Protein 3UQC (pdb70)

InterPro domains:
  IPR004268 Peptidoglycan biosynthesis protein MurJ [PF03023] (48-521)
  IPR004268 Peptidoglycan biosynthesis protein MurJ [PR01806] (52-71)
  IPR004268 Peptidoglycan biosynthesis protein MurJ [PR01806] (71-87)
  IPR004268 Peptidoglycan biosynthesis protein MurJ [PR01806] (149-173)
  IPR004268 Peptidoglycan biosynthesis protein MurJ [PR01806] (173-194)
  IPR004268 Peptidoglycan biosynthesis protein MurJ [PR01806] (285-311)
  IPR004268 Peptidoglycan biosynthesis protein MurJ [PR01806] (383-402)
  IPR004268 Peptidoglycan biosynthesis protein MurJ [TIGR01695] (23-545)
  IPR004268 Peptidoglycan biosynthesis protein MurJ [cd13123] (31-462)
  IPR011009 Protein kinase-like domain superfamily [SSF56112] (723-879)
  IPR051050 Lipid II flippase MurJ/MviN [PTHR47019] (16-1145)

Solvent-accessible surface area: 41131 Å² total; per-residue (Å²): 94,141,30,71,91,20,20,146,6,22,168,34,57,8,95,1,56,90,40,41,0,0,42,85,28,4,38,0,7,22,0,50,2,70,58,5,86,52,60,0,2,0,0,0,0,11,30,151,56,109,31,77,103,107,35,22,90,69,0,14,55,63,0,33,90,0,9,106,26,116,73,93,0,10,2,40,1,18,18,23,40,126,24,186,3,25,3,0,0,0,0,40,35,21,155,40,14,14,0,30,108,35,0,103,99,94,35,69,38,41,35,4,0,83,10,0,37,17,0,0,24,0,0,22,29,0,40,182,46,48,7,4,0,7,4,48,1,0,9,1,0,13,18,18,121,124,33,43,0,4,0,0,2,0,0,0,23,54,105,14,48,70,53,66,0,1,61,0,2,2,0,0,3,2,0,3,22,26,48,86,3,0,19,116,65,68,23,58,154,10,68,23,49,98,8,99,101,65,150,81,42,64,18,57,74,0,18,100,69,61,202,126,6,46,148,96,1,1,26,9,0,20,118,1,3,55,40,74,14,43,5,190,41,2,41,62,1,32,71,41,1,79,118,13,23,121,72,102,88,35,30,120,6,21,147,24,60,11,102,1,62,90,56,37,0,0,37,85,29,4,39,0,7,24,0,49,1,55,51,0,88,27,64,0,1,0,1,0,0,9,35,151,58,104,35,85,94,102,40,17,75,64,0,20,59,74,0,40,110,0,20,112,24,126,84,97,0,13,2,60,2,22,26,16,50,113,18,160,15,12,0,0,1,0,0,27,30,19,159,42,11,13,0,29,106,35,1,103,100,91,38,64,32,56,35,3,0,130,10,0,37,16,0,0,34,0,0,25,26,0,36,174,48,48,7,6,0,5,4,36,0,0,8,0,0,14,16,18,116,124,34,46,0,5,0,0,3,0,0,1,21,55,95,12,50,70,72,66,0,1,66,0,0,0,0,0,0,2,0,3,18,18,37,98,8,1,29,102,136,28,30,71,166,12,61,24,51,97,4,116,102,65,155,88,36,58,22,40,69,0,20,111,74,55,219,101,6,51,140,102,2,0,19,7,0,13,123,1,5,41,56,104,52,32,12,196,31,3,38,52,0,28,69,60,0,81,123,15,35,120,141,108,45,74,142,31,67,91,37,20,118,4,30,166,19,51,8,90,0,58,88,86,56,2,3,18,111,25,4,50,0,9,24,0,44,2,58,35,0,82,45,76,0,2,0,1,3,0,3,10,140,37,116,40,85,95,111,46,12,66,59,0,4,67,86,0,36,115,2,0,105,17,98,76,87,0,3,1,30,4,14,14,15,35,123,31,87,33,2,2,0,1,0,0,38,38,20,158,38,11,25,0,46,94,34,0,87,100,92,37,33,35,44,29,2,0,139,10,0,31,16,0,0,24,0,0,21,24,0,39,171,28,58,7,5,0,6,6,68,0,1,18,1,0,14,12,18,107,119,33,43,0,2,0,1,3,1,0,0,29,40,114,19,56,57,88,69,1,6,76,0,0,0,0,0,0,2,0,4,22,21,50,68,5,16,33,128,41,59,35,72,149,16,58,10,49,104,11,89,161,67,155,82,16,78,30,54,78,0,27,111,78,59,209,115,5,49,161,31,3,2,39,12,0,25,102,0,6,67,59,116,15,46,8,197,44,2,32,21,0,31,33,24,0,82,40,5,14,88,132,130,89,122,30,78,92,40,20,129,3,29,164,12,61,8,94,0,60,91,79,44,3,1,44,99,25,8,44,2,7,23,0,44,3,58,43,0,79,29,68,0,2,0,0,7,0,3,20,125,34,118,43,82,92,107,41,9,60,39,0,8,56,30,0,42,120,0,22,132,29,132,71,87,0,10,2,42,4,14,26,21,40,114,40,228,36,1,1,0,0,1,0,30,34,21,160,40,12,20,0,44,89,36,0,88,101,89,38,68,32,38,32,2,0,132,12,0,32,15,0,0,23,0,0,18,22,0,38,197,57,47,6,1,0,10,5,82,3,2,18,2,0,11,15,19,109,124,36,43,0,3,0,0,3,1,0,0,37,56,111,15,52,70,41,65,0,2,66,0,0,0,0,0,0,1,0,3,21,21,46,79,5,1,25,117,27,60,36,70,135,18,56,7,48,89,8,88,112,64,153,89,29,62,22,43,92,0,25,81,74,57,178,123,6,40,146,51,0,2,35,5,0,13,97,2,4,60,37,125,17,36,7,139,42,4,50,53,0,27,73,48,0,59,92,4,2,1,74,49

CATH classification: 3.30.200.20 (+1 more: 1.10.510.10)

Structure (mmCIF, N/CA/C/O backbone):
data_3UQC
#
_entry.id   3UQC
#
_cell.length_a   57.974
_cell.length_b   59.382
_cell.length_c   144.031
_cell.angle_alpha   90.00
_cell.angle_beta   97.34
_cell.angle_gamma   90.00
#
_symmetry.space_group_name_H-M   'P 1 21 1'
#
loop_
_entity.id
_entity.type
_entity.pdbx_description
1 polymer 'PROBABLE CONSERVED TRANSMEMBRANE PROTEIN'
2 non-polymer 'SUCCINIC ACID'
3 water water
#
loop_
_atom_site.group_PDB
_atom_site.id
_atom_site.type_symbol
_atom_site.label_atom_id
_atom_site.label_alt_id
_atom_site.label_comp_id
_atom_site.label_asym_id
_atom_site.label_entity_id
_atom_site.label_seq_id
_atom_site.pdbx_PDB_ins_code
_atom_site.Cartn_x
_atom_site.Cartn_y
_atom_site.Cartn_z
_atom_site.occupancy
_atom_site.B_iso_or_equiv
_atom_site.auth_seq_id
_atom_site.auth_comp_id
_atom_site.auth_asym_id
_atom_site.auth_atom_id
_atom_site.pdbx_PDB_model_num
ATOM 1 N N . VAL A 1 20 ? 5.487 1.283 -14.211 1.00 84.83 16 VAL A N 1
ATOM 2 C CA . VAL A 1 20 ? 6.337 1.217 -13.029 1.00 84.63 16 VAL A CA 1
ATOM 3 C C . VAL A 1 20 ? 5.968 0.038 -12.151 1.00 79.35 16 VAL A C 1
ATOM 4 O O . VAL A 1 20 ? 4.791 -0.214 -11.892 1.00 80.64 16 VAL A O 1
ATOM 8 N N . GLN A 1 21 ? 6.982 -0.681 -11.690 1.00 69.24 17 GLN A N 1
ATOM 9 C CA . GLN A 1 21 ? 6.772 -1.739 -10.719 1.00 68.06 17 GLN A CA 1
ATOM 10 C C . GLN A 1 21 ? 7.480 -1.357 -9.434 1.00 60.02 17 GLN A C 1
ATOM 11 O O . GLN A 1 21 ? 8.640 -0.940 -9.460 1.00 53.77 17 GLN A O 1
ATOM 17 N N . LEU A 1 22 ? 6.789 -1.496 -8.308 1.00 51.75 18 LEU A N 1
ATOM 18 C CA . LEU A 1 22 ? 7.420 -1.181 -7.041 1.00 46.41 18 LEU A CA 1
ATOM 19 C C . LEU A 1 22 ? 7.877 -2.490 -6.424 1.00 41.25 18 LEU A C 1
ATOM 20 O O . LEU A 1 22 ? 7.079 -3.265 -5.899 1.00 38.15 18 LEU A O 1
ATOM 25 N N . VAL A 1 23 ? 9.187 -2.705 -6.489 1.00 41.18 19 VAL A N 1
ATOM 26 C CA . VAL A 1 23 ? 9.833 -3.905 -5.988 1.00 40.79 19 VAL A CA 1
ATOM 27 C C . VAL A 1 23 ? 11.192 -3.487 -5.450 1.00 41.58 19 VAL A C 1
ATOM 28 O O . VAL A 1 23 ? 11.684 -2.411 -5.789 1.00 41.81 19 VAL A O 1
ATOM 32 N N . PRO A 1 24 ? 11.801 -4.322 -4.598 1.00 40.39 20 PRO A N 1
ATOM 33 C CA . PRO A 1 24 ? 13.141 -3.979 -4.118 1.00 40.90 20 PRO A CA 1
ATOM 34 C C . PRO A 1 24 ? 14.066 -3.673 -5.294 1.00 45.07 20 PRO A C 1
ATOM 35 O O . PRO A 1 24 ? 14.040 -4.383 -6.299 1.00 46.89 20 PRO A O 1
ATOM 39 N N . GLY A 1 25 ? 14.855 -2.611 -5.173 1.00 43.96 21 GLY A N 1
ATOM 40 C CA . GLY A 1 25 ? 15.807 -2.250 -6.207 1.00 47.68 21 GLY A CA 1
ATOM 41 C C . GLY A 1 25 ? 15.327 -1.178 -7.167 1.00 48.20 21 GLY A C 1
ATOM 42 O O . GLY A 1 25 ? 16.134 -0.552 -7.849 1.00 49.99 21 GLY A O 1
ATOM 43 N N . ALA A 1 26 ? 14.016 -0.967 -7.231 1.00 45.51 22 ALA A N 1
ATOM 44 C CA . ALA A 1 26 ? 13.461 0.041 -8.127 1.00 45.95 22 ALA A CA 1
ATOM 45 C C . ALA A 1 26 ? 14.029 1.411 -7.792 1.00 43.65 22 ALA A C 1
ATOM 46 O O . ALA A 1 26 ? 14.223 1.738 -6.621 1.00 40.60 22 ALA A O 1
ATOM 48 N N . ARG A 1 27 ? 14.306 2.203 -8.824 1.00 45.82 23 ARG A N 1
ATOM 49 C CA . ARG A 1 27 ? 14.782 3.572 -8.642 1.00 43.88 23 ARG A CA 1
ATOM 50 C C . ARG A 1 27 ? 13.643 4.567 -8.845 1.00 43.63 23 ARG A C 1
ATOM 51 O O . ARG A 1 27 ? 12.993 4.578 -9.889 1.00 48.44 23 ARG A O 1
ATOM 59 N N . ILE A 1 28 ? 13.415 5.405 -7.840 1.00 40.46 24 ILE A N 1
ATOM 60 C CA . ILE A 1 28 ? 12.272 6.310 -7.831 1.00 40.02 24 ILE A CA 1
ATOM 61 C C . ILE A 1 28 ? 12.691 7.783 -7.823 1.00 42.07 24 ILE A C 1
ATOM 62 O O . ILE A 1 28 ? 13.741 8.134 -7.284 1.00 40.26 24 ILE A O 1
ATOM 67 N N . ALA A 1 29 ? 11.858 8.638 -8.414 1.00 41.16 25 ALA A N 1
ATOM 68 C CA . ALA A 1 29 ? 12.061 10.089 -8.384 1.00 45.52 25 ALA A CA 1
ATOM 69 C C . ALA A 1 29 ? 13.386 10.533 -8.999 1.00 50.29 25 ALA A C 1
ATOM 70 O O . ALA A 1 29 ? 14.293 10.977 -8.291 1.00 45.78 25 ALA A O 1
ATOM 72 N N . ASN A 1 30 ? 13.487 10.417 -10.319 1.00 51.39 26 ASN A N 1
ATOM 73 C CA . ASN A 1 30 ? 14.711 10.765 -11.031 1.00 52.30 26 ASN A CA 1
ATOM 74 C C . ASN A 1 30 ? 15.898 9.961 -10.519 1.00 52.21 26 ASN A C 1
ATOM 75 O O . ASN A 1 30 ? 17.035 10.433 -10.525 1.00 62.97 26 ASN A O 1
ATOM 80 N N . GLY A 1 31 ? 15.617 8.744 -10.065 1.00 46.39 27 GLY A N 1
ATOM 81 C CA . GLY A 1 31 ? 16.652 7.830 -9.623 1.00 45.05 27 GLY A CA 1
ATOM 82 C C . GLY A 1 31 ? 17.214 8.131 -8.248 1.00 41.89 27 GLY A C 1
ATOM 83 O O . GLY A 1 31 ? 18.180 7.502 -7.822 1.00 41.19 27 GLY A O 1
ATOM 84 N N . ARG A 1 32 ? 16.612 9.082 -7.542 1.00 40.74 28 ARG A N 1
ATOM 85 C CA . ARG A 1 32 ? 17.137 9.476 -6.239 1.00 37.72 28 ARG A CA 1
ATOM 86 C C . ARG A 1 32 ? 16.962 8.417 -5.156 1.00 34.04 28 ARG A C 1
ATOM 87 O O . ARG A 1 32 ? 17.835 8.246 -4.305 1.00 32.37 28 ARG A O 1
ATOM 95 N N . TYR A 1 33 ? 15.833 7.717 -5.178 1.00 33.83 29 TYR A N 1
ATOM 96 C CA . TYR A 1 33 ? 15.534 6.739 -4.136 1.00 32.95 29 TYR A CA 1
ATOM 97 C C . TYR A 1 33 ? 15.607 5.308 -4.652 1.00 34.09 29 TYR A C 1
ATOM 98 O O . TYR A 1 33 ? 15.106 4.999 -5.730 1.00 36.16 29 TYR A O 1
ATOM 107 N N . ARG A 1 34 ? 16.243 4.443 -3.872 1.00 31.57 30 ARG A N 1
ATOM 108 C CA . ARG A 1 34 ? 16.336 3.032 -4.209 1.00 32.12 30 ARG A CA 1
ATOM 109 C C . ARG A 1 34 ? 15.552 2.226 -3.186 1.00 30.57 30 ARG A C 1
ATOM 110 O O . ARG A 1 34 ? 15.906 2.196 -2.005 1.00 29.00 30 ARG A O 1
ATOM 118 N N . LEU A 1 35 ? 14.487 1.573 -3.638 1.00 31.77 31 LEU A N 1
ATOM 119 C CA . LEU A 1 35 ? 13.658 0.783 -2.737 1.00 33.09 31 LEU A CA 1
ATOM 120 C C . LEU A 1 35 ? 14.435 -0.395 -2.169 1.00 32.43 31 LEU A C 1
ATOM 121 O O . LEU A 1 35 ? 15.170 -1.073 -2.886 1.00 32.73 31 LEU A O 1
ATOM 126 N N . LEU A 1 36 ? 14.270 -0.634 -0.875 1.00 31.38 32 LEU A N 1
ATOM 127 C CA . LEU A 1 36 ? 14.941 -1.746 -0.222 1.00 31.15 32 LEU A CA 1
ATOM 128 C C . LEU A 1 36 ? 13.936 -2.797 0.224 1.00 31.89 32 LEU A C 1
ATOM 129 O O . LEU A 1 36 ? 13.946 -3.924 -0.264 1.00 34.46 32 LEU A O 1
ATOM 134 N N . ILE A 1 37 ? 13.069 -2.414 1.154 1.00 29.67 33 ILE A N 1
ATOM 135 C CA . ILE A 1 37 ? 12.166 -3.356 1.797 1.00 30.93 33 ILE A CA 1
ATOM 136 C C . ILE A 1 37 ? 10.732 -2.838 1.870 1.00 31.59 33 ILE A C 1
ATOM 137 O O . ILE A 1 37 ? 10.486 -1.726 2.343 1.00 29.15 33 ILE A O 1
ATOM 142 N N . PHE A 1 38 ? 9.788 -3.657 1.413 1.00 32.40 34 PHE A N 1
ATOM 143 C CA . PHE A 1 38 ? 8.368 -3.315 1.481 1.00 32.97 34 PHE A CA 1
ATOM 144 C C . PHE A 1 38 ? 7.798 -3.631 2.858 1.00 32.87 34 PHE A C 1
ATOM 145 O O . PHE A 1 38 ? 7.856 -4.767 3.323 1.00 34.78 34 PHE A O 1
ATOM 153 N N . HIS A 1 39 ? 7.280 -2.608 3.522 1.00 31.06 35 HIS A N 1
ATOM 154 C CA . HIS A 1 39 ? 6.700 -2.757 4.854 1.00 32.41 35 HIS A CA 1
ATOM 155 C C . HIS A 1 39 ? 5.174 -2.870 4.903 1.00 35.04 35 HIS A C 1
ATOM 156 O O . HIS A 1 39 ? 4.581 -2.830 5.978 1.00 35.64 35 HIS A O 1
ATOM 163 N N . GLY A 1 40 ? 4.545 -2.977 3.737 1.00 35.41 36 GLY A N 1
ATOM 164 C CA . GLY A 1 40 ? 3.103 -3.136 3.666 1.00 38.03 36 GLY A CA 1
ATOM 165 C C . GLY A 1 40 ? 2.352 -1.835 3.454 1.00 37.10 36 GLY A C 1
ATOM 166 O O . GLY A 1 40 ? 2.885 -0.886 2.880 1.00 31.70 36 GLY A O 1
ATOM 167 N N . GLY A 1 41 ? 1.097 -1.803 3.890 1.00 40.30 37 GLY A N 1
ATOM 168 C CA . GLY A 1 41 ? 0.297 -0.598 3.796 1.00 39.71 37 GLY A CA 1
ATOM 169 C C . GLY A 1 41 ? -1.194 -0.857 3.715 1.00 39.41 37 GLY A C 1
ATOM 170 O O . GLY A 1 41 ? -1.637 -2.004 3.690 1.00 42.70 37 GLY A O 1
ATOM 171 N N . VAL A 1 42 ? -1.968 0.223 3.680 1.00 36.20 38 VAL A N 1
ATOM 172 C CA . VAL A 1 42 ? -3.412 0.141 3.498 1.00 35.76 38 VAL A CA 1
ATOM 173 C C . VAL A 1 42 ? -3.745 0.745 2.145 1.00 31.86 38 VAL A C 1
ATOM 174 O O . VAL A 1 42 ? -3.715 1.965 1.985 1.00 29.98 38 VAL A O 1
ATOM 178 N N . PRO A 1 43 ? -4.083 -0.109 1.168 1.00 31.05 39 PRO A N 1
ATOM 179 C CA . PRO A 1 43 ? -4.276 0.339 -0.215 1.00 29.08 39 PRO A CA 1
ATOM 180 C C . PRO A 1 43 ? -5.189 1.558 -0.299 1.00 28.17 39 PRO A C 1
ATOM 181 O O . PRO A 1 43 ? -6.188 1.620 0.414 1.00 28.16 39 PRO A O 1
ATOM 185 N N . PRO A 1 44 ? -4.857 2.523 -1.171 1.00 27.21 40 PRO A N 1
ATOM 186 C CA . PRO A 1 44 ? -3.744 2.534 -2.130 1.00 28.72 40 PRO A CA 1
ATOM 187 C C . PRO A 1 44 ? -2.350 2.689 -1.511 1.00 27.09 40 PRO A C 1
ATOM 188 O O . PRO A 1 44 ? -1.368 2.467 -2.212 1.00 28.52 40 PRO A O 1
ATOM 192 N N . LEU A 1 45 ? -2.266 3.092 -0.246 1.00 27.57 41 LEU A N 1
ATOM 193 C CA . LEU A 1 45 ? -0.978 3.411 0.385 1.00 29.02 41 LEU A CA 1
ATOM 194 C C . LEU A 1 45 ? 0.018 2.250 0.455 1.00 28.93 41 LEU A C 1
ATOM 195 O O . LEU A 1 45 ? -0.343 1.127 0.810 1.00 30.49 41 LEU A O 1
ATOM 200 N N . GLN A 1 46 ? 1.277 2.537 0.131 1.00 28.10 42 GLN A N 1
ATOM 201 C CA . GLN A 1 46 ? 2.362 1.572 0.309 1.00 29.57 42 GLN A CA 1
ATOM 202 C C . GLN A 1 46 ? 3.515 2.162 1.123 1.00 28.54 42 GLN A C 1
ATOM 203 O O . GLN A 1 46 ? 4.006 3.258 0.832 1.00 26.61 42 GLN A O 1
ATOM 209 N N . PHE A 1 47 ? 3.934 1.428 2.149 1.00 27.44 43 PHE A N 1
ATOM 210 C CA . PHE A 1 47 ? 5.039 1.841 3.007 1.00 27.91 43 PHE A CA 1
ATOM 211 C C . PHE A 1 47 ? 6.326 1.143 2.577 1.00 28.22 43 PHE A C 1
ATOM 212 O O . PHE A 1 47 ? 6.392 -0.085 2.565 1.00 29.28 43 PHE A O 1
ATOM 220 N N . TRP A 1 48 ? 7.349 1.921 2.236 1.00 27.81 44 TRP A N 1
ATOM 221 C CA . TRP A 1 48 ? 8.630 1.351 1.826 1.00 28.21 44 TRP A CA 1
ATOM 222 C C . TRP A 1 48 ? 9.819 1.877 2.625 1.00 28.82 44 TRP A C 1
ATOM 223 O O . TRP A 1 48 ? 9.836 3.026 3.059 1.00 27.14 44 TRP A O 1
ATOM 234 N N . GLN A 1 49 ? 10.811 1.015 2.811 1.00 29.10 45 GLN A N 1
ATOM 235 C CA . GLN A 1 49 ? 12.105 1.414 3.345 1.00 29.71 45 GLN A CA 1
ATOM 236 C C . GLN A 1 49 ? 13.047 1.607 2.160 1.00 29.38 45 GLN A C 1
ATOM 237 O O . GLN A 1 49 ? 13.237 0.692 1.359 1.00 29.15 45 GLN A O 1
ATOM 243 N N . ALA A 1 50 ? 13.619 2.800 2.032 1.00 27.59 46 ALA A N 1
ATOM 244 C CA . ALA A 1 50 ? 14.457 3.101 0.875 1.00 28.35 46 ALA A CA 1
ATOM 245 C C . ALA A 1 50 ? 15.758 3.794 1.243 1.00 27.29 46 ALA A C 1
ATOM 246 O O . ALA A 1 50 ? 15.934 4.269 2.366 1.00 27.83 46 ALA A O 1
ATOM 248 N N . LEU A 1 51 ? 16.667 3.841 0.279 1.00 27.00 47 LEU A N 1
ATOM 249 C CA . LEU A 1 51 ? 17.940 4.518 0.454 1.00 29.15 47 LEU A CA 1
ATOM 250 C C . LEU A 1 51 ? 17.968 5.746 -0.436 1.00 28.98 47 LEU A C 1
ATOM 251 O O . LEU A 1 51 ? 17.704 5.659 -1.635 1.00 29.58 47 LEU A O 1
ATOM 256 N N . ASP A 1 52 ? 18.288 6.892 0.150 1.00 27.94 48 ASP A N 1
ATOM 257 C CA . ASP A 1 52 ? 18.422 8.109 -0.627 1.00 28.83 48 ASP A CA 1
ATOM 258 C C . ASP A 1 52 ? 19.837 8.098 -1.179 1.00 28.47 48 ASP A C 1
ATOM 259 O O . ASP A 1 52 ? 20.807 8.178 -0.425 1.00 28.30 48 ASP A O 1
ATOM 264 N N . THR A 1 53 ? 19.950 8.011 -2.500 1.00 28.49 49 THR A N 1
ATOM 265 C CA . THR A 1 53 ? 21.244 7.803 -3.132 1.00 30.30 49 THR A CA 1
ATOM 266 C C . THR A 1 53 ? 22.052 9.085 -3.292 1.00 31.79 49 THR A C 1
ATOM 267 O O . THR A 1 53 ? 23.255 9.028 -3.546 1.00 33.27 49 THR A O 1
ATOM 271 N N . ALA A 1 54 ? 21.394 10.235 -3.159 1.00 31.54 50 ALA A N 1
ATOM 272 C CA . ALA A 1 54 ? 22.104 11.510 -3.169 1.00 31.89 50 ALA A CA 1
ATOM 273 C C . ALA A 1 54 ? 22.745 11.797 -1.815 1.00 31.69 50 ALA A C 1
ATOM 274 O O . ALA A 1 54 ? 23.893 12.230 -1.742 1.00 35.84 50 ALA A O 1
ATOM 276 N N . LEU A 1 55 ? 21.993 11.560 -0.744 1.00 30.29 51 LEU A N 1
ATOM 277 C CA . LEU A 1 55 ? 22.467 11.853 0.608 1.00 31.71 51 LEU A CA 1
ATOM 278 C C . LEU A 1 55 ? 23.026 10.625 1.331 1.00 31.62 51 LEU A C 1
ATOM 279 O O . LEU A 1 55 ? 23.504 10.723 2.463 1.00 29.00 51 LEU A O 1
ATOM 284 N N . ASP A 1 56 ? 22.961 9.476 0.665 1.00 31.41 52 ASP A N 1
ATOM 285 C CA . ASP A 1 56 ? 23.396 8.206 1.239 1.00 31.55 52 ASP A CA 1
ATOM 286 C C . ASP A 1 56 ? 22.915 8.016 2.673 1.00 31.98 52 ASP A C 1
ATOM 287 O O . ASP A 1 56 ? 23.713 7.930 3.607 1.00 33.19 52 ASP A O 1
ATOM 292 N N . ARG A 1 57 ? 21.600 7.945 2.832 1.00 31.31 53 ARG A N 1
ATOM 293 C CA . ARG A 1 57 ? 20.990 7.597 4.106 1.00 32.29 53 ARG A CA 1
ATOM 294 C C . ARG A 1 57 ? 19.625 6.994 3.815 1.00 30.64 53 ARG A C 1
ATOM 295 O O . ARG A 1 57 ? 19.090 7.154 2.719 1.00 29.20 53 ARG A O 1
ATOM 303 N N . GLN A 1 58 ? 19.070 6.287 4.790 1.00 30.19 54 GLN A N 1
ATOM 304 C CA . GLN A 1 58 ? 17.771 5.665 4.608 1.00 31.54 54 GLN A CA 1
ATOM 305 C C . GLN A 1 58 ? 16.636 6.670 4.744 1.00 30.93 54 GLN A C 1
ATOM 306 O O . GLN A 1 58 ? 16.771 7.694 5.419 1.00 29.65 54 GLN A O 1
ATOM 312 N N . VAL A 1 59 ? 15.526 6.371 4.078 1.00 29.51 55 VAL A N 1
ATOM 313 C CA . VAL A 1 59 ? 14.306 7.156 4.202 1.00 29.88 55 VAL A CA 1
ATOM 314 C C . VAL A 1 59 ? 13.099 6.234 4.260 1.00 29.87 55 VAL A C 1
ATOM 315 O O . VAL A 1 59 ? 13.139 5.110 3.757 1.00 30.41 55 VAL A O 1
ATOM 319 N N . ALA A 1 60 ? 12.032 6.709 4.890 1.00 29.97 56 ALA A N 1
ATOM 320 C CA . ALA A 1 60 ? 10.754 6.016 4.850 1.00 28.82 56 ALA A CA 1
ATOM 321 C C . ALA A 1 60 ? 9.916 6.629 3.737 1.00 27.59 56 ALA A C 1
ATOM 322 O O . ALA A 1 60 ? 9.718 7.839 3.701 1.00 27.11 56 ALA A O 1
ATOM 324 N N . LEU A 1 61 ? 9.440 5.793 2.819 1.00 26.53 57 LEU A N 1
ATOM 325 C CA . LEU A 1 61 ? 8.644 6.267 1.697 1.00 25.19 57 LEU A CA 1
ATOM 326 C C . LEU A 1 61 ? 7.202 5.808 1.812 1.00 26.53 57 LEU A C 1
ATOM 327 O O . LEU A 1 61 ? 6.933 4.625 2.033 1.00 26.52 57 LEU A O 1
ATOM 332 N N . THR A 1 62 ? 6.272 6.746 1.665 1.00 24.27 58 THR A N 1
ATOM 333 C CA . THR A 1 62 ? 4.874 6.383 1.524 1.00 26.39 58 THR A CA 1
ATOM 334 C C . THR A 1 62 ? 4.362 6.775 0.141 1.00 25.40 58 THR A C 1
ATOM 335 O O . THR A 1 62 ? 4.186 7.959 -0.167 1.00 25.22 58 THR A O 1
ATOM 339 N N . PHE A 1 63 ? 4.134 5.772 -0.696 1.00 25.59 59 PHE A N 1
ATOM 340 C CA . PHE A 1 63 ? 3.535 6.003 -1.997 1.00 27.20 59 PHE A CA 1
ATOM 341 C C . PHE A 1 63 ? 2.031 6.110 -1.804 1.00 27.59 59 PHE A C 1
ATOM 342 O O . PHE A 1 63 ? 1.393 5.175 -1.325 1.00 28.14 59 PHE A O 1
ATOM 350 N N . VAL A 1 64 ? 1.470 7.254 -2.176 1.00 27.73 60 VAL A N 1
ATOM 351 C CA . VAL A 1 64 ? 0.057 7.521 -1.933 1.00 30.25 60 VAL A CA 1
ATOM 352 C C . VAL A 1 64 ? -0.869 6.728 -2.858 1.00 30.27 60 VAL A C 1
ATOM 353 O O . VAL A 1 64 ? -1.863 6.161 -2.409 1.00 30.55 60 VAL A O 1
ATOM 357 N N . ASP A 1 65 ? -0.559 6.714 -4.151 1.00 31.39 61 ASP A N 1
ATOM 358 C CA . ASP A 1 65 ? -1.443 6.095 -5.136 1.00 32.39 61 ASP A CA 1
ATOM 359 C C . ASP A 1 65 ? -0.694 5.448 -6.308 1.00 33.06 61 ASP A C 1
ATOM 360 O O . ASP A 1 65 ? -0.791 5.924 -7.437 1.00 35.14 61 ASP A O 1
ATOM 365 N N . PRO A 1 66 ? 0.051 4.362 -6.051 1.00 34.07 62 PRO A N 1
ATOM 366 C CA . PRO A 1 66 ? 0.890 3.748 -7.093 1.00 38.57 62 PRO A CA 1
ATOM 367 C C . PRO A 1 66 ? 0.139 3.375 -8.381 1.00 42.27 62 PRO A C 1
ATOM 368 O O . PRO A 1 66 ? 0.694 3.534 -9.470 1.00 45.96 62 PRO A O 1
ATOM 372 N N . GLN A 1 67 ? -1.090 2.880 -8.262 1.00 38.65 63 GLN A N 1
ATOM 373 C CA . GLN A 1 67 ? -1.864 2.472 -9.436 1.00 44.23 63 GLN A CA 1
ATOM 374 C C . GLN A 1 67 ? -2.759 3.581 -10.001 1.00 42.91 63 GLN A C 1
ATOM 375 O O . GLN A 1 67 ? -3.400 3.400 -11.037 1.00 42.94 63 GLN A O 1
ATOM 381 N N . GLY A 1 68 ? -2.797 4.722 -9.319 1.00 39.44 64 GLY A N 1
ATOM 382 C CA . GLY A 1 68 ? -3.546 5.875 -9.790 1.00 43.11 64 GLY A CA 1
ATOM 383 C C . GLY A 1 68 ? -5.055 5.729 -9.701 1.00 42.97 64 GLY A C 1
ATOM 384 O O . GLY A 1 68 ? -5.785 6.278 -10.526 1.00 48.64 64 GLY A O 1
ATOM 385 N N . VAL A 1 69 ? -5.522 5.005 -8.689 1.00 39.09 65 VAL A N 1
ATOM 386 C CA . VAL A 1 69 ? -6.946 4.724 -8.525 1.00 37.08 65 VAL A CA 1
ATOM 387 C C . VAL A 1 69 ? -7.711 5.837 -7.808 1.00 36.75 65 VAL A C 1
ATOM 388 O O . VAL A 1 69 ? -8.940 5.850 -7.810 1.00 36.37 65 VAL A O 1
ATOM 392 N N . LEU A 1 70 ? -6.990 6.768 -7.196 1.00 35.60 66 LEU A N 1
ATOM 393 C CA . LEU A 1 70 ? -7.640 7.844 -6.453 1.00 36.27 66 LEU A CA 1
ATOM 394 C C . LEU A 1 70 ? -8.199 8.923 -7.376 1.00 39.12 66 LEU A C 1
ATOM 395 O O . LEU A 1 70 ? -7.602 9.237 -8.407 1.00 40.16 66 LEU A O 1
ATOM 400 N N . PRO A 1 71 ? -9.359 9.491 -7.009 1.00 37.68 67 PRO A N 1
ATOM 401 C CA . PRO A 1 71 ? -9.810 10.703 -7.694 1.00 44.50 67 PRO A CA 1
ATOM 402 C C . PRO A 1 71 ? -8.814 11.797 -7.340 1.00 44.88 67 PRO A C 1
ATOM 403 O O . PRO A 1 71 ? -8.351 11.819 -6.198 1.00 42.69 67 PRO A O 1
ATOM 407 N N . ASP A 1 72 ? -8.468 12.668 -8.281 1.00 47.00 68 ASP A N 1
ATOM 408 C CA . ASP A 1 72 ? -7.480 13.705 -7.997 1.00 49.15 68 ASP A CA 1
ATOM 409 C C . ASP A 1 72 ? -7.859 14.519 -6.762 1.00 46.01 68 ASP A C 1
ATOM 410 O O . ASP A 1 72 ? -6.998 14.916 -5.977 1.00 45.95 68 ASP A O 1
ATOM 415 N N . ASP A 1 73 ? -9.155 14.749 -6.588 1.00 44.59 69 ASP A N 1
ATOM 416 C CA . ASP A 1 73 ? -9.668 15.438 -5.409 1.00 46.77 69 ASP A CA 1
ATOM 417 C C . ASP A 1 73 ? -9.235 14.764 -4.106 1.00 45.39 69 ASP A C 1
ATOM 418 O O . ASP A 1 73 ? -8.840 15.436 -3.152 1.00 43.25 69 ASP A O 1
ATOM 423 N N . VAL A 1 74 ? -9.326 13.438 -4.064 1.00 45.26 70 VAL A N 1
ATOM 424 C CA . VAL A 1 74 ? -8.935 12.688 -2.873 1.00 41.82 70 VAL A CA 1
ATOM 425 C C . VAL A 1 74 ? -7.420 12.723 -2.673 1.00 38.41 70 VAL A C 1
ATOM 426 O O . VAL A 1 74 ? -6.938 12.856 -1.548 1.00 36.41 70 VAL A O 1
ATOM 430 N N . LEU A 1 75 ? -6.673 12.613 -3.767 1.00 38.03 71 LEU A N 1
ATOM 431 C CA . LEU A 1 75 ? -5.222 12.758 -3.705 1.00 37.87 71 LEU A CA 1
ATOM 432 C C . LEU A 1 75 ? -4.834 14.107 -3.104 1.00 38.17 71 LEU A C 1
ATOM 433 O O . LEU A 1 75 ? -4.047 14.170 -2.160 1.00 35.74 71 LEU A O 1
ATOM 438 N N . GLN A 1 76 ? -5.397 15.184 -3.650 1.00 40.35 72 GLN A N 1
ATOM 439 C CA . GLN A 1 76 ? -5.039 16.536 -3.224 1.00 41.12 72 GLN A CA 1
ATOM 440 C C . GLN A 1 76 ? -5.293 16.771 -1.738 1.00 38.68 72 GLN A C 1
ATOM 441 O O . GLN A 1 76 ? -4.466 17.361 -1.047 1.00 37.76 72 GLN A O 1
ATOM 447 N N . GLU A 1 77 ? -6.440 16.315 -1.250 1.00 37.08 73 GLU A N 1
ATOM 448 C CA . GLU A 1 77 ? -6.772 16.492 0.157 1.00 38.62 73 GLU A CA 1
ATOM 449 C C . GLU A 1 77 ? -5.828 15.674 1.038 1.00 37.29 73 GLU A C 1
ATOM 450 O O . GLU A 1 77 ? -5.523 16.066 2.164 1.00 37.35 73 GLU A O 1
ATOM 456 N N . THR A 1 78 ? -5.363 14.542 0.516 1.00 34.70 74 THR A N 1
ATOM 457 C CA . THR A 1 78 ? -4.391 13.718 1.228 1.00 33.72 74 THR A CA 1
ATOM 458 C C . THR A 1 78 ? -3.056 14.445 1.375 1.00 33.11 74 THR A C 1
ATOM 459 O O . THR A 1 78 ? -2.497 14.515 2.469 1.00 31.99 74 THR A O 1
ATOM 463 N N . LEU A 1 79 ? -2.545 14.981 0.271 1.00 33.66 75 LEU A N 1
ATOM 464 C CA . LEU A 1 79 ? -1.295 15.738 0.305 1.00 35.41 75 LEU A CA 1
ATOM 465 C C . LEU A 1 79 ? -1.417 16.967 1.204 1.00 35.57 75 LEU A C 1
ATOM 466 O O . LEU A 1 79 ? -0.496 17.288 1.956 1.00 35.59 75 LEU A O 1
ATOM 471 N N . SER A 1 80 ? -2.557 17.650 1.126 1.00 35.43 76 SER A N 1
ATOM 472 C CA . SER A 1 80 ? -2.798 18.829 1.955 1.00 36.71 76 SER A CA 1
ATOM 473 C C . SER A 1 80 ? -2.775 18.477 3.436 1.00 36.83 76 SER A C 1
ATOM 474 O O . SER A 1 80 ? -2.084 19.118 4.228 1.00 37.84 76 SER A O 1
ATOM 477 N N . ARG A 1 81 ? -3.541 17.459 3.808 1.00 36.06 77 ARG A N 1
ATOM 478 C CA . ARG A 1 81 ? -3.613 17.047 5.202 1.00 36.35 77 ARG A CA 1
ATOM 479 C C . ARG A 1 81 ? -2.253 16.581 5.708 1.00 35.28 77 ARG A C 1
ATOM 480 O O . ARG A 1 81 ? -1.876 16.862 6.845 1.00 35.54 77 ARG A O 1
ATOM 488 N N . THR A 1 82 ? -1.518 15.877 4.852 1.00 34.53 78 THR A N 1
ATOM 489 C CA . THR A 1 82 ? -0.196 15.377 5.204 1.00 36.56 78 THR A CA 1
ATOM 490 C C . THR A 1 82 ? 0.782 16.530 5.400 1.00 38.09 78 THR A C 1
ATOM 491 O O . THR A 1 82 ? 1.632 16.487 6.289 1.00 37.48 78 THR A O 1
ATOM 495 N N . LEU A 1 83 ? 0.655 17.561 4.568 1.00 38.46 79 LEU A N 1
ATOM 496 C CA . LEU A 1 83 ? 1.478 18.757 4.717 1.00 40.69 79 LEU A CA 1
ATOM 497 C C . LEU A 1 83 ? 1.174 19.461 6.032 1.00 42.06 79 LEU A C 1
ATOM 498 O O . LEU A 1 83 ? 2.083 19.904 6.731 1.00 43.71 79 LEU A O 1
ATOM 503 N N . ARG A 1 84 ? -0.106 19.557 6.373 1.00 40.54 80 ARG A N 1
ATOM 504 C CA . ARG A 1 84 ? -0.498 20.163 7.638 1.00 44.32 80 ARG A CA 1
ATOM 505 C C . ARG A 1 84 ? 0.111 19.381 8.798 1.00 44.14 80 ARG A C 1
ATOM 506 O O . ARG A 1 84 ? 0.598 19.964 9.767 1.00 47.16 80 ARG A O 1
ATOM 514 N N . LEU A 1 85 ? 0.089 18.057 8.683 1.00 42.17 81 LEU A N 1
ATOM 515 C CA . LEU A 1 85 ? 0.681 17.182 9.689 1.00 42.22 81 LEU A CA 1
ATOM 516 C C . LEU A 1 85 ? 2.195 17.352 9.769 1.00 43.56 81 LEU A C 1
ATOM 517 O O . LEU A 1 85 ? 2.784 17.246 10.845 1.00 46.28 81 LEU A O 1
ATOM 522 N N . SER A 1 86 ? 2.820 17.610 8.624 1.00 43.12 82 SER A N 1
ATOM 523 C CA . SER A 1 86 ? 4.276 17.706 8.549 1.00 46.09 82 SER A CA 1
ATOM 524 C C . SER A 1 86 ? 4.810 18.884 9.355 1.00 49.11 82 SER A C 1
ATOM 525 O O . SER A 1 86 ? 5.897 18.815 9.923 1.00 51.69 82 SER A O 1
ATOM 528 N N . ARG A 1 87 ? 4.038 19.964 9.404 1.00 52.17 83 ARG A N 1
ATOM 529 C CA . ARG A 1 87 ? 4.460 21.170 10.109 1.00 54.45 83 ARG A CA 1
ATOM 530 C C . ARG A 1 87 ? 4.528 20.974 11.620 1.00 54.44 83 ARG A C 1
ATOM 531 O O . ARG A 1 87 ? 5.133 21.774 12.332 1.00 53.88 83 ARG A O 1
ATOM 539 N N . ILE A 1 88 ? 3.901 19.910 12.105 1.00 57.41 84 ILE A N 1
ATOM 540 C CA . ILE A 1 88 ? 3.986 19.562 13.515 1.00 55.68 84 ILE A CA 1
ATOM 541 C C . ILE A 1 88 ? 5.317 18.878 13.796 1.00 63.62 84 ILE A C 1
ATOM 542 O O . ILE A 1 88 ? 5.650 17.864 13.178 1.00 64.66 84 ILE A O 1
ATOM 547 N N . ASP A 1 89 ? 6.085 19.447 14.719 1.00 61.09 85 ASP A N 1
ATOM 548 C CA . ASP A 1 89 ? 7.381 18.885 15.057 1.00 62.77 85 ASP A CA 1
ATOM 549 C C . ASP A 1 89 ? 7.326 18.269 16.446 1.00 64.09 85 ASP A C 1
ATOM 550 O O . ASP A 1 89 ? 7.325 18.973 17.460 1.00 62.63 85 ASP A O 1
ATOM 555 N N . LYS A 1 90 ? 7.292 16.942 16.476 1.00 61.08 86 LYS A N 1
ATOM 556 C CA . LYS A 1 90 ? 7.251 16.187 17.715 1.00 50.52 86 LYS A CA 1
ATOM 557 C C . LYS A 1 90 ? 7.984 14.873 17.494 1.00 49.61 86 LYS A C 1
ATOM 558 O O . LYS A 1 90 ? 8.030 14.367 16.373 1.00 49.42 86 LYS A O 1
ATOM 564 N N . PRO A 1 91 ? 8.572 14.317 18.560 1.00 48.84 87 PRO A N 1
ATOM 565 C CA . PRO A 1 91 ? 9.241 13.017 18.451 1.00 45.86 87 PRO A CA 1
ATOM 566 C C . PRO A 1 91 ? 8.277 11.910 18.027 1.00 45.58 87 PRO A C 1
ATOM 567 O O . PRO A 1 91 ? 8.718 10.857 17.567 1.00 43.32 87 PRO A O 1
ATOM 571 N N . GLY A 1 92 ? 6.977 12.152 18.182 1.00 44.21 88 GLY A N 1
ATOM 572 C CA . GLY A 1 92 ? 5.970 11.145 17.900 1.00 42.00 88 GLY A CA 1
ATOM 573 C C . GLY A 1 92 ? 5.726 10.924 16.419 1.00 40.35 88 GLY A C 1
ATOM 574 O O . GLY A 1 92 ? 5.158 9.907 16.018 1.00 37.80 88 GLY A O 1
ATOM 575 N N . VAL A 1 93 ? 6.153 11.881 15.604 1.00 40.57 89 VAL A N 1
ATOM 576 C CA . VAL A 1 93 ? 5.985 11.778 14.162 1.00 39.47 89 VAL A CA 1
ATOM 577 C C . VAL A 1 93 ? 7.318 11.965 13.450 1.00 38.42 89 VAL A C 1
ATOM 578 O O . VAL A 1 93 ? 8.062 12.904 13.736 1.00 39.35 89 VAL A O 1
ATOM 582 N N . ALA A 1 94 ? 7.625 11.054 12.535 1.00 36.72 90 ALA A N 1
ATOM 583 C CA . ALA A 1 94 ? 8.834 11.178 11.743 1.00 34.60 90 ALA A CA 1
ATOM 584 C C . ALA A 1 94 ? 8.695 12.431 10.916 1.00 35.89 90 ALA A C 1
ATOM 585 O O . ALA A 1 94 ? 7.604 12.776 10.463 1.00 32.46 90 ALA A O 1
ATOM 587 N N . ARG A 1 95 ? 9.804 13.121 10.721 1.00 37.54 91 ARG A N 1
ATOM 588 C CA . ARG A 1 95 ? 9.760 14.364 9.982 1.00 38.06 91 ARG A CA 1
ATOM 589 C C . ARG A 1 95 ? 9.636 14.141 8.481 1.00 34.07 91 ARG A C 1
ATOM 590 O O . ARG A 1 95 ? 10.239 13.227 7.921 1.00 33.70 91 ARG A O 1
ATOM 598 N N . VAL A 1 96 ? 8.862 14.998 7.830 1.00 32.11 92 VAL A N 1
ATOM 599 C CA . VAL A 1 96 ? 8.650 14.883 6.396 1.00 31.50 92 VAL A CA 1
ATOM 600 C C . VAL A 1 96 ? 9.683 15.687 5.611 1.00 32.11 92 VAL A C 1
ATOM 601 O O . VAL A 1 96 ? 9.746 16.909 5.706 1.00 32.66 92 VAL A O 1
ATOM 605 N N . LEU A 1 97 ? 10.503 14.975 4.850 1.00 32.38 93 LEU A N 1
ATOM 606 C CA . LEU A 1 97 ? 11.590 15.577 4.095 1.00 32.10 93 LEU A CA 1
ATOM 607 C C . LEU A 1 97 ? 11.126 16.187 2.783 1.00 32.97 93 LEU A C 1
ATOM 608 O O . LEU A 1 97 ? 11.574 17.263 2.399 1.00 34.92 93 LEU A O 1
ATOM 613 N N . ASP A 1 98 ? 10.253 15.484 2.076 1.00 32.67 94 ASP A N 1
ATOM 614 C CA . ASP A 1 98 ? 9.770 15.983 0.800 1.00 35.40 94 ASP A CA 1
ATOM 615 C C . ASP A 1 98 ? 8.420 15.369 0.454 1.00 35.34 94 ASP A C 1
ATOM 616 O O . ASP A 1 98 ? 8.077 14.287 0.931 1.00 32.83 94 ASP A O 1
ATOM 621 N N . VAL A 1 99 ? 7.658 16.075 -0.372 1.00 36.53 95 VAL A N 1
ATOM 622 C CA . VAL A 1 99 ? 6.439 15.538 -0.955 1.00 35.48 95 VAL A CA 1
ATOM 623 C C . VAL A 1 99 ? 6.528 15.766 -2.450 1.00 37.98 95 VAL A C 1
ATOM 624 O O . VAL A 1 99 ? 6.503 16.904 -2.913 1.00 42.85 95 VAL A O 1
ATOM 628 N N . VAL A 1 100 ? 6.634 14.686 -3.211 1.00 36.59 96 VAL A N 1
ATOM 629 C CA . VAL A 1 100 ? 6.892 14.816 -4.635 1.00 39.39 96 VAL A CA 1
ATOM 630 C C . VAL A 1 100 ? 5.926 14.016 -5.490 1.00 43.34 96 VAL A C 1
ATOM 631 O O . VAL A 1 100 ? 5.320 13.043 -5.040 1.00 41.45 96 VAL A O 1
ATOM 635 N N . HIS A 1 101 ? 5.783 14.453 -6.733 1.00 46.89 97 HIS A N 1
ATOM 636 C CA . HIS A 1 101 ? 5.032 13.706 -7.718 1.00 51.12 97 HIS A CA 1
ATOM 637 C C . HIS A 1 101 ? 6.029 12.947 -8.581 1.00 50.73 97 HIS A C 1
ATOM 638 O O . HIS A 1 101 ? 6.917 13.540 -9.194 1.00 53.79 97 HIS A O 1
ATOM 645 N N . THR A 1 102 ? 5.895 11.626 -8.597 1.00 47.20 98 THR A N 1
ATOM 646 C CA . THR A 1 102 ? 6.832 10.775 -9.314 1.00 46.68 98 THR A CA 1
ATOM 647 C C . THR A 1 102 ? 6.104 9.899 -10.324 1.00 49.40 98 THR A C 1
ATOM 648 O O . THR A 1 102 ? 4.884 9.978 -10.469 1.00 48.13 98 THR A O 1
ATOM 652 N N . ARG A 1 103 ? 6.867 9.061 -11.016 1.00 51.38 99 ARG A N 1
ATOM 653 C CA . ARG A 1 103 ? 6.325 8.164 -12.028 1.00 56.19 99 ARG A CA 1
ATOM 654 C C . ARG A 1 103 ? 5.365 7.147 -11.402 1.00 57.09 99 ARG A C 1
ATOM 655 O O . ARG A 1 103 ? 4.492 6.597 -12.077 1.00 54.80 99 ARG A O 1
ATOM 663 N N . ALA A 1 104 ? 5.536 6.912 -10.104 1.00 52.67 100 ALA A N 1
ATOM 664 C CA . ALA A 1 104 ? 4.661 6.030 -9.336 1.00 47.66 100 ALA A CA 1
ATOM 665 C C . ALA A 1 104 ? 3.546 6.798 -8.627 1.00 43.28 100 ALA A C 1
ATOM 666 O O . ALA A 1 104 ? 2.814 6.230 -7.817 1.00 40.73 100 ALA A O 1
ATOM 668 N N . GLY A 1 105 ? 3.444 8.096 -8.903 1.00 43.83 101 GLY A N 1
ATOM 669 C CA . GLY A 1 105 ? 2.426 8.930 -8.286 1.00 41.65 101 GLY A CA 1
ATOM 670 C C . GLY A 1 105 ? 2.960 9.731 -7.113 1.00 39.06 101 GLY A C 1
ATOM 671 O O . GLY A 1 105 ? 4.173 9.862 -6.946 1.00 42.19 101 GLY A O 1
ATOM 672 N N . GLY A 1 106 ? 2.053 10.276 -6.307 1.00 35.63 102 GLY A N 1
ATOM 673 C CA . GLY A 1 106 ? 2.427 11.037 -5.126 1.00 33.67 102 GLY A CA 1
ATOM 674 C C . GLY A 1 106 ? 3.297 10.247 -4.165 1.00 31.94 102 GLY A C 1
ATOM 675 O O . GLY A 1 106 ? 3.061 9.060 -3.929 1.00 30.04 102 GLY A O 1
ATOM 676 N N . LEU A 1 107 ? 4.306 10.910 -3.608 1.00 31.26 103 LEU A N 1
ATOM 677 C CA . LEU A 1 107 ? 5.264 10.262 -2.720 1.00 29.09 103 LEU A CA 1
ATOM 678 C C . LEU A 1 107 ? 5.565 11.123 -1.500 1.00 28.62 103 LEU A C 1
ATOM 679 O O . LEU A 1 107 ? 5.953 12.285 -1.628 1.00 30.42 103 LEU A O 1
ATOM 684 N N . VAL A 1 108 ? 5.380 10.551 -0.318 1.00 27.21 104 VAL A N 1
ATOM 685 C CA . VAL A 1 108 ? 5.758 11.223 0.917 1.00 27.95 104 VAL A CA 1
ATOM 686 C C . VAL A 1 108 ? 7.063 10.640 1.442 1.00 27.40 104 VAL A C 1
ATOM 687 O O . VAL A 1 108 ? 7.129 9.469 1.818 1.00 26.30 104 VAL A O 1
ATOM 691 N N . VAL A 1 109 ? 8.104 11.463 1.445 1.00 28.11 105 VAL A N 1
ATOM 692 C CA . VAL A 1 109 ? 9.412 11.050 1.925 1.00 27.32 105 VAL A CA 1
ATOM 693 C C . VAL A 1 109 ? 9.600 11.528 3.353 1.00 28.03 105 VAL A C 1
ATOM 694 O O . VAL A 1 109 ? 9.566 12.727 3.617 1.00 29.28 105 VAL A O 1
ATOM 698 N N . ALA A 1 110 ? 9.791 10.600 4.282 1.00 27.22 106 ALA A N 1
ATOM 699 C CA . ALA A 1 110 ? 10.087 10.995 5.650 1.00 28.83 106 ALA A CA 1
ATOM 700 C C . ALA A 1 110 ? 11.493 10.558 6.038 1.00 30.57 106 ALA A C 1
ATOM 701 O O . ALA A 1 110 ? 12.164 9.856 5.285 1.00 28.65 106 ALA A O 1
ATOM 703 N N . GLU A 1 111 ? 11.924 10.960 7.227 1.00 32.64 107 GLU A N 1
ATOM 704 C CA . GLU A 1 111 ? 13.223 10.562 7.740 1.00 35.24 107 GLU A CA 1
ATOM 705 C C . GLU A 1 111 ? 13.112 9.118 8.193 1.00 32.68 107 GLU A C 1
ATOM 706 O O . GLU A 1 111 ? 12.045 8.685 8.626 1.00 31.22 107 GLU A O 1
ATOM 712 N N . TRP A 1 112 ? 14.201 8.366 8.098 1.00 30.30 108 TRP A N 1
ATOM 713 C CA . TRP A 1 112 ? 14.169 6.993 8.580 1.00 32.81 108 TRP A CA 1
ATOM 714 C C . TRP A 1 112 ? 14.385 6.947 10.088 1.00 34.68 108 TRP A C 1
ATOM 715 O O . TRP A 1 112 ? 15.269 7.615 10.620 1.00 35.00 108 TRP A O 1
ATOM 726 N N . ILE A 1 113 ? 13.559 6.162 10.772 1.00 34.98 109 ILE A N 1
ATOM 727 C CA . ILE A 1 113 ? 13.647 6.033 12.219 1.00 34.73 109 ILE A CA 1
ATOM 728 C C . ILE A 1 113 ? 14.352 4.732 12.582 1.00 37.06 109 ILE A C 1
ATOM 729 O O . ILE A 1 113 ? 13.802 3.650 12.384 1.00 35.93 109 ILE A O 1
ATOM 734 N N . ARG A 1 114 ? 15.566 4.841 13.116 1.00 40.11 110 ARG A N 1
ATOM 735 C CA . ARG A 1 114 ? 16.338 3.665 13.511 1.00 42.89 110 ARG A CA 1
ATOM 736 C C . ARG A 1 114 ? 15.713 3.006 14.735 1.00 40.67 110 ARG A C 1
ATOM 737 O O . ARG A 1 114 ? 15.308 3.682 15.681 1.00 40.48 110 ARG A O 1
ATOM 745 N N . GLY A 1 115 ? 15.628 1.682 14.706 1.00 39.51 111 GLY A N 1
ATOM 746 C CA . GLY A 1 115 ? 14.762 0.980 15.629 1.00 40.98 111 GLY A CA 1
ATOM 747 C C . GLY A 1 115 ? 14.317 -0.320 14.999 1.00 43.07 111 GLY A C 1
ATOM 748 O O . GLY A 1 115 ? 15.057 -0.952 14.243 1.00 43.57 111 GLY A O 1
ATOM 749 N N . GLY A 1 116 ? 13.105 -0.731 15.341 1.00 42.15 112 GLY A N 1
ATOM 750 C CA . GLY A 1 116 ? 12.478 -1.854 14.678 1.00 41.79 112 GLY A CA 1
ATOM 751 C C . GLY A 1 116 ? 10.994 -1.578 14.527 1.00 41.88 112 GLY A C 1
ATOM 752 O O . GLY A 1 116 ? 10.461 -0.644 15.126 1.00 39.57 112 GLY A O 1
ATOM 753 N N . SER A 1 117 ? 10.332 -2.375 13.699 1.00 43.18 113 SER A N 1
ATOM 754 C CA . SER A 1 117 ? 8.910 -2.201 13.455 1.00 44.35 113 SER A CA 1
ATOM 755 C C . SER A 1 117 ? 8.125 -2.528 14.714 1.00 44.51 113 SER A C 1
ATOM 756 O O . SER A 1 117 ? 8.638 -3.182 15.622 1.00 42.93 113 SER A O 1
ATOM 759 N N . LEU A 1 118 ? 6.889 -2.048 14.776 1.00 44.21 114 LEU A N 1
ATOM 760 C CA . LEU A 1 118 ? 6.005 -2.363 15.888 1.00 45.43 114 LEU A CA 1
ATOM 761 C C . LEU A 1 118 ? 5.921 -3.874 16.084 1.00 48.67 114 LEU A C 1
ATOM 762 O O . LEU A 1 118 ? 5.970 -4.366 17.210 1.00 47.95 114 LEU A O 1
ATOM 767 N N . GLN A 1 119 ? 5.803 -4.606 14.979 1.00 49.05 115 GLN A N 1
ATOM 768 C CA . GLN A 1 119 ? 5.647 -6.056 15.033 1.00 55.45 115 GLN A CA 1
ATOM 769 C C . GLN A 1 119 ? 6.910 -6.774 15.516 1.00 51.12 115 GLN A C 1
ATOM 770 O O . GLN A 1 119 ? 6.826 -7.776 16.223 1.00 50.31 115 GLN A O 1
ATOM 776 N N . GLU A 1 120 ? 8.075 -6.264 15.134 1.00 51.70 116 GLU A N 1
ATOM 777 C CA . GLU A 1 120 ? 9.335 -6.840 15.595 1.00 51.78 116 GLU A CA 1
ATOM 778 C C . GLU A 1 120 ? 9.484 -6.713 17.111 1.00 49.05 116 GLU A C 1
ATOM 779 O O . GLU A 1 120 ? 9.762 -7.693 17.801 1.00 47.53 116 GLU A O 1
ATOM 785 N N . VAL A 1 121 ? 9.289 -5.503 17.625 1.00 48.98 117 VAL A N 1
ATOM 786 C CA . VAL A 1 121 ? 9.367 -5.266 19.061 1.00 48.54 117 VAL A CA 1
ATOM 787 C C . VAL A 1 121 ? 8.321 -6.077 19.822 1.00 49.64 117 VAL A C 1
ATOM 788 O O . VAL A 1 121 ? 8.631 -6.718 20.824 1.00 50.32 117 VAL A O 1
ATOM 792 N N . ALA A 1 122 ? 7.082 -6.048 19.340 1.00 50.47 118 ALA A N 1
ATOM 793 C CA . ALA A 1 122 ? 5.990 -6.757 19.999 1.00 50.59 118 ALA A CA 1
ATOM 794 C C . ALA A 1 122 ? 6.296 -8.245 20.150 1.00 52.07 118 ALA A C 1
ATOM 795 O O . ALA A 1 122 ? 5.815 -8.896 21.076 1.00 50.25 118 ALA A O 1
ATOM 797 N N . ASP A 1 123 ? 7.101 -8.776 19.236 1.00 50.90 119 ASP A N 1
ATOM 798 C CA . ASP A 1 123 ? 7.432 -10.195 19.244 1.00 53.41 119 ASP A CA 1
ATOM 799 C C . ASP A 1 123 ? 8.453 -10.543 20.331 1.00 58.69 119 ASP A C 1
ATOM 800 O O . ASP A 1 123 ? 8.727 -11.717 20.583 1.00 57.06 119 ASP A O 1
ATOM 805 N N . THR A 1 124 ? 9.020 -9.521 20.964 1.00 58.01 120 THR A N 1
ATOM 806 C CA . THR A 1 124 ? 9.993 -9.729 22.034 1.00 56.97 120 THR A CA 1
ATOM 807 C C . THR A 1 124 ? 9.355 -9.679 23.424 1.00 58.89 120 THR A C 1
ATOM 808 O O . THR A 1 124 ? 10.054 -9.714 24.435 1.00 65.09 120 THR A O 1
ATOM 812 N N . SER A 1 125 ? 8.029 -9.577 23.465 1.00 60.05 121 SER A N 1
ATOM 813 C CA . SER A 1 125 ? 7.300 -9.525 24.730 1.00 60.58 121 SER A CA 1
ATOM 814 C C . SER A 1 125 ? 7.929 -8.518 25.685 1.00 62.75 121 SER A C 1
ATOM 815 O O . SER A 1 125 ? 8.305 -8.866 26.803 1.00 63.31 121 SER A O 1
ATOM 818 N N . PRO A 1 126 ? 8.035 -7.257 25.244 1.00 61.37 122 PRO A N 1
ATOM 819 C CA . PRO A 1 126 ? 8.712 -6.208 26.011 1.00 62.00 122 PRO A CA 1
ATOM 820 C C . PRO A 1 126 ? 8.037 -5.923 27.347 1.00 60.87 122 PRO A C 1
ATOM 821 O O . PRO A 1 126 ? 6.853 -6.213 27.530 1.00 58.23 122 PRO A O 1
ATOM 825 N N . SER A 1 127 ? 8.802 -5.358 28.274 1.00 62.69 123 SER A N 1
ATOM 826 C CA . SER A 1 127 ? 8.258 -4.904 29.543 1.00 58.85 123 SER A CA 1
ATOM 827 C C . SER A 1 127 ? 7.038 -4.035 29.283 1.00 58.22 123 SER A C 1
ATOM 828 O O . SER A 1 127 ? 7.081 -3.138 28.441 1.00 55.76 123 SER A O 1
ATOM 831 N N . PRO A 1 128 ? 5.936 -4.309 29.995 1.00 59.61 124 PRO A N 1
ATOM 832 C CA . PRO A 1 128 ? 4.714 -3.511 29.851 1.00 56.92 124 PRO A CA 1
ATOM 833 C C . PRO A 1 128 ? 4.945 -2.032 30.158 1.00 60.69 124 PRO A C 1
ATOM 834 O O . PRO A 1 128 ? 4.516 -1.175 29.385 1.00 59.25 124 PRO A O 1
ATOM 838 N N . VAL A 1 129 ? 5.622 -1.739 31.263 1.00 62.87 125 VAL A N 1
ATOM 839 C CA . VAL A 1 129 ? 5.880 -0.355 31.647 1.00 61.37 125 VAL A CA 1
ATOM 840 C C . VAL A 1 129 ? 6.702 0.351 30.576 1.00 56.53 125 VAL A C 1
ATOM 841 O O . VAL A 1 129 ? 6.452 1.511 30.248 1.00 55.97 125 VAL A O 1
ATOM 845 N N . GLY A 1 130 ? 7.682 -0.359 30.028 1.00 53.13 126 GLY A N 1
ATOM 846 C CA . GLY A 1 130 ? 8.489 0.176 28.950 1.00 54.08 126 GLY A CA 1
ATOM 847 C C . GLY A 1 130 ? 7.651 0.448 27.718 1.00 54.64 126 GLY A C 1
ATOM 848 O O . GLY A 1 130 ? 7.892 1.412 26.991 1.00 48.64 126 GLY A O 1
ATOM 849 N N . ALA A 1 131 ? 6.656 -0.405 27.490 1.00 55.45 127 ALA A N 1
ATOM 850 C CA . ALA A 1 131 ? 5.783 -0.280 26.329 1.00 50.89 127 ALA A CA 1
ATOM 851 C C . ALA A 1 131 ? 4.884 0.949 26.427 1.00 51.03 127 ALA A C 1
ATOM 852 O O . ALA A 1 131 ? 4.834 1.760 25.506 1.00 51.35 127 ALA A O 1
ATOM 854 N N . ILE A 1 132 ? 4.176 1.085 27.545 1.00 52.03 128 ILE A N 1
ATOM 855 C CA . ILE A 1 132 ? 3.289 2.228 27.745 1.00 52.36 128 ILE A CA 1
ATOM 856 C C . ILE A 1 132 ? 4.085 3.531 27.787 1.00 57.71 128 ILE A C 1
ATOM 857 O O . ILE A 1 132 ? 3.649 4.562 27.272 1.00 58.67 128 ILE A O 1
ATOM 862 N N . ARG A 1 133 ? 5.259 3.470 28.403 1.00 58.90 129 ARG A N 1
ATOM 863 C CA . ARG A 1 133 ? 6.152 4.615 28.493 1.00 62.23 129 ARG A CA 1
ATOM 864 C C . ARG A 1 133 ? 6.528 5.101 27.094 1.00 57.75 129 ARG A C 1
ATOM 865 O O . ARG A 1 133 ? 6.488 6.298 26.808 1.00 57.02 129 ARG A O 1
ATOM 873 N N . ALA A 1 134 ? 6.872 4.156 26.223 1.00 50.16 130 ALA A N 1
ATOM 874 C CA . ALA A 1 134 ? 7.313 4.468 24.869 1.00 47.72 130 ALA A CA 1
ATOM 875 C C . ALA A 1 134 ? 6.185 5.024 24.006 1.00 49.92 130 ALA A C 1
ATOM 876 O O . ALA A 1 134 ? 6.435 5.732 23.030 1.00 46.88 130 ALA A O 1
ATOM 878 N N . MET A 1 135 ? 4.947 4.698 24.369 1.00 49.60 131 MET A N 1
ATOM 879 C CA . MET A 1 135 ? 3.784 5.092 23.579 1.00 47.85 131 MET A CA 1
ATOM 880 C C . MET A 1 135 ? 3.384 6.543 23.817 1.00 49.11 131 MET A C 1
ATOM 881 O O . MET A 1 135 ? 2.593 7.110 23.063 1.00 46.65 131 MET A O 1
ATOM 886 N N . GLN A 1 136 ? 3.927 7.141 24.871 1.00 53.34 132 GLN A N 1
ATOM 887 C CA . GLN A 1 136 ? 3.561 8.504 25.239 1.00 55.08 132 GLN A CA 1
ATOM 888 C C . GLN A 1 136 ? 3.903 9.513 24.141 1.00 50.73 132 GLN A C 1
ATOM 889 O O . GLN A 1 136 ? 3.189 10.500 23.948 1.00 47.99 132 GLN A O 1
ATOM 895 N N . SER A 1 137 ? 4.990 9.257 23.419 1.00 48.49 133 SER A N 1
ATOM 896 C CA . SER A 1 137 ? 5.396 10.123 22.317 1.00 45.60 133 SER A CA 1
ATOM 897 C C . SER A 1 137 ? 4.333 10.162 21.224 1.00 43.79 133 SER A C 1
ATOM 898 O O . SER A 1 137 ? 4.059 11.214 20.647 1.00 43.06 133 SER A O 1
ATOM 901 N N . LEU A 1 138 ? 3.734 9.011 20.948 1.00 42.20 134 LEU A N 1
ATOM 902 C CA . LEU A 1 138 ? 2.709 8.918 19.920 1.00 40.81 134 LEU A CA 1
ATOM 903 C C . LEU A 1 138 ? 1.438 9.634 20.370 1.00 41.78 134 LEU A C 1
ATOM 904 O O . LEU A 1 138 ? 0.835 10.389 19.606 1.00 41.35 134 LEU A O 1
ATOM 909 N N . ALA A 1 139 ? 1.044 9.406 21.619 1.00 42.36 135 ALA A N 1
ATOM 910 C CA . ALA A 1 139 ? -0.135 10.055 22.181 1.00 42.45 135 ALA A CA 1
ATOM 911 C C . ALA A 1 139 ? 0.016 11.570 22.177 1.00 45.62 135 ALA A C 1
ATOM 912 O O . ALA A 1 139 ? -0.947 12.297 21.929 1.00 49.02 135 ALA A O 1
ATOM 914 N N . ALA A 1 140 ? 1.227 12.041 22.455 1.00 44.72 136 ALA A N 1
ATOM 915 C CA . ALA A 1 140 ? 1.498 13.473 22.482 1.00 45.51 136 ALA A CA 1
ATOM 916 C C . ALA A 1 140 ? 1.454 14.065 21.077 1.00 48.51 136 ALA A C 1
ATOM 917 O O . ALA A 1 140 ? 0.825 15.102 20.850 1.00 50.23 136 ALA A O 1
ATOM 919 N N . ALA A 1 141 ? 2.124 13.406 20.137 1.00 45.90 137 ALA A N 1
ATOM 920 C CA . ALA A 1 141 ? 2.111 13.853 18.751 1.00 46.90 137 ALA A CA 1
ATOM 921 C C . ALA A 1 141 ? 0.673 13.935 18.258 1.00 47.19 137 ALA A C 1
ATOM 922 O O . ALA A 1 141 ? 0.283 14.901 17.603 1.00 47.70 137 ALA A O 1
ATOM 924 N N . ALA A 1 142 ? -0.114 12.916 18.590 1.00 49.57 138 ALA A N 1
ATOM 925 C CA . ALA A 1 142 ? -1.519 12.866 18.204 1.00 48.85 138 ALA A CA 1
ATOM 926 C C . ALA A 1 142 ? -2.292 14.059 18.759 1.00 50.03 138 ALA A C 1
ATOM 927 O O . ALA A 1 142 ? -3.168 14.604 18.091 1.00 49.37 138 ALA A O 1
ATOM 929 N N . ASP A 1 143 ? -1.968 14.461 19.982 1.00 50.97 139 ASP A N 1
ATOM 930 C CA . ASP A 1 143 ? -2.613 15.621 20.585 1.00 54.68 139 ASP A CA 1
ATOM 931 C C . ASP A 1 143 ? -2.303 16.887 19.792 1.00 52.93 139 ASP A C 1
ATOM 932 O O . ASP A 1 143 ? -3.210 17.621 19.400 1.00 51.37 139 ASP A O 1
ATOM 937 N N . ALA A 1 144 ? -1.017 17.137 19.563 1.00 49.84 140 ALA A N 1
ATOM 938 C CA . ALA A 1 144 ? -0.592 18.283 18.773 1.00 48.91 140 ALA A CA 1
ATOM 939 C C . ALA A 1 144 ? -1.294 18.281 17.422 1.00 51.87 140 ALA A C 1
ATOM 940 O O . ALA A 1 144 ? -1.765 19.316 16.954 1.00 56.73 140 ALA A O 1
ATOM 942 N N . ALA A 1 145 ? -1.367 17.107 16.804 1.00 50.53 141 ALA A N 1
ATOM 943 C CA . ALA A 1 145 ? -2.016 16.960 15.507 1.00 48.81 141 ALA A CA 1
ATOM 944 C C . ALA A 1 145 ? -3.485 17.355 15.559 1.00 50.29 141 ALA A C 1
ATOM 945 O O . ALA A 1 145 ? -3.959 18.130 14.728 1.00 49.68 141 ALA A O 1
ATOM 947 N N . HIS A 1 146 ? -4.200 16.819 16.542 1.00 50.28 142 HIS A N 1
ATOM 948 C CA . HIS A 1 146 ? -5.636 17.044 16.661 1.00 51.19 142 HIS A CA 1
ATOM 949 C C . HIS A 1 146 ? -5.970 18.508 16.939 1.00 53.89 142 HIS A C 1
ATOM 950 O O . HIS A 1 146 ? -6.962 19.034 16.432 1.00 53.09 142 HIS A O 1
ATOM 957 N N . ARG A 1 147 ? -5.139 19.164 17.743 1.00 56.08 143 ARG A N 1
ATOM 958 C CA . ARG A 1 147 ? -5.329 20.581 18.030 1.00 59.37 143 ARG A CA 1
ATOM 959 C C . ARG A 1 147 ? -5.086 21.418 16.782 1.00 58.13 143 ARG A C 1
ATOM 960 O O . ARG A 1 147 ? -5.654 22.501 16.629 1.00 57.91 143 ARG A O 1
ATOM 968 N N . ALA A 1 148 ? -4.244 20.905 15.889 1.00 54.59 144 ALA A N 1
ATOM 969 C CA . ALA A 1 148 ? -3.926 21.596 14.645 1.00 53.46 144 ALA A CA 1
ATOM 970 C C . ALA A 1 148 ? -4.880 21.201 13.519 1.00 55.07 144 ALA A C 1
ATOM 971 O O . ALA A 1 148 ? -4.723 21.635 12.377 1.00 56.88 144 ALA A O 1
ATOM 973 N N . GLY A 1 149 ? -5.862 20.366 13.847 1.00 52.54 145 GLY A N 1
ATOM 974 C CA . GLY A 1 149 ? -6.883 19.973 12.892 1.00 51.76 145 GLY A CA 1
ATOM 975 C C . GLY A 1 149 ? -6.428 18.945 11.872 1.00 54.02 145 GLY A C 1
ATOM 976 O O . GLY A 1 149 ? -6.883 18.956 10.726 1.00 54.76 145 GLY A O 1
ATOM 977 N N . VAL A 1 150 ? -5.536 18.051 12.286 1.00 46.14 146 VAL A N 1
ATOM 978 C CA . VAL A 1 150 ? -5.036 17.001 11.404 1.00 45.14 146 VAL A CA 1
ATOM 979 C C . VAL A 1 150 ? -4.919 15.670 12.157 1.00 45.54 146 VAL A C 1
ATOM 980 O O . VAL A 1 150 ? -4.653 15.646 13.359 1.00 46.02 146 VAL A O 1
ATOM 984 N N . ALA A 1 151 ? -5.127 14.566 11.448 1.00 40.44 147 ALA A N 1
ATOM 985 C CA . ALA A 1 151 ? -5.065 13.242 12.056 1.00 39.52 147 ALA A CA 1
ATOM 986 C C . ALA A 1 151 ? -3.788 12.499 11.667 1.00 37.86 147 ALA A C 1
ATOM 987 O O . ALA A 1 151 ? -3.251 12.699 10.577 1.00 36.27 147 ALA A O 1
ATOM 989 N N . LEU A 1 152 ? -3.302 11.653 12.572 1.00 37.15 148 LEU A N 1
ATOM 990 C CA . LEU A 1 152 ? -2.111 10.846 12.321 1.00 35.19 148 LEU A CA 1
ATOM 991 C C . LEU A 1 152 ? -2.422 9.664 11.417 1.00 34.32 148 LEU A C 1
ATOM 992 O O . LEU A 1 152 ? -1.549 9.169 10.700 1.00 32.32 148 LEU A O 1
ATOM 997 N N . SER A 1 153 ? -3.675 9.223 11.454 1.00 34.91 149 SER A N 1
ATOM 998 C CA . SER A 1 153 ? -4.089 8.037 10.723 1.00 33.38 149 SER A CA 1
ATOM 999 C C . SER A 1 153 ? -3.328 6.776 11.138 1.00 32.89 149 SER A C 1
ATOM 1000 O O . SER A 1 153 ? -2.719 6.115 10.292 1.00 31.49 149 SER A O 1
ATOM 1003 N N . ILE A 1 154 ? -3.372 6.411 12.419 1.00 34.12 150 ILE A N 1
ATOM 1004 C CA . ILE A 1 154 ? -2.725 5.167 12.780 1.00 33.78 150 ILE A CA 1
ATOM 1005 C C . ILE A 1 154 ? -3.795 4.132 12.517 1.00 34.61 150 ILE A C 1
ATOM 1006 O O . ILE A 1 154 ? -4.611 3.813 13.380 1.00 34.43 150 ILE A O 1
ATOM 1011 N N . ASP A 1 155 ? -3.740 3.585 11.308 1.00 34.61 151 ASP A N 1
ATOM 1012 C CA . ASP A 1 155 ? -4.729 2.646 10.803 1.00 34.89 151 ASP A CA 1
ATOM 1013 C C . ASP A 1 155 ? -4.233 1.210 10.683 1.00 38.60 151 ASP A C 1
ATOM 1014 O O . ASP A 1 155 ? -4.967 0.330 10.235 1.00 40.70 151 ASP A O 1
ATOM 1019 N N . HIS A 1 156 ? -2.987 0.977 11.070 1.00 39.32 152 HIS A N 1
ATOM 1020 C CA . HIS A 1 156 ? -2.283 -0.220 10.637 1.00 42.40 152 HIS A CA 1
ATOM 1021 C C . HIS A 1 156 ? -0.927 -0.279 11.328 1.00 44.13 152 HIS A C 1
ATOM 1022 O O . HIS A 1 156 ? -0.259 0.743 11.478 1.00 40.11 152 HIS A O 1
ATOM 1029 N N . PRO A 1 157 ? -0.523 -1.484 11.757 1.00 47.19 153 PRO A N 1
ATOM 1030 C CA . PRO A 1 157 ? 0.695 -1.732 12.539 1.00 45.53 153 PRO A CA 1
ATOM 1031 C C . PRO A 1 157 ? 1.968 -1.220 11.871 1.00 42.05 153 PRO A C 1
ATOM 1032 O O . PRO A 1 157 ? 2.911 -0.855 12.570 1.00 41.63 153 PRO A O 1
ATOM 1036 N N . SER A 1 158 ? 2.003 -1.208 10.544 1.00 42.46 154 SER A N 1
ATOM 1037 C CA . SER A 1 158 ? 3.209 -0.803 9.830 1.00 40.78 154 SER A CA 1
ATOM 1038 C C . SER A 1 158 ? 3.412 0.705 9.822 1.00 37.48 154 SER A C 1
ATOM 1039 O O . SER A 1 158 ? 4.500 1.186 9.501 1.00 34.81 154 SER A O 1
ATOM 1042 N N . ARG A 1 159 ? 2.365 1.445 10.171 1.00 36.43 155 ARG A N 1
ATOM 1043 C CA . ARG A 1 159 ? 2.457 2.898 10.266 1.00 34.96 155 ARG A CA 1
ATOM 1044 C C . ARG A 1 159 ? 3.552 3.326 11.240 1.00 34.51 155 ARG A C 1
ATOM 1045 O O . ARG A 1 159 ? 4.232 4.324 11.015 1.00 32.41 155 ARG A O 1
ATOM 1053 N N . VAL A 1 160 ? 3.721 2.568 12.319 1.00 34.58 156 VAL A N 1
ATOM 1054 C CA . VAL A 1 160 ? 4.541 3.034 13.434 1.00 37.56 156 VAL A CA 1
ATOM 1055 C C . VAL A 1 160 ? 5.747 2.149 13.740 1.00 39.05 156 VAL A C 1
ATOM 1056 O O . VAL A 1 160 ? 5.713 0.932 13.556 1.00 38.85 156 VAL A O 1
ATOM 1060 N N . ARG A 1 161 ? 6.813 2.785 14.211 1.00 38.41 157 ARG A N 1
ATOM 1061 C C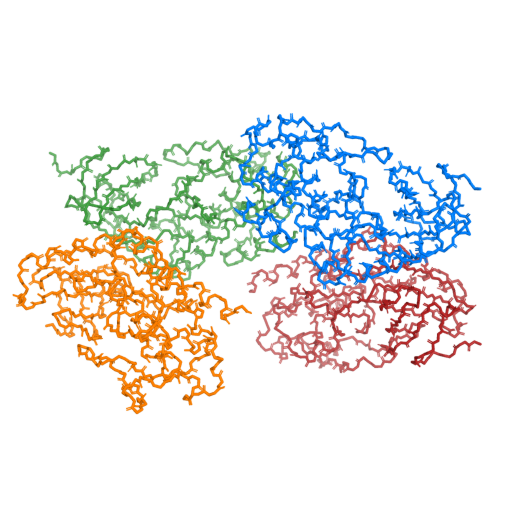A . ARG A 1 161 ? 8.037 2.084 14.561 1.00 39.41 157 ARG A CA 1
ATOM 1062 C C . ARG A 1 161 ? 8.448 2.399 15.990 1.00 41.14 157 ARG A C 1
ATOM 1063 O O . ARG A 1 161 ? 7.965 3.362 16.587 1.00 41.98 157 ARG A O 1
ATOM 1071 N N . VAL A 1 162 ? 9.330 1.570 16.538 1.00 41.06 158 VAL A N 1
ATOM 1072 C CA . VAL A 1 162 ? 9.893 1.807 17.860 1.00 41.03 158 VAL A CA 1
ATOM 1073 C C . VAL A 1 162 ? 11.374 2.129 17.708 1.00 39.58 158 VAL A C 1
ATOM 1074 O O . VAL A 1 162 ? 12.177 1.259 17.368 1.00 38.97 158 VAL A O 1
ATOM 1078 N N . SER A 1 163 ? 11.722 3.387 17.950 1.00 41.10 159 SER A N 1
ATOM 1079 C CA . SER A 1 163 ? 13.087 3.865 17.765 1.00 43.05 159 SER A CA 1
ATOM 1080 C C . SER A 1 163 ? 14.001 3.382 18.878 1.00 43.36 159 SER A C 1
ATOM 1081 O O . SER A 1 163 ? 13.538 3.019 19.958 1.00 43.98 159 SER A O 1
ATOM 1084 N N . ILE A 1 164 ? 15.302 3.389 18.607 1.00 45.81 160 ILE A N 1
ATOM 1085 C CA . ILE A 1 164 ? 16.302 2.972 19.587 1.00 51.30 160 ILE A CA 1
ATOM 1086 C C . ILE A 1 164 ? 16.210 3.762 20.891 1.00 51.74 160 ILE A C 1
ATOM 1087 O O . ILE A 1 164 ? 16.559 3.257 21.956 1.00 56.51 160 ILE A O 1
ATOM 1092 N N . ASP A 1 165 ? 15.727 4.996 20.804 1.00 51.29 161 ASP A N 1
ATOM 1093 C CA . ASP A 1 165 ? 15.639 5.865 21.973 1.00 53.57 161 ASP A CA 1
ATOM 1094 C C . ASP A 1 165 ? 14.374 5.608 22.788 1.00 53.28 161 ASP A C 1
ATOM 1095 O O . ASP A 1 165 ? 14.103 6.304 23.766 1.00 52.61 161 ASP A O 1
ATOM 1100 N N . GLY A 1 166 ? 13.600 4.613 22.366 1.00 52.55 162 GLY A N 1
ATOM 1101 C CA . GLY A 1 166 ? 12.438 4.171 23.117 1.00 49.51 162 GLY A CA 1
ATOM 1102 C C . GLY A 1 166 ? 11.159 4.926 22.810 1.00 50.87 162 GLY A C 1
ATOM 1103 O O . GLY A 1 166 ? 10.262 5.001 23.648 1.00 53.98 162 GLY A O 1
ATOM 1104 N N . ASP A 1 167 ? 11.069 5.485 21.609 1.00 49.46 163 ASP A N 1
ATOM 1105 C CA . ASP A 1 167 ? 9.865 6.206 21.203 1.00 50.55 163 ASP A CA 1
ATOM 1106 C C . ASP A 1 167 ? 9.089 5.482 20.110 1.00 45.17 163 ASP A C 1
ATOM 1107 O O . ASP A 1 167 ? 9.667 4.998 19.133 1.00 42.08 163 ASP A O 1
ATOM 1112 N N . VAL A 1 168 ? 7.774 5.407 20.291 1.00 45.77 164 VAL A N 1
ATOM 1113 C CA . VAL A 1 168 ? 6.881 4.929 19.247 1.00 43.82 164 VAL A CA 1
ATOM 1114 C C . VAL A 1 168 ? 6.542 6.112 18.350 1.00 39.39 164 VAL A C 1
ATOM 1115 O O . VAL A 1 168 ? 5.997 7.114 18.810 1.00 38.80 164 VAL A O 1
ATOM 1119 N N . VAL A 1 169 ? 6.876 5.990 17.071 1.00 38.38 165 VAL A N 1
ATOM 1120 C CA . VAL A 1 169 ? 6.776 7.106 16.139 1.00 37.36 165 VAL A CA 1
ATOM 1121 C C . VAL A 1 169 ? 5.989 6.699 14.899 1.00 35.88 165 VAL A C 1
ATOM 1122 O O . VAL A 1 169 ? 6.092 5.558 14.449 1.00 36.14 165 VAL A O 1
ATOM 1126 N N . LEU A 1 170 ? 5.221 7.626 14.332 1.00 33.93 166 LEU A N 1
ATOM 1127 C CA . LEU A 1 170 ? 4.540 7.335 13.080 1.00 32.53 166 LEU A CA 1
ATOM 1128 C C . LEU A 1 170 ? 5.600 7.460 11.997 1.00 31.71 166 LEU A C 1
ATOM 1129 O O . LEU A 1 170 ? 6.097 8.550 11.720 1.00 31.09 166 LEU A O 1
ATOM 1134 N N . ALA A 1 171 ? 5.934 6.332 11.378 1.00 31.88 167 ALA A N 1
ATOM 1135 C CA . ALA A 1 171 ? 7.053 6.277 10.440 1.00 29.54 167 ALA A CA 1
ATOM 1136 C C . ALA A 1 171 ? 6.685 6.639 9.007 1.00 27.85 167 ALA A C 1
ATOM 1137 O O . ALA A 1 171 ? 7.540 7.039 8.218 1.00 26.59 167 ALA A O 1
ATOM 1139 N N . TYR A 1 172 ? 5.406 6.500 8.678 1.00 28.60 168 TYR A N 1
ATOM 1140 C CA . TYR A 1 172 ? 4.958 6.661 7.304 1.00 28.50 168 TYR A CA 1
ATOM 1141 C C . TYR A 1 172 ? 3.780 7.612 7.253 1.00 28.78 168 TYR A C 1
ATOM 1142 O O . TYR A 1 172 ? 2.641 7.179 7.104 1.00 26.18 168 TYR A O 1
ATOM 1151 N N . PRO A 1 173 ? 4.047 8.916 7.410 1.00 29.07 169 PRO A N 1
ATOM 1152 C CA . PRO A 1 173 ? 2.918 9.844 7.369 1.00 28.02 169 PRO A CA 1
ATOM 1153 C C . PRO A 1 173 ? 2.273 9.854 5.991 1.00 27.55 169 PRO A C 1
ATOM 1154 O O . PRO A 1 173 ? 2.964 10.105 5.008 1.00 28.80 169 PRO A O 1
ATOM 1158 N N . ALA A 1 174 ? 0.985 9.541 5.916 1.00 26.73 170 ALA A N 1
ATOM 1159 C CA . ALA A 1 174 ? 0.113 10.027 4.858 1.00 27.35 170 ALA A CA 1
ATOM 1160 C C . ALA A 1 174 ? -1.279 10.104 5.463 1.00 28.29 170 ALA A C 1
ATOM 1161 O O . ALA A 1 174 ? -1.798 9.088 5.919 1.00 26.45 170 ALA A O 1
ATOM 1163 N N . THR A 1 175 ? -1.915 11.266 5.439 1.00 29.12 171 THR A N 1
ATOM 1164 C CA . THR A 1 175 ? -3.232 11.356 6.053 1.00 31.13 171 THR A CA 1
ATOM 1165 C C . THR A 1 175 ? -4.322 11.509 5.004 1.00 33.02 171 THR A C 1
ATOM 1166 O O . THR A 1 175 ? -4.499 12.576 4.418 1.00 33.99 171 THR A O 1
ATOM 1170 N N . MET A 1 176 ? -5.069 10.431 4.796 1.00 34.55 172 MET A N 1
ATOM 1171 C CA . MET A 1 176 ? -6.152 10.433 3.827 1.00 36.08 172 MET A CA 1
ATOM 1172 C C . MET A 1 176 ? -7.422 10.976 4.470 1.00 38.15 172 MET A C 1
ATOM 1173 O O . MET A 1 176 ? -7.519 11.044 5.697 1.00 37.20 172 MET A O 1
ATOM 1178 N N . PRO A 1 177 ? -8.394 11.379 3.639 1.00 39.97 173 PRO A N 1
ATOM 1179 C CA . PRO A 1 177 ? -9.648 11.983 4.103 1.00 43.35 173 PRO A CA 1
ATOM 1180 C C . PRO A 1 177 ? -10.324 11.204 5.232 1.00 42.08 173 PRO A C 1
ATOM 1181 O O . PRO A 1 177 ? -10.922 11.821 6.115 1.00 42.44 173 PRO A O 1
ATOM 1185 N N . ASP A 1 178 ? -10.226 9.877 5.206 1.00 41.22 174 ASP A N 1
ATOM 1186 C CA . ASP A 1 178 ? -10.884 9.034 6.204 1.00 40.23 174 ASP A CA 1
ATOM 1187 C C . ASP A 1 178 ? -10.408 9.281 7.638 1.00 42.84 174 ASP A C 1
ATOM 1188 O O . ASP A 1 178 ? -11.207 9.253 8.572 1.00 46.09 174 ASP A O 1
ATOM 1193 N N . ALA A 1 179 ? -9.112 9.522 7.808 1.00 40.68 175 ALA A N 1
ATOM 1194 C CA . ALA A 1 179 ? -8.517 9.618 9.141 1.00 39.88 175 ALA A CA 1
ATOM 1195 C C . ALA A 1 179 ? -9.201 10.655 10.027 1.00 40.11 175 ALA A C 1
ATOM 1196 O O . ALA A 1 179 ? -9.549 11.742 9.571 1.00 43.92 175 ALA A O 1
ATOM 1198 N N . ASN A 1 180 ? -9.382 10.307 11.297 1.00 39.55 176 ASN A N 1
ATOM 1199 C CA . ASN A 1 180 ? -9.997 11.199 12.274 1.00 40.42 176 ASN A CA 1
ATOM 1200 C C . ASN A 1 180 ? -9.374 11.016 13.656 1.00 42.64 176 ASN A C 1
ATOM 1201 O O . ASN A 1 180 ? -8.829 9.955 13.957 1.00 44.76 176 ASN A O 1
ATOM 1206 N N . PRO A 1 181 ? -9.459 12.050 14.506 1.00 43.75 177 PRO A N 1
ATOM 1207 C CA . PRO A 1 181 ? -8.832 12.014 15.834 1.00 46.39 177 PRO A CA 1
ATOM 1208 C C . PRO A 1 181 ? -9.270 10.826 16.691 1.00 48.13 177 PRO A C 1
ATOM 1209 O O . PRO A 1 181 ? -8.437 10.240 17.383 1.00 49.00 177 PRO A O 1
ATOM 1213 N N . GLN A 1 182 ? -10.548 10.468 16.644 1.00 48.97 178 GLN A N 1
ATOM 1214 C CA . GLN A 1 182 ? -11.031 9.342 17.436 1.00 51.43 178 GLN A CA 1
ATOM 1215 C C . GLN A 1 182 ? -10.408 8.023 16.978 1.00 49.47 178 GLN A C 1
ATOM 1216 O O . GLN A 1 182 ? -10.077 7.168 17.799 1.00 50.45 178 GLN A O 1
ATOM 1222 N N . ASP A 1 183 ? -10.249 7.861 15.668 1.00 47.42 179 ASP A N 1
ATOM 1223 C CA . ASP A 1 183 ? -9.620 6.660 15.128 1.00 47.69 179 ASP A CA 1
ATOM 1224 C C . ASP A 1 183 ? -8.117 6.641 15.389 1.00 45.95 179 ASP A C 1
ATOM 1225 O O . ASP A 1 183 ? -7.491 5.583 15.365 1.00 45.10 179 ASP A O 1
ATOM 1230 N N . ASP A 1 184 ? -7.541 7.815 15.637 1.00 45.55 180 ASP A N 1
ATOM 1231 C CA . ASP A 1 184 ? -6.150 7.897 16.069 1.00 44.54 180 ASP A CA 1
ATOM 1232 C C . ASP A 1 184 ? -6.015 7.269 17.451 1.00 44.06 180 ASP A C 1
ATOM 1233 O O . ASP A 1 184 ? -5.123 6.461 17.690 1.00 40.34 180 ASP A O 1
ATOM 1238 N N . ILE A 1 185 ? -6.913 7.656 18.353 1.00 48.58 181 ILE A N 1
ATOM 1239 C CA . ILE A 1 185 ? -6.961 7.111 19.705 1.00 48.31 181 ILE A CA 1
ATOM 1240 C C . ILE A 1 185 ? -7.047 5.592 19.676 1.00 48.89 181 ILE A C 1
ATOM 1241 O O . ILE A 1 185 ? -6.325 4.901 20.398 1.00 49.78 181 ILE A O 1
ATOM 1246 N N . ARG A 1 186 ? -7.934 5.075 18.834 1.00 47.66 182 ARG A N 1
ATOM 1247 C CA . ARG A 1 186 ? -8.126 3.637 18.727 1.00 49.36 182 ARG A CA 1
ATOM 1248 C C . ARG A 1 186 ? -6.872 2.955 18.185 1.00 45.37 182 ARG A C 1
ATOM 1249 O O . ARG A 1 186 ? -6.411 1.955 18.737 1.00 45.90 182 ARG A O 1
ATOM 1257 N N . GLY A 1 187 ? -6.319 3.508 17.110 1.00 44.11 183 GLY A N 1
ATOM 1258 C CA . GLY A 1 187 ? -5.110 2.969 16.513 1.00 42.47 183 GLY A CA 1
ATOM 1259 C C . GLY A 1 187 ? -3.933 3.001 17.470 1.00 42.16 183 GLY A C 1
ATOM 1260 O O . GLY A 1 187 ? -3.071 2.120 17.444 1.00 42.11 183 GLY A O 1
ATOM 1261 N N . ILE A 1 188 ? -3.898 4.023 18.319 1.00 40.64 184 ILE A N 1
ATOM 1262 C CA . ILE A 1 188 ? -2.845 4.157 19.316 1.00 40.58 184 ILE A CA 1
ATOM 1263 C C . ILE A 1 188 ? -2.965 3.069 20.378 1.00 43.25 184 ILE A C 1
ATOM 1264 O O . ILE A 1 188 ? -1.974 2.440 20.753 1.00 43.85 184 ILE A O 1
ATOM 1269 N N . GLY A 1 189 ? -4.184 2.850 20.860 1.00 44.70 185 GLY A N 1
ATOM 1270 C CA . GLY A 1 189 ? -4.442 1.781 21.805 1.00 47.76 185 GLY A CA 1
ATOM 1271 C C . GLY A 1 189 ? -4.120 0.429 21.196 1.00 47.13 185 GLY A C 1
ATOM 1272 O O . GLY A 1 189 ? -3.607 -0.462 21.872 1.00 46.83 185 GLY A O 1
ATOM 1273 N N . ALA A 1 190 ? -4.420 0.279 19.910 1.00 47.80 186 ALA A N 1
ATOM 1274 C CA . ALA A 1 190 ? -4.153 -0.968 19.203 1.00 48.25 186 ALA A CA 1
ATOM 1275 C C . ALA A 1 190 ? -2.665 -1.286 19.208 1.00 46.64 186 ALA A C 1
ATOM 1276 O O . ALA A 1 190 ? -2.270 -2.451 19.271 1.00 47.23 186 ALA A O 1
ATOM 1278 N N . SER A 1 191 ? -1.844 -0.244 19.135 1.00 44.97 187 SER A N 1
ATOM 1279 C CA . SER A 1 191 ? -0.396 -0.414 19.149 1.00 45.32 187 SER A CA 1
ATOM 1280 C C . SER A 1 191 ? 0.083 -0.826 20.537 1.00 43.80 187 SER A C 1
ATOM 1281 O O . SER A 1 191 ? 0.888 -1.745 20.675 1.00 44.78 187 SER A O 1
ATOM 1284 N N . LEU A 1 192 ? -0.419 -0.143 21.562 1.00 43.10 188 LEU A N 1
ATOM 1285 C CA . LEU A 1 192 ? -0.122 -0.511 22.941 1.00 43.97 188 LEU A CA 1
ATOM 1286 C C . LEU A 1 192 ? -0.490 -1.971 23.167 1.00 48.21 188 LEU A C 1
ATOM 1287 O O . LEU A 1 192 ? 0.270 -2.735 23.767 1.00 46.18 188 LEU A O 1
ATOM 1292 N N . TYR A 1 193 ? -1.666 -2.345 22.669 1.00 49.11 189 TYR A N 1
ATOM 1293 C CA . TYR A 1 193 ? -2.151 -3.717 22.743 1.00 47.22 189 TYR A CA 1
ATOM 1294 C C . TYR A 1 193 ? -1.163 -4.666 22.074 1.00 48.30 189 TYR A C 1
ATOM 1295 O O . TYR A 1 193 ? -0.804 -5.703 22.633 1.00 49.35 189 TYR A O 1
ATOM 1304 N N . ALA A 1 194 ? -0.721 -4.303 20.874 1.00 47.14 190 ALA A N 1
ATOM 1305 C CA . ALA A 1 194 ? 0.224 -5.125 20.129 1.00 47.97 190 ALA A CA 1
ATOM 1306 C C . ALA A 1 194 ? 1.518 -5.326 20.910 1.00 50.18 190 ALA A C 1
ATOM 1307 O O . ALA A 1 194 ? 2.116 -6.399 20.872 1.00 52.37 190 ALA A O 1
ATOM 1309 N N . LEU A 1 195 ? 1.952 -4.289 21.617 1.00 47.70 191 LEU A N 1
ATOM 1310 C CA . LEU A 1 195 ? 3.166 -4.389 22.417 1.00 51.66 191 LEU A CA 1
ATOM 1311 C C . LEU A 1 195 ? 2.955 -5.309 23.612 1.00 52.72 191 LEU A C 1
ATOM 1312 O O . LEU A 1 195 ? 3.855 -6.056 23.994 1.00 50.79 191 LEU A O 1
ATOM 1317 N N . LEU A 1 196 ? 1.768 -5.244 24.208 1.00 51.45 192 LEU A N 1
ATOM 1318 C CA . LEU A 1 196 ? 1.472 -6.063 25.378 1.00 53.75 192 LEU A CA 1
ATOM 1319 C C . LEU A 1 196 ? 1.276 -7.553 25.070 1.00 54.71 192 LEU A C 1
ATOM 1320 O O . LEU A 1 196 ? 1.988 -8.398 25.609 1.00 52.70 192 LEU A O 1
ATOM 1325 N N . VAL A 1 197 ? 0.308 -7.871 24.213 1.00 56.27 193 VAL A N 1
ATOM 1326 C CA . VAL A 1 197 ? -0.017 -9.269 23.906 1.00 54.36 193 VAL A CA 1
ATOM 1327 C C . VAL A 1 197 ? 0.501 -9.830 22.570 1.00 55.12 193 VAL A C 1
ATOM 1328 O O . VAL A 1 197 ? 0.254 -10.993 22.252 1.00 57.96 193 VAL A O 1
ATOM 1332 N N . ASN A 1 198 ? 1.186 -9.010 21.779 1.00 51.77 194 ASN A N 1
ATOM 1333 C CA . ASN A 1 198 ? 1.617 -9.429 20.442 1.00 52.34 194 ASN A CA 1
ATOM 1334 C C . ASN A 1 198 ? 0.430 -9.780 19.530 1.00 60.12 194 ASN A C 1
ATOM 1335 O O . ASN A 1 198 ? 0.467 -10.772 18.797 1.00 57.93 194 ASN A O 1
ATOM 1340 N N . ARG A 1 199 ? -0.619 -8.960 19.588 1.00 58.93 195 ARG A N 1
ATOM 1341 C CA . ARG A 1 199 ? -1.807 -9.137 18.751 1.00 59.01 195 ARG A CA 1
ATOM 1342 C C . ARG A 1 199 ? -2.329 -7.781 18.268 1.00 61.28 195 ARG A C 1
ATOM 1343 O O . ARG A 1 199 ? -2.118 -6.760 18.925 1.00 58.55 195 ARG A O 1
ATOM 1351 N N . TRP A 1 200 ? -3.018 -7.773 17.130 1.00 59.90 196 TRP A N 1
ATOM 1352 C CA . TRP A 1 200 ? -3.613 -6.543 16.607 1.00 56.65 196 TRP A CA 1
ATOM 1353 C C . TRP A 1 200 ? -5.133 -6.563 16.772 1.00 59.46 196 TRP A C 1
ATOM 1354 O O . TRP A 1 200 ? -5.825 -7.305 16.074 1.00 60.73 196 TRP A O 1
ATOM 1365 N N . PRO A 1 201 ? -5.655 -5.751 17.707 1.00 59.34 197 PRO A N 1
ATOM 1366 C CA . PRO A 1 201 ? -7.081 -5.761 18.047 1.00 57.30 197 PRO A CA 1
ATOM 1367 C C . PRO A 1 201 ? -7.923 -4.819 17.192 1.00 59.89 197 PRO A C 1
ATOM 1368 O O . PRO A 1 201 ? -8.742 -4.078 17.734 1.00 64.06 197 PRO A O 1
ATOM 1372 N N . LEU A 1 202 ? -7.747 -4.868 15.879 1.00 59.94 198 LEU A N 1
ATOM 1373 C CA . LEU A 1 202 ? -8.547 -4.062 14.965 1.00 58.36 198 LEU A CA 1
ATOM 1374 C C . LEU A 1 202 ? -8.721 -4.850 13.680 1.00 64.75 198 LEU A C 1
ATOM 1375 O O . LEU A 1 202 ? -7.872 -5.677 13.347 1.00 65.40 198 LEU A O 1
ATOM 1380 N N . PRO A 1 203 ? -9.824 -4.619 12.952 1.00 67.89 199 PRO A N 1
ATOM 1381 C CA . PRO A 1 203 ? -9.936 -5.526 11.810 1.00 72.63 199 PRO A CA 1
ATOM 1382 C C . PRO A 1 203 ? -8.986 -5.184 10.666 1.00 76.17 199 PRO A C 1
ATOM 1383 O O . PRO A 1 203 ? -9.404 -5.195 9.508 1.00 75.80 199 PRO A O 1
ATOM 1387 N N . GLU A 1 204 ? -7.729 -4.891 10.988 1.00 82.22 200 GLU A N 1
ATOM 1388 C CA . GLU A 1 204 ? -6.626 -5.239 10.103 1.00 81.54 200 GLU A CA 1
ATOM 1389 C C . GLU A 1 204 ? -6.903 -4.894 8.633 1.00 75.93 200 GLU A C 1
ATOM 1390 O O . GLU A 1 204 ? -6.998 -3.722 8.265 1.00 76.71 200 GLU A O 1
ATOM 1396 N N . ALA A 1 205 ? -7.029 -5.929 7.810 1.00 79.20 201 ALA A N 1
ATOM 1397 C CA . ALA A 1 205 ? -7.048 -5.799 6.360 1.00 84.56 201 ALA A CA 1
ATOM 1398 C C . ALA A 1 205 ? -5.708 -5.268 5.865 1.00 80.83 201 ALA A C 1
ATOM 1399 O O . ALA A 1 205 ? -4.655 -5.792 6.226 1.00 81.04 201 ALA A O 1
ATOM 1401 N N . GLY A 1 206 ? -5.742 -4.238 5.030 1.00 67.64 202 GLY A N 1
ATOM 1402 C CA . GLY A 1 206 ? -4.516 -3.717 4.461 1.00 59.68 202 GLY A CA 1
ATOM 1403 C C . GLY A 1 206 ? -3.719 -4.863 3.867 1.00 64.88 202 GLY A C 1
ATOM 1404 O O . GLY A 1 206 ? -4.287 -5.843 3.385 1.00 63.75 202 GLY A O 1
ATOM 1405 N N . VAL A 1 207 ? -2.397 -4.752 3.924 1.00 64.01 203 VAL A N 1
ATOM 1406 C CA . VAL A 1 207 ? -1.516 -5.806 3.438 1.00 64.41 203 VAL A CA 1
ATOM 1407 C C . VAL A 1 207 ? -0.254 -5.836 4.303 1.00 59.79 203 VAL A C 1
ATOM 1408 O O . VAL A 1 207 ? 0.225 -4.790 4.741 1.00 55.02 203 VAL A O 1
ATOM 1412 N N . ARG A 1 208 ? 0.275 -7.032 4.551 1.00 63.63 204 ARG A N 1
ATOM 1413 C CA . ARG A 1 208 ? 1.458 -7.194 5.399 1.00 57.83 204 ARG A CA 1
ATOM 1414 C C . ARG A 1 208 ? 1.251 -6.742 6.843 1.00 56.04 204 ARG A C 1
ATOM 1415 O O . ARG A 1 208 ? 2.058 -5.975 7.368 1.00 59.17 204 ARG A O 1
ATOM 1423 N N . SER A 1 209 ? 0.179 -7.199 7.483 1.00 60.04 205 SER A N 1
ATOM 1424 C CA . SER A 1 209 ? -0.037 -6.873 8.889 1.00 55.16 205 SER A CA 1
ATOM 1425 C C . SER A 1 209 ? 1.100 -7.431 9.736 1.00 55.90 205 SER A C 1
ATOM 1426 O O . SER A 1 209 ? 1.780 -6.691 10.444 1.00 57.70 205 SER A O 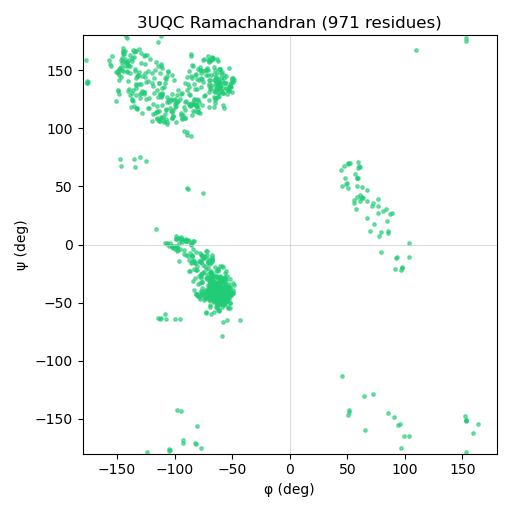1
ATOM 1429 N N . GLY A 1 210 ? 1.305 -8.742 9.653 1.00 59.00 206 GLY A N 1
ATOM 1430 C CA . GLY A 1 210 ? 2.375 -9.398 10.382 1.00 55.12 206 GLY A CA 1
ATOM 1431 C C . GLY A 1 210 ? 2.054 -9.651 11.843 1.00 58.97 206 GLY A C 1
ATOM 1432 O O . GLY A 1 210 ? 2.937 -10.002 12.628 1.00 72.63 206 GLY A O 1
ATOM 1433 N N . LEU A 1 211 ? 0.791 -9.462 12.212 1.00 53.22 207 LEU A N 1
ATOM 1434 C CA . LEU A 1 211 ? 0.334 -9.756 13.567 1.00 57.57 207 LEU A CA 1
ATOM 1435 C C . LEU A 1 211 ? -0.953 -10.572 13.531 1.00 66.23 207 LEU A C 1
ATOM 1436 O O . LEU A 1 211 ? -1.789 -10.389 12.648 1.00 64.67 207 LEU A O 1
ATOM 1441 N N . ALA A 1 212 ? -1.101 -11.483 14.488 1.00 68.79 208 ALA A N 1
ATOM 1442 C CA . ALA A 1 212 ? -2.324 -12.264 14.610 1.00 65.79 208 ALA A CA 1
ATOM 1443 C C . ALA A 1 212 ? -3.417 -11.410 15.236 1.00 62.44 208 ALA A C 1
ATOM 1444 O O . ALA A 1 212 ? -3.133 -10.533 16.051 1.00 60.36 208 ALA A O 1
ATOM 1446 N N . PRO A 1 213 ? -4.675 -11.659 14.846 1.00 59.83 209 PRO A N 1
ATOM 1447 C CA . PRO A 1 213 ? -5.815 -10.913 15.387 1.00 58.24 209 PRO A CA 1
ATOM 1448 C C . PRO A 1 213 ? -5.959 -11.143 16.883 1.00 57.85 209 PRO A C 1
ATOM 1449 O O . PRO A 1 213 ? -5.450 -12.134 17.405 1.00 60.23 209 PRO A O 1
ATOM 1453 N N . ALA A 1 214 ? -6.649 -10.236 17.563 1.00 59.76 210 ALA A N 1
ATOM 1454 C CA . ALA A 1 214 ? -6.874 -10.373 18.993 1.00 62.58 210 ALA A CA 1
ATOM 1455 C C . ALA A 1 214 ? -8.062 -11.284 19.271 1.00 71.51 210 ALA A C 1
ATOM 1456 O O . ALA A 1 214 ? -9.090 -11.206 18.594 1.00 66.31 210 ALA A O 1
ATOM 1458 N N . GLU A 1 215 ? -7.910 -12.156 20.262 1.00 70.81 211 GLU A N 1
ATOM 1459 C CA . GLU A 1 215 ? -9.024 -12.959 20.736 1.00 71.08 211 GLU A CA 1
ATOM 1460 C C . GLU A 1 215 ? -10.156 -12.017 21.114 1.00 74.47 211 GLU A C 1
ATOM 1461 O O . GLU A 1 215 ? -9.933 -10.996 21.767 1.00 69.80 211 GLU A O 1
ATOM 1467 N N . ARG A 1 216 ? -11.371 -12.354 20.698 1.00 71.35 212 ARG A N 1
ATOM 1468 C CA . ARG A 1 216 ? -12.522 -11.509 20.983 1.00 70.16 212 ARG A CA 1
ATOM 1469 C C . ARG A 1 216 ? -13.407 -12.130 22.058 1.00 75.78 212 ARG A C 1
ATOM 1470 O O . ARG A 1 216 ? -13.554 -13.352 22.127 1.00 71.61 212 ARG A O 1
ATOM 1478 N N . ASP A 1 217 ? -13.994 -11.281 22.897 1.00 74.42 213 ASP A N 1
ATOM 1479 C CA . ASP A 1 217 ? -14.989 -11.734 23.855 1.00 72.50 213 ASP A CA 1
ATOM 1480 C C . ASP A 1 217 ? -16.304 -11.950 23.118 1.00 78.63 213 ASP A C 1
ATOM 1481 O O . ASP A 1 217 ? -16.364 -11.821 21.895 1.00 79.40 213 ASP A O 1
ATOM 1486 N N . THR A 1 218 ? -17.354 -12.271 23.862 1.00 80.31 214 THR A N 1
ATOM 1487 C CA . THR A 1 218 ? -18.650 -12.556 23.261 1.00 79.95 214 THR A CA 1
ATOM 1488 C C . THR A 1 218 ? -19.310 -11.302 22.691 1.00 83.41 214 THR A C 1
ATOM 1489 O O . THR A 1 218 ? -20.128 -11.383 21.773 1.00 89.12 214 THR A O 1
ATOM 1493 N N . ALA A 1 219 ? -18.943 -10.144 23.232 1.00 82.66 215 ALA A N 1
ATOM 1494 C CA . ALA A 1 219 ? -19.572 -8.883 22.851 1.00 76.52 215 ALA A CA 1
ATOM 1495 C C . ALA A 1 219 ? -18.862 -8.187 21.689 1.00 75.09 215 ALA A C 1
ATOM 1496 O O . ALA A 1 219 ? -19.226 -7.074 21.312 1.00 75.68 215 ALA A O 1
ATOM 1498 N N . GLY A 1 220 ? -17.846 -8.838 21.134 1.00 72.72 216 GLY A N 1
ATOM 1499 C CA . GLY A 1 220 ? -17.129 -8.295 19.994 1.00 78.06 216 GLY A CA 1
ATOM 1500 C C . GLY A 1 220 ? -15.922 -7.463 20.385 1.00 82.14 216 GLY A C 1
ATOM 1501 O O . GLY A 1 220 ? -15.100 -7.107 19.541 1.00 79.95 216 GLY A O 1
ATOM 1502 N N . GLN A 1 221 ? -15.818 -7.149 21.672 1.00 81.52 217 GLN A N 1
ATOM 1503 C CA . GLN A 1 221 ? -14.676 -6.405 22.187 1.00 82.15 217 GLN A CA 1
ATOM 1504 C C . GLN A 1 221 ? -13.467 -7.315 22.362 1.00 81.12 217 GLN A C 1
ATOM 1505 O O . GLN A 1 221 ? -13.605 -8.469 22.766 1.00 80.46 217 GLN A O 1
ATOM 1511 N N . PRO A 1 222 ? -12.270 -6.797 22.051 1.00 80.42 218 PRO A N 1
ATOM 1512 C CA . PRO A 1 222 ? -11.040 -7.570 22.246 1.00 73.75 218 PRO A CA 1
ATOM 1513 C C . PRO A 1 222 ? -10.858 -7.925 23.718 1.00 73.47 218 PRO A C 1
ATOM 1514 O O . PRO A 1 222 ? -11.135 -7.090 24.580 1.00 66.18 218 PRO A O 1
ATOM 1518 N N . ILE A 1 223 ? -10.411 -9.144 24.003 1.00 72.67 219 ILE A N 1
ATOM 1519 C CA . ILE A 1 223 ? -10.122 -9.525 25.378 1.00 76.59 219 ILE A CA 1
ATOM 1520 C C . ILE A 1 223 ? -9.094 -8.554 25.942 1.00 77.97 219 ILE A C 1
ATOM 1521 O O . ILE A 1 223 ? -8.199 -8.104 25.227 1.00 73.44 219 ILE A O 1
ATOM 1526 N N . GLU A 1 224 ? -9.227 -8.223 27.221 1.00 76.10 220 GLU A N 1
ATOM 1527 C CA . GLU A 1 224 ? -8.334 -7.255 27.844 1.00 74.54 220 GLU A CA 1
ATOM 1528 C C . GLU A 1 224 ? -6.952 -7.846 28.128 1.00 77.03 220 GLU A C 1
ATOM 1529 O O . GLU A 1 224 ? -6.833 -8.999 28.543 1.00 74.75 220 GLU A O 1
ATOM 1535 N N . PRO A 1 225 ? -5.904 -7.044 27.893 1.00 76.89 221 PRO A N 1
ATOM 1536 C CA . PRO A 1 225 ? -4.495 -7.427 28.036 1.00 77.97 221 PRO A CA 1
ATOM 1537 C C . PRO A 1 225 ? -4.187 -8.115 29.367 1.00 77.48 221 PRO A C 1
ATOM 1538 O O . PRO A 1 225 ? -3.440 -9.092 29.383 1.00 71.48 221 PRO A O 1
ATOM 1542 N N . ALA A 1 226 ? -4.754 -7.615 30.461 1.00 79.98 222 ALA A N 1
ATOM 1543 C CA . ALA A 1 226 ? -4.503 -8.185 31.783 1.00 79.72 222 ALA A CA 1
ATOM 1544 C C . ALA A 1 226 ? -5.122 -9.573 31.940 1.00 79.71 222 ALA A C 1
ATOM 1545 O O . ALA A 1 226 ? -4.510 -10.470 32.521 1.00 78.51 222 ALA A O 1
ATOM 1547 N N . ASP A 1 227 ? -6.338 -9.741 31.429 1.00 80.94 223 ASP A N 1
ATOM 1548 C CA . ASP A 1 227 ? -7.022 -11.029 31.493 1.00 76.67 223 ASP A CA 1
ATOM 1549 C C . ASP A 1 227 ? -6.223 -12.098 30.755 1.00 79.99 223 ASP A C 1
ATOM 1550 O O . ASP A 1 227 ? -6.219 -13.267 31.145 1.00 78.17 223 ASP A O 1
ATOM 1555 N N . ILE A 1 228 ? -5.548 -11.688 29.686 1.00 79.56 224 ILE A N 1
ATOM 1556 C CA . ILE A 1 228 ? -4.734 -12.602 28.895 1.00 79.75 224 ILE A CA 1
ATOM 1557 C C . ILE A 1 228 ? -3.436 -12.946 29.625 1.00 85.23 224 ILE A C 1
ATOM 1558 O O . ILE A 1 228 ? -3.052 -14.112 29.716 1.00 92.94 224 ILE A O 1
ATOM 1563 N N . ASP A 1 229 ? -2.759 -11.919 30.131 1.00 83.77 225 ASP A N 1
ATOM 1564 C CA . ASP A 1 229 ? -1.545 -12.095 30.924 1.00 81.84 225 ASP A CA 1
ATOM 1565 C C . ASP A 1 229 ? -1.631 -11.227 32.170 1.00 83.86 225 ASP A C 1
ATOM 1566 O O . ASP A 1 229 ? -1.673 -10.004 32.076 1.00 82.21 225 ASP A O 1
ATOM 1571 N N . ARG A 1 230 ? -1.633 -11.859 33.335 1.00 85.17 226 ARG A N 1
ATOM 1572 C CA . ARG A 1 230 ? -1.984 -11.170 34.566 1.00 86.26 226 ARG A CA 1
ATOM 1573 C C . ARG A 1 230 ? -0.791 -10.501 35.227 1.00 80.72 226 ARG A C 1
ATOM 1574 O O . ARG A 1 230 ? -0.903 -9.925 36.308 1.00 81.56 226 ARG A O 1
ATOM 1582 N N . ASP A 1 231 ? 0.356 -10.592 34.572 1.00 75.73 227 ASP A N 1
ATOM 1583 C CA . ASP A 1 231 ? 1.536 -9.881 35.024 1.00 81.23 227 ASP A CA 1
ATOM 1584 C C . ASP A 1 231 ? 1.404 -8.412 34.644 1.00 83.09 227 ASP A C 1
ATOM 1585 O O . ASP A 1 231 ? 1.939 -7.533 35.318 1.00 85.52 227 ASP A O 1
ATOM 1590 N N . ILE A 1 232 ? 0.673 -8.153 33.565 1.00 79.65 228 ILE A N 1
ATOM 1591 C CA . ILE A 1 232 ? 0.465 -6.789 33.092 1.00 73.83 228 ILE A CA 1
ATOM 1592 C C . ILE A 1 232 ? -0.354 -5.979 34.094 1.00 72.21 228 ILE A C 1
ATOM 1593 O O . ILE A 1 232 ? -1.501 -6.316 34.379 1.00 71.25 228 ILE A O 1
ATOM 1598 N N . PRO A 1 233 ? 0.240 -4.903 34.635 1.00 75.23 229 PRO A N 1
ATOM 1599 C CA . PRO A 1 233 ? -0.447 -4.040 35.603 1.00 71.16 229 PRO A CA 1
ATOM 1600 C C . PRO A 1 233 ? -1.823 -3.615 35.101 1.00 72.05 229 PRO A C 1
ATOM 1601 O O . PRO A 1 233 ? -1.989 -3.372 33.907 1.00 72.80 229 PRO A O 1
ATOM 1605 N N . PHE A 1 234 ? -2.792 -3.529 36.007 1.00 75.12 230 PHE A N 1
ATOM 1606 C CA . PHE A 1 234 ? -4.175 -3.242 35.632 1.00 78.83 230 PHE A CA 1
ATOM 1607 C C . PHE A 1 234 ? -4.330 -1.896 34.935 1.00 77.45 230 PHE A C 1
ATOM 1608 O O . PHE A 1 234 ? -5.049 -1.779 33.944 1.00 78.33 230 PHE A O 1
ATOM 1616 N N . GLN A 1 235 ? -3.657 -0.881 35.467 1.00 79.10 231 GLN A N 1
ATOM 1617 C CA . GLN A 1 235 ? -3.731 0.469 34.921 1.00 77.62 231 GLN A CA 1
ATOM 1618 C C . GLN A 1 235 ? -3.264 0.503 33.469 1.00 73.21 231 GLN A C 1
ATOM 1619 O O . GLN A 1 235 ? -3.820 1.226 32.641 1.00 75.17 231 GLN A O 1
ATOM 1625 N N . ILE A 1 236 ? -2.237 -0.287 33.171 1.00 73.05 232 ILE A N 1
ATOM 1626 C CA . ILE A 1 236 ? -1.641 -0.330 31.840 1.00 69.42 232 ILE A CA 1
ATOM 1627 C C . ILE A 1 236 ? -2.510 -1.118 30.860 1.00 74.70 232 ILE A C 1
ATOM 1628 O O . ILE A 1 236 ? -2.618 -0.764 29.684 1.00 74.09 232 ILE A O 1
ATOM 1633 N N . SER A 1 237 ? -3.129 -2.188 31.347 1.00 73.43 233 SER A N 1
ATOM 1634 C CA . SER A 1 237 ? -4.079 -2.937 30.538 1.00 70.91 233 SER A CA 1
ATOM 1635 C C . SER A 1 237 ? -5.288 -2.053 30.247 1.00 65.86 233 SER A C 1
ATOM 1636 O O . SER A 1 237 ? -5.751 -1.970 29.112 1.00 69.23 233 SER A O 1
ATOM 1639 N N . ALA A 1 238 ? -5.783 -1.383 31.283 1.00 64.02 234 ALA A N 1
ATOM 1640 C CA . ALA A 1 238 ? -6.951 -0.519 31.161 1.00 70.30 234 ALA A CA 1
ATOM 1641 C C . ALA A 1 238 ? -6.801 0.490 30.026 1.00 71.70 234 ALA A C 1
ATOM 1642 O O . ALA A 1 238 ? -7.654 0.572 29.142 1.00 70.31 234 ALA A O 1
ATOM 1644 N N . VAL A 1 239 ? -5.714 1.255 30.059 1.00 69.01 235 VAL A N 1
ATOM 1645 C CA . VAL A 1 239 ? -5.449 2.251 29.028 1.00 66.19 235 VAL A CA 1
ATOM 1646 C C . VAL A 1 239 ? -5.511 1.645 27.628 1.00 66.14 235 VAL A C 1
ATOM 1647 O O . VAL A 1 239 ? -5.939 2.300 26.680 1.00 65.71 235 VAL A O 1
ATOM 1651 N N . ALA A 1 240 ? -5.096 0.390 27.503 1.00 67.35 236 ALA A N 1
ATOM 1652 C CA . ALA A 1 240 ? -5.154 -0.298 26.219 1.00 66.75 236 ALA A CA 1
ATOM 1653 C C . ALA A 1 240 ? -6.593 -0.610 25.815 1.00 69.92 236 ALA A C 1
ATOM 1654 O O . ALA A 1 240 ? -6.977 -0.408 24.664 1.00 68.68 236 ALA A O 1
ATOM 1656 N N . ALA A 1 241 ? -7.386 -1.097 26.765 1.00 70.03 237 ALA A N 1
ATOM 1657 C CA . ALA A 1 241 ? -8.747 -1.549 26.479 1.00 68.66 237 ALA A CA 1
ATOM 1658 C C . ALA A 1 241 ? -9.760 -0.412 26.328 1.00 70.03 237 ALA A C 1
ATOM 1659 O O . ALA A 1 241 ? -10.584 -0.427 25.413 1.00 76.04 237 ALA A O 1
ATOM 1661 N N . ARG A 1 242 ? -9.710 0.563 27.230 1.00 67.87 238 ARG A N 1
ATOM 1662 C CA . ARG A 1 242 ? -10.615 1.707 27.153 1.00 72.54 238 ARG A CA 1
ATOM 1663 C C . ARG A 1 242 ? -10.319 2.549 25.919 1.00 73.36 238 ARG A C 1
ATOM 1664 O O . ARG A 1 242 ? -11.189 3.256 25.409 1.00 76.66 238 ARG A O 1
ATOM 1672 N N . SER A 1 243 ? -9.076 2.476 25.458 1.00 69.77 239 SER A N 1
ATOM 1673 C CA . SER A 1 243 ? -8.634 3.214 24.284 1.00 66.32 239 SER A CA 1
ATOM 1674 C C . SER A 1 243 ? -9.029 2.512 22.987 1.00 65.05 239 SER A C 1
ATOM 1675 O O . SER A 1 243 ? -9.474 3.153 22.035 1.00 60.75 239 SER A O 1
ATOM 1678 N N . VAL A 1 244 ? -8.865 1.192 22.962 1.00 66.18 240 VAL A N 1
ATOM 1679 C CA . VAL A 1 244 ? -9.088 0.404 21.752 1.00 64.32 240 VAL A CA 1
ATOM 1680 C C . VAL A 1 244 ? -10.547 0.384 21.308 1.00 73.68 240 VAL A C 1
ATOM 1681 O O . VAL A 1 244 ? -10.838 0.300 20.114 1.00 79.78 240 VAL A O 1
ATOM 1685 N N . GLN A 1 245 ? -11.466 0.465 22.263 1.00 76.63 241 GLN A N 1
ATOM 1686 C CA . GLN A 1 245 ? -12.882 0.429 21.924 1.00 86.95 241 GLN A CA 1
ATOM 1687 C C . GLN A 1 245 ? -13.388 1.814 21.527 1.00 89.62 241 GLN A C 1
ATOM 1688 O O . GLN A 1 245 ? -13.302 2.769 22.299 1.00 90.84 241 GLN A O 1
ATOM 1694 N N . GLY A 1 246 ? -13.906 1.918 20.308 1.00 92.84 242 GLY A N 1
ATOM 1695 C CA . GLY A 1 246 ? -14.539 3.143 19.866 1.00 94.58 242 GLY A CA 1
ATOM 1696 C C . GLY A 1 246 ? -15.863 3.304 20.582 1.00 102.16 242 GLY A C 1
ATOM 1697 O O . GLY A 1 246 ? -16.535 4.326 20.452 1.00 103.51 242 GLY A O 1
ATOM 1698 N N . ASP A 1 247 ? -16.227 2.280 21.351 1.00 100.84 243 ASP A N 1
ATOM 1699 C CA . ASP A 1 247 ? -17.490 2.260 22.077 1.00 100.66 243 ASP A CA 1
ATOM 1700 C C . ASP A 1 247 ? -17.681 3.525 22.903 1.00 110.36 243 ASP A C 1
ATOM 1701 O O . ASP A 1 247 ? -18.793 4.042 23.012 1.00 116.30 243 ASP A O 1
ATOM 1703 N N . GLY A 1 248 ? -16.595 4.028 23.476 1.00 106.05 244 GLY A N 1
ATOM 1704 C CA . GLY A 1 248 ? -16.677 5.195 24.332 1.00 99.98 244 GLY A CA 1
ATOM 1705 C C . GLY A 1 248 ? -15.442 5.375 25.188 1.00 97.39 244 GLY A C 1
ATOM 1706 O O . GLY A 1 248 ? -14.357 4.911 24.838 1.00 94.54 244 GLY A O 1
ATOM 1707 N N . GLY A 1 249 ? -15.610 6.043 26.322 1.00 101.07 245 GLY A N 1
ATOM 1708 C CA . GLY A 1 249 ? -14.492 6.360 27.188 1.00 96.09 245 GLY A CA 1
ATOM 1709 C C . GLY A 1 24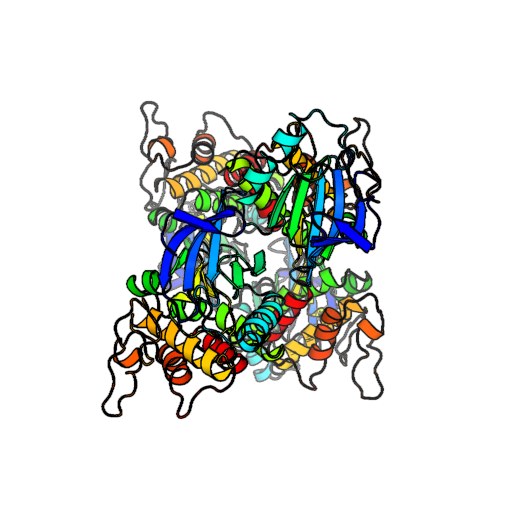9 ? -13.604 7.437 26.596 1.00 94.36 245 GLY A C 1
ATOM 1710 O O . GLY A 1 249 ? -14.095 8.490 26.188 1.00 89.41 245 GLY A O 1
ATOM 1711 N N . ILE A 1 250 ? -12.301 7.174 26.537 1.00 95.37 246 ILE A N 1
ATOM 1712 C CA . ILE A 1 250 ? -11.340 8.210 26.172 1.00 86.13 246 ILE A CA 1
ATOM 1713 C C . ILE A 1 250 ? -11.661 8.809 24.809 1.00 82.43 246 ILE A C 1
ATOM 1714 O O . ILE A 1 250 ? -11.639 8.113 23.793 1.00 81.86 246 ILE A O 1
ATOM 1719 N N . ARG A 1 251 ? -11.962 10.105 24.800 1.00 82.30 247 ARG A N 1
ATOM 1720 C CA . ARG A 1 251 ? -12.218 10.843 23.562 1.00 82.81 247 ARG A CA 1
ATOM 1721 C C . ARG A 1 251 ? -11.136 11.816 23.077 1.00 80.93 247 ARG A C 1
ATOM 1722 O O . ARG A 1 251 ? -11.317 12.481 22.056 1.00 81.13 247 ARG A O 1
ATOM 1730 N N . SER A 1 252 ? -10.029 11.917 23.807 1.00 77.13 248 SER A N 1
ATOM 1731 C CA . SER A 1 252 ? -8.986 12.875 23.442 1.00 76.13 248 SER A CA 1
ATOM 1732 C C . SER A 1 252 ? -7.571 12.339 23.638 1.00 74.62 248 SER A C 1
ATOM 1733 O O . SER A 1 252 ? -7.288 11.643 24.614 1.00 72.56 248 SER A O 1
ATOM 1736 N N . ALA A 1 253 ? -6.686 12.675 22.704 1.00 71.75 249 ALA A N 1
ATOM 1737 C CA . ALA A 1 253 ? -5.277 12.329 22.827 1.00 62.21 249 ALA A CA 1
ATOM 1738 C C . ALA A 1 253 ? -4.716 12.986 24.080 1.00 68.24 249 ALA A C 1
ATOM 1739 O O . ALA A 1 253 ? -3.810 12.457 24.725 1.00 65.05 249 ALA A O 1
ATOM 1741 N N . SER A 1 254 ? -5.272 14.145 24.417 1.00 73.53 250 SER A N 1
ATOM 1742 C CA . SER A 1 254 ? -4.925 14.857 25.640 1.00 74.86 250 SER A CA 1
ATOM 1743 C C . SER A 1 254 ? -5.091 13.965 26.867 1.00 76.40 250 SER A C 1
ATOM 1744 O O . SER A 1 254 ? -4.119 13.649 27.556 1.00 72.74 250 SER A O 1
ATOM 1747 N N . THR A 1 255 ? -6.333 13.570 27.135 1.00 73.86 251 THR A N 1
ATOM 1748 C CA . THR A 1 255 ? -6.648 12.712 28.271 1.00 74.03 251 THR A CA 1
ATOM 1749 C C . THR A 1 255 ? -5.934 11.370 28.167 1.00 73.52 251 THR A C 1
ATOM 1750 O O . THR A 1 255 ? -5.508 10.800 29.172 1.00 73.52 251 THR A O 1
ATOM 1754 N N . LEU A 1 256 ? -5.812 10.869 26.943 1.00 70.72 252 LEU A N 1
ATOM 1755 C CA . LEU A 1 256 ? -5.132 9.604 26.694 1.00 67.39 252 LEU A CA 1
ATOM 1756 C C . LEU A 1 256 ? -3.703 9.623 27.228 1.00 67.14 252 LEU A C 1
ATOM 1757 O O . LEU A 1 256 ? -3.262 8.676 27.877 1.00 67.50 252 LEU A O 1
ATOM 1762 N N . LEU A 1 257 ? -2.985 10.709 26.956 1.00 66.99 253 LEU A N 1
ATOM 1763 C CA . LEU A 1 257 ? -1.603 10.849 27.403 1.00 66.48 253 LEU A CA 1
ATOM 1764 C C . LEU A 1 257 ? -1.502 10.911 28.924 1.00 71.08 253 LEU A C 1
ATOM 1765 O O . LEU A 1 257 ? -0.584 10.341 29.517 1.00 67.32 253 LEU A O 1
ATOM 1770 N N . ASN A 1 258 ? -2.440 11.613 29.552 1.00 74.25 254 ASN A N 1
ATOM 1771 C CA . ASN A 1 258 ? -2.461 11.710 31.007 1.00 75.16 254 ASN A CA 1
ATOM 1772 C C . ASN A 1 258 ? -2.627 10.341 31.655 1.00 73.16 254 ASN A C 1
ATOM 1773 O O . ASN A 1 258 ? -1.888 9.986 32.572 1.00 73.03 254 ASN A O 1
ATOM 1778 N N . LEU A 1 259 ? -3.598 9.575 31.172 1.00 70.92 255 LEU A N 1
ATOM 1779 C CA . LEU A 1 259 ? -3.809 8.223 31.669 1.00 71.36 255 LEU A CA 1
ATOM 1780 C C . LEU A 1 259 ? -2.528 7.412 31.545 1.00 68.22 255 LEU A C 1
ATOM 1781 O O . LEU A 1 259 ? -2.147 6.686 32.462 1.00 69.70 255 LEU A O 1
ATOM 1786 N N . MET A 1 260 ? -1.864 7.548 30.404 1.00 66.58 256 MET A N 1
ATOM 1787 C CA . MET A 1 260 ? -0.633 6.816 30.145 1.00 67.89 256 MET A CA 1
ATOM 1788 C C . MET A 1 260 ? 0.443 7.171 31.159 1.00 70.25 256 MET A C 1
ATOM 1789 O O . MET A 1 260 ? 1.211 6.313 31.590 1.00 72.83 256 MET A O 1
ATOM 1794 N N . GLN A 1 261 ? 0.495 8.443 31.532 1.00 69.89 257 GLN A N 1
ATOM 1795 C CA . GLN A 1 261 ? 1.529 8.930 32.434 1.00 73.73 257 GLN A CA 1
ATOM 1796 C C . GLN A 1 261 ? 1.279 8.491 33.875 1.00 74.59 257 GLN A C 1
ATOM 1797 O O . GLN A 1 261 ? 2.207 8.101 34.584 1.00 76.30 257 GLN A O 1
ATOM 1803 N N . GLN A 1 262 ? 0.021 8.551 34.298 1.00 70.31 258 GLN A N 1
ATOM 1804 C CA . GLN A 1 262 ? -0.355 8.129 35.642 1.00 75.02 258 GLN A CA 1
ATOM 1805 C C . GLN A 1 262 ? -0.072 6.644 35.838 1.00 78.87 258 GLN A C 1
ATOM 1806 O O . GLN A 1 262 ? 0.444 6.230 36.877 1.00 80.80 258 GLN A O 1
ATOM 1812 N N . ALA A 1 263 ? -0.413 5.848 34.829 1.00 76.55 259 ALA A N 1
ATOM 1813 C CA . ALA A 1 263 ? -0.201 4.406 34.875 1.00 75.04 259 ALA A CA 1
ATOM 1814 C C . ALA A 1 263 ? 1.277 4.053 35.028 1.00 76.94 259 ALA A C 1
ATOM 1815 O O . ALA A 1 263 ? 1.628 3.099 35.724 1.00 70.47 259 ALA A O 1
ATOM 1817 N N . THR A 1 264 ? 2.138 4.822 34.369 1.00 78.74 260 THR A N 1
ATOM 1818 C CA . THR A 1 264 ? 3.575 4.590 34.443 1.00 83.55 260 THR A CA 1
ATOM 1819 C C . THR A 1 264 ? 4.099 5.029 35.804 1.00 85.94 260 THR A C 1
ATOM 1820 O O . THR A 1 264 ? 4.889 4.325 36.435 1.00 80.24 260 THR A O 1
ATOM 1824 N N . ALA A 1 265 ? 3.648 6.199 36.246 1.00 88.43 261 ALA A N 1
ATOM 1825 C CA . ALA A 1 265 ? 4.056 6.759 37.529 1.00 87.55 261 ALA A CA 1
ATOM 1826 C C . ALA A 1 265 ? 3.819 5.776 38.672 1.00 92.45 261 ALA A C 1
ATOM 1827 O O . ALA A 1 265 ? 4.759 5.357 39.349 1.00 93.19 261 ALA A O 1
ATOM 1829 N N . LEU B 1 22 ? -2.664 31.773 80.388 1.00 36.78 18 LEU B N 1
ATOM 1830 C CA . LEU B 1 22 ? -1.719 31.459 79.321 1.00 33.92 18 LEU B CA 1
ATOM 1831 C C . LEU B 1 22 ? -1.054 32.720 78.786 1.00 31.60 18 LEU B C 1
ATOM 1832 O O . LEU B 1 22 ? -1.711 33.571 78.188 1.00 32.01 18 LEU B O 1
ATOM 1837 N N . VAL B 1 23 ? 0.251 32.835 79.012 1.00 31.28 19 VAL B N 1
ATOM 1838 C CA . VAL B 1 23 ? 1.029 33.978 78.534 1.00 32.16 19 VAL B CA 1
ATOM 1839 C C . VAL B 1 23 ? 2.381 33.519 77.990 1.00 28.88 19 VAL B C 1
ATOM 1840 O O . VAL B 1 23 ? 2.813 32.400 78.263 1.00 28.75 19 VAL B O 1
ATOM 1844 N N . PRO B 1 24 ? 3.051 34.376 77.205 1.00 27.99 20 PRO B N 1
ATOM 1845 C CA . PRO B 1 24 ? 4.386 34.006 76.722 1.00 28.96 20 PRO B CA 1
ATOM 1846 C C . PRO B 1 24 ? 5.288 33.563 77.875 1.00 32.42 20 PRO B C 1
ATOM 1847 O O . PRO B 1 24 ? 5.284 34.192 78.933 1.00 34.27 20 PRO B O 1
ATOM 1851 N N . GLY B 1 25 ? 6.038 32.485 77.671 1.00 31.23 21 GLY B N 1
ATOM 1852 C CA . GLY B 1 25 ? 6.945 31.980 78.683 1.00 33.93 21 GLY B CA 1
ATOM 1853 C C . GLY B 1 25 ? 6.384 30.836 79.506 1.00 35.01 21 GLY B C 1
ATOM 1854 O O . GLY B 1 25 ? 7.140 30.078 80.119 1.00 36.90 21 GLY B O 1
ATOM 1855 N N . ALA B 1 26 ? 5.061 30.703 79.520 1.00 31.60 22 ALA B N 1
ATOM 1856 C CA . ALA B 1 26 ? 4.418 29.640 80.283 1.00 32.69 22 ALA B CA 1
ATOM 1857 C C . ALA B 1 26 ? 4.888 28.273 79.799 1.00 33.23 22 ALA B C 1
ATOM 1858 O O . ALA B 1 26 ? 5.172 28.093 78.614 1.00 32.18 22 ALA B O 1
ATOM 1860 N N . ARG B 1 27 ? 4.964 27.315 80.720 1.00 34.15 23 ARG B N 1
ATOM 1861 C CA . ARG B 1 27 ? 5.443 25.973 80.409 1.00 34.95 23 ARG B CA 1
ATOM 1862 C C . ARG B 1 27 ? 4.303 24.971 80.482 1.00 35.45 23 ARG B C 1
ATOM 1863 O O . ARG B 1 27 ? 3.585 24.912 81.481 1.00 38.77 23 ARG B O 1
ATOM 1871 N N . ILE B 1 28 ? 4.152 24.170 79.432 1.00 33.96 24 ILE B N 1
ATOM 1872 C CA . ILE B 1 28 ? 2.974 23.323 79.283 1.00 32.75 24 ILE B CA 1
ATOM 1873 C C . ILE B 1 28 ? 3.333 21.853 79.083 1.00 33.19 24 ILE B C 1
ATOM 1874 O O . ILE B 1 28 ? 4.315 21.529 78.418 1.00 31.13 24 ILE B O 1
ATOM 1879 N N . ALA B 1 29 ? 2.510 20.970 79.638 1.00 33.16 25 ALA B N 1
ATOM 1880 C CA . ALA B 1 29 ? 2.731 19.528 79.545 1.00 36.39 25 ALA B CA 1
ATOM 1881 C C . ALA B 1 29 ? 4.068 19.115 80.157 1.00 39.74 25 ALA B C 1
ATOM 1882 O O . ALA B 1 29 ? 4.984 18.693 79.450 1.00 37.69 25 ALA B O 1
ATOM 1884 N N . ASN B 1 30 ? 4.168 19.249 81.476 1.00 41.31 26 ASN B N 1
ATOM 1885 C CA . ASN B 1 30 ? 5.371 18.868 82.204 1.00 44.30 26 ASN B CA 1
ATOM 1886 C C . ASN B 1 30 ? 6.602 19.617 81.708 1.00 41.27 26 ASN B C 1
ATOM 1887 O O . ASN B 1 30 ? 7.677 19.036 81.560 1.00 42.40 26 ASN B O 1
ATOM 1892 N N . GLY B 1 31 ? 6.427 20.906 81.438 1.00 39.40 27 GLY B N 1
ATOM 1893 C CA . GLY B 1 31 ? 7.526 21.772 81.053 1.00 38.60 27 GLY B CA 1
ATOM 1894 C C . GLY B 1 31 ? 7.983 21.674 79.607 1.00 35.39 27 GLY B C 1
ATOM 1895 O O . GLY B 1 31 ? 8.823 22.458 79.170 1.00 38.06 27 GLY B O 1
ATOM 1896 N N . ARG B 1 32 ? 7.438 20.725 78.855 1.00 31.80 28 ARG B N 1
ATOM 1897 C CA . ARG B 1 32 ? 7.940 20.476 77.506 1.00 30.17 28 ARG B CA 1
ATOM 1898 C C . ARG B 1 32 ? 7.785 21.661 76.559 1.00 28.21 28 ARG B C 1
ATOM 1899 O O . ARG B 1 32 ? 8.728 22.034 75.859 1.00 27.07 28 ARG B O 1
ATOM 1907 N N . TYR B 1 33 ? 6.596 22.252 76.527 1.00 27.18 29 TYR B N 1
ATOM 1908 C CA . TYR B 1 33 ? 6.336 23.352 75.606 1.00 26.78 29 TYR B CA 1
ATOM 1909 C C . TYR B 1 33 ? 6.403 24.712 76.283 1.00 27.26 29 TYR B C 1
ATOM 1910 O O . TYR B 1 33 ? 5.974 24.871 77.425 1.00 28.78 29 TYR B O 1
ATOM 1919 N N . ARG B 1 34 ? 6.952 25.686 75.566 1.00 25.16 30 ARG B N 1
ATOM 1920 C CA . ARG B 1 34 ? 7.071 27.049 76.071 1.00 27.78 30 ARG B CA 1
ATOM 1921 C C . ARG B 1 34 ? 6.398 28.048 75.138 1.00 24.00 30 ARG B C 1
ATOM 1922 O O . ARG B 1 34 ? 6.806 28.195 73.985 1.00 22.23 30 ARG B O 1
ATOM 1930 N N . LEU B 1 35 ? 5.376 28.737 75.643 1.00 25.95 31 LEU B N 1
ATOM 1931 C CA . LEU B 1 35 ? 4.567 29.633 74.816 1.00 25.06 31 LEU B CA 1
ATOM 1932 C C . LEU B 1 35 ? 5.366 30.821 74.285 1.00 25.54 31 LEU B C 1
ATOM 1933 O O . LEU B 1 35 ? 6.063 31.495 75.039 1.00 26.57 31 LEU B O 1
ATOM 1938 N N . LEU B 1 36 ? 5.248 31.079 72.985 1.00 24.26 32 LEU B N 1
ATOM 1939 C CA . LEU B 1 36 ? 5.931 32.210 72.356 1.00 23.21 32 LEU B CA 1
ATOM 1940 C C . LEU B 1 36 ? 4.966 33.337 71.992 1.00 24.38 32 LEU B C 1
ATOM 1941 O O . LEU B 1 36 ? 5.062 34.442 72.523 1.00 24.36 32 LEU B O 1
ATOM 1946 N N . ILE B 1 37 ? 4.041 33.058 71.078 1.00 22.24 33 ILE B N 1
ATOM 1947 C CA . ILE B 1 37 ? 3.155 34.092 70.559 1.00 23.23 33 ILE B CA 1
ATOM 1948 C C . ILE B 1 37 ? 1.686 33.667 70.518 1.00 23.20 33 ILE B C 1
ATOM 1949 O O . ILE B 1 37 ? 1.366 32.542 70.132 1.00 21.20 33 ILE B O 1
ATOM 1954 N N . PHE B 1 38 ? 0.800 34.580 70.913 1.00 23.75 34 PHE B N 1
ATOM 1955 C CA . PHE B 1 38 ? -0.637 34.326 70.910 1.00 23.34 34 PHE B CA 1
ATOM 1956 C C . PHE B 1 38 ? -1.237 34.673 69.554 1.00 23.12 34 PHE B C 1
ATOM 1957 O O . PHE B 1 38 ? -1.089 35.789 69.074 1.00 25.31 34 PHE B O 1
ATOM 1965 N N . HIS B 1 39 ? -1.852 33.689 68.908 1.00 21.80 35 HIS B N 1
ATOM 1966 C CA . HIS B 1 39 ? -2.499 33.903 67.612 1.00 21.28 35 HIS B CA 1
ATOM 1967 C C . HIS B 1 39 ? -4.021 34.112 67.587 1.00 21.56 35 HIS B C 1
ATOM 1968 O O . HIS B 1 39 ? -4.629 34.157 66.517 1.00 20.28 35 HIS B O 1
ATOM 1975 N N . GLY B 1 40 ? -4.639 34.187 68.760 1.00 22.14 36 GLY B N 1
ATOM 1976 C CA . GLY B 1 40 ? -6.074 34.391 68.834 1.00 22.53 36 GLY B CA 1
ATOM 1977 C C . GLY B 1 40 ? -6.824 33.080 68.936 1.00 22.30 36 GLY B C 1
ATOM 1978 O O . GLY B 1 40 ? -6.280 32.083 69.414 1.00 21.33 36 GLY B O 1
ATOM 1979 N N . GLY B 1 41 ? -8.082 33.080 68.510 1.00 20.99 37 GLY B N 1
ATOM 1980 C CA . GLY B 1 41 ? -8.890 31.877 68.549 1.00 22.79 37 GLY B CA 1
ATOM 1981 C C . GLY B 1 41 ? -10.373 32.161 68.663 1.00 22.47 37 GLY B C 1
ATOM 1982 O O . GLY B 1 41 ? -10.792 33.320 68.667 1.00 21.69 37 GLY B O 1
ATOM 1983 N N . VAL B 1 42 ? -11.165 31.094 68.727 1.00 21.61 38 VAL B N 1
ATOM 1984 C CA . VAL B 1 42 ? -12.597 31.198 68.986 1.00 21.47 38 VAL B CA 1
ATOM 1985 C C . VAL B 1 42 ? -12.864 30.557 70.337 1.00 20.86 38 VAL B C 1
ATOM 1986 O O . VAL B 1 42 ? -12.852 29.335 70.458 1.00 18.48 38 VAL B O 1
ATOM 1990 N N . PRO B 1 43 ? -13.131 31.383 71.356 1.00 20.48 39 PRO B N 1
ATOM 1991 C CA . PRO B 1 43 ? -13.229 30.891 72.730 1.00 21.57 39 PRO B CA 1
ATOM 1992 C C . PRO B 1 43 ? -14.156 29.697 72.858 1.00 20.95 39 PRO B C 1
ATOM 1993 O O . PRO B 1 43 ? -15.193 29.668 72.196 1.00 18.87 39 PRO B O 1
ATOM 1997 N N . PRO B 1 44 ? -13.804 28.731 73.725 1.00 19.55 40 PRO B N 1
ATOM 1998 C CA . PRO B 1 44 ? -12.618 28.667 74.593 1.00 21.34 40 PRO B CA 1
ATOM 1999 C C . PRO B 1 44 ? -11.267 28.420 73.891 1.00 22.26 40 PRO B C 1
ATOM 2000 O O . PRO B 1 44 ? -10.233 28.592 74.534 1.00 23.76 40 PRO B O 1
ATOM 2004 N N . LEU B 1 45 ? -11.276 27.980 72.634 1.00 20.80 41 LEU B N 1
ATOM 2005 C CA . LEU B 1 45 ? -10.039 27.627 71.922 1.00 20.92 41 LEU B CA 1
ATOM 2006 C C . LEU B 1 45 ? -9.022 28.767 71.872 1.00 21.82 41 LEU B C 1
ATOM 2007 O O . LEU B 1 45 ? -9.389 29.921 71.651 1.00 22.63 41 LEU B O 1
ATOM 2012 N N . GLN B 1 46 ? -7.745 28.433 72.065 1.00 18.88 42 GLN B N 1
ATOM 2013 C CA . GLN B 1 46 ? -6.651 29.398 71.910 1.00 22.22 42 GLN B CA 1
ATOM 2014 C C . GLN B 1 46 ? -5.541 28.837 71.026 1.00 20.36 42 GLN B C 1
ATOM 2015 O O . GLN B 1 46 ? -5.059 27.728 71.254 1.00 18.90 42 GLN B O 1
ATOM 2021 N N . PHE B 1 47 ? -5.139 29.612 70.022 1.00 18.11 43 PHE B N 1
ATOM 2022 C CA . PHE B 1 47 ? -4.057 29.221 69.128 1.00 19.05 43 PHE B CA 1
ATOM 2023 C C . PHE B 1 47 ? -2.757 29.877 69.600 1.00 20.00 43 PHE B C 1
ATOM 2024 O O . PHE B 1 47 ? -2.687 31.101 69.713 1.00 19.91 43 PHE B O 1
ATOM 2032 N N . TRP B 1 48 ? -1.736 29.066 69.869 1.00 19.24 44 TRP B N 1
ATOM 2033 C CA . TRP B 1 48 ? -0.440 29.573 70.327 1.00 20.97 44 TRP B CA 1
ATOM 2034 C C . TRP B 1 48 ? 0.722 29.027 69.508 1.00 20.87 44 TRP B C 1
ATOM 2035 O O . TRP B 1 48 ? 0.762 27.839 69.183 1.00 19.52 44 TRP B O 1
ATOM 2046 N N . GLN B 1 49 ? 1.671 29.902 69.194 1.00 20.35 45 GLN B N 1
ATOM 2047 C CA . GLN B 1 49 ? 2.942 29.504 68.602 1.00 21.91 45 GLN B CA 1
ATOM 2048 C C . GLN B 1 49 ? 3.933 29.242 69.742 1.00 21.81 45 GLN B C 1
ATOM 2049 O O . GLN B 1 49 ? 4.158 30.112 70.583 1.00 21.34 45 GLN B O 1
ATOM 2055 N N . ALA B 1 50 ? 4.502 28.041 69.797 1.00 21.70 46 ALA B N 1
ATOM 2056 C CA . ALA B 1 50 ? 5.336 27.670 70.941 1.00 22.17 46 ALA B CA 1
ATOM 2057 C C . ALA B 1 50 ? 6.675 27.016 70.587 1.00 21.65 46 ALA B C 1
ATOM 2058 O O . ALA B 1 50 ? 6.914 26.615 69.446 1.00 21.25 46 ALA B O 1
ATOM 2060 N N . LEU B 1 51 ? 7.549 26.927 71.586 1.00 21.95 47 LEU B N 1
ATOM 2061 C CA . LEU B 1 51 ? 8.816 26.218 71.442 1.00 21.99 47 LEU B CA 1
ATOM 2062 C C . LEU B 1 51 ? 8.733 24.855 72.114 1.00 21.40 47 LEU B C 1
ATOM 2063 O O . LEU B 1 51 ? 8.358 24.752 73.282 1.00 22.62 47 LEU B O 1
ATOM 2068 N N . ASP B 1 52 ? 9.110 23.808 71.393 1.00 20.36 48 ASP B N 1
ATOM 2069 C CA . ASP B 1 52 ? 9.168 22.496 72.010 1.00 23.81 48 ASP B CA 1
ATOM 2070 C C . ASP B 1 52 ? 10.595 22.394 72.520 1.00 26.06 48 ASP B C 1
ATOM 2071 O O . ASP B 1 52 ? 11.532 22.233 71.741 1.00 25.78 48 ASP B O 1
ATOM 2076 N N . THR B 1 53 ? 10.749 22.445 73.840 1.00 25.96 49 THR B N 1
ATOM 2077 C CA . THR B 1 53 ? 12.066 22.619 74.440 1.00 29.65 49 THR B CA 1
ATOM 2078 C C . THR B 1 53 ? 12.852 21.321 74.440 1.00 31.02 49 THR B C 1
ATOM 2079 O O . THR B 1 53 ? 14.059 21.325 74.658 1.00 35.53 49 THR B O 1
ATOM 2083 N N . ALA B 1 54 ? 12.155 20.214 74.204 1.00 30.49 50 ALA B N 1
ATOM 2084 C CA . ALA B 1 54 ? 12.789 18.906 74.133 1.00 31.01 50 ALA B CA 1
ATOM 2085 C C . ALA B 1 54 ? 13.457 18.666 72.784 1.00 33.01 50 ALA B C 1
ATOM 2086 O O . ALA B 1 54 ? 14.574 18.153 72.714 1.00 38.12 50 ALA B O 1
ATOM 2088 N N . LEU B 1 55 ? 12.758 19.015 71.711 1.00 31.71 51 LEU B N 1
ATOM 2089 C CA . LEU B 1 55 ? 13.285 18.824 70.363 1.00 33.62 51 LEU B CA 1
ATOM 2090 C C . LEU B 1 55 ? 13.908 20.084 69.773 1.00 34.31 51 LEU B C 1
ATOM 2091 O O . LEU B 1 55 ? 14.406 20.068 68.648 1.00 37.50 51 LEU B O 1
ATOM 2096 N N . ASP B 1 56 ? 13.866 21.171 70.535 1.00 32.70 52 ASP B N 1
ATOM 2097 C CA . ASP B 1 56 ? 14.318 22.472 70.052 1.00 35.35 52 ASP B CA 1
ATOM 2098 C C . ASP B 1 56 ? 13.703 22.795 68.690 1.00 33.60 52 ASP B C 1
ATOM 2099 O O . ASP B 1 56 ? 14.407 23.086 67.724 1.00 35.54 52 ASP B O 1
ATOM 2104 N N . ARG B 1 57 ? 12.381 22.709 68.613 1.00 30.42 53 ARG B N 1
ATOM 2105 C CA . ARG B 1 57 ? 11.667 23.144 67.424 1.00 28.71 53 ARG B CA 1
ATOM 2106 C C . ARG B 1 57 ? 10.343 23.793 67.796 1.00 24.90 53 ARG B C 1
ATOM 2107 O O . ARG B 1 57 ? 9.826 23.601 68.896 1.00 23.12 53 ARG B O 1
ATOM 2115 N N . GLN B 1 58 ? 9.806 24.583 66.879 1.00 23.09 54 GLN B N 1
ATOM 2116 C CA . GLN B 1 58 ? 8.505 25.189 67.094 1.00 22.90 54 GLN B CA 1
ATOM 2117 C C . GLN B 1 58 ? 7.412 24.164 66.862 1.00 22.56 54 GLN B C 1
ATOM 2118 O O . GLN B 1 58 ? 7.575 23.235 66.068 1.00 20.07 54 GLN B O 1
ATOM 2124 N N . VAL B 1 59 ? 6.304 24.343 67.572 1.00 22.11 55 VAL B N 1
ATOM 2125 C CA . VAL B 1 59 ? 5.088 23.586 67.336 1.00 21.18 55 VAL B CA 1
ATOM 2126 C C . VAL B 1 59 ? 3.912 24.549 67.400 1.00 21.29 55 VAL B C 1
ATOM 2127 O O . VAL B 1 59 ? 4.037 25.646 67.951 1.00 21.53 55 VAL B O 1
ATOM 2131 N N . ALA B 1 60 ? 2.783 24.143 66.826 1.00 18.69 56 ALA B N 1
ATOM 2132 C CA . ALA B 1 60 ? 1.532 24.879 66.966 1.00 21.06 56 ALA B CA 1
ATOM 2133 C C . ALA B 1 60 ? 0.726 24.237 68.081 1.00 19.50 56 ALA B C 1
ATOM 2134 O O . ALA B 1 60 ? 0.596 23.015 68.130 1.00 18.57 56 ALA B O 1
ATOM 2136 N N . LEU B 1 61 ? 0.195 25.055 68.982 1.00 18.25 57 LEU B N 1
ATOM 2137 C CA . LEU B 1 61 ? -0.605 24.545 70.087 1.00 19.22 57 LEU B CA 1
ATOM 2138 C C . LEU B 1 61 ? -2.024 25.093 70.010 1.00 20.11 57 LEU B C 1
ATOM 2139 O O . LEU B 1 61 ? -2.219 26.296 69.849 1.00 20.06 57 LEU B O 1
ATOM 2144 N N . THR B 1 62 ? -3.014 24.212 70.112 1.00 18.70 58 THR B N 1
ATOM 2145 C CA . THR B 1 62 ? -4.380 24.664 70.333 1.00 19.84 58 THR B CA 1
ATOM 2146 C C . THR B 1 62 ? -4.847 24.180 71.698 1.00 19.79 58 THR B C 1
ATOM 2147 O O . THR B 1 62 ? -4.951 22.978 71.939 1.00 19.99 58 THR B O 1
ATOM 2151 N N . PHE B 1 63 ? -5.099 25.121 72.600 1.00 19.25 59 PHE B N 1
ATOM 2152 C CA . PHE B 1 63 ? -5.677 24.796 73.893 1.00 21.53 59 PHE B CA 1
ATOM 2153 C C . PHE B 1 63 ? -7.186 24.762 73.734 1.00 21.52 59 PHE B C 1
ATOM 2154 O O . PHE B 1 63 ? -7.799 25.753 73.355 1.00 20.28 59 PHE B O 1
ATOM 2162 N N . VAL B 1 64 ? -7.782 23.615 74.022 1.00 20.35 60 VAL B N 1
ATOM 2163 C CA . VAL B 1 64 ? -9.206 23.438 73.806 1.00 22.10 60 VAL B CA 1
ATOM 2164 C C . VAL B 1 64 ? -10.044 24.269 74.774 1.00 22.71 60 VAL B C 1
ATOM 2165 O O . VAL B 1 64 ? -10.961 24.969 74.357 1.00 23.48 60 VAL B O 1
ATOM 2169 N N . ASP B 1 65 ? -9.782 24.111 76.067 1.00 22.91 61 ASP B N 1
ATOM 2170 C CA . ASP B 1 65 ? -10.528 24.806 77.109 1.00 24.59 61 ASP B CA 1
ATOM 2171 C C . ASP B 1 65 ? -9.656 25.130 78.329 1.00 26.31 61 ASP B C 1
ATOM 2172 O O . ASP B 1 65 ? -9.790 24.481 79.365 1.00 26.39 61 ASP B O 1
ATOM 2177 N N . PRO B 1 66 ? -8.752 26.114 78.218 1.00 26.56 62 PRO B N 1
ATOM 2178 C CA . PRO B 1 66 ? -7.792 26.352 79.306 1.00 29.48 62 PRO B CA 1
ATOM 2179 C C . PRO B 1 66 ? -8.449 26.680 80.651 1.00 30.94 62 PRO B C 1
ATOM 2180 O O . PRO B 1 66 ? -7.885 26.385 81.705 1.00 29.59 62 PRO B O 1
ATOM 2184 N N . GLN B 1 67 ? -9.618 27.308 80.614 1.00 33.28 63 GLN B N 1
ATOM 2185 C CA . GLN B 1 67 ? -10.284 27.725 81.844 1.00 36.46 63 GLN B CA 1
ATOM 2186 C C . GLN B 1 67 ? -11.334 26.740 82.347 1.00 33.26 63 GLN B C 1
ATOM 2187 O O . GLN B 1 67 ? -11.985 26.983 83.360 1.00 37.90 63 GLN B O 1
ATOM 2193 N N . GLY B 1 68 ? -11.491 25.629 81.635 1.00 30.35 64 GLY B N 1
ATOM 2194 C CA . GLY B 1 68 ? -12.400 24.577 82.051 1.00 30.36 64 GLY B CA 1
ATOM 2195 C C . GLY B 1 68 ? -13.860 24.984 82.089 1.00 30.14 64 GLY B C 1
ATOM 2196 O O . GLY B 1 68 ? -14.589 24.605 83.005 1.00 33.40 64 GLY B O 1
ATOM 2197 N N . VAL B 1 69 ? -14.291 25.761 81.101 1.00 28.61 65 VAL B N 1
ATOM 2198 C CA . VAL B 1 69 ? -15.693 26.158 81.014 1.00 28.39 65 VAL B CA 1
ATOM 2199 C C . VAL B 1 69 ? -16.544 25.120 80.296 1.00 27.16 65 VAL B C 1
ATOM 2200 O O . VAL B 1 69 ? -17.769 25.143 80.388 1.00 28.14 65 VAL B O 1
ATOM 2204 N N . LEU B 1 70 ? -15.899 24.199 79.590 1.00 25.75 66 LEU B N 1
ATOM 2205 C CA . LEU B 1 70 ? -16.634 23.217 78.804 1.00 26.36 66 LEU B CA 1
ATOM 2206 C C . LEU B 1 70 ? -17.148 22.061 79.653 1.00 25.80 66 LEU B C 1
ATOM 2207 O O . LEU B 1 70 ? -16.470 21.614 80.579 1.00 27.58 66 LEU B O 1
ATOM 2212 N N . PRO B 1 71 ? -18.358 21.574 79.339 1.00 25.59 67 PRO B N 1
ATOM 2213 C CA . PRO B 1 71 ? -18.816 20.300 79.900 1.00 26.25 67 PRO B CA 1
ATOM 2214 C C . PRO B 1 71 ? -17.913 19.180 79.389 1.00 25.19 67 PRO B C 1
ATOM 2215 O O . PRO B 1 71 ? -17.484 19.218 78.234 1.00 22.53 67 PRO B O 1
ATOM 2219 N N . ASP B 1 72 ? -17.625 18.196 80.231 1.00 27.32 68 ASP B N 1
ATOM 2220 C CA . ASP B 1 72 ? -16.709 17.129 79.844 1.00 28.14 68 ASP B CA 1
ATOM 2221 C C . ASP B 1 72 ? -17.049 16.513 78.483 1.00 26.35 68 ASP B C 1
ATOM 2222 O O . ASP B 1 72 ? -16.154 16.197 77.702 1.00 24.54 68 ASP B O 1
ATOM 2227 N N . ASP B 1 73 ? -18.334 16.345 78.193 1.00 25.69 69 ASP B N 1
ATOM 2228 C CA . ASP B 1 73 ? -18.731 15.724 76.933 1.00 27.56 69 ASP B CA 1
ATOM 2229 C C . ASP B 1 73 ? -18.312 16.540 75.713 1.00 23.34 69 ASP B C 1
ATOM 2230 O O . ASP B 1 73 ? -18.007 15.985 74.657 1.00 21.92 69 ASP B O 1
ATOM 2235 N N . VAL B 1 74 ? -18.306 17.861 75.851 1.00 22.34 70 VAL B N 1
ATOM 2236 C CA . VAL B 1 74 ? -17.904 18.714 74.742 1.00 20.61 70 VAL B CA 1
ATOM 2237 C C . VAL B 1 74 ? -16.391 18.629 74.547 1.00 20.29 70 VAL B C 1
ATOM 2238 O O . VAL B 1 74 ? -15.904 18.582 73.415 1.00 17.93 70 VAL B O 1
ATOM 2242 N N . LEU B 1 75 ? -15.655 18.578 75.654 1.00 21.27 71 LEU B N 1
ATOM 2243 C CA . LEU B 1 75 ? -14.208 18.359 75.603 1.00 20.87 71 LEU B CA 1
ATOM 2244 C C . LEU B 1 75 ? -13.881 17.028 74.925 1.00 21.30 71 LEU B C 1
ATOM 2245 O O . LEU B 1 75 ? -13.067 16.979 74.001 1.00 18.96 71 LEU B O 1
ATOM 2250 N N . GLN B 1 76 ? -14.524 15.953 75.378 1.00 21.54 72 GLN B N 1
ATOM 2251 C CA . GLN B 1 76 ? -14.255 14.626 74.826 1.00 23.66 72 GLN B CA 1
ATOM 2252 C C . GLN B 1 76 ? -14.564 14.564 73.332 1.00 22.74 72 GLN B C 1
ATOM 2253 O O . GLN B 1 76 ? -13.790 14.006 72.556 1.00 20.64 72 GLN B O 1
ATOM 2259 N N . GLU B 1 77 ? -15.691 15.144 72.928 1.00 23.43 73 GLU B N 1
ATOM 2260 C CA . GLU B 1 77 ? -16.067 15.145 71.517 1.00 25.23 73 GLU B CA 1
ATOM 2261 C C . GLU B 1 77 ? -15.043 15.897 70.678 1.00 22.06 73 GLU B C 1
ATOM 2262 O O . GLU B 1 77 ? -14.703 15.473 69.575 1.00 21.29 73 GLU B O 1
ATOM 2268 N N . THR B 1 78 ? -14.557 17.015 71.209 1.00 19.37 74 THR B N 1
ATOM 2269 C CA . THR B 1 78 ? -13.551 17.817 70.521 1.00 20.21 74 THR B CA 1
ATOM 2270 C C . THR B 1 78 ? -12.286 17.004 70.290 1.00 19.21 74 THR B C 1
ATOM 2271 O O . THR B 1 78 ? -11.761 16.953 69.174 1.00 19.14 74 THR B O 1
ATOM 2275 N N . LEU B 1 79 ? -11.798 16.366 71.350 1.00 20.16 75 LEU B N 1
ATOM 2276 C CA . LEU B 1 79 ? -10.617 15.517 71.233 1.00 20.47 75 LEU B CA 1
ATOM 2277 C C . LEU B 1 79 ? -10.859 14.371 70.254 1.00 21.49 75 LEU B C 1
ATOM 2278 O O . LEU B 1 79 ? -10.019 14.103 69.393 1.00 19.39 75 LEU B O 1
ATOM 2283 N N . SER B 1 80 ? -12.011 13.711 70.370 1.00 20.70 76 SER B N 1
ATOM 2284 C CA . SER B 1 80 ? -12.337 12.585 69.492 1.00 23.22 76 SER B CA 1
ATOM 2285 C C . SER B 1 80 ? -12.410 12.990 68.025 1.00 21.63 76 SER B C 1
ATOM 2286 O O . SER B 1 80 ? -11.846 12.322 67.157 1.00 19.98 76 SER B O 1
ATOM 2289 N N . ARG B 1 81 ? -13.115 14.078 67.741 1.00 22.70 77 ARG B N 1
ATOM 2290 C CA . ARG B 1 81 ? -13.260 14.504 66.355 1.00 23.06 77 ARG B CA 1
ATOM 2291 C C . ARG B 1 81 ? -11.914 14.951 65.807 1.00 21.45 77 ARG B C 1
ATOM 2292 O O . ARG B 1 81 ? -11.595 14.708 64.643 1.00 20.19 77 ARG B O 1
ATOM 2300 N N . THR B 1 82 ? -11.113 15.578 66.660 1.00 20.47 78 THR B N 1
ATOM 2301 C CA . THR B 1 82 ? -9.778 15.999 66.257 1.00 22.31 78 THR B CA 1
ATOM 2302 C C . THR B 1 82 ? -8.908 14.780 65.932 1.00 22.08 78 THR B C 1
ATOM 2303 O O . THR B 1 82 ? -8.183 14.777 64.937 1.00 20.29 78 THR B O 1
ATOM 2307 N N . LEU B 1 83 ? -8.995 13.741 66.759 1.00 21.09 79 LEU B N 1
ATOM 2308 C CA . LEU B 1 83 ? -8.278 12.493 66.486 1.00 24.46 79 LEU B CA 1
ATOM 2309 C C . LEU B 1 83 ? -8.722 11.901 65.154 1.00 25.41 79 LEU B C 1
ATOM 2310 O O . LEU B 1 83 ? -7.909 11.424 64.363 1.00 24.99 79 LEU B O 1
ATOM 2315 N N . ARG B 1 84 ? -10.026 11.943 64.915 1.00 25.70 80 ARG B N 1
ATOM 2316 C CA . ARG B 1 84 ? -10.594 11.516 63.646 1.00 28.14 80 ARG B CA 1
ATOM 2317 C C . ARG B 1 84 ? -9.953 12.304 62.504 1.00 25.34 80 ARG B C 1
ATOM 2318 O O . ARG B 1 84 ? -9.536 11.731 61.494 1.00 23.10 80 ARG B O 1
ATOM 2326 N N . LEU B 1 85 ? -9.869 13.621 62.679 1.00 23.10 81 LEU B N 1
ATOM 2327 C CA . LEU B 1 85 ? -9.310 14.508 61.658 1.00 23.73 81 LEU B CA 1
ATOM 2328 C C . LEU B 1 85 ? -7.840 14.212 61.374 1.00 24.01 81 LEU B C 1
ATOM 2329 O O . LEU B 1 85 ? -7.412 14.243 60.221 1.00 24.37 81 LEU B O 1
ATOM 2334 N N . SER B 1 86 ? -7.080 13.911 62.426 1.00 22.70 82 SER B N 1
ATOM 2335 C CA . SER B 1 86 ? -5.633 13.725 62.315 1.00 26.72 82 SER B CA 1
ATOM 2336 C C . SER B 1 86 ? -5.228 12.529 61.454 1.00 29.30 82 SER B C 1
ATOM 2337 O O . SER B 1 86 ? -4.087 12.445 61.000 1.00 28.43 82 SER B O 1
ATOM 2340 N N . ARG B 1 87 ? -6.155 11.603 61.243 1.00 30.31 83 ARG B N 1
ATOM 2341 C CA . ARG B 1 87 ? -5.856 10.399 60.475 1.00 34.11 83 ARG B CA 1
ATOM 2342 C C . ARG B 1 87 ? -6.009 10.622 58.974 1.00 35.81 83 ARG B C 1
ATOM 2343 O O . ARG B 1 87 ? -5.624 9.778 58.163 1.00 38.75 83 ARG B O 1
ATOM 2351 N N . ILE B 1 88 ? -6.570 11.770 58.614 1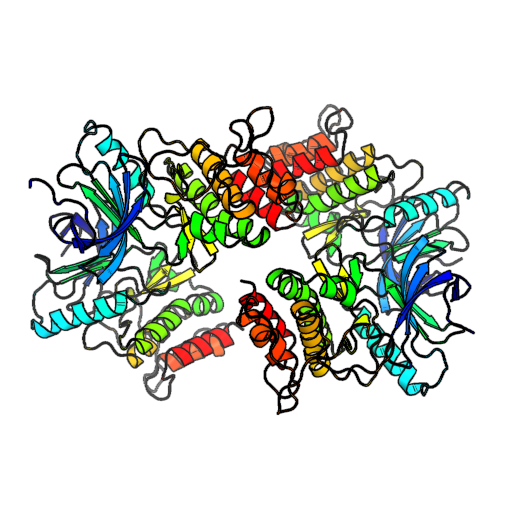.00 33.94 84 ILE B N 1
ATOM 2352 C CA . ILE B 1 88 ? -6.558 12.221 57.236 1.00 37.29 84 ILE B CA 1
ATOM 2353 C C . ILE B 1 88 ? -5.114 12.579 56.953 1.00 38.96 84 ILE B C 1
ATOM 2354 O O . ILE B 1 88 ? -4.525 13.382 57.677 1.00 41.25 84 ILE B O 1
ATOM 2359 N N . ASP B 1 89 ? -4.521 11.990 55.921 1.00 39.24 85 ASP B N 1
ATOM 2360 C CA . ASP B 1 89 ? -3.158 12.368 55.603 1.00 39.07 85 ASP B CA 1
ATOM 2361 C C . ASP B 1 89 ? -3.204 13.216 54.345 1.00 38.43 85 ASP B C 1
ATOM 2362 O O . ASP B 1 89 ? -3.305 12.697 53.232 1.00 37.71 85 ASP B O 1
ATOM 2367 N N . LYS B 1 90 ? -3.054 14.524 54.532 1.00 37.52 86 LYS B N 1
ATOM 2368 C CA . LYS B 1 90 ? -3.143 15.482 53.436 1.00 33.45 86 LYS B CA 1
ATOM 2369 C C . LYS B 1 90 ? -2.237 16.668 53.722 1.00 30.76 86 LYS B C 1
ATOM 2370 O O . LYS B 1 90 ? -2.074 17.061 54.877 1.00 29.28 86 LYS B O 1
ATOM 2376 N N . PRO B 1 91 ? -1.676 17.273 52.670 1.00 31.58 87 PRO B N 1
ATOM 2377 C CA . PRO B 1 91 ? -0.823 18.446 52.879 1.00 30.48 87 PRO B CA 1
ATOM 2378 C C . PRO B 1 91 ? -1.621 19.590 53.498 1.00 28.52 87 PRO B C 1
ATOM 2379 O O . PRO B 1 91 ? -1.046 20.469 54.133 1.00 27.00 87 PRO B O 1
ATOM 2383 N N . GLY B 1 92 ? -2.938 19.565 53.317 1.00 27.96 88 GLY B N 1
ATOM 2384 C CA . GLY B 1 92 ? -3.798 20.649 53.757 1.00 26.73 88 GLY B CA 1
ATOM 2385 C C . GLY B 1 92 ? -4.020 20.736 55.257 1.00 24.01 88 GLY B C 1
ATOM 2386 O O . GLY B 1 92 ? -4.583 21.715 55.743 1.00 22.02 88 GLY B O 1
ATOM 2387 N N . VAL B 1 93 ? -3.590 19.719 55.997 1.00 24.27 89 VAL B N 1
ATOM 2388 C CA . VAL B 1 93 ? -3.679 19.766 57.454 1.00 23.47 89 VAL B CA 1
ATOM 2389 C C . VAL B 1 93 ? -2.334 19.443 58.089 1.00 23.42 89 VAL B C 1
ATOM 2390 O O . VAL B 1 93 ? -1.680 18.467 57.715 1.00 24.98 89 VAL B O 1
ATOM 2394 N N . ALA B 1 94 ? -1.921 20.267 59.047 1.00 22.40 90 ALA B N 1
ATOM 2395 C CA . ALA B 1 94 ? -0.659 20.046 59.742 1.00 23.58 90 ALA B CA 1
ATOM 2396 C C . ALA B 1 94 ? -0.715 18.737 60.511 1.00 23.05 90 ALA B C 1
ATOM 2397 O O . ALA B 1 94 ? -1.745 18.397 61.094 1.00 20.24 90 ALA B O 1
ATOM 2399 N N . ARG B 1 95 ? 0.394 18.005 60.506 1.00 24.37 91 ARG B N 1
ATOM 2400 C CA . ARG B 1 95 ? 0.488 16.756 61.248 1.00 24.87 91 ARG B CA 1
ATOM 2401 C C . ARG B 1 95 ? 0.253 17.016 62.731 1.00 21.81 91 ARG B C 1
ATOM 2402 O O . ARG B 1 95 ? 0.812 17.952 63.303 1.00 21.02 91 ARG B O 1
ATOM 2410 N N . VAL B 1 96 ? -0.584 16.191 63.347 1.00 16.27 92 VAL B N 1
ATOM 2411 C CA . VAL B 1 96 ? -0.797 16.257 64.787 1.00 18.48 92 VAL B CA 1
ATOM 2412 C C . VAL B 1 96 ? 0.284 15.448 65.511 1.00 20.79 92 VAL B C 1
ATOM 2413 O O . VAL B 1 96 ? 0.490 14.266 65.223 1.00 19.72 92 VAL B O 1
ATOM 2417 N N . LEU B 1 97 ? 1.028 16.117 66.383 1.00 19.95 93 LEU B N 1
ATOM 2418 C CA . LEU B 1 97 ? 2.074 15.474 67.177 1.00 22.11 93 LEU B CA 1
ATOM 2419 C C . LEU B 1 97 ? 1.571 14.783 68.444 1.00 23.09 93 LEU B C 1
ATOM 2420 O O . LEU B 1 97 ? 2.088 13.743 68.843 1.00 22.95 93 LEU B O 1
ATOM 2425 N N . ASP B 1 98 ? 0.613 15.412 69.112 1.00 22.26 94 ASP B N 1
ATOM 2426 C CA . ASP B 1 98 ? 0.024 14.834 70.308 1.00 23.18 94 ASP B CA 1
ATOM 2427 C C . ASP B 1 98 ? -1.382 15.371 70.526 1.00 23.06 94 ASP B C 1
ATOM 2428 O O . ASP B 1 98 ? -1.715 16.472 70.085 1.00 22.70 94 ASP B O 1
ATOM 2433 N N . VAL B 1 99 ? -2.208 14.580 71.197 1.00 23.91 95 VAL B N 1
ATOM 2434 C CA . VAL B 1 99 ? -3.462 15.074 71.737 1.00 24.96 95 VAL B CA 1
ATOM 2435 C C . VAL B 1 99 ? -3.500 14.575 73.159 1.00 27.33 95 VAL B C 1
ATOM 2436 O O . VAL B 1 99 ? -3.524 13.375 73.389 1.00 27.56 95 VAL B O 1
ATOM 2440 N N . VAL B 1 100 ? -3.500 15.490 74.117 1.00 27.06 96 VAL B N 1
ATOM 2441 C CA . VAL B 1 100 ? -3.307 15.101 75.504 1.00 28.74 96 VAL B CA 1
ATOM 2442 C C . VAL B 1 100 ? -4.062 16.026 76.439 1.00 27.51 96 VAL B C 1
ATOM 2443 O O . VAL B 1 100 ? -4.196 17.220 76.172 1.00 26.30 96 VAL B O 1
ATOM 2447 N N . HIS B 1 101 ? -4.559 15.470 77.538 1.00 28.44 97 HIS B N 1
ATOM 2448 C CA . HIS B 1 101 ? -5.231 16.277 78.538 1.00 30.23 97 HIS B CA 1
ATOM 2449 C C . HIS B 1 101 ? -4.182 16.681 79.562 1.00 30.49 97 HIS B C 1
ATOM 2450 O O . HIS B 1 101 ? -3.687 15.844 80.307 1.00 29.39 97 HIS B O 1
ATOM 2457 N N . THR B 1 102 ? -3.849 17.969 79.595 1.00 30.71 98 THR B N 1
ATOM 2458 C CA . THR B 1 102 ? -2.786 18.469 80.463 1.00 32.37 98 THR B CA 1
ATOM 2459 C C . THR B 1 102 ? -3.349 19.191 81.678 1.00 32.07 98 THR B C 1
ATOM 2460 O O . THR B 1 102 ? -4.566 19.253 81.864 1.00 30.41 98 THR B O 1
ATOM 2464 N N . ARG B 1 103 ? -2.460 19.737 82.504 1.00 32.55 99 ARG B N 1
ATOM 2465 C CA . ARG B 1 103 ? -2.893 20.536 83.644 1.00 34.73 99 ARG B CA 1
ATOM 2466 C C . ARG B 1 103 ? -3.486 21.856 83.140 1.00 33.83 99 ARG B C 1
ATOM 2467 O O . ARG B 1 103 ? -4.210 22.546 83.858 1.00 32.22 99 ARG B O 1
ATOM 2475 N N . ALA B 1 104 ? -3.184 22.183 81.887 1.00 33.92 100 ALA B N 1
ATOM 2476 C CA . ALA B 1 104 ? -3.756 23.351 81.216 1.00 34.74 100 ALA B CA 1
ATOM 2477 C C . ALA B 1 104 ? -5.014 22.986 80.418 1.00 32.30 100 ALA B C 1
ATOM 2478 O O . ALA B 1 104 ? -5.559 23.811 79.687 1.00 29.71 100 ALA B O 1
ATOM 2480 N N . GLY B 1 105 ? -5.447 21.734 80.530 1.00 31.35 101 GLY B N 1
ATOM 2481 C CA . GLY B 1 105 ? -6.645 21.283 79.846 1.00 29.31 101 GLY B CA 1
ATOM 2482 C C . GLY B 1 105 ? -6.330 20.584 78.538 1.00 27.63 101 GLY B C 1
ATOM 2483 O O . GLY B 1 105 ? -5.162 20.378 78.202 1.00 27.42 101 GLY B O 1
ATOM 2484 N N . GLY B 1 106 ? -7.371 20.220 77.795 1.00 25.13 102 GLY B N 1
ATOM 2485 C CA . GLY B 1 106 ? -7.186 19.541 76.525 1.00 23.82 102 GLY B CA 1
ATOM 2486 C C . GLY B 1 106 ? -6.204 20.299 75.655 1.00 22.81 102 GLY B C 1
ATO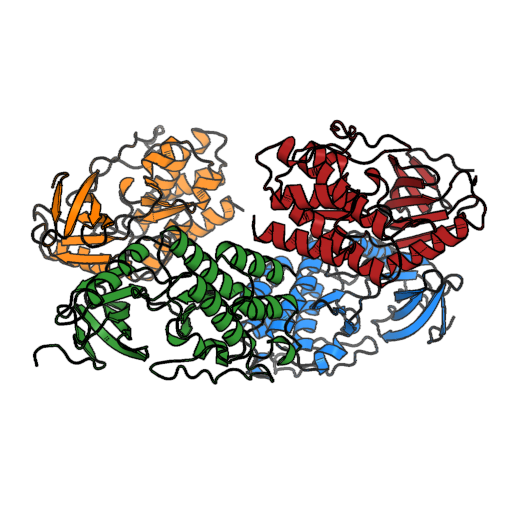M 2487 O O . GLY B 1 106 ? -6.267 21.529 75.561 1.00 22.69 102 GLY B O 1
ATOM 2488 N N . LEU B 1 107 ? -5.281 19.573 75.033 1.00 21.84 103 LEU B N 1
ATOM 2489 C CA . LEU B 1 107 ? -4.250 20.210 74.218 1.00 21.36 103 LEU B CA 1
ATOM 2490 C C . LEU B 1 107 ? -3.984 19.456 72.926 1.00 21.47 103 LEU B C 1
ATOM 2491 O O . LEU B 1 107 ? -3.765 18.247 72.933 1.00 21.47 103 LEU B O 1
ATOM 2496 N N . VAL B 1 108 ? -4.018 20.178 71.813 1.00 18.99 104 VAL B N 1
ATOM 2497 C CA . VAL B 1 108 ? -3.682 19.599 70.525 1.00 19.58 104 VAL B CA 1
ATOM 2498 C C . VAL B 1 108 ? -2.368 20.195 70.043 1.00 20.22 104 VAL B C 1
ATOM 2499 O O . VAL B 1 108 ? -2.253 21.410 69.864 1.00 19.75 104 VAL B O 1
ATOM 2503 N N . VAL B 1 109 ? -1.380 19.328 69.847 1.00 20.18 105 VAL B N 1
ATOM 2504 C CA . VAL B 1 109 ? -0.049 19.736 69.430 1.00 19.45 105 VAL B CA 1
ATOM 2505 C C . VAL B 1 109 ? 0.163 19.359 67.976 1.00 18.89 105 VAL B C 1
ATOM 2506 O O . VAL B 1 109 ? 0.058 18.186 67.618 1.00 20.28 105 VAL B O 1
ATOM 2510 N N . ALA B 1 110 ? 0.473 20.342 67.139 1.00 16.75 106 ALA B N 1
ATOM 2511 C CA . ALA B 1 110 ? 0.761 20.062 65.734 1.00 19.20 106 ALA B CA 1
ATOM 2512 C C . ALA B 1 110 ? 2.160 20.538 65.327 1.00 19.81 106 ALA B C 1
ATOM 2513 O O . ALA B 1 110 ? 2.756 21.388 65.989 1.00 18.92 106 ALA B O 1
ATOM 2515 N N . GLU B 1 111 ? 2.678 19.980 64.236 1.00 20.73 107 GLU B N 1
ATOM 2516 C CA . GLU B 1 111 ? 3.944 20.431 63.675 1.00 24.94 107 GLU B CA 1
ATOM 2517 C C . GLU B 1 111 ? 3.801 21.894 63.284 1.00 24.30 107 GLU B C 1
ATOM 2518 O O . GLU B 1 111 ? 2.702 22.353 62.960 1.00 24.03 107 GLU B O 1
ATOM 2524 N N . TRP B 1 112 ? 4.901 22.634 63.327 1.00 22.96 108 TRP B N 1
ATOM 2525 C CA . TRP B 1 112 ? 4.868 24.018 62.887 1.00 23.68 108 TRP B CA 1
ATOM 2526 C C . TRP B 1 112 ? 4.956 24.088 61.371 1.00 23.13 108 TRP B C 1
ATOM 2527 O O . TRP B 1 112 ? 5.781 23.415 60.762 1.00 24.07 108 TRP B O 1
ATOM 2538 N N . ILE B 1 113 ? 4.100 24.897 60.760 1.00 22.67 109 ILE B N 1
ATOM 2539 C CA . ILE B 1 113 ? 4.193 25.132 59.327 1.00 24.40 109 ILE B CA 1
ATOM 2540 C C . ILE B 1 113 ? 5.028 26.392 59.080 1.00 23.74 109 ILE B C 1
ATOM 2541 O O . ILE B 1 113 ? 4.588 27.498 59.399 1.00 24.60 109 ILE B O 1
ATOM 2546 N N . ARG B 1 114 ? 6.224 26.227 58.514 1.00 26.50 110 ARG B N 1
ATOM 2547 C CA . ARG B 1 114 ? 7.056 27.367 58.124 1.00 29.75 110 ARG B CA 1
ATOM 2548 C C . ARG B 1 114 ? 6.321 28.104 57.032 1.00 28.21 110 ARG B C 1
ATOM 2549 O O . ARG B 1 114 ? 5.708 27.477 56.172 1.00 31.56 110 ARG B O 1
ATOM 2557 N N . GLY B 1 115 ? 6.382 29.428 57.046 1.00 27.73 111 GLY B N 1
ATOM 2558 C CA . GLY B 1 115 ? 5.407 30.174 56.286 1.00 29.94 111 GLY B CA 1
ATOM 2559 C C . GLY B 1 115 ? 5.168 31.548 56.853 1.00 29.09 111 GLY B C 1
ATOM 2560 O O . GLY B 1 115 ? 6.054 32.181 57.425 1.00 28.78 111 GLY B O 1
ATOM 2561 N N . GLY B 1 116 ? 3.948 32.019 56.638 1.00 25.98 112 GLY B N 1
ATOM 2562 C CA . GLY B 1 116 ? 3.449 33.172 57.349 1.00 26.15 112 GLY B CA 1
ATOM 2563 C C . GLY B 1 116 ? 1.977 32.917 57.595 1.00 23.29 112 GLY B C 1
ATOM 2564 O O . GLY B 1 116 ? 1.375 32.020 56.997 1.00 21.19 112 GLY B O 1
ATOM 2565 N N . SER B 1 117 ? 1.403 33.687 58.505 1.00 23.49 113 SER B N 1
ATOM 2566 C CA . SER B 1 117 ? -0.003 33.559 58.823 1.00 22.75 113 SER B CA 1
ATOM 2567 C C . SER B 1 117 ? -0.800 34.001 57.607 1.00 22.36 113 SER B C 1
ATOM 2568 O O . SER B 1 117 ? -0.261 34.645 56.707 1.00 20.75 113 SER B O 1
ATOM 2571 N N . LEU B 1 118 ? -2.066 33.606 57.554 1.00 20.95 114 LEU B N 1
ATOM 2572 C CA . LEU B 1 118 ? -2.962 34.066 56.501 1.00 21.30 114 LEU B CA 1
ATOM 2573 C C . LEU B 1 118 ? -2.978 35.594 56.452 1.00 22.24 114 LEU B C 1
ATOM 2574 O O . LEU B 1 118 ? -2.845 36.194 55.384 1.00 22.61 114 LEU B O 1
ATOM 2579 N N . GLN B 1 119 ? -3.147 36.217 57.616 1.00 20.95 115 GLN B N 1
ATOM 2580 C CA . GLN B 1 119 ? -3.178 37.678 57.711 1.00 23.76 115 GLN B CA 1
ATOM 2581 C C . GLN B 1 119 ? -1.906 38.310 57.138 1.00 25.08 115 GLN B C 1
ATOM 2582 O O . GLN B 1 119 ? -1.978 39.254 56.356 1.00 25.59 115 GLN B O 1
ATOM 2588 N N . GLU B 1 120 ? -0.747 37.783 57.526 1.00 24.75 116 GLU B N 1
ATOM 2589 C CA . GLU B 1 120 ? 0.531 38.283 57.020 1.00 26.78 116 GLU B CA 1
ATOM 2590 C C . GLU B 1 120 ? 0.604 38.253 55.494 1.00 26.74 116 GLU B C 1
ATOM 2591 O O . GLU B 1 120 ? 0.963 39.243 54.865 1.00 26.99 116 GLU B O 1
ATOM 2597 N N . VAL B 1 121 ? 0.275 37.111 54.901 1.00 25.45 117 VAL B N 1
ATOM 2598 C CA . VAL B 1 121 ? 0.361 36.962 53.452 1.00 27.48 117 VAL B CA 1
ATOM 2599 C C . VAL B 1 121 ? -0.689 37.806 52.738 1.00 28.49 117 VAL B C 1
ATOM 2600 O O . VAL B 1 121 ? -0.432 38.345 51.664 1.00 30.50 117 V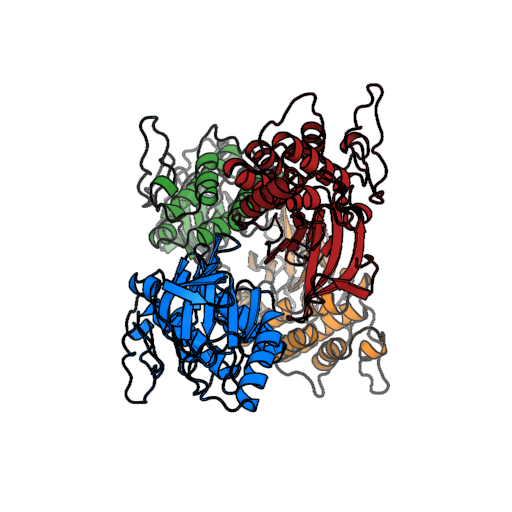AL B O 1
ATOM 2604 N N . ALA B 1 122 ? -1.871 37.925 53.337 1.00 26.70 118 ALA B N 1
ATOM 2605 C CA . ALA B 1 122 ? -2.948 38.716 52.743 1.00 28.82 118 ALA B CA 1
ATOM 2606 C C . ALA B 1 122 ? -2.523 40.170 52.609 1.00 29.93 118 ALA B C 1
ATOM 2607 O O . ALA B 1 122 ? -2.983 40.888 51.722 1.00 30.53 118 ALA B O 1
ATOM 2609 N N . ASP B 1 123 ? -1.637 40.594 53.502 1.00 30.87 119 ASP B N 1
ATOM 2610 C CA . ASP B 1 123 ? -1.204 41.981 53.555 1.00 34.17 119 ASP B CA 1
ATOM 2611 C C . ASP B 1 123 ? -0.199 42.316 52.454 1.00 35.72 119 ASP B C 1
ATOM 2612 O O . ASP B 1 123 ? 0.049 43.485 52.169 1.00 36.39 119 ASP B O 1
ATOM 2617 N N . THR B 1 124 ? 0.370 41.289 51.831 1.00 34.38 120 THR B N 1
ATOM 2618 C CA . THR B 1 124 ? 1.354 41.498 50.774 1.00 33.92 120 THR B CA 1
ATOM 2619 C C . THR B 1 124 ? 0.698 41.580 49.393 1.00 35.85 120 THR B C 1
ATOM 2620 O O . THR B 1 124 ? 1.385 41.699 48.377 1.00 35.54 120 THR B O 1
ATOM 2624 N N . SER B 1 125 ? -0.631 41.514 49.366 1.00 34.34 121 SER B N 1
ATOM 2625 C CA . SER B 1 125 ? -1.389 41.530 48.112 1.00 36.45 121 SER B CA 1
ATOM 2626 C C . SER B 1 125 ? -0.826 40.575 47.065 1.00 36.61 121 SER B C 1
ATOM 2627 O O . SER B 1 125 ? -0.312 41.010 46.035 1.00 39.17 121 SER B O 1
ATOM 2630 N N . PRO B 1 126 ? -0.932 39.264 47.324 1.00 37.01 122 PRO B N 1
ATOM 2631 C CA . PRO B 1 126 ? -0.426 38.232 46.412 1.00 37.83 122 PRO B CA 1
ATOM 2632 C C . PRO B 1 126 ? -1.249 38.104 45.132 1.00 34.62 122 PRO B C 1
ATOM 2633 O O . PRO B 1 126 ? -2.388 38.563 45.067 1.00 31.99 122 PRO B O 1
ATOM 2637 N N . SER B 1 127 ? -0.654 37.479 44.122 1.00 35.99 123 SER B N 1
ATOM 2638 C CA . SER B 1 127 ? -1.339 37.177 42.873 1.00 36.21 123 SER B CA 1
ATOM 2639 C C . SER B 1 127 ? -2.641 36.428 43.140 1.00 33.51 123 SER B C 1
ATOM 2640 O O . SER B 1 127 ? -2.660 35.474 43.915 1.00 32.29 123 SER B O 1
ATOM 2643 N N . PRO B 1 128 ? -3.738 36.867 42.507 1.00 32.81 124 PRO B N 1
ATOM 2644 C CA . PRO B 1 128 ? -5.019 36.166 42.655 1.00 33.02 124 PRO B CA 1
ATOM 2645 C C . PRO B 1 128 ? -4.897 34.709 42.212 1.00 32.45 124 PRO B C 1
ATOM 2646 O O . PRO B 1 128 ? -5.518 33.826 42.809 1.00 30.59 124 PRO B O 1
ATOM 2650 N N . VAL B 1 129 ? -4.096 34.464 41.179 1.00 34.27 125 VAL B N 1
ATOM 2651 C CA . VAL B 1 129 ? -3.877 33.107 40.690 1.00 36.03 125 VAL B CA 1
ATOM 2652 C C . VAL B 1 129 ? -3.072 32.282 41.691 1.00 34.18 125 VAL B C 1
ATOM 2653 O O . VAL B 1 129 ? -3.358 31.109 41.914 1.00 34.61 125 VAL B O 1
ATOM 2657 N N . GLY B 1 130 ? -2.064 32.902 42.292 1.00 34.71 126 GLY B N 1
ATOM 2658 C CA . GLY B 1 130 ? -1.271 32.236 43.309 1.00 34.25 126 GLY B CA 1
ATOM 2659 C C . GLY B 1 130 ? -2.113 31.932 44.535 1.00 32.51 126 GLY B C 1
ATOM 2660 O O . GLY B 1 130 ? -1.950 30.893 45.175 1.00 32.06 126 GLY B O 1
ATOM 2661 N N . ALA B 1 131 ? -3.025 32.844 44.856 1.00 30.07 127 ALA B N 1
ATOM 2662 C CA . ALA B 1 131 ? -3.873 32.697 46.031 1.00 29.19 127 ALA B CA 1
ATOM 2663 C C . ALA B 1 131 ? -4.827 31.517 45.887 1.00 29.26 127 ALA B C 1
ATOM 2664 O O . ALA B 1 131 ? -4.948 30.696 46.794 1.00 27.80 127 ALA B O 1
ATOM 2666 N N . ILE B 1 132 ? -5.509 31.430 44.750 1.00 28.27 128 ILE B N 1
ATOM 2667 C CA . ILE B 1 132 ? -6.467 30.351 44.551 1.00 30.07 128 ILE B CA 1
ATOM 2668 C C . ILE B 1 132 ? -5.759 29.003 44.428 1.00 29.38 128 ILE B C 1
ATOM 2669 O O . ILE B 1 132 ? -6.275 27.986 44.883 1.00 29.79 128 ILE B O 1
ATOM 2674 N N . ARG B 1 133 ? -4.574 29.004 43.826 1.00 30.44 129 ARG B N 1
ATOM 2675 C CA . ARG B 1 133 ? -3.779 27.785 43.709 1.00 33.16 129 ARG B CA 1
ATOM 2676 C C . ARG B 1 133 ? -3.383 27.259 45.082 1.00 31.72 129 ARG B C 1
ATOM 2677 O O . ARG B 1 133 ? -3.474 26.066 45.356 1.00 31.74 129 ARG B O 1
ATOM 2685 N N . ALA B 1 134 ? -2.944 28.167 45.942 1.00 30.91 130 ALA B N 1
ATOM 2686 C CA . ALA B 1 134 ? -2.537 27.814 47.291 1.00 30.49 130 ALA B CA 1
ATOM 2687 C C . ALA B 1 134 ? -3.703 27.252 48.099 1.00 29.15 130 ALA B C 1
ATOM 2688 O O . ALA B 1 134 ? -3.513 26.404 48.967 1.00 27.38 130 ALA B O 1
ATOM 2690 N N A MET B 1 135 ? -4.907 27.719 47.789 0.51 0.00 131 MET B N 1
ATOM 2691 N N B MET B 1 135 ? -4.909 27.733 47.816 0.49 57.43 131 MET B N 1
ATOM 2692 C CA A MET B 1 135 ? -6.098 27.337 48.541 0.51 26.95 131 MET B CA 1
ATOM 2693 C CA B MET B 1 135 ? -6.092 27.313 48.566 0.49 27.25 131 MET B CA 1
ATOM 2694 C C A MET B 1 135 ? -6.589 25.930 48.195 0.51 27.83 131 MET B C 1
ATOM 2695 C C B MET B 1 135 ? -6.506 25.876 48.257 0.49 27.78 131 MET B C 1
ATOM 2696 O O A MET B 1 135 ? -7.433 25.372 48.896 0.51 27.47 131 MET B O 1
ATOM 2697 O O B MET B 1 135 ? -7.222 25.249 49.038 0.49 27.49 131 MET B O 1
ATOM 2706 N N . GLN B 1 136 ? -6.059 25.359 47.118 1.00 28.16 132 GLN B N 1
ATOM 2707 C CA . GLN B 1 136 ? -6.482 24.030 46.669 1.00 29.76 132 GLN B CA 1
ATOM 2708 C C . GLN B 1 136 ? -6.241 22.924 47.699 1.00 29.10 132 GLN B C 1
ATOM 2709 O O . GLN B 1 136 ? -7.124 22.104 47.948 1.00 28.56 132 GLN B O 1
ATOM 2715 N N . SER B 1 137 ? -5.054 22.911 48.301 1.00 29.70 133 SER B N 1
ATOM 2716 C CA . SER B 1 137 ? -4.710 21.901 49.300 1.00 29.61 133 SER B CA 1
ATOM 2717 C C . SER B 1 137 ? -5.693 21.889 50.474 1.00 28.33 133 SER B C 1
ATOM 2718 O O . SER B 1 137 ? -6.072 20.829 50.968 1.00 27.77 133 SER B O 1
ATOM 2721 N N . LEU B 1 138 ? -6.101 23.070 50.923 1.00 27.30 134 LEU B N 1
ATOM 2722 C CA . LEU B 1 138 ? -7.052 23.159 52.020 1.00 26.16 134 LEU B CA 1
ATOM 2723 C C . LEU B 1 138 ? -8.410 22.586 51.609 1.00 26.28 134 LEU B C 1
ATOM 2724 O O . LEU B 1 138 ? -9.063 21.893 52.391 1.00 26.02 134 LEU B O 1
ATOM 2729 N N . ALA B 1 139 ? -8.828 22.868 50.379 1.00 25.29 135 ALA B N 1
ATOM 2730 C CA . ALA B 1 139 ? -10.101 22.358 49.883 1.00 27.52 135 ALA B CA 1
ATOM 2731 C C . ALA B 1 139 ? -10.058 20.841 49.704 1.00 26.66 135 ALA B C 1
ATOM 2732 O O . ALA B 1 139 ? -11.038 20.150 49.979 1.00 26.98 135 ALA B O 1
ATOM 2734 N N . ALA B 1 140 ? -8.921 20.326 49.247 1.00 27.43 136 ALA B N 1
ATOM 2735 C CA . ALA B 1 140 ? -8.761 18.889 49.057 1.00 28.02 136 ALA B CA 1
ATOM 2736 C C . ALA B 1 140 ? -8.809 18.169 50.400 1.00 28.84 136 ALA B C 1
ATOM 2737 O O . ALA B 1 140 ? -9.349 17.068 50.506 1.00 29.09 136 ALA B O 1
ATOM 2739 N N . ALA B 1 141 ? -8.249 18.805 51.424 1.00 27.67 137 ALA B N 1
ATOM 2740 C CA . ALA B 1 141 ? -8.242 18.243 52.769 1.00 28.58 137 ALA B CA 1
ATOM 2741 C C . ALA B 1 141 ? -9.653 18.228 53.346 1.00 27.80 137 ALA B C 1
ATOM 2742 O O . ALA B 1 141 ? -10.075 17.242 53.951 1.00 27.78 137 ALA B O 1
ATOM 2744 N N . ALA B 1 142 ? -10.380 19.326 53.158 1.00 27.03 138 ALA B N 1
ATOM 2745 C CA . ALA B 1 142 ? -11.766 19.402 53.606 1.00 27.35 138 ALA B CA 1
ATOM 2746 C C . ALA B 1 142 ? -12.587 18.279 52.976 1.00 27.51 138 ALA B C 1
ATOM 2747 O O . ALA B 1 142 ? -13.381 17.625 53.649 1.00 26.50 138 ALA B O 1
ATOM 2749 N N . ASP B 1 143 ? -12.390 18.064 51.679 1.00 27.54 139 ASP B N 1
ATOM 2750 C CA . ASP B 1 143 ? -13.107 17.018 50.957 1.00 30.38 139 ASP B CA 1
ATOM 2751 C C . ASP B 1 143 ? -12.818 15.669 51.598 1.00 29.91 139 ASP B C 1
ATOM 2752 O O . ASP B 1 143 ? -13.736 14.918 51.932 1.00 29.75 139 ASP B O 1
ATOM 2757 N N . ALA B 1 144 ? -11.532 15.382 51.784 1.00 29.93 140 ALA B N 1
ATOM 2758 C CA . ALA B 1 144 ? -11.102 14.137 52.404 1.00 31.07 140 ALA B CA 1
ATOM 2759 C C . ALA B 1 144 ? -11.697 13.965 53.798 1.00 30.70 140 ALA B C 1
ATOM 2760 O O . ALA B 1 144 ? -12.124 12.871 54.167 1.00 31.50 140 ALA B O 1
ATOM 2762 N N . ALA B 1 145 ? -11.731 15.050 54.567 1.00 28.04 141 ALA B N 1
ATOM 2763 C CA . ALA B 1 145 ? -12.213 14.994 55.944 1.00 28.54 141 ALA B CA 1
ATOM 2764 C C . ALA B 1 145 ? -13.720 14.783 56.007 1.00 28.51 141 ALA B C 1
ATOM 2765 O O . ALA B 1 145 ? -14.221 14.045 56.858 1.00 27.83 141 ALA B O 1
ATOM 2767 N N . HIS B 1 146 ? -14.439 15.443 55.108 1.00 27.34 142 HIS B N 1
ATOM 2768 C CA . HIS B 1 146 ? -15.891 15.330 55.052 1.00 29.40 142 HIS B CA 1
ATOM 2769 C C . HIS B 1 146 ? -16.314 13.920 54.649 1.00 29.35 142 HIS B C 1
ATOM 2770 O O . HIS B 1 146 ? -17.331 13.408 55.120 1.00 28.05 142 HIS B O 1
ATOM 2777 N N . ARG B 1 147 ? -15.529 13.297 53.776 1.00 31.11 143 ARG B N 1
ATOM 2778 C CA . ARG B 1 147 ? -15.770 11.908 53.393 1.00 36.88 143 ARG B CA 1
ATOM 2779 C C . ARG B 1 147 ? -15.575 10.986 54.590 1.00 36.87 143 ARG B C 1
ATOM 2780 O O . ARG B 1 147 ? -16.198 9.926 54.683 1.00 36.99 143 ARG B O 1
ATOM 2788 N N . ALA B 1 148 ? -14.709 11.404 55.506 1.00 33.72 144 ALA B N 1
ATOM 2789 C CA . ALA B 1 148 ? -14.422 10.634 56.706 1.00 32.74 144 ALA B CA 1
ATOM 2790 C C . ALA B 1 148 ? -15.361 11.023 57.845 1.00 33.55 144 ALA B C 1
ATOM 2791 O O . ALA B 1 148 ? -15.234 10.526 58.964 1.00 37.76 144 ALA B O 1
ATOM 2793 N N . GLY B 1 149 ? -16.296 11.923 57.554 1.00 31.46 145 GLY B N 1
ATOM 2794 C CA . GLY B 1 149 ? -17.278 12.356 58.533 1.00 34.00 145 GLY B CA 1
ATOM 2795 C C . GLY B 1 149 ? -16.765 13.336 59.578 1.00 32.83 145 GLY B C 1
ATOM 2796 O O . GLY B 1 149 ? -17.293 13.397 60.687 1.00 32.68 145 GLY B O 1
ATOM 2797 N N . VAL B 1 150 ? -15.741 14.111 59.233 1.00 29.48 146 VAL B N 1
ATOM 2798 C CA . VAL B 1 150 ? -15.200 15.098 60.164 1.00 27.76 146 VAL B CA 1
ATOM 2799 C C . VAL B 1 150 ? -14.969 16.451 59.482 1.00 25.11 146 VAL B C 1
ATOM 2800 O O . VAL B 1 150 ? -14.707 16.515 58.283 1.00 24.03 146 VAL B O 1
ATOM 2804 N N . ALA B 1 151 ? -15.060 17.529 60.256 1.00 23.40 147 ALA B N 1
ATOM 2805 C CA . ALA B 1 151 ? -14.877 18.885 59.734 1.00 22.47 147 ALA B CA 1
ATOM 2806 C C . ALA B 1 151 ? -13.528 19.492 60.139 1.00 20.81 147 ALA B C 1
ATOM 2807 O O . ALA B 1 151 ? -12.972 19.146 61.183 1.00 19.67 147 ALA B O 1
ATOM 2809 N N . LEU B 1 152 ? -12.992 20.364 59.286 1.00 21.63 148 LEU B N 1
ATOM 2810 C CA . LEU B 1 152 ? -11.764 21.107 59.588 1.00 19.63 148 LEU B CA 1
ATOM 2811 C C . LEU B 1 152 ? -12.001 22.245 60.580 1.00 19.98 148 LEU B C 1
ATOM 2812 O O . LEU B 1 152 ? -11.082 22.678 61.269 1.00 19.22 148 LEU B O 1
ATOM 2817 N N . SER B 1 153 ? -13.240 22.713 60.655 1.00 19.99 149 SER B N 1
ATOM 2818 C CA . SER B 1 153 ? -13.562 23.886 61.453 1.00 19.10 149 SER B CA 1
ATOM 2819 C C . SER B 1 153 ? -12.791 25.138 61.039 1.00 19.32 149 SER B C 1
ATOM 2820 O O . SER B 1 153 ? -12.085 25.722 61.875 1.00 18.09 149 SER B O 1
ATOM 2823 N N . ILE B 1 154 ? -12.892 25.576 59.779 1.00 19.10 150 ILE B N 1
ATOM 2824 C CA . ILE B 1 154 ? -12.104 26.749 59.478 1.00 20.31 150 ILE B CA 1
ATOM 2825 C C . ILE B 1 154 ? -13.080 27.841 59.832 1.00 19.69 150 ILE B C 1
ATOM 2826 O O . ILE B 1 154 ? -13.867 28.320 59.017 1.00 20.66 150 ILE B O 1
ATOM 2831 N N . ASP B 1 155 ? -12.916 28.284 61.068 1.00 18.73 151 ASP B N 1
ATOM 2832 C CA . ASP B 1 155 ? -13.789 29.248 61.716 1.00 21.21 151 ASP B CA 1
ATOM 2833 C C . ASP B 1 155 ? -13.224 30.655 61.893 1.00 20.42 151 ASP B C 1
ATOM 2834 O O . ASP B 1 155 ? -13.871 31.502 62.497 1.00 18.67 151 ASP B O 1
ATOM 2839 N N . HIS B 1 156 ? -12.005 30.881 61.412 1.00 19.92 152 HIS B N 1
ATOM 2840 C CA . HIS B 1 156 ? -11.189 31.983 61.907 1.00 21.03 152 HIS B CA 1
ATOM 2841 C C . HIS B 1 156 ? -9.892 32.057 61.110 1.00 20.32 152 HIS B C 1
ATOM 2842 O O . HIS B 1 156 ? -9.286 31.031 60.809 1.00 17.85 152 HIS B O 1
ATOM 2849 N N . PRO B 1 157 ? -9.459 33.285 60.774 1.00 20.40 153 PRO B N 1
ATOM 2850 C CA . PRO B 1 157 ? -8.302 33.537 59.904 1.00 21.84 153 PRO B CA 1
ATOM 2851 C C . PRO B 1 157 ? -7.034 32.888 60.443 1.00 19.10 153 PRO B C 1
ATOM 2852 O O . PRO B 1 157 ? -6.175 32.461 59.675 1.00 20.16 153 PRO B O 1
ATOM 2856 N N . SER B 1 158 ? -6.911 32.822 61.762 1.00 17.91 154 SER B N 1
ATOM 2857 C CA . SER B 1 158 ? -5.703 32.263 62.365 1.00 20.25 154 SER B CA 1
ATOM 2858 C C . SER B 1 158 ? -5.608 30.734 62.311 1.00 18.94 154 SER B C 1
ATOM 2859 O O . SER B 1 158 ? -4.563 30.181 62.631 1.00 17.58 154 SER B O 1
ATOM 2862 N N . ARG B 1 159 ? -6.687 30.056 61.918 1.00 16.40 155 ARG B N 1
ATOM 2863 C CA . ARG B 1 159 ? -6.662 28.597 61.779 1.00 19.19 155 ARG B CA 1
ATOM 2864 C C . ARG B 1 159 ? -5.642 28.151 60.737 1.00 18.64 155 ARG B C 1
ATOM 2865 O O . ARG B 1 159 ? -5.034 27.095 60.870 1.00 17.35 155 ARG B O 1
ATOM 2873 N N . VAL B 1 160 ? -5.465 28.954 59.694 1.00 17.40 156 VAL B N 1
ATOM 2874 C CA . VAL B 1 160 ? -4.669 28.527 58.550 1.00 18.64 156 VAL B CA 1
ATOM 2875 C C . VAL B 1 160 ? -3.437 29.383 58.308 1.00 19.22 156 VAL B C 1
ATOM 2876 O O . VAL B 1 160 ? -3.459 30.598 58.492 1.00 19.89 156 VAL B O 1
ATOM 2880 N N . ARG B 1 161 ? -2.363 28.733 57.881 1.00 19.82 157 ARG B N 1
ATOM 2881 C CA . ARG B 1 161 ? -1.137 29.433 57.545 1.00 20.40 157 ARG B CA 1
ATOM 2882 C C . ARG B 1 161 ? -0.765 29.088 56.111 1.00 21.43 157 ARG B C 1
ATOM 2883 O O . ARG B 1 161 ? -1.283 28.125 55.547 1.00 21.56 157 ARG B O 1
ATOM 2891 N N . VAL B 1 162 ? 0.111 29.886 55.514 1.00 21.82 158 VAL B N 1
ATOM 2892 C CA . VAL B 1 162 ? 0.568 29.628 54.155 1.00 24.39 158 VAL B CA 1
ATOM 2893 C C . VAL B 1 162 ? 2.013 29.130 54.181 1.00 26.06 158 VAL B C 1
ATOM 2894 O O . VAL B 1 162 ? 2.922 29.846 54.600 1.00 27.07 158 VAL B O 1
ATOM 2898 N N . SER B 1 163 ? 2.218 27.893 53.743 1.00 25.72 159 SER B N 1
ATOM 2899 C CA . SER B 1 163 ? 3.539 27.280 53.802 1.00 28.12 159 SER B CA 1
ATOM 2900 C C . SER B 1 163 ? 4.478 27.933 52.799 1.00 30.35 159 SER B C 1
ATOM 2901 O O . SER B 1 163 ? 4.031 28.553 51.835 1.00 30.59 159 SER B O 1
ATOM 2904 N N . ILE B 1 164 ? 5.779 27.794 53.027 1.00 30.98 160 ILE B N 1
ATOM 2905 C CA . ILE B 1 164 ? 6.771 28.304 52.087 1.00 34.58 160 ILE B CA 1
ATOM 2906 C C . ILE B 1 164 ? 6.596 27.662 50.710 1.00 37.28 160 ILE B C 1
ATOM 2907 O O . ILE B 1 164 ? 6.843 28.292 49.683 1.00 40.42 160 ILE B O 1
ATOM 2912 N N . ASP B 1 165 ? 6.158 26.408 50.698 1.00 36.23 161 ASP B N 1
ATOM 2913 C CA . ASP B 1 165 ? 5.919 25.690 49.450 1.00 39.14 161 ASP B CA 1
ATOM 2914 C C . ASP B 1 165 ? 4.668 26.185 48.724 1.00 39.95 161 ASP B C 1
ATOM 2915 O O . ASP B 1 165 ? 4.384 25.759 47.605 1.00 48.47 161 ASP B O 1
ATOM 2920 N N . GLY B 1 166 ? 3.930 27.089 49.363 1.00 35.79 162 GLY B N 1
ATOM 2921 C CA . GLY B 1 166 ? 2.758 27.690 48.749 1.00 39.35 162 GLY B CA 1
ATOM 2922 C C . GLY B 1 166 ? 1.431 26.974 48.942 1.00 36.09 162 GLY B C 1
ATOM 2923 O O . GLY B 1 166 ? 0.537 27.085 48.104 1.00 37.93 162 GLY B O 1
ATOM 2924 N N . ASP B 1 167 ? 1.295 26.236 50.038 1.00 32.57 163 ASP B N 1
ATOM 2925 C CA . ASP B 1 167 ? 0.016 25.623 50.376 1.00 30.96 163 ASP B CA 1
ATOM 2926 C C . ASP B 1 167 ? -0.644 26.299 51.575 1.00 27.52 163 ASP B C 1
ATOM 2927 O O . ASP B 1 167 ? 0.021 26.637 52.552 1.00 23.77 163 ASP B O 1
ATOM 2932 N N . VAL B 1 168 ? -1.956 26.496 51.500 1.00 26.33 164 VAL B N 1
ATOM 2933 C CA . VAL B 1 168 ? -2.710 26.907 52.678 1.00 23.76 164 VAL B CA 1
ATOM 2934 C C . VAL B 1 168 ? -3.034 25.660 53.504 1.00 23.22 164 VAL B C 1
ATOM 2935 O O . VAL B 1 168 ? -3.600 24.697 52.991 1.00 23.37 164 VAL B O 1
ATOM 2939 N N . VAL B 1 169 ? -2.651 25.676 54.778 1.00 22.03 165 VAL B N 1
ATOM 2940 C CA . VAL B 1 169 ? -2.729 24.486 55.621 1.00 22.27 165 VAL B CA 1
ATOM 2941 C C . VAL B 1 169 ? -3.411 24.826 56.936 1.00 20.82 165 VAL B C 1
ATOM 2942 O O . VAL B 1 169 ? -3.118 25.864 57.523 1.00 19.01 165 VAL B O 1
ATOM 2946 N N . LEU B 1 170 ? -4.299 23.958 57.422 1.00 19.13 166 LEU B N 1
ATOM 2947 C CA . LEU B 1 170 ? -4.874 24.206 58.736 1.00 19.01 166 LEU B CA 1
ATOM 2948 C C . LEU B 1 170 ? -3.740 23.978 59.723 1.00 19.10 166 LEU B C 1
ATOM 2949 O O . LEU B 1 170 ? -3.189 22.877 59.811 1.00 18.98 166 LEU B O 1
ATOM 2954 N N . ALA B 1 171 ? -3.381 25.026 60.459 1.00 18.27 167 ALA B N 1
ATOM 2955 C CA . ALA B 1 171 ? -2.252 24.937 61.376 1.00 18.35 167 ALA B CA 1
ATOM 2956 C C . ALA B 1 171 ? -2.614 24.632 62.822 1.00 17.98 167 ALA B C 1
ATOM 2957 O O . ALA B 1 171 ? -1.766 24.199 63.607 1.00 16.06 167 ALA B O 1
ATOM 2959 N N . TYR B 1 172 ? -3.889 24.760 63.153 1.00 16.58 168 TYR B N 1
ATOM 2960 C CA . TYR B 1 172 ? -4.300 24.610 64.542 1.00 17.85 168 TYR B CA 1
ATOM 2961 C C . TYR B 1 172 ? -5.525 23.722 64.610 1.00 18.59 168 TYR B C 1
ATOM 2962 O O . TYR B 1 172 ? -6.612 24.181 64.958 1.00 17.31 168 TYR B O 1
ATOM 2971 N N . PRO B 1 173 ? -5.359 22.440 64.260 1.00 17.61 169 PRO B N 1
ATOM 2972 C CA . PRO B 1 173 ? -6.570 21.625 64.322 1.00 18.51 169 PRO B CA 1
ATOM 2973 C C . PRO B 1 173 ? -7.078 21.520 65.751 1.00 18.69 169 PRO B C 1
ATOM 2974 O O . PRO B 1 173 ? -6.309 21.195 66.648 1.00 20.15 169 PRO B O 1
ATOM 2978 N N . ALA B 1 174 ? -8.339 21.866 65.969 1.00 18.65 170 ALA B N 1
ATOM 2979 C CA . ALA B 1 174 ? -9.158 21.276 67.010 1.00 18.02 170 ALA B CA 1
ATOM 2980 C C . ALA B 1 174 ? -10.564 21.338 66.442 1.00 19.81 170 ALA B C 1
ATOM 2981 O O . ALA B 1 174 ? -10.978 22.404 65.982 1.00 18.25 170 ALA B O 1
ATOM 2983 N N . THR B 1 175 ? -11.330 20.257 66.516 1.00 19.66 171 THR B N 1
ATOM 2984 C CA . THR B 1 175 ? -12.676 20.304 65.962 1.00 19.40 171 THR B CA 1
ATOM 2985 C C . THR B 1 175 ? -13.720 20.181 67.062 1.00 19.66 171 THR B C 1
ATOM 2986 O O . THR B 1 175 ? -13.950 19.100 67.599 1.00 20.14 171 THR B O 1
ATOM 2990 N N . MET B 1 176 ? -14.381 21.292 67.365 1.00 18.88 172 MET B N 1
ATOM 2991 C CA . MET B 1 176 ? -15.476 21.290 68.327 1.00 22.02 172 MET B CA 1
ATOM 2992 C C . MET B 1 176 ? -16.776 20.919 67.618 1.00 24.90 172 MET B C 1
ATOM 2993 O O . MET B 1 176 ? -16.834 20.928 66.387 1.00 23.37 172 MET B O 1
ATOM 2998 N N . PRO B 1 177 ? -17.811 20.551 68.390 1.00 26.19 173 PRO B N 1
ATOM 2999 C CA . PRO B 1 177 ? -19.094 20.111 67.825 1.00 30.18 173 PRO B CA 1
ATOM 3000 C C . PRO B 1 177 ? -19.722 21.096 66.840 1.00 27.31 173 PRO B C 1
ATOM 3001 O O . PRO B 1 177 ? -20.458 20.659 65.960 1.00 29.48 173 PRO B O 1
ATOM 3005 N N . ASP B 1 178 ? -19.437 22.390 66.978 1.00 26.90 174 ASP B N 1
ATOM 3006 C CA . ASP B 1 178 ? -20.006 23.398 66.082 1.00 27.83 174 ASP B CA 1
ATOM 3007 C C . ASP B 1 178 ? -19.553 23.206 64.635 1.00 27.00 174 ASP B C 1
ATOM 3008 O O . ASP B 1 178 ? -20.266 23.575 63.702 1.00 27.18 174 ASP B O 1
ATOM 3013 N N . ALA B 1 179 ? -18.366 22.632 64.454 1.00 24.98 175 ALA B N 1
ATOM 3014 C CA . ALA B 1 179 ? -17.780 22.475 63.123 1.00 24.19 175 ALA B CA 1
ATOM 3015 C C . ALA B 1 179 ? -18.607 21.552 62.224 1.00 23.96 175 ALA B C 1
ATOM 3016 O O . ALA B 1 179 ? -19.039 20.482 62.645 1.00 24.63 175 ALA B O 1
ATOM 3018 N N . ASN B 1 180 ? -18.845 21.995 60.995 1.00 22.69 176 ASN B N 1
ATOM 3019 C CA . ASN B 1 180 ? -19.600 21.224 60.007 1.00 23.93 176 ASN B CA 1
ATOM 3020 C C . ASN B 1 180 ? -19.082 21.472 58.588 1.00 22.67 176 ASN B C 1
ATOM 3021 O O . ASN B 1 180 ? -18.417 22.479 58.335 1.00 22.09 176 ASN B O 1
ATOM 3026 N N . PRO B 1 181 ? -19.362 20.543 57.660 1.00 23.73 177 PRO B N 1
ATOM 3027 C CA . PRO B 1 181 ? -18.825 20.670 56.299 1.00 24.86 177 PRO B CA 1
ATOM 3028 C C . PRO B 1 181 ? -19.184 21.987 55.606 1.00 24.68 177 PRO B C 1
ATOM 3029 O O . PRO B 1 181 ? -18.342 22.538 54.905 1.00 23.67 177 PRO B O 1
ATOM 3033 N N . GLN B 1 182 ? -20.404 22.483 55.791 1.00 26.90 178 GLN B N 1
ATOM 3034 C CA . GLN B 1 182 ? -20.838 23.682 55.078 1.00 28.75 178 GLN B CA 1
ATOM 3035 C C . GLN B 1 182 ? -20.119 24.934 55.587 1.00 27.28 178 GLN B C 1
ATOM 3036 O O . GLN B 1 182 ? -19.815 25.847 54.820 1.00 26.09 178 GLN B O 1
ATOM 3042 N N . ASP B 1 183 ? -19.842 24.976 56.884 1.00 25.96 179 ASP B N 1
ATOM 3043 C CA . ASP B 1 183 ? -19.112 26.105 57.439 1.00 26.34 179 ASP B CA 1
ATOM 3044 C C . ASP B 1 183 ? -17.640 26.069 57.046 1.00 24.27 179 ASP B C 1
ATOM 3045 O O . ASP B 1 183 ? -17.003 27.111 56.924 1.00 21.62 179 ASP B O 1
ATOM 3050 N N . ASP B 1 184 ? -17.105 24.872 56.827 1.00 22.69 180 ASP B N 1
ATOM 3051 C CA . ASP B 1 184 ? -15.752 24.761 56.301 1.00 24.65 180 ASP B CA 1
ATOM 3052 C C . ASP B 1 184 ? -15.668 25.477 54.961 1.00 24.27 180 ASP B C 1
ATOM 3053 O O . ASP B 1 184 ? -14.742 26.251 54.709 1.00 21.70 180 ASP B O 1
ATOM 3058 N N . ILE B 1 185 ? -16.651 25.214 54.108 1.00 24.06 181 ILE B N 1
ATOM 3059 C CA . ILE B 1 185 ? -16.703 25.809 52.783 1.00 25.29 181 ILE B CA 1
ATOM 3060 C C . ILE B 1 185 ? -16.715 27.337 52.865 1.00 24.60 181 ILE B C 1
ATOM 3061 O O . ILE B 1 185 ? -16.041 28.016 52.092 1.00 24.29 181 ILE B O 1
ATOM 3066 N N . ARG B 1 186 ? -17.476 27.872 53.814 1.00 25.33 182 ARG B N 1
ATOM 3067 C CA . ARG B 1 186 ? -17.544 29.312 54.012 1.00 26.65 182 ARG B CA 1
ATOM 3068 C C . ARG B 1 186 ? -16.231 29.859 54.571 1.00 24.38 182 ARG B C 1
ATOM 3069 O O . ARG B 1 186 ? -15.789 30.940 54.182 1.00 24.06 182 ARG B O 1
ATOM 3077 N N . GLY B 1 187 ? -15.615 29.106 55.479 1.00 22.95 183 GLY B N 1
ATOM 3078 C CA . GLY B 1 187 ? -14.349 29.494 56.075 1.00 23.34 183 GLY B CA 1
ATOM 3079 C C . GLY B 1 187 ? -13.221 29.482 55.063 1.00 22.81 183 GLY B C 1
ATOM 3080 O O . GLY B 1 187 ? -12.332 30.329 55.096 1.00 21.85 183 GLY B O 1
ATOM 3081 N N . ILE B 1 188 ? -13.261 28.515 54.155 1.00 22.37 184 ILE B N 1
ATOM 3082 C CA . ILE B 1 188 ? -12.268 28.423 53.094 1.00 22.10 184 ILE B CA 1
ATOM 3083 C C . ILE B 1 188 ? -12.441 29.560 52.090 1.00 22.29 184 ILE B C 1
ATOM 3084 O O . ILE B 1 188 ? -11.465 30.167 51.647 1.00 21.74 184 ILE B O 1
ATOM 3089 N N . GLY B 1 189 ? -13.689 29.847 51.738 1.00 21.85 185 GLY B N 1
ATOM 3090 C CA . GLY B 1 189 ? -13.986 30.950 50.845 1.00 23.91 185 GLY B CA 1
ATOM 3091 C C . GLY B 1 189 ? -13.587 32.270 51.471 1.00 23.82 185 GLY B C 1
ATOM 3092 O O . GLY B 1 189 ? -13.079 33.158 50.791 1.00 23.95 185 GLY B O 1
ATOM 3093 N N . ALA B 1 190 ? -13.817 32.392 52.776 1.00 22.52 186 ALA B N 1
ATOM 3094 C CA . ALA B 1 190 ? -13.441 33.589 53.522 1.00 24.48 186 ALA B CA 1
ATOM 3095 C C . ALA B 1 190 ? -11.930 33.781 53.514 1.00 24.16 186 ALA B C 1
ATOM 3096 O O . ALA B 1 190 ? -11.439 34.899 53.381 1.00 23.84 186 ALA B O 1
ATOM 3098 N N . SER B 1 191 ? -11.198 32.682 53.665 1.00 23.36 187 SER B N 1
ATOM 3099 C CA . SER B 1 191 ? -9.743 32.735 53.654 1.00 24.14 187 SER B CA 1
ATOM 3100 C C . SER B 1 191 ? -9.214 33.203 52.295 1.00 24.72 187 SER B C 1
ATOM 3101 O O . SER B 1 191 ? -8.315 34.041 52.225 1.00 24.13 187 SER B O 1
ATOM 3104 N N . LEU B 1 192 ? -9.773 32.656 51.220 1.00 24.31 188 LEU B N 1
ATOM 3105 C CA . LEU B 1 192 ? -9.414 33.082 49.871 1.00 25.09 188 LEU B CA 1
ATOM 3106 C C . LEU B 1 192 ? -9.752 34.559 49.664 1.00 25.32 188 LEU B C 1
ATOM 3107 O O . LEU B 1 192 ? -8.987 35.306 49.050 1.00 24.72 188 LEU B O 1
ATOM 3112 N N . TYR B 1 193 ? -10.908 34.965 50.180 1.00 24.59 189 TYR B N 1
ATOM 3113 C CA . TYR B 1 193 ? -11.331 36.357 50.145 1.00 25.87 189 TYR B CA 1
ATOM 3114 C C . TYR B 1 193 ? -10.253 37.231 50.773 1.00 24.91 189 TYR B C 1
ATOM 3115 O O . TYR B 1 193 ? -9.852 38.244 50.199 1.00 24.86 189 TYR B O 1
ATOM 3124 N N . ALA B 1 194 ? -9.789 36.826 51.953 1.00 24.34 190 ALA B N 1
ATOM 3125 C CA . ALA B 1 194 ? -8.751 37.557 52.672 1.00 25.84 190 ALA B CA 1
ATOM 3126 C C . ALA B 1 194 ? -7.503 37.698 51.819 1.00 25.22 190 ALA B C 1
ATOM 3127 O O . ALA B 1 194 ? -6.899 38.763 51.763 1.00 24.07 190 ALA B O 1
ATOM 3129 N N . LEU B 1 195 ? -7.111 36.620 51.153 1.00 24.92 191 LEU B N 1
ATOM 3130 C CA . LEU B 1 195 ? -5.930 36.681 50.308 1.00 25.56 191 LEU B CA 1
ATOM 3131 C C . LEU B 1 195 ? -6.121 37.662 49.155 1.00 25.78 191 LEU B C 1
ATOM 3132 O O . LEU B 1 195 ? -5.204 38.397 48.808 1.00 26.38 191 LEU B O 1
ATOM 3137 N N . LEU B 1 196 ? -7.296 37.640 48.532 1.00 25.68 192 LEU B N 1
ATOM 3138 C CA . LEU B 1 196 ? -7.545 38.531 47.408 1.00 27.32 192 LEU B CA 1
ATOM 3139 C C . LEU B 1 196 ? -7.630 40.015 47.780 1.00 27.80 192 LEU B C 1
ATOM 3140 O O . LEU B 1 196 ? -6.880 40.831 47.258 1.00 29.44 192 LEU B O 1
ATOM 3145 N N . VAL B 1 197 ? -8.582 40.354 48.649 1.00 26.85 193 VAL B N 1
ATOM 3146 C CA . VAL B 1 197 ? -8.771 41.737 49.112 1.00 27.85 193 VAL B CA 1
ATOM 3147 C C . VAL B 1 197 ? -8.269 42.180 50.506 1.00 27.87 193 VAL B C 1
ATOM 3148 O O . VAL B 1 197 ? -8.466 43.337 50.882 1.00 29.00 193 VAL B O 1
ATOM 3152 N N . ASN B 1 198 ? -7.684 41.273 51.288 1.00 26.84 194 ASN B N 1
ATOM 3153 C CA . ASN B 1 198 ? -7.195 41.626 52.626 1.00 27.35 194 ASN B CA 1
ATOM 3154 C C . ASN B 1 198 ? -8.307 42.080 53.597 1.00 28.35 194 ASN B C 1
ATOM 3155 O O . ASN B 1 198 ? -8.134 43.032 54.359 1.00 28.33 194 ASN B O 1
ATOM 3160 N N . ARG B 1 199 ? -9.448 41.393 53.557 1.00 26.47 195 ARG B N 1
ATOM 3161 C CA . ARG B 1 199 ? -10.560 41.657 54.466 1.00 27.16 195 ARG B CA 1
ATOM 3162 C C . ARG B 1 199 ? -11.240 40.336 54.801 1.00 24.59 195 ARG B C 1
ATOM 3163 O O . ARG B 1 199 ? -11.136 39.376 54.038 1.00 24.97 195 ARG B O 1
ATOM 3171 N N . TRP B 1 200 ? -11.947 40.293 55.927 1.00 24.93 196 TRP B N 1
ATOM 3172 C CA . TRP B 1 200 ? -12.696 39.102 56.328 1.00 23.86 196 TRP B CA 1
ATOM 3173 C C . TRP B 1 200 ? -14.181 39.290 56.020 1.00 26.44 196 TRP B C 1
ATOM 3174 O O . TRP B 1 200 ? -14.829 40.179 56.575 1.00 26.00 196 TRP B O 1
ATOM 3185 N N . PRO B 1 201 ? -14.707 38.465 55.099 1.00 26.11 197 PRO B N 1
ATOM 3186 C CA . PRO B 1 201 ? -16.072 38.438 54.549 1.00 27.79 197 PRO B CA 1
ATOM 3187 C C . PRO B 1 201 ? -17.178 37.996 55.515 1.00 29.24 197 PRO B C 1
ATOM 3188 O O . PRO B 1 201 ? -18.350 38.170 55.197 1.00 32.82 197 PRO B O 1
ATOM 3192 N N . LEU B 1 202 ? -16.825 37.418 56.656 1.00 28.22 198 LEU B N 1
ATOM 3193 C CA . LEU B 1 202 ? -17.828 36.869 57.564 1.00 28.68 198 LEU B CA 1
ATOM 3194 C C . LEU B 1 202 ? -17.876 37.711 58.832 1.00 29.40 198 LEU B C 1
ATOM 3195 O O . LEU B 1 202 ? -16.904 38.386 59.164 1.00 28.75 198 LEU B O 1
ATOM 3200 N N . PRO B 1 203 ? -19.019 37.694 59.536 1.00 29.97 199 PRO B N 1
ATOM 3201 C CA . PRO B 1 203 ? -19.081 38.441 60.796 1.00 31.52 199 PRO B CA 1
ATOM 3202 C C . PRO B 1 203 ? -17.884 38.084 61.670 1.00 32.86 199 PRO B C 1
ATOM 3203 O O . PRO B 1 203 ? -17.473 36.925 61.715 1.00 33.21 199 PRO B O 1
ATOM 3207 N N . GLU B 1 204 ? -17.324 39.078 62.348 1.00 33.48 200 GLU B N 1
ATOM 3208 C CA . GLU B 1 204 ? -16.121 38.863 63.139 1.00 33.36 200 GLU B CA 1
ATOM 3209 C C . GLU B 1 204 ? -16.307 37.704 64.111 1.00 33.00 200 GLU B C 1
ATOM 3210 O O . GLU B 1 204 ? -17.318 37.617 64.804 1.00 34.91 200 GLU B O 1
ATOM 3216 N N . ALA B 1 205 ? -15.320 36.817 64.150 1.00 32.00 201 ALA B N 1
ATOM 3217 C CA . ALA B 1 205 ? -15.371 35.635 65.000 1.00 39.37 201 ALA B CA 1
ATOM 3218 C C . ALA B 1 205 ? -14.228 35.633 66.006 1.00 28.14 201 ALA B C 1
ATOM 3219 O O . ALA B 1 205 ? -13.097 35.993 65.680 1.00 29.92 201 ALA B O 1
ATOM 3221 N N . GLY B 1 206 ? -14.543 35.242 67.235 1.00 24.36 202 GLY B N 1
ATOM 3222 C CA . GLY B 1 206 ? -13.560 35.117 68.292 1.00 24.95 202 GLY B CA 1
ATOM 3223 C C . GLY B 1 206 ? -12.684 36.334 68.513 1.00 25.19 202 GLY B C 1
ATOM 3224 O O . GLY B 1 206 ? -13.126 37.475 68.376 1.00 24.82 202 GLY B O 1
ATOM 3225 N N . VAL B 1 207 ? -11.423 36.085 68.847 1.00 24.54 203 VAL B N 1
ATOM 3226 C CA . VAL B 1 207 ? -10.510 37.161 69.203 1.00 24.13 203 VAL B CA 1
ATOM 3227 C C . VAL B 1 207 ? -9.234 37.143 68.367 1.00 22.73 203 VAL B C 1
ATOM 3228 O O . VAL B 1 207 ? -8.831 36.104 67.842 1.00 19.26 203 VAL B O 1
ATOM 3232 N N . ARG B 1 208 ? -8.621 38.317 68.249 1.00 25.17 204 ARG B N 1
ATOM 3233 C CA . ARG B 1 208 ? -7.401 38.527 67.475 1.00 24.54 204 ARG B CA 1
ATOM 3234 C C . ARG B 1 208 ? -7.456 37.981 66.048 1.00 24.21 204 ARG B C 1
ATOM 3235 O O . ARG B 1 208 ? -6.533 37.298 65.599 1.00 22.39 204 ARG B O 1
ATOM 3243 N N . SER B 1 209 ? -8.530 38.298 65.330 1.00 23.99 205 SER B N 1
ATOM 3244 C CA . SER B 1 209 ? -8.633 37.904 63.927 1.00 24.91 205 SER B CA 1
ATOM 3245 C C . SER B 1 209 ? -7.639 38.670 63.048 1.00 24.91 205 SER B C 1
ATOM 3246 O O . SER B 1 209 ? -7.141 38.138 62.056 1.00 23.03 205 SER B O 1
ATOM 3249 N N . GLY B 1 210 ? -7.356 39.918 63.416 1.00 26.21 206 GLY B N 1
ATOM 3250 C CA . GLY B 1 210 ? -6.350 40.715 62.734 1.00 27.50 206 GLY B CA 1
ATOM 3251 C C . GLY B 1 210 ? -6.678 41.112 61.304 1.00 28.14 206 GLY B C 1
ATOM 3252 O O . GLY B 1 210 ? -5.783 41.407 60.509 1.00 30.74 206 GLY B O 1
ATOM 3253 N N . LEU B 1 211 ? -7.963 41.124 60.972 1.00 26.66 207 LEU B N 1
ATOM 3254 C CA . LEU B 1 211 ? -8.403 41.506 59.635 1.00 27.53 207 LEU B CA 1
ATOM 3255 C C . LEU B 1 211 ? -9.561 42.484 59.717 1.00 27.80 207 LEU B C 1
ATOM 3256 O O . LEU B 1 211 ? -10.470 42.311 60.527 1.00 26.34 207 LEU B O 1
ATOM 3261 N N . ALA B 1 212 ? -9.527 43.515 58.880 1.00 28.93 208 ALA B N 1
ATOM 3262 C CA . ALA B 1 212 ? -10.637 44.450 58.808 1.00 29.51 208 ALA B CA 1
ATOM 3263 C C . ALA B 1 212 ? -11.799 43.763 58.106 1.00 27.96 208 ALA B C 1
ATOM 3264 O O . ALA B 1 212 ? -11.590 42.884 57.267 1.00 26.07 208 ALA B O 1
ATOM 3266 N N . PRO B 1 213 ? -13.033 44.151 58.458 1.00 29.97 209 PRO B N 1
ATOM 3267 C CA . PRO B 1 213 ? -14.232 43.559 57.856 1.00 28.03 209 PRO B CA 1
ATOM 3268 C C . PRO B 1 213 ? -14.320 43.889 56.373 1.00 27.13 209 PRO B C 1
ATOM 3269 O O . PRO B 1 213 ? -13.896 44.969 55.959 1.00 27.47 209 PRO B O 1
ATOM 3273 N N . ALA B 1 214 ? -14.861 42.970 55.585 1.00 27.29 210 ALA B N 1
ATOM 3274 C CA . ALA B 1 214 ? -15.105 43.230 54.174 1.00 28.35 210 ALA B CA 1
ATOM 3275 C C . ALA B 1 214 ? -16.110 44.365 54.047 1.00 31.36 210 ALA B C 1
ATOM 3276 O O . ALA B 1 214 ? -16.989 44.518 54.896 1.00 32.71 210 ALA B O 1
ATOM 3278 N N . GLU B 1 215 ? -15.979 45.170 53.000 1.00 32.32 211 GLU B N 1
ATOM 3279 C CA . GLU B 1 215 ? -17.001 46.163 52.720 1.00 37.13 211 GLU B CA 1
ATOM 3280 C C . GLU B 1 215 ? -18.249 45.425 52.248 1.00 35.51 211 GLU B C 1
ATOM 3281 O O . GLU B 1 215 ? -18.153 44.437 51.520 1.00 34.28 211 GLU B O 1
ATOM 3287 N N . ARG B 1 216 ? -19.415 45.897 52.671 1.00 35.08 212 ARG B N 1
ATOM 3288 C CA . ARG B 1 216 ? -20.665 45.212 52.358 1.00 39.13 212 ARG B CA 1
ATOM 3289 C C . ARG B 1 216 ? -21.507 46.021 51.384 1.00 39.46 212 ARG B C 1
ATOM 3290 O O . ARG B 1 216 ? -21.408 47.248 51.334 1.00 36.38 212 ARG B O 1
ATOM 3298 N N . ASP B 1 217 ? -22.318 45.319 50.598 1.00 39.90 213 ASP B N 1
ATOM 3299 C CA . ASP B 1 217 ? -23.255 45.960 49.689 1.00 41.94 213 ASP B CA 1
ATOM 3300 C C . ASP B 1 217 ? -24.514 46.374 50.445 1.00 47.53 213 ASP B C 1
ATOM 3301 O O . ASP B 1 217 ? -24.571 46.282 51.675 1.00 45.62 213 ASP B O 1
ATOM 3306 N N . THR B 1 218 ? -25.522 46.821 49.705 1.00 50.90 214 THR B N 1
ATOM 3307 C CA . THR B 1 218 ? -26.743 47.350 50.306 1.00 54.20 214 THR B CA 1
ATOM 3308 C C . THR B 1 218 ? -27.584 46.282 51.015 1.00 51.92 214 THR B C 1
ATOM 3309 O O . THR B 1 218 ? -28.360 46.594 51.921 1.00 51.69 214 THR B O 1
ATOM 3313 N N . ALA B 1 219 ? -27.426 45.027 50.607 1.00 49.47 215 ALA B N 1
ATOM 3314 C CA . ALA B 1 219 ? -28.126 43.924 51.261 1.00 48.27 215 ALA B CA 1
ATOM 3315 C C . ALA B 1 219 ? -27.344 43.414 52.474 1.00 47.19 215 ALA B C 1
ATOM 3316 O O . ALA B 1 219 ? -27.783 42.497 53.167 1.00 48.61 215 ALA B O 1
ATOM 3318 N N . GLY B 1 220 ? -26.188 44.021 52.728 1.00 47.32 216 GLY B N 1
ATOM 3319 C CA . GLY B 1 220 ? -25.352 43.640 53.853 1.00 48.94 216 GLY B CA 1
ATOM 3320 C C . GLY B 1 220 ? -24.418 42.486 53.536 1.00 48.84 216 GLY B C 1
ATOM 3321 O O . GLY B 1 220 ? -23.779 41.928 54.427 1.00 48.39 216 GLY B O 1
ATOM 3322 N N . GLN B 1 221 ? -24.341 42.129 52.258 1.00 45.43 217 GLN B N 1
ATOM 3323 C CA . GLN B 1 221 ? -23.464 41.059 51.800 1.00 44.52 217 GLN B CA 1
ATOM 3324 C C . GLN B 1 221 ? -22.074 41.598 51.484 1.00 41.94 217 GLN B C 1
ATOM 3325 O O . GLN B 1 221 ? -21.934 42.744 51.061 1.00 40.00 217 GLN B O 1
ATOM 3331 N N . PRO B 1 222 ? -21.039 40.766 51.672 1.00 40.57 218 PRO B N 1
ATOM 3332 C CA . PRO B 1 222 ? -19.679 41.200 51.341 1.00 37.37 218 PRO B CA 1
ATOM 3333 C C . PRO B 1 222 ? -19.580 41.499 49.851 1.00 35.27 218 PRO B C 1
ATOM 3334 O O . PRO B 1 222 ? -20.128 40.753 49.038 1.00 35.63 218 PRO B O 1
ATOM 3338 N N . ILE B 1 223 ? -18.895 42.578 49.497 1.00 32.85 219 ILE B N 1
ATOM 3339 C CA . ILE B 1 223 ? -18.709 42.916 48.095 1.00 33.47 219 ILE B CA 1
ATOM 3340 C C . ILE B 1 223 ? -17.801 41.889 47.433 1.00 32.26 219 ILE B C 1
ATOM 3341 O O . ILE B 1 223 ? -16.776 41.506 47.990 1.00 32.49 219 ILE B O 1
ATOM 3346 N N . GLU B 1 224 ? -18.184 41.433 46.249 1.00 34.22 220 GLU B N 1
ATOM 3347 C CA . GLU B 1 224 ? -17.380 40.454 45.533 1.00 34.53 220 GLU B CA 1
ATOM 3348 C C . GLU B 1 224 ? -16.008 41.044 45.222 1.00 34.04 220 GLU B C 1
ATOM 3349 O O . GLU B 1 224 ? -15.904 42.218 44.876 1.00 34.45 220 GLU B O 1
ATOM 3355 N N . PRO B 1 225 ? -14.949 40.232 45.367 1.00 31.62 221 PRO B N 1
ATOM 3356 C CA . PRO B 1 225 ? -13.563 40.676 45.182 1.00 32.66 221 PRO B CA 1
ATOM 3357 C C . PRO B 1 225 ? -13.324 41.406 43.861 1.00 35.41 221 PRO B C 1
ATOM 3358 O O . PRO B 1 225 ? -12.639 42.431 43.854 1.00 37.60 221 PRO B O 1
ATOM 3362 N N . ALA B 1 226 ? -13.877 40.887 42.769 1.00 35.44 222 ALA B N 1
ATOM 3363 C CA . ALA B 1 226 ? -13.663 41.475 41.447 1.00 38.01 222 ALA B CA 1
ATOM 3364 C C . ALA B 1 226 ? -14.186 42.905 41.359 1.00 40.53 222 ALA B C 1
ATOM 3365 O O . ALA B 1 226 ? -13.670 43.712 40.587 1.00 42.88 222 ALA B O 1
ATOM 3367 N N . ASP B 1 227 ? -15.215 43.211 42.144 1.00 40.07 223 ASP B N 1
ATOM 3368 C CA . ASP B 1 227 ? -15.774 44.559 42.176 1.00 42.65 223 ASP B CA 1
ATOM 3369 C C . ASP B 1 227 ? -14.879 45.496 42.980 1.00 42.30 223 ASP B C 1
ATOM 3370 O O . ASP B 1 227 ? -14.789 46.688 42.690 1.00 45.50 223 ASP B O 1
ATOM 3375 N N . ILE B 1 228 ? -14.221 44.948 43.995 1.00 38.96 224 ILE B N 1
ATOM 3376 C CA . ILE B 1 228 ? -13.271 45.710 44.791 1.00 38.66 224 ILE B CA 1
ATOM 3377 C C . ILE B 1 228 ? -11.985 45.940 44.009 1.00 42.99 224 ILE B C 1
ATOM 3378 O O . ILE B 1 228 ? -11.448 47.048 43.980 1.00 43.79 224 ILE B O 1
ATOM 3383 N N . ASP B 1 229 ? -11.493 44.879 43.379 1.00 43.41 225 ASP B N 1
ATOM 3384 C CA . ASP B 1 229 ? -10.288 44.960 42.564 1.00 43.81 225 ASP B CA 1
ATOM 3385 C C . ASP B 1 229 ? -10.532 44.269 41.229 1.00 43.73 225 ASP B C 1
ATOM 3386 O O . ASP B 1 229 ? -10.725 43.059 41.179 1.00 41.66 225 ASP B O 1
ATOM 3391 N N . ARG B 1 230 ? -10.450 45.025 40.141 1.00 46.49 226 ARG B N 1
ATOM 3392 C CA . ARG B 1 230 ? -10.951 44.549 38.854 1.00 47.10 226 ARG B CA 1
ATOM 3393 C C . ARG B 1 230 ? -9.979 43.653 38.070 1.00 47.79 226 ARG B C 1
ATOM 3394 O O . ARG B 1 230 ? -10.267 43.298 36.923 1.00 53.92 226 ARG B O 1
ATOM 3402 N N . ASP B 1 231 ? -8.818 43.358 38.663 1.00 46.26 227 ASP B N 1
ATOM 3403 C CA . ASP B 1 231 ? -7.808 42.457 38.092 1.00 49.53 227 ASP B CA 1
ATOM 3404 C C . ASP B 1 231 ? -8.010 41.080 38.658 1.00 42.98 227 ASP B C 1
ATOM 3405 O O . ASP B 1 231 ? -7.300 40.128 38.327 1.00 44.67 227 ASP B O 1
ATOM 3410 N N . ILE B 1 232 ? -8.957 40.980 39.567 1.00 42.12 228 ILE B N 1
ATOM 3411 C CA . ILE B 1 232 ? -9.226 39.685 40.104 1.00 41.25 228 ILE B CA 1
ATOM 3412 C C . ILE B 1 232 ? -10.176 39.150 39.079 1.00 38.97 228 ILE B C 1
ATOM 3413 O O . ILE B 1 232 ? -11.263 39.694 38.899 1.00 38.54 228 ILE B O 1
ATOM 3418 N N . PRO B 1 233 ? -9.719 38.142 38.331 1.00 37.50 229 PRO B N 1
ATOM 3419 C CA . PRO B 1 233 ? -10.529 37.455 37.331 1.00 37.28 229 PRO B CA 1
ATOM 3420 C C . PRO B 1 233 ? -11.828 36.995 37.973 1.00 36.57 229 PRO B C 1
ATOM 3421 O O . PRO B 1 233 ? -11.815 36.472 39.089 1.00 35.59 229 PRO B O 1
ATOM 3425 N N . PHE B 1 234 ? -12.938 37.200 37.275 1.00 37.65 230 PHE B N 1
ATOM 3426 C CA . PHE B 1 234 ? -14.256 36.899 37.819 1.00 38.01 230 PHE B CA 1
ATOM 3427 C C . PHE B 1 234 ? -14.381 35.496 38.408 1.00 37.69 230 PHE B C 1
ATOM 3428 O O . PHE B 1 234 ? -14.975 35.319 39.469 1.00 36.04 230 PHE B O 1
ATOM 3436 N N . GLN B 1 235 ? -13.844 34.503 37.707 1.00 40.24 231 GLN B N 1
ATOM 3437 C CA . GLN B 1 235 ? -13.949 33.116 38.146 1.00 43.11 231 GLN B CA 1
ATOM 3438 C C . GLN B 1 235 ? -13.318 32.948 39.523 1.00 39.34 231 GLN B C 1
ATOM 3439 O O . GLN B 1 235 ? -13.903 32.344 40.425 1.00 36.25 231 GLN B O 1
ATOM 3445 N N . ILE B 1 236 ? -12.116 33.493 39.675 1.00 37.35 232 ILE B N 1
ATOM 3446 C CA . ILE B 1 236 ? -11.407 33.451 40.943 1.00 34.70 232 ILE B CA 1
ATOM 3447 C C . ILE B 1 236 ? -12.207 34.194 42.002 1.00 33.65 232 ILE B C 1
ATOM 3448 O O . ILE B 1 236 ? -12.400 33.698 43.113 1.00 32.26 232 ILE B O 1
ATOM 3453 N N . SER B 1 237 ? -12.682 35.381 41.642 1.00 32.46 233 SER B N 1
ATOM 3454 C CA . SER B 1 237 ? -13.520 36.176 42.527 1.00 32.07 233 SER B CA 1
ATOM 3455 C C . SER B 1 237 ? -14.775 35.405 42.944 1.00 32.00 233 SER B C 1
ATOM 3456 O O . SER B 1 237 ? -15.183 35.440 44.106 1.00 31.24 233 SER B O 1
ATOM 3459 N N . ALA B 1 238 ? -15.376 34.699 41.992 1.00 32.01 234 ALA B N 1
ATOM 3460 C CA . ALA B 1 238 ? -16.646 34.017 42.222 1.00 32.36 234 ALA B CA 1
ATOM 3461 C C . ALA B 1 238 ? -16.517 32.839 43.185 1.00 31.12 234 ALA B C 1
ATOM 3462 O O . ALA B 1 238 ? -17.394 32.612 44.018 1.00 29.01 234 ALA B O 1
ATOM 3464 N N . VAL B 1 239 ? -15.432 32.084 43.065 1.00 31.30 235 VAL B N 1
ATOM 3465 C CA . VAL B 1 239 ? -15.190 30.987 43.993 1.00 33.41 235 VAL B CA 1
ATOM 3466 C C . VAL B 1 239 ? -15.279 31.494 45.428 1.00 30.83 235 VAL B C 1
ATOM 3467 O O . VAL B 1 239 ? -15.934 30.887 46.274 1.00 30.18 235 VAL B O 1
ATOM 3471 N N . ALA B 1 240 ? -14.627 32.621 45.691 1.00 29.73 236 ALA B N 1
ATOM 3472 C CA . ALA B 1 240 ? -14.646 33.216 47.021 1.00 29.19 236 ALA B CA 1
ATOM 3473 C C . ALA B 1 240 ? -16.057 33.645 47.419 1.00 28.60 236 ALA B C 1
ATOM 3474 O O . ALA B 1 240 ? -16.556 33.259 48.474 1.00 28.19 236 ALA B O 1
ATOM 3476 N N . ALA B 1 241 ? -16.696 34.436 46.562 1.00 28.63 237 ALA B N 1
ATOM 3477 C CA . ALA B 1 241 ? -18.016 34.984 46.857 1.00 29.57 237 ALA B CA 1
ATOM 3478 C C . ALA B 1 241 ? -19.075 33.899 47.060 1.00 31.47 237 ALA B C 1
ATOM 3479 O O . ALA B 1 241 ? -19.910 33.991 47.961 1.00 31.16 237 ALA B O 1
ATOM 3481 N N . ARG B 1 242 ? -19.040 32.871 46.220 1.00 31.95 238 ARG B N 1
ATOM 3482 C CA . ARG B 1 242 ? -20.047 31.817 46.291 1.00 33.55 238 ARG B CA 1
ATOM 3483 C C . ARG B 1 242 ? -19.818 30.846 47.443 1.00 34.26 238 ARG B C 1
ATOM 3484 O O . ARG B 1 242 ? -20.761 30.225 47.934 1.00 35.98 238 ARG B O 1
ATOM 3492 N N . SER B 1 243 ? -18.570 30.727 47.883 1.00 31.10 239 SER B N 1
ATOM 3493 C CA . SER B 1 243 ? -18.260 29.908 49.049 1.00 30.49 239 SER B CA 1
ATOM 3494 C C . SER B 1 243 ? -18.751 30.603 50.318 1.00 30.94 239 SER B C 1
ATOM 3495 O O . SER B 1 243 ? -19.280 29.961 51.222 1.00 29.40 239 SER B O 1
ATOM 3498 N N . VAL B 1 244 ? -18.582 31.922 50.368 1.00 29.93 240 VAL B N 1
ATOM 3499 C CA . VAL B 1 244 ? -18.878 32.704 51.566 1.00 32.90 240 VAL B CA 1
ATOM 3500 C C . VAL B 1 244 ? -20.378 32.856 51.822 1.00 36.03 240 VAL B C 1
ATOM 3501 O O . VAL B 1 244 ? -20.835 32.790 52.973 1.00 37.57 240 VAL B O 1
ATOM 3505 N N . GLN B 1 245 ? -21.146 33.073 50.762 1.00 36.77 241 GLN B N 1
ATOM 3506 C CA . GLN B 1 245 ? -22.570 33.324 50.931 1.00 49.63 241 GLN B CA 1
ATOM 3507 C C . GLN B 1 245 ? -23.323 32.044 51.273 1.00 55.58 241 GLN B C 1
ATOM 3508 O O . GLN B 1 245 ? -23.214 31.035 50.574 1.00 54.26 241 GLN B O 1
ATOM 3514 N N . GLY B 1 246 ? -24.092 32.092 52.352 1.00 65.27 242 GLY B N 1
ATOM 3515 C CA . GLY B 1 246 ? -24.949 30.978 52.696 1.00 77.63 242 GLY B CA 1
ATOM 3516 C C . GLY B 1 246 ? -26.266 30.971 51.920 1.00 90.90 242 GLY B C 1
ATOM 3517 O O . GLY B 1 246 ? -27.055 30.025 52.052 1.00 96.78 242 GLY B O 1
ATOM 3518 N N . ASP B 1 247 ? -26.527 32.025 51.134 1.00 85.65 243 ASP B N 1
ATOM 3519 C CA . ASP B 1 247 ? -27.725 32.028 50.296 1.00 92.17 243 ASP B CA 1
ATOM 3520 C C . ASP B 1 247 ? -27.810 30.878 49.298 1.00 87.03 243 ASP B C 1
ATOM 3521 O O . ASP B 1 247 ? -28.525 29.904 49.512 1.00 89.15 243 ASP B O 1
ATOM 3526 N N . GLY B 1 248 ? -27.070 31.040 48.206 1.00 84.61 244 GLY B N 1
ATOM 3527 C CA . GLY B 1 248 ? -27.208 30.210 47.034 1.00 77.51 244 GLY B CA 1
ATOM 3528 C C . GLY B 1 248 ? -26.029 29.347 46.643 1.00 72.73 244 GLY B C 1
ATOM 3529 O O . GLY B 1 248 ? -25.991 28.884 45.507 1.00 74.79 244 GLY B O 1
ATOM 3530 N N . GLY B 1 249 ? -25.048 29.184 47.529 1.00 65.31 245 GLY B N 1
ATOM 3531 C CA . GLY B 1 249 ? -23.699 28.802 47.138 1.00 62.15 245 GLY B CA 1
ATOM 3532 C C . GLY B 1 249 ? -23.309 27.361 46.830 1.00 53.67 245 GLY B C 1
ATOM 3533 O O . GLY B 1 249 ? -24.115 26.534 46.382 1.00 53.69 245 GLY B O 1
ATOM 3534 N N . ILE B 1 250 ? -22.006 27.116 46.977 1.00 48.23 246 ILE B N 1
ATOM 3535 C CA . ILE B 1 250 ? -21.354 25.822 46.754 1.00 42.20 246 ILE B CA 1
ATOM 3536 C C . ILE B 1 250 ? -21.589 24.936 47.972 1.00 38.31 246 ILE B C 1
ATOM 3537 O O . ILE B 1 250 ? -21.300 25.345 49.093 1.00 39.00 246 ILE B O 1
ATOM 3542 N N . ARG B 1 251 ? -22.153 23.749 47.758 1.00 37.97 247 ARG B N 1
ATOM 3543 C CA . ARG B 1 251 ? -22.535 22.858 48.863 1.00 40.57 247 ARG B CA 1
ATOM 3544 C C . ARG B 1 251 ? -21.572 21.710 49.221 1.00 36.59 247 ARG B C 1
ATOM 3545 O O . ARG B 1 251 ? -21.835 20.950 50.158 1.00 34.22 247 ARG B O 1
ATOM 3553 N N . SER B 1 252 ? -20.477 21.564 48.483 1.00 33.87 248 SER B N 1
ATOM 3554 C CA . SER B 1 252 ? -19.523 20.503 48.785 1.00 33.38 248 SER B CA 1
ATOM 3555 C C . SER B 1 252 ? -18.090 20.958 48.555 1.00 31.11 248 SER B C 1
ATOM 3556 O O . SER B 1 252 ? -17.835 21.847 47.741 1.00 29.99 248 SER B O 1
ATOM 3559 N N . ALA B 1 253 ? -17.158 20.341 49.276 1.00 30.46 249 ALA B N 1
ATOM 3560 C CA . ALA B 1 253 ? -15.742 20.668 49.142 1.00 30.98 249 ALA B CA 1
ATOM 3561 C C . ALA B 1 253 ? -15.230 20.167 47.802 1.00 30.83 249 ALA B C 1
ATOM 3562 O O . ALA B 1 253 ? -14.422 20.824 47.142 1.00 28.77 249 ALA B O 1
ATOM 3564 N N . SER B 1 254 ? -15.706 18.990 47.414 1.00 32.04 250 SER B N 1
ATOM 3565 C CA . SER B 1 254 ? -15.405 18.419 46.109 1.00 34.33 250 SER B CA 1
ATOM 3566 C C . SER B 1 254 ? -15.712 19.417 44.995 1.00 34.75 250 SER B C 1
ATOM 3567 O O . SER B 1 254 ? -14.882 19.665 44.123 1.00 35.69 250 SER B O 1
ATOM 3570 N N . THR B 1 255 ? -16.910 19.989 45.036 1.00 32.79 251 THR B N 1
ATOM 3571 C CA . THR B 1 255 ? -17.322 20.994 44.062 1.00 34.23 251 THR B CA 1
ATOM 3572 C C . THR B 1 255 ? -16.467 22.256 44.180 1.00 33.58 251 THR B C 1
ATOM 3573 O O . THR B 1 255 ? -16.074 22.844 43.173 1.00 34.20 251 THR B O 1
ATOM 3577 N N . LEU B 1 256 ? -16.174 22.658 45.414 1.00 31.08 252 LEU B N 1
ATOM 3578 C CA . LEU B 1 256 ? -15.304 23.799 45.670 1.00 31.35 252 LEU B CA 1
ATOM 3579 C C . LEU B 1 256 ? -13.944 23.614 45.003 1.00 32.58 252 LEU B C 1
ATOM 3580 O O . LEU B 1 256 ? -13.466 24.495 44.293 1.00 31.78 252 LEU B O 1
ATOM 3585 N N . LEU B 1 257 ? -13.325 22.461 45.233 1.00 33.20 253 LEU B N 1
ATOM 3586 C CA . LEU B 1 257 ? -12.034 22.166 44.629 1.00 33.95 253 LEU B CA 1
ATOM 3587 C C . LEU B 1 257 ? -12.109 22.201 43.105 1.00 36.40 253 LEU B C 1
ATOM 3588 O O . LEU B 1 257 ? -11.249 22.783 42.445 1.00 36.47 253 LEU B O 1
ATOM 3593 N N . ASN B 1 258 ? -13.140 21.575 42.547 1.00 37.68 254 ASN B N 1
ATOM 3594 C CA . ASN B 1 258 ? -13.307 21.546 41.099 1.00 40.08 254 ASN B CA 1
ATOM 3595 C C . ASN B 1 258 ? -13.370 22.946 40.504 1.00 38.86 254 ASN B C 1
ATOM 3596 O O . ASN B 1 258 ? -12.816 23.200 39.437 1.00 39.52 254 ASN B O 1
ATOM 3601 N N . LEU B 1 259 ? -14.048 23.853 41.199 1.00 36.65 255 LEU B N 1
ATOM 3602 C CA . LEU B 1 259 ? -14.155 25.230 40.737 1.00 36.82 255 LEU B CA 1
ATOM 3603 C C . LEU B 1 259 ? -12.802 25.941 40.817 1.00 36.89 255 LEU B C 1
ATOM 3604 O O . LEU B 1 259 ? -12.435 26.692 39.914 1.00 38.26 255 LEU B O 1
ATOM 3609 N N . MET B 1 260 ? -12.057 25.694 41.890 1.00 35.36 256 MET B N 1
ATOM 3610 C CA . MET B 1 260 ? -10.729 26.280 42.040 1.00 35.98 256 MET B CA 1
ATOM 3611 C C . MET B 1 260 ? -9.820 25.871 40.891 1.00 38.39 256 MET B C 1
ATOM 3612 O O . MET B 1 260 ? -9.061 26.683 40.363 1.00 39.54 256 MET B O 1
ATOM 3617 N N . GLN B 1 261 ? -9.904 24.605 40.506 1.00 38.64 257 GLN B N 1
ATOM 3618 C CA . GLN B 1 261 ? -9.051 24.076 39.452 1.00 39.96 257 GLN B CA 1
ATOM 3619 C C . GLN B 1 261 ? -9.422 24.634 38.080 1.00 41.75 257 GLN B C 1
ATOM 3620 O O . GLN B 1 261 ? -8.548 24.994 37.295 1.00 44.47 257 GLN B O 1
ATOM 3626 N N . GLN B 1 262 ? -10.717 24.717 37.797 1.00 41.13 258 GLN B N 1
ATOM 3627 C CA . GLN B 1 262 ? -11.174 25.265 36.525 1.00 43.29 258 GLN B CA 1
ATOM 3628 C C . GLN B 1 262 ? -10.793 26.735 36.393 1.00 46.56 258 GLN B C 1
ATOM 3629 O O . GLN B 1 262 ? -10.517 27.215 35.294 1.00 48.04 258 GLN B O 1
ATOM 3635 N N . ALA B 1 263 ? -10.777 27.446 37.518 1.00 44.20 259 ALA B N 1
ATOM 3636 C CA . ALA B 1 263 ? -10.448 28.867 37.520 1.00 49.50 259 ALA B CA 1
ATOM 3637 C C . ALA B 1 263 ? -8.994 29.114 37.111 1.00 52.49 259 ALA B C 1
ATOM 3638 O O . ALA B 1 263 ? -8.698 30.061 36.380 1.00 59.82 259 ALA B O 1
ATOM 3640 N N . THR B 1 264 ? -8.093 28.254 37.581 1.00 50.20 260 THR B N 1
ATOM 3641 C CA . THR B 1 264 ? -6.668 28.394 37.289 1.00 52.30 260 THR B CA 1
ATOM 3642 C C . THR B 1 264 ? -6.307 27.718 35.960 1.00 56.19 260 THR B C 1
ATOM 3643 O O . THR B 1 264 ? -5.186 27.845 35.462 1.00 57.05 260 THR B O 1
ATOM 3647 N N . ALA B 1 265 ? -7.271 27.010 35.383 1.00 54.24 261 ALA B N 1
ATOM 3648 C CA . ALA B 1 265 ? -7.099 26.414 34.065 1.00 58.87 261 ALA B CA 1
ATOM 3649 C C . ALA B 1 265 ? -7.243 27.471 32.974 1.00 66.23 261 ALA B C 1
ATOM 3650 O O . ALA B 1 265 ? -6.275 27.813 32.292 1.00 72.16 261 ALA B O 1
ATOM 3652 N N . PRO C 1 17 ? 10.571 -7.531 85.477 1.00 68.81 13 PRO C N 1
ATOM 3653 C CA . PRO C 1 17 ? 11.681 -7.042 84.666 1.00 66.12 13 PRO C CA 1
ATOM 3654 C C . PRO C 1 17 ? 11.877 -5.537 84.835 1.00 66.56 13 PRO C C 1
ATOM 3655 O O . PRO C 1 17 ? 10.914 -4.795 85.023 1.00 65.86 13 PRO C O 1
ATOM 3657 N N . ASP C 1 18 ? 13.132 -5.098 84.792 1.00 68.09 14 ASP C N 1
ATOM 3658 C CA . ASP C 1 18 ? 13.457 -3.674 84.788 1.00 69.83 14 ASP C CA 1
ATOM 3659 C C . ASP C 1 18 ? 12.797 -2.979 83.605 1.00 68.45 14 ASP C C 1
ATOM 3660 O O . ASP C 1 18 ? 11.906 -2.145 83.769 1.00 71.45 14 ASP C O 1
ATOM 3662 N N . ASP C 1 19 ? 13.252 -3.342 82.410 1.00 70.75 15 ASP C N 1
ATOM 3663 C CA . ASP C 1 19 ? 12.781 -2.744 81.169 1.00 66.18 15 ASP C CA 1
ATOM 3664 C C . ASP C 1 19 ? 11.795 -3.668 80.477 1.00 60.34 15 ASP C C 1
ATOM 3665 O O . ASP C 1 19 ? 11.913 -4.890 80.560 1.00 57.83 15 ASP C O 1
ATOM 3670 N N . VAL C 1 20 ? 10.813 -3.079 79.805 1.00 59.31 16 VAL C N 1
ATOM 3671 C CA . VAL C 1 20 ? 9.911 -3.851 78.965 1.00 53.92 16 VAL C CA 1
ATOM 3672 C C . VAL C 1 20 ? 10.698 -4.537 77.850 1.00 50.26 16 VAL C C 1
ATOM 3673 O O . VAL C 1 20 ? 11.464 -3.896 77.129 1.00 47.90 16 VAL C O 1
ATOM 3677 N N . GLN C 1 21 ? 10.505 -5.845 77.723 1.00 47.69 17 GLN C N 1
ATOM 3678 C CA . GLN C 1 21 ? 11.137 -6.635 76.673 1.00 45.63 17 GLN C CA 1
ATOM 3679 C C . GLN C 1 21 ? 10.476 -6.322 75.329 1.00 40.04 17 GLN C C 1
ATOM 3680 O O . GLN C 1 21 ? 9.268 -6.071 75.271 1.00 37.05 17 GLN C O 1
ATOM 3686 N N . LEU C 1 22 ? 11.246 -6.348 74.244 1.00 33.32 18 LEU C N 1
ATOM 3687 C CA . LEU C 1 22 ? 10.682 -5.930 72.968 1.00 30.73 18 LEU C CA 1
ATOM 3688 C C . LEU C 1 22 ? 10.137 -7.117 72.191 1.00 30.00 18 LEU C C 1
ATOM 3689 O O . LEU C 1 22 ? 10.883 -7.910 71.627 1.00 31.12 18 LEU C O 1
ATOM 3694 N N . VAL C 1 23 ? 8.815 -7.186 72.117 1.00 27.06 19 VAL C N 1
ATOM 3695 C CA . VAL C 1 23 ? 8.132 -8.243 71.397 1.00 26.43 19 VAL C CA 1
ATOM 3696 C C . VAL C 1 23 ? 6.892 -7.620 70.794 1.00 23.48 19 VAL C C 1
ATOM 3697 O O . VAL C 1 23 ? 6.352 -6.664 71.349 1.00 22.99 19 VAL C O 1
ATOM 3701 N N . PRO C 1 24 ? 6.436 -8.149 69.653 1.00 22.71 20 PRO C N 1
ATOM 3702 C CA . PRO C 1 24 ? 5.230 -7.592 69.037 1.00 22.02 20 PRO C CA 1
ATOM 3703 C C . PRO C 1 24 ? 4.079 -7.520 70.042 1.00 20.67 20 PRO C C 1
ATOM 3704 O O . PRO C 1 24 ? 3.866 -8.454 70.812 1.00 20.96 20 PRO C O 1
ATOM 3708 N N . GLY C 1 25 ? 3.365 -6.400 70.049 1.00 20.57 21 GLY C N 1
ATOM 3709 C CA . GLY C 1 25 ? 2.204 -6.231 70.904 1.00 21.78 21 GLY C CA 1
ATOM 3710 C C . GLY C 1 25 ? 2.523 -5.502 72.196 1.00 21.63 21 GLY C C 1
ATOM 3711 O O . GLY C 1 25 ? 1.636 -4.924 72.829 1.00 20.34 21 GLY C O 1
ATOM 3712 N N . ALA C 1 26 ? 3.796 -5.519 72.581 1.00 19.41 22 ALA C N 1
ATOM 3713 C CA . ALA C 1 26 ? 4.237 -4.852 73.801 1.00 22.37 22 ALA C CA 1
ATOM 3714 C C . ALA C 1 26 ? 4.211 -3.334 73.643 1.00 19.69 22 ALA C C 1
ATOM 3715 O O . ALA C 1 26 ? 4.364 -2.811 72.535 1.00 18.93 22 ALA C O 1
ATOM 3717 N N . ARG C 1 27 ? 4.012 -2.630 74.753 1.00 19.49 23 ARG C N 1
ATOM 3718 C CA . ARG C 1 27 ? 4.003 -1.171 74.735 1.00 22.43 23 ARG C CA 1
ATOM 3719 C C . ARG C 1 27 ? 5.186 -0.589 75.501 1.00 23.73 23 ARG C C 1
ATOM 3720 O O . ARG C 1 27 ? 5.558 -1.074 76.574 1.00 25.56 23 ARG C O 1
ATOM 3728 N N . ILE C 1 28 ? 5.770 0.459 74.938 1.00 22.49 24 ILE C N 1
ATOM 3729 C CA . ILE C 1 28 ? 6.973 1.058 75.497 1.00 24.70 24 ILE C CA 1
ATOM 3730 C C . ILE C 1 28 ? 6.868 2.575 75.491 1.00 23.84 24 ILE C C 1
ATOM 3731 O O . ILE C 1 28 ? 5.990 3.142 74.835 1.00 21.68 24 ILE C O 1
ATOM 3736 N N . ALA C 1 29 ? 7.781 3.218 76.212 1.00 24.56 25 ALA C N 1
ATOM 3737 C CA . ALA C 1 29 ? 7.777 4.667 76.389 1.00 25.27 25 ALA C CA 1
ATOM 3738 C C . ALA C 1 29 ? 6.496 5.126 77.068 1.00 26.79 25 ALA C C 1
ATOM 3739 O O . ALA C 1 29 ? 5.676 5.820 76.469 1.00 24.58 25 ALA C O 1
ATOM 3741 N N . ASN C 1 30 ? 6.342 4.734 78.329 1.00 27.65 26 ASN C N 1
ATOM 3742 C CA . ASN C 1 30 ? 5.138 5.029 79.096 1.00 29.42 26 ASN C CA 1
ATOM 3743 C C . ASN C 1 30 ? 3.878 4.526 78.405 1.00 28.42 26 ASN C C 1
ATOM 3744 O O . ASN C 1 30 ? 2.839 5.187 78.425 1.00 26.07 26 ASN C O 1
ATOM 3749 N N . GLY C 1 31 ? 3.982 3.353 77.791 1.00 26.79 27 GLY C N 1
ATOM 3750 C CA . GLY C 1 31 ? 2.837 2.705 77.184 1.00 24.59 27 GLY C CA 1
ATOM 3751 C C . GLY C 1 31 ? 2.317 3.407 75.946 1.00 24.08 27 GLY C C 1
ATOM 3752 O O . GLY C 1 31 ? 1.236 3.083 75.458 1.00 23.46 27 GLY C O 1
ATOM 3753 N N . ARG C 1 32 ? 3.086 4.360 75.426 1.00 23.50 28 ARG C N 1
ATOM 3754 C CA . ARG C 1 32 ? 2.626 5.140 74.285 1.00 23.22 28 ARG C CA 1
ATOM 3755 C C . ARG C 1 32 ? 2.711 4.414 72.947 1.00 21.67 28 ARG C C 1
ATOM 3756 O O . ARG C 1 32 ? 1.811 4.537 72.116 1.00 20.55 28 ARG C O 1
ATOM 3764 N N . TYR C 1 33 ? 3.783 3.664 72.725 1.00 19.71 29 TYR C N 1
ATOM 3765 C CA . TYR C 1 33 ? 3.949 2.998 71.436 1.00 20.01 29 TYR C CA 1
ATOM 3766 C C . TYR C 1 33 ? 3.830 1.485 71.543 1.00 20.19 29 TYR C C 1
ATOM 3767 O O . TYR C 1 33 ? 4.513 0.858 72.350 1.00 20.63 29 TYR C O 1
ATOM 3776 N N . ARG C 1 34 ? 2.950 0.905 70.729 1.00 16.95 30 ARG C N 1
ATOM 3777 C CA . ARG C 1 34 ? 2.760 -0.541 70.720 1.00 18.74 30 ARG C CA 1
ATOM 3778 C C . ARG C 1 34 ? 3.531 -1.160 69.562 1.00 17.62 30 ARG C C 1
ATOM 3779 O O . ARG C 1 34 ? 3.268 -0.858 68.400 1.00 17.61 30 ARG C O 1
ATOM 3787 N N . LEU C 1 35 ? 4.488 -2.022 69.885 1.00 17.46 31 LEU C N 1
ATOM 3788 C CA . LEU C 1 35 ? 5.299 -2.662 68.863 1.00 19.40 31 LEU C CA 1
ATOM 3789 C C . LEU C 1 35 ? 4.439 -3.548 67.966 1.00 18.43 31 LEU C C 1
ATOM 3790 O O . LEU C 1 35 ? 3.567 -4.269 68.447 1.00 17.61 31 LEU C O 1
ATOM 3795 N N . LEU C 1 36 ? 4.686 -3.484 66.662 1.00 18.00 32 LEU C N 1
ATOM 3796 C CA . LEU C 1 36 ? 3.959 -4.308 65.701 1.00 21.27 32 LEU C CA 1
ATOM 3797 C C . LEU C 1 36 ? 4.892 -5.312 65.024 1.00 22.09 32 LEU C C 1
ATOM 3798 O O . LEU C 1 36 ? 4.721 -6.519 65.176 1.00 21.06 32 LEU C O 1
ATOM 3803 N N . ILE C 1 37 ? 5.872 -4.803 64.274 1.00 21.20 33 ILE C N 1
ATOM 3804 C CA . ILE C 1 37 ? 6.769 -5.645 63.484 1.00 23.49 33 ILE C CA 1
ATOM 3805 C C . ILE C 1 37 ? 8.234 -5.213 63.574 1.00 23.89 33 ILE C C 1
ATOM 3806 O O . ILE C 1 37 ? 8.557 -4.036 63.372 1.00 22.09 33 ILE C O 1
ATOM 3811 N N . PHE C 1 38 ? 9.114 -6.171 63.859 1.00 24.94 34 PHE C N 1
ATOM 3812 C CA . PHE C 1 38 ? 10.554 -5.921 63.902 1.00 25.98 34 PHE C CA 1
ATOM 3813 C C . PHE C 1 38 ? 11.143 -5.942 62.491 1.00 28.10 34 PHE C C 1
ATOM 3814 O O . PHE C 1 38 ? 11.062 -6.945 61.786 1.00 29.12 34 PHE C O 1
ATOM 3822 N N . HIS C 1 39 ? 11.721 -4.825 62.077 1.00 26.29 35 HIS C N 1
ATOM 3823 C CA . HIS C 1 39 ? 12.288 -4.722 60.739 1.00 28.94 35 HIS C CA 1
ATOM 3824 C C . HIS C 1 39 ? 13.801 -4.931 60.622 1.00 29.53 35 HIS C C 1
ATOM 3825 O O . HIS C 1 39 ? 14.379 -4.759 59.545 1.00 30.28 35 HIS C O 1
ATOM 3832 N N . GLY C 1 40 ? 14.433 -5.298 61.732 1.00 27.42 36 GLY C N 1
ATOM 3833 C CA . GLY C 1 40 ? 15.868 -5.511 61.744 1.00 30.45 36 GLY C CA 1
ATOM 3834 C C . GLY C 1 40 ? 16.659 -4.386 62.374 1.00 28.72 36 GLY C C 1
ATOM 3835 O O . GLY C 1 40 ? 16.131 -3.589 63.148 1.00 28.03 36 GLY C O 1
ATOM 3836 N N . GLY C 1 41 ? 17.960 -4.386 62.127 1.00 31.37 37 GLY C N 1
ATOM 3837 C CA . GLY C 1 41 ? 18.796 -3.283 62.547 1.00 35.45 37 GLY C CA 1
ATOM 3838 C C . GLY C 1 41 ? 20.225 -3.719 62.765 1.00 38.27 37 GLY C C 1
ATOM 3839 O O . GLY C 1 41 ? 20.549 -4.900 62.659 1.00 44.58 37 GLY C O 1
ATOM 3840 N N . VAL C 1 42 ? 21.080 -2.750 63.060 1.00 38.07 38 VAL C N 1
ATOM 3841 C CA . VAL C 1 42 ? 22.480 -3.003 63.360 1.00 38.46 38 VAL C CA 1
ATOM 3842 C C . VAL C 1 42 ? 22.791 -2.580 64.790 1.00 33.97 38 VAL C C 1
ATOM 3843 O O . VAL C 1 42 ? 22.752 -1.392 65.106 1.00 31.29 38 VAL C O 1
ATOM 3847 N N . PRO C 1 43 ? 23.107 -3.546 65.663 1.00 33.66 39 PRO C N 1
ATOM 3848 C CA . PRO C 1 43 ? 23.344 -3.175 67.061 1.00 33.10 39 PRO C CA 1
ATOM 3849 C C . PRO C 1 43 ? 24.321 -2.005 67.166 1.00 29.67 39 PRO C C 1
ATOM 3850 O O . PRO C 1 43 ? 25.270 -1.928 66.387 1.00 30.28 39 PRO C O 1
ATOM 3854 N N . PRO C 1 44 ? 24.094 -1.111 68.137 1.00 27.55 40 PRO C N 1
ATOM 3855 C CA . PRO C 1 44 ? 22.992 -1.281 69.085 1.00 28.02 40 PRO C CA 1
ATOM 3856 C C . PRO C 1 44 ? 21.669 -0.658 68.627 1.00 25.24 40 PRO C C 1
ATOM 3857 O O . PRO C 1 44 ? 21.005 -0.030 69.448 1.00 24.34 40 PRO C O 1
ATOM 3861 N N . LEU C 1 45 ? 21.233 -0.905 67.398 1.00 26.63 41 LEU C N 1
ATOM 3862 C CA . LEU C 1 45 ? 20.008 -0.278 66.913 1.00 24.88 41 LEU C CA 1
ATOM 3863 C C . LEU C 1 45 ? 19.001 -1.323 66.468 1.00 25.39 41 LEU C C 1
ATOM 3864 O O . LEU C 1 45 ? 19.373 -2.319 65.850 1.00 27.16 41 LEU C O 1
ATOM 3869 N N . GLN C 1 46 ? 17.729 -1.078 66.778 1.00 22.70 42 GLN C N 1
ATOM 3870 C CA . GLN C 1 46 ? 16.628 -1.901 66.281 1.00 24.43 42 GLN C CA 1
ATOM 3871 C C . GLN C 1 46 ? 15.568 -1.054 65.589 1.00 23.12 42 GLN C C 1
ATOM 3872 O O . GLN C 1 46 ? 15.116 -0.039 66.124 1.00 20.59 42 GLN C O 1
ATOM 3878 N N . PHE C 1 47 ? 15.174 -1.487 64.397 1.00 23.78 43 PHE C N 1
ATOM 3879 C CA . PHE C 1 47 ? 14.157 -0.808 63.615 1.00 23.59 43 PHE C CA 1
ATOM 3880 C C . PHE C 1 47 ? 12.821 -1.519 63.784 1.00 23.81 43 PHE C C 1
ATOM 3881 O O . PHE C 1 47 ? 12.719 -2.724 63.543 1.00 25.03 43 PHE C O 1
ATOM 3889 N N . TRP C 1 48 ? 11.801 -0.772 64.198 1.00 23.50 44 TRP C N 1
ATOM 3890 C CA . TRP C 1 48 ? 10.474 -1.338 64.417 1.00 22.73 44 TRP C CA 1
ATOM 3891 C C . TRP C 1 48 ? 9.371 -0.530 63.739 1.00 23.29 44 TRP C C 1
ATOM 3892 O O . TRP C 1 48 ? 9.464 0.691 63.590 1.00 21.15 44 TRP C O 1
ATOM 3903 N N . GLN C 1 49 ? 8.327 -1.240 63.330 1.00 22.89 45 GLN C N 1
ATOM 3904 C CA . GLN C 1 49 ? 7.073 -0.641 62.917 1.00 23.87 45 GLN C CA 1
ATOM 3905 C C . GLN C 1 49 ? 6.165 -0.734 64.132 1.00 21.84 45 GLN C C 1
ATOM 3906 O O . GLN C 1 49 ? 6.040 -1.805 64.732 1.00 21.71 45 GLN C O 1
ATOM 3912 N N . ALA C 1 50 ? 5.556 0.385 64.518 1.00 19.82 46 ALA C N 1
ATOM 3913 C CA . ALA C 1 50 ? 4.747 0.413 65.730 1.00 20.35 46 ALA C CA 1
ATOM 3914 C C . ALA C 1 50 ? 3.482 1.259 65.597 1.00 19.12 46 ALA C C 1
ATOM 3915 O O . ALA C 1 50 ? 3.238 1.895 64.571 1.00 17.23 46 ALA C O 1
ATOM 3917 N N . LEU C 1 51 ? 2.693 1.274 66.665 1.00 18.48 47 LEU C N 1
ATOM 3918 C CA . LEU C 1 51 ? 1.436 2.001 66.680 1.00 19.31 47 LEU C CA 1
ATOM 3919 C C . LEU C 1 51 ? 1.428 2.968 67.846 1.00 18.60 47 LEU C C 1
ATOM 3920 O O . LEU C 1 51 ? 1.641 2.575 68.996 1.00 18.52 47 LEU C O 1
ATOM 3925 N N . ASP C 1 52 ? 1.183 4.236 67.539 1.00 19.24 48 ASP C N 1
ATOM 3926 C CA . ASP C 1 52 ? 1.111 5.269 68.555 1.00 19.89 48 ASP C CA 1
ATOM 3927 C C . ASP C 1 52 ? -0.273 5.182 69.181 1.00 19.40 48 ASP C C 1
ATOM 3928 O O . ASP C 1 52 ? -1.268 5.374 68.496 1.00 19.81 48 ASP C O 1
ATOM 3933 N N . THR C 1 53 ? -0.336 4.916 70.482 1.00 18.06 49 THR C N 1
ATOM 3934 C CA . THR C 1 53 ? -1.619 4.676 71.143 1.00 20.65 49 THR C CA 1
ATOM 3935 C C . THR C 1 53 ? -2.324 5.960 71.572 1.00 21.32 49 THR C C 1
ATOM 3936 O O . THR C 1 53 ? -3.481 5.928 71.988 1.00 22.63 49 THR C O 1
ATOM 3940 N N . ALA C 1 54 ? -1.618 7.082 71.493 1.00 21.04 50 ALA C N 1
ATOM 3941 C CA . ALA C 1 54 ? -2.239 8.381 71.719 1.00 23.44 50 ALA C CA 1
ATOM 3942 C C . ALA C 1 54 ? -3.033 8.842 70.500 1.00 21.43 50 ALA C C 1
ATOM 3943 O O . ALA C 1 54 ? -4.135 9.359 70.636 1.00 19.10 50 ALA C O 1
ATOM 3945 N N . LEU C 1 55 ? -2.421 8.726 69.324 1.00 20.13 51 LEU C N 1
ATOM 3946 C CA . LEU C 1 55 ? -3.037 9.133 68.061 1.00 22.40 51 LEU C CA 1
ATOM 3947 C C . LEU C 1 55 ? -3.652 8.026 67.192 1.00 22.02 51 LEU C C 1
ATOM 3948 O O . LEU C 1 55 ? -4.240 8.308 66.146 1.00 22.92 51 LEU C O 1
ATOM 3953 N N . ASP C 1 56 ? -3.510 6.774 67.612 1.00 22.40 52 ASP C N 1
ATOM 3954 C CA . ASP C 1 56 ? -3.914 5.634 66.783 1.00 24.36 52 ASP C CA 1
ATOM 3955 C C . ASP C 1 56 ? -3.389 5.712 65.343 1.00 24.92 52 ASP C C 1
ATOM 3956 O O . ASP C 1 56 ? -4.154 5.586 64.388 1.00 26.16 52 ASP C O 1
ATOM 3961 N N . ARG C 1 57 ? -2.084 5.916 65.191 1.00 22.08 53 ARG C N 1
ATOM 3962 C CA . ARG C 1 57 ? -1.463 5.882 63.870 1.00 23.58 53 ARG C CA 1
ATOM 3963 C C . ARG C 1 57 ? -0.081 5.241 63.936 1.00 22.11 53 ARG C C 1
ATOM 3964 O O . ARG C 1 57 ? 0.552 5.203 64.989 1.00 21.12 53 ARG C O 1
ATOM 3972 N N . GLN C 1 58 ? 0.381 4.724 62.808 1.00 21.05 54 GLN C N 1
ATOM 3973 C CA . GLN C 1 58 ? 1.630 3.983 62.788 1.00 22.52 54 GLN C CA 1
ATOM 3974 C C . GLN C 1 58 ? 2.843 4.904 62.718 1.00 22.76 54 GLN C C 1
ATOM 3975 O O . GLN C 1 58 ? 2.793 5.976 62.112 1.00 22.09 54 GLN C O 1
ATOM 3981 N N . VAL C 1 59 ? 3.925 4.479 63.362 1.00 19.93 55 VAL C N 1
ATOM 3982 C CA . VAL C 1 59 ? 5.173 5.222 63.354 1.00 20.97 55 VAL C CA 1
ATOM 3983 C C . VAL C 1 59 ? 6.328 4.258 63.150 1.00 21.06 55 VAL C C 1
ATOM 3984 O O . VAL C 1 59 ? 6.198 3.061 63.404 1.00 20.09 55 VAL C O 1
ATOM 3988 N N . ALA C 1 60 ? 7.452 4.780 62.673 1.00 20.58 56 ALA C N 1
ATOM 3989 C CA . ALA C 1 60 ? 8.700 4.031 62.693 1.00 20.37 56 ALA C CA 1
ATOM 3990 C C . ALA C 1 60 ? 9.410 4.290 64.018 1.00 20.21 56 ALA C C 1
ATOM 3991 O O . ALA C 1 60 ? 9.430 5.420 64.507 1.00 19.12 56 ALA C O 1
ATOM 3993 N N . LEU C 1 61 ? 9.977 3.241 64.604 1.00 18.89 57 LEU C N 1
ATOM 3994 C CA . LEU C 1 61 ? 10.752 3.381 65.828 1.00 19.38 57 LEU C CA 1
ATOM 3995 C C . LEU C 1 61 ? 12.189 2.940 65.601 1.00 20.46 57 LEU C C 1
ATOM 3996 O O . LEU C 1 61 ? 12.449 1.914 64.968 1.00 20.58 57 LEU C O 1
ATOM 4001 N N . THR C 1 62 ? 13.124 3.721 66.122 1.00 19.70 58 THR C N 1
ATOM 4002 C CA . THR C 1 62 ? 14.498 3.276 66.190 1.00 20.53 58 THR C CA 1
ATOM 4003 C C . THR C 1 62 ? 14.908 3.238 67.650 1.00 20.15 58 THR C C 1
ATOM 4004 O O . THR C 1 62 ? 14.984 4.274 68.309 1.00 19.37 58 THR C O 1
ATOM 4008 N N . PHE C 1 63 ? 15.145 2.033 68.161 1.00 20.72 59 PHE C N 1
ATOM 4009 C CA . PHE C 1 63 ? 15.633 1.875 69.524 1.00 20.53 59 PHE C CA 1
ATOM 4010 C C . PHE C 1 63 ? 17.139 2.043 69.542 1.00 21.79 59 PHE C C 1
ATOM 4011 O O . PHE C 1 63 ? 17.853 1.350 68.818 1.00 22.10 59 PHE C O 1
ATOM 4019 N N . VAL C 1 64 ? 17.621 2.970 70.360 1.00 21.55 60 VAL C N 1
ATOM 4020 C CA . VAL C 1 64 ? 19.053 3.126 70.524 1.00 23.68 60 VAL C CA 1
ATOM 4021 C C . VAL C 1 64 ? 19.466 2.472 71.836 1.00 23.99 60 VAL C C 1
ATOM 4022 O O . VAL C 1 64 ? 19.162 2.979 72.916 1.00 24.64 60 VAL C O 1
ATOM 4026 N N . ASP C 1 65 ? 20.159 1.342 71.724 1.00 25.47 61 ASP C N 1
ATOM 4027 C CA . ASP C 1 65 ? 20.701 0.629 72.876 1.00 26.47 61 ASP C CA 1
ATOM 4028 C C . ASP C 1 65 ? 19.639 0.250 73.913 1.00 28.05 61 ASP C C 1
ATOM 4029 O O . ASP C 1 65 ? 19.718 0.662 75.070 1.00 28.00 61 ASP C O 1
ATOM 4034 N N . PRO C 1 66 ? 18.650 -0.557 73.505 1.00 29.30 62 PRO C N 1
ATOM 4035 C CA . PRO C 1 66 ? 17.562 -0.964 74.405 1.00 31.97 62 PRO C CA 1
ATOM 4036 C C . PRO C 1 66 ? 18.079 -1.620 75.686 1.00 37.77 62 PRO C C 1
ATOM 4037 O O . PRO C 1 66 ? 17.439 -1.508 76.731 1.00 41.68 62 PRO C O 1
ATOM 4041 N N . GLN C 1 67 ? 19.220 -2.299 75.596 1.00 37.68 63 GLN C N 1
ATOM 4042 C CA . GLN C 1 67 ? 19.771 -3.048 76.724 1.00 41.79 63 GLN C CA 1
ATOM 4043 C C . GLN C 1 67 ? 20.674 -2.200 77.617 1.00 38.85 63 GLN C C 1
ATOM 4044 O O . GLN C 1 67 ? 21.073 -2.632 78.696 1.00 40.73 63 GLN C O 1
ATOM 4050 N N . GLY C 1 68 ? 21.000 -0.996 77.159 1.00 35.07 64 GLY C N 1
ATOM 4051 C CA . GLY C 1 68 ? 21.837 -0.090 77.923 1.00 34.23 64 GLY C CA 1
ATOM 4052 C C . GLY C 1 68 ? 23.271 -0.561 78.079 1.00 33.04 64 GLY C C 1
ATOM 4053 O O . GLY C 1 68 ? 23.867 -0.398 79.140 1.00 32.37 64 GLY C O 1
ATOM 4054 N N . VAL C 1 69 ? 23.816 -1.175 77.032 1.00 32.69 65 VAL C N 1
ATOM 4055 C CA . VAL C 1 69 ? 25.208 -1.612 77.044 1.00 33.13 65 VAL C CA 1
ATOM 4056 C C . VAL C 1 69 ? 26.200 -0.504 76.686 1.00 32.07 65 VAL C C 1
ATOM 4057 O O . VAL C 1 69 ? 27.380 -0.582 77.030 1.00 31.70 65 VAL C O 1
ATOM 4061 N N . LEU C 1 70 ? 25.721 0.533 76.006 1.00 30.71 66 LEU C N 1
ATOM 4062 C CA . LEU C 1 70 ? 26.604 1.596 75.537 1.00 29.51 66 LEU C CA 1
ATOM 4063 C C . LEU C 1 70 ? 27.097 2.492 76.668 1.00 28.07 66 LEU C C 1
ATOM 4064 O O . LEU C 1 70 ? 26.405 2.671 77.668 1.00 27.83 66 LEU C O 1
ATOM 4069 N N . PRO C 1 71 ? 28.304 3.057 76.508 1.00 26.99 67 PRO C N 1
ATOM 4070 C CA . PRO C 1 71 ? 28.766 4.119 77.406 1.00 28.48 67 PRO C CA 1
ATOM 4071 C C . PRO C 1 71 ? 27.798 5.288 77.298 1.00 29.45 67 PRO C C 1
ATOM 4072 O O . PRO C 1 71 ? 27.387 5.637 76.191 1.00 28.76 67 PRO C O 1
ATOM 4076 N N . ASP C 1 72 ? 27.432 5.880 78.427 1.00 31.06 68 ASP C N 1
ATOM 4077 C CA . ASP C 1 72 ? 26.426 6.931 78.423 1.00 34.91 68 ASP C CA 1
ATOM 4078 C C . ASP C 1 72 ? 26.724 8.064 77.436 1.00 35.55 68 ASP C C 1
ATOM 4079 O O . ASP C 1 72 ? 25.807 8.646 76.859 1.00 35.70 68 ASP C O 1
ATOM 4084 N N A ASP C 1 73 ? 27.999 8.375 77.237 0.47 35.86 69 ASP C N 1
ATOM 4085 N N B ASP C 1 73 ? 28.005 8.365 77.247 0.53 36.11 69 ASP C N 1
ATOM 4086 C CA A ASP C 1 73 ? 28.364 9.469 76.343 0.47 36.59 69 ASP C CA 1
ATOM 4087 C CA B ASP C 1 73 ? 28.420 9.442 76.352 0.53 36.49 69 ASP C CA 1
ATOM 4088 C C A ASP C 1 73 ? 28.057 9.149 74.883 0.47 36.18 69 ASP C C 1
ATOM 4089 C C B ASP C 1 73 ? 28.069 9.146 74.897 0.53 34.71 69 ASP C C 1
ATOM 4090 O O A ASP C 1 73 ? 27.749 10.045 74.097 0.47 35.48 69 ASP C O 1
ATOM 4091 O O B ASP C 1 73 ? 27.742 10.052 74.132 0.53 34.72 69 ASP C O 1
ATOM 4100 N N . VAL C 1 74 ? 28.144 7.874 74.519 1.00 33.82 70 VAL C N 1
ATOM 4101 C CA . VAL C 1 74 ? 27.875 7.473 73.146 1.00 32.56 70 VAL C CA 1
ATOM 4102 C C . VAL C 1 74 ? 26.381 7.515 72.872 1.00 31.39 70 VAL C C 1
ATOM 4103 O O . VAL C 1 74 ? 25.953 7.872 71.773 1.00 29.56 70 VAL C O 1
ATOM 4107 N N . LEU C 1 75 ? 25.590 7.157 73.881 1.00 31.84 71 LEU C N 1
ATOM 4108 C CA . LEU C 1 75 ? 24.136 7.234 73.778 1.00 31.52 71 LEU C CA 1
ATOM 4109 C C . LEU C 1 75 ? 23.687 8.683 73.638 1.00 31.48 71 LEU C C 1
ATOM 4110 O O . LEU C 1 75 ? 22.875 9.009 72.772 1.00 30.26 71 LEU C O 1
ATOM 4115 N N . GLN C 1 76 ? 24.225 9.551 74.490 1.00 32.16 72 GLN C N 1
ATOM 4116 C CA . GLN C 1 76 ? 23.825 10.954 74.503 1.00 34.07 72 GLN C CA 1
ATOM 4117 C C . GLN C 1 76 ? 24.183 11.658 73.200 1.00 32.91 72 GLN C C 1
ATOM 4118 O O . GLN C 1 76 ? 23.429 12.500 72.716 1.00 32.33 72 GLN C O 1
ATOM 4124 N N . GLU C 1 77 ? 25.329 11.302 72.631 1.00 33.17 73 GLU C N 1
ATOM 4125 C CA . GLU C 1 77 ? 25.796 11.926 71.398 1.00 35.21 73 GLU C CA 1
ATOM 4126 C C . GLU C 1 77 ? 24.962 11.469 70.204 1.00 33.71 73 GLU C C 1
ATOM 4127 O O . GLU C 1 77 ? 24.819 12.192 69.217 1.00 33.00 73 GLU C O 1
ATOM 4133 N N . THR C 1 78 ? 24.407 10.265 70.307 1.00 31.50 74 THR C N 1
ATOM 4134 C CA . THR C 1 78 ? 23.545 9.722 69.264 1.00 30.94 74 THR C CA 1
ATOM 4135 C C . THR C 1 78 ? 22.192 10.424 69.256 1.00 29.09 74 THR C C 1
ATOM 4136 O O . THR C 1 78 ? 21.666 10.775 68.201 1.00 28.76 74 THR C O 1
ATOM 4140 N N . LEU C 1 79 ? 21.631 10.621 70.443 1.00 29.63 75 LEU C N 1
ATOM 4141 C CA . LEU C 1 79 ? 20.363 11.318 70.581 1.00 29.00 75 LEU C CA 1
ATOM 4142 C C . LEU C 1 79 ? 20.501 12.790 70.182 1.00 29.92 75 LEU C C 1
ATOM 4143 O O . LEU C 1 79 ? 19.646 13.336 69.483 1.00 29.30 75 LEU C O 1
ATOM 4148 N N A SER C 1 80 ? 21.581 13.427 70.627 0.41 37.44 76 SER C N 1
ATOM 4149 N N B SER C 1 80 ? 21.587 13.422 70.618 0.59 32.21 76 SER C N 1
ATOM 4150 C CA A SER C 1 80 ? 21.815 14.833 70.310 0.41 31.83 76 SER C CA 1
ATOM 4151 C CA B SER C 1 80 ? 21.815 14.832 70.317 0.59 32.50 76 SER C CA 1
ATOM 4152 C C A SER C 1 80 ? 22.014 15.053 68.813 0.41 32.98 76 SER C C 1
ATOM 4153 C C B SER C 1 80 ? 22.031 15.066 68.821 0.59 32.32 76 SER C C 1
ATOM 4154 O O A SER C 1 80 ? 21.412 15.952 68.227 0.41 37.26 76 SER C O 1
ATOM 4155 O O B SER C 1 80 ? 21.453 15.986 68.242 0.59 34.35 76 SER C O 1
ATOM 4160 N N . ARG C 1 81 ? 22.858 14.231 68.196 1.00 32.30 77 ARG C N 1
ATOM 4161 C CA . ARG C 1 81 ? 23.076 14.323 66.755 1.00 33.53 77 ARG C CA 1
ATOM 4162 C C . ARG C 1 81 ? 21.791 14.042 65.983 1.00 34.15 77 ARG C C 1
ATOM 4163 O O . ARG C 1 81 ? 21.528 14.669 64.956 1.00 36.07 77 ARG C O 1
ATOM 4171 N N . THR C 1 82 ? 20.985 13.108 66.481 1.00 32.24 78 THR C N 1
ATOM 4172 C CA . THR C 1 82 ? 19.720 12.782 65.826 1.00 33.54 78 THR C CA 1
ATOM 4173 C C . THR C 1 82 ? 18.719 13.930 65.959 1.00 34.57 78 THR C C 1
ATOM 4174 O O . THR C 1 82 ? 17.876 14.136 65.089 1.00 35.96 78 THR C O 1
ATOM 4178 N N . LEU C 1 83 ? 18.820 14.675 67.053 1.00 35.91 79 LEU C N 1
ATOM 4179 C CA . LEU C 1 83 ? 17.964 15.835 67.276 1.00 38.40 79 LEU C CA 1
ATOM 4180 C C . LEU C 1 83 ? 18.203 16.907 66.213 1.00 41.90 79 LEU C C 1
ATOM 4181 O O . LEU C 1 83 ? 17.263 17.526 65.723 1.00 45.83 79 LEU C O 1
ATOM 4186 N N . ARG C 1 84 ? 19.469 17.115 65.863 1.00 41.45 80 ARG C N 1
ATOM 4187 C CA . ARG C 1 84 ? 19.845 18.034 64.793 1.00 44.40 80 ARG C CA 1
ATOM 4188 C C . ARG C 1 84 ? 19.137 17.633 63.505 1.00 45.65 80 ARG C C 1
ATOM 4189 O O . ARG C 1 84 ? 18.919 18.452 62.611 1.00 45.47 80 ARG C O 1
ATOM 4197 N N . LEU C 1 85 ? 18.778 16.357 63.428 1.00 43.88 81 LEU C N 1
ATOM 4198 C CA . LEU C 1 85 ? 18.115 15.801 62.258 1.00 45.63 81 LEU C CA 1
ATOM 4199 C C . LEU C 1 85 ? 16.614 16.081 62.315 1.00 46.43 81 LEU C C 1
ATOM 4200 O O . LEU C 1 85 ? 15.908 15.952 61.318 1.00 47.16 81 LEU C O 1
ATOM 4205 N N . SER C 1 86 ? 16.141 16.487 63.489 1.00 48.28 82 SER C N 1
ATOM 4206 C CA . SER C 1 86 ? 14.716 16.693 63.725 1.00 48.27 82 SER C CA 1
ATOM 4207 C C . SER C 1 86 ? 14.183 17.976 63.081 1.00 55.13 82 SER C C 1
ATOM 4208 O O . SER C 1 86 ? 12.970 18.197 63.027 1.00 56.12 82 SER C O 1
ATOM 4211 N N . ARG C 1 87 ? 15.084 18.831 62.612 1.00 58.61 83 ARG C N 1
ATOM 4212 C CA . ARG C 1 87 ? 14.670 20.100 62.029 1.00 63.73 83 ARG C CA 1
ATOM 4213 C C . ARG C 1 87 ? 14.469 19.995 60.523 1.00 62.31 83 ARG C C 1
ATOM 4214 O O . ARG C 1 87 ? 13.962 20.920 59.891 1.00 59.63 83 ARG C O 1
ATOM 4222 N N . ILE C 1 88 ? 14.857 18.859 59.952 1.00 55.43 84 ILE C N 1
ATOM 4223 C CA . ILE C 1 88 ? 14.840 18.703 58.503 1.00 50.75 84 ILE C CA 1
ATOM 4224 C C . ILE C 1 88 ? 13.536 18.122 57.974 1.00 48.54 84 ILE C C 1
ATOM 4225 O O . ILE C 1 88 ? 13.159 16.999 58.310 1.00 52.33 84 ILE C O 1
ATOM 4230 N N . ASP C 1 89 ? 12.847 18.902 57.147 1.00 45.90 85 ASP C N 1
ATOM 4231 C CA . ASP C 1 89 ? 11.625 18.432 56.521 1.00 46.14 85 ASP C CA 1
ATOM 4232 C C . ASP C 1 89 ? 11.941 18.173 55.053 1.00 45.30 85 ASP C C 1
ATOM 4233 O O . ASP C 1 89 ? 12.066 19.108 54.259 1.00 44.36 85 ASP C O 1
ATOM 4238 N N . LYS C 1 90 ? 12.050 16.896 54.695 1.00 39.63 86 LYS C N 1
ATOM 4239 C CA . LYS C 1 90 ? 12.302 16.488 53.317 1.00 37.40 86 LYS C CA 1
ATOM 4240 C C . LYS C 1 90 ? 11.644 15.138 53.046 1.00 35.24 86 LYS C C 1
ATOM 4241 O O . LYS C 1 90 ? 11.535 14.309 53.949 1.00 33.57 86 LYS C O 1
ATOM 4247 N N . PRO C 1 91 ? 11.212 14.905 51.799 1.00 33.12 87 PRO C N 1
ATOM 4248 C CA . PRO C 1 91 ? 10.657 13.594 51.450 1.00 32.99 87 PRO C CA 1
ATOM 4249 C C . PRO C 1 91 ? 11.664 12.464 51.673 1.00 30.29 87 PRO C C 1
ATOM 4250 O O . PRO C 1 91 ? 11.264 11.333 51.944 1.00 30.77 87 PRO C O 1
ATOM 4254 N N . GLY C 1 92 ? 12.953 12.776 51.564 1.00 30.01 88 GLY C N 1
ATOM 4255 C CA . GLY C 1 92 ? 13.995 11.767 51.608 1.00 27.77 88 GLY C CA 1
ATOM 4256 C C . GLY C 1 92 ? 14.348 11.233 52.988 1.00 26.63 88 GLY C C 1
ATOM 4257 O O . GLY C 1 92 ? 15.131 10.292 53.108 1.00 26.65 88 GLY C O 1
ATOM 4258 N N . VAL C 1 93 ? 13.793 11.832 54.035 1.00 25.92 89 VAL C N 1
ATOM 4259 C CA . VAL C 1 93 ? 14.011 11.324 55.385 1.00 25.92 89 VAL C CA 1
ATOM 4260 C C . VAL C 1 93 ? 12.732 11.398 56.201 1.00 26.03 89 VAL C C 1
ATOM 4261 O O . VAL C 1 93 ? 12.052 12.422 56.210 1.00 26.14 89 VAL C O 1
ATOM 4265 N N . ALA C 1 94 ? 12.401 10.301 56.872 1.00 24.76 90 ALA C N 1
ATOM 4266 C CA . ALA C 1 94 ? 11.212 10.255 57.708 1.00 26.82 90 ALA C CA 1
ATOM 4267 C C . ALA C 1 94 ? 11.247 11.406 58.703 1.00 27.98 90 ALA C C 1
ATOM 4268 O O . ALA C 1 94 ? 12.274 11.657 59.335 1.00 26.47 90 ALA C O 1
ATOM 4270 N N . ARG C 1 95 ? 10.129 12.113 58.822 1.00 26.81 91 ARG C N 1
ATOM 4271 C CA . ARG C 1 95 ? 10.010 13.223 59.755 1.00 29.73 91 ARG C CA 1
ATOM 4272 C C . ARG C 1 95 ? 10.188 12.700 61.171 1.00 25.89 91 ARG C C 1
ATOM 4273 O O . ARG C 1 95 ? 9.500 11.764 61.575 1.00 23.83 91 ARG C O 1
ATOM 4281 N N . VAL C 1 96 ? 11.094 13.304 61.934 1.00 27.99 92 VAL C N 1
ATOM 4282 C CA . VAL C 1 96 ? 11.289 12.860 63.303 1.00 27.14 92 VAL C CA 1
ATOM 4283 C C . VAL C 1 96 ? 10.187 13.460 64.156 1.00 26.27 92 VAL C C 1
ATOM 4284 O O . VAL C 1 96 ? 10.087 14.675 64.299 1.00 28.59 92 VAL C O 1
ATOM 4288 N N . LEU C 1 97 ? 9.359 12.590 64.721 1.00 24.50 93 LEU C N 1
ATOM 4289 C CA . LEU C 1 97 ? 8.253 13.004 65.572 1.00 25.05 93 LEU C CA 1
ATOM 4290 C C . LEU C 1 97 ? 8.682 13.274 67.008 1.00 26.00 93 LEU C C 1
ATOM 4291 O O . LEU C 1 97 ? 8.090 14.105 67.695 1.00 25.26 93 LEU C O 1
ATOM 4296 N N . ASP C 1 98 ? 9.728 12.584 67.452 1.00 26.12 94 ASP C N 1
ATOM 4297 C CA . ASP C 1 98 ? 10.167 12.712 68.829 1.00 27.28 94 ASP C CA 1
ATOM 4298 C C . ASP C 1 98 ? 11.418 11.887 69.090 1.00 26.03 94 ASP C C 1
ATOM 4299 O O . ASP C 1 98 ? 11.733 10.948 68.363 1.00 23.84 94 ASP C O 1
ATOM 4304 N N . VAL C 1 99 ? 12.128 12.261 70.146 1.00 28.63 95 VAL C N 1
ATOM 4305 C CA . VAL C 1 99 ? 13.307 11.541 70.595 1.00 28.96 95 VAL C CA 1
ATOM 4306 C C . VAL C 1 99 ? 13.225 11.469 72.109 1.00 32.04 95 VAL C C 1
ATOM 4307 O O . VAL C 1 99 ? 13.218 12.500 72.781 1.00 33.49 95 VAL C O 1
ATOM 4311 N N . VAL C 1 100 ? 13.164 10.262 72.653 1.00 32.01 96 VAL C N 1
ATOM 4312 C CA . VAL C 1 100 ? 12.954 10.125 74.086 1.00 35.20 96 VAL C CA 1
ATOM 4313 C C . VAL C 1 100 ? 14.053 9.323 74.765 1.00 35.48 96 VAL C C 1
ATOM 4314 O O . VAL C 1 100 ? 14.669 8.441 74.164 1.00 32.58 96 VAL C O 1
ATOM 4318 N N . HIS C 1 101 ? 14.308 9.656 76.022 1.00 38.78 97 HIS C N 1
ATOM 4319 C CA . HIS C 1 101 ? 15.164 8.836 76.855 1.00 40.97 97 HIS C CA 1
ATOM 4320 C C . HIS C 1 101 ? 14.294 7.787 77.504 1.00 41.99 97 HIS C C 1
ATOM 4321 O O . HIS C 1 101 ? 13.319 8.106 78.184 1.00 43.06 97 HIS C O 1
ATOM 4328 N N . THR C 1 102 ? 14.627 6.530 77.253 1.00 41.29 98 THR C N 1
ATOM 4329 C CA . THR C 1 102 ? 13.934 5.425 77.889 1.00 43.29 98 THR C CA 1
ATOM 4330 C C . THR C 1 102 ? 14.623 4.984 79.167 1.00 47.98 98 THR C C 1
ATOM 4331 O O . THR C 1 102 ? 15.533 5.649 79.691 1.00 42.95 98 THR C O 1
ATOM 4335 N N . ARG C 1 103 ? 14.169 3.831 79.633 1.00 51.28 99 ARG C N 1
ATOM 4336 C CA . ARG C 1 103 ? 14.735 3.110 80.753 1.00 50.98 99 ARG C CA 1
ATOM 4337 C C . ARG C 1 103 ? 16.259 3.085 80.693 1.00 51.75 99 ARG C C 1
ATOM 4338 O O . ARG C 1 103 ? 16.944 3.654 81.544 1.00 56.58 99 ARG C O 1
ATOM 4346 N N . ALA C 1 104 ? 16.764 2.426 79.659 1.00 49.63 100 ALA C N 1
ATOM 4347 C CA . ALA C 1 104 ? 18.172 2.112 79.468 1.00 47.35 100 ALA C CA 1
ATOM 4348 C C . ALA C 1 104 ? 18.721 2.978 78.343 1.00 44.48 100 ALA C C 1
ATOM 4349 O O . ALA C 1 104 ? 19.678 3.727 78.515 1.00 48.60 100 ALA C O 1
ATOM 4351 N N . GLY C 1 105 ? 18.119 2.812 77.170 1.00 41.49 101 GLY C N 1
ATOM 4352 C CA . GLY C 1 105 ? 18.526 3.465 75.937 1.00 35.01 101 GLY C CA 1
ATOM 4353 C C . GLY C 1 105 ? 17.796 4.759 75.620 1.00 36.03 101 GLY C C 1
ATOM 4354 O O . GLY C 1 105 ? 17.517 5.586 76.490 1.00 37.99 101 GLY C O 1
ATOM 4355 N N . GLY C 1 106 ? 17.546 4.951 74.331 1.00 31.24 102 GLY C N 1
ATOM 4356 C CA . GLY C 1 106 ? 16.783 6.083 73.849 1.00 31.15 102 GLY C CA 1
ATOM 4357 C C . GLY C 1 106 ? 15.963 5.631 72.655 1.00 26.94 102 GLY C C 1
ATOM 4358 O O . GLY C 1 106 ? 16.169 4.538 72.127 1.00 24.16 102 GLY C O 1
ATOM 4359 N N . LEU C 1 107 ? 15.005 6.454 72.253 1.00 24.57 103 LEU C N 1
ATOM 4360 C CA . LEU C 1 107 ? 14.036 6.057 71.243 1.00 22.34 103 LEU C CA 1
ATOM 4361 C C . LEU C 1 107 ? 13.789 7.178 70.243 1.00 21.67 103 LEU C C 1
ATOM 4362 O O . LEU C 1 107 ? 13.431 8.294 70.624 1.00 22.53 103 LEU C O 1
ATOM 4367 N N . VAL C 1 108 ? 13.979 6.883 68.964 1.00 19.66 104 VAL C N 1
ATOM 4368 C CA . VAL C 1 108 ? 13.668 7.849 67.923 1.00 20.61 104 VAL C CA 1
ATOM 4369 C C . VAL C 1 108 ? 12.354 7.466 67.235 1.00 20.81 104 VAL C C 1
ATOM 4370 O O . VAL C 1 108 ? 12.241 6.397 66.633 1.00 20.09 104 VAL C O 1
ATOM 4374 N N . VAL C 1 109 ? 11.357 8.338 67.349 1.00 20.77 105 VAL C N 1
ATOM 4375 C CA . VAL C 1 109 ? 10.055 8.097 66.732 1.00 20.53 105 VAL C CA 1
ATOM 4376 C C . VAL C 1 109 ? 9.904 8.943 65.473 1.00 21.34 105 VAL C C 1
ATOM 4377 O O . VAL C 1 109 ? 10.058 10.159 65.516 1.00 22.61 105 VAL C O 1
ATOM 4381 N N . ALA C 1 110 ? 9.610 8.293 64.353 1.00 19.31 106 ALA C N 1
ATOM 4382 C CA . ALA C 1 110 ? 9.441 8.989 63.088 1.00 21.58 106 ALA C CA 1
ATOM 4383 C C . ALA C 1 110 ? 8.122 8.587 62.431 1.00 21.76 106 ALA C C 1
ATOM 4384 O O . ALA C 1 110 ? 7.507 7.597 62.820 1.00 20.02 106 ALA C O 1
ATOM 4386 N N . GLU C 1 111 ? 7.690 9.365 61.441 1.00 24.08 107 GLU C N 1
ATOM 4387 C CA . GLU C 1 111 ? 6.477 9.053 60.698 1.00 27.30 107 GLU C CA 1
ATOM 4388 C C . GLU C 1 111 ? 6.660 7.708 60.018 1.00 26.42 107 GLU C C 1
ATOM 4389 O O . GLU C 1 111 ? 7.783 7.328 59.686 1.00 24.43 107 GLU C O 1
ATOM 4395 N N . TRP C 1 112 ? 5.563 6.985 59.818 1.00 26.02 108 TRP C N 1
ATOM 4396 C CA . TRP C 1 112 ? 5.621 5.730 59.083 1.00 26.59 108 TRP C CA 1
ATOM 4397 C C . TRP C 1 112 ? 5.428 5.956 57.589 1.00 27.07 108 TRP C C 1
ATOM 4398 O O . TRP C 1 112 ? 4.513 6.662 57.178 1.00 26.51 108 TRP C O 1
ATOM 4409 N N . ILE C 1 113 ? 6.284 5.338 56.783 1.00 28.01 109 ILE C N 1
ATOM 4410 C CA . ILE C 1 113 ? 6.221 5.497 55.336 1.00 28.93 109 ILE C CA 1
ATOM 4411 C C . ILE C 1 113 ? 5.560 4.285 54.694 1.00 29.51 109 ILE C C 1
ATOM 4412 O O . ILE C 1 113 ? 6.130 3.193 54.682 1.00 28.59 109 ILE C O 1
ATOM 4417 N N . ARG C 1 114 ? 4.359 4.483 54.157 1.00 32.03 110 ARG C N 1
ATOM 4418 C CA . ARG C 1 114 ? 3.665 3.427 53.429 1.00 34.60 110 ARG C CA 1
ATOM 4419 C C . ARG C 1 114 ? 4.407 3.177 52.126 1.00 33.26 110 ARG C C 1
ATOM 4420 O O . ARG C 1 114 ? 4.779 4.114 51.421 1.00 32.84 110 ARG C O 1
ATOM 4428 N N . GLY C 1 115 ? 4.639 1.909 51.817 1.00 31.71 111 GLY C N 1
ATOM 4429 C CA . GLY C 1 115 ? 5.633 1.570 50.822 1.00 34.28 111 GLY C CA 1
ATOM 4430 C C . GLY C 1 115 ? 6.153 0.187 51.131 1.00 35.82 111 GLY C C 1
ATOM 4431 O O . GLY C 1 115 ? 5.443 -0.645 51.694 1.00 36.25 111 GLY C O 1
ATOM 4432 N N . GLY C 1 116 ? 7.397 -0.061 50.748 1.00 33.15 112 GLY C N 1
ATOM 4433 C CA . GLY C 1 116 ? 8.057 -1.298 51.102 1.00 33.33 112 GLY C CA 1
ATOM 4434 C C . GLY C 1 116 ? 9.523 -1.010 51.353 1.00 34.38 112 GLY C C 1
ATOM 4435 O O . GLY C 1 116 ? 10.020 0.065 51.020 1.00 32.54 112 GLY C O 1
ATOM 4436 N N . SER C 1 117 ? 10.212 -1.958 51.976 1.00 34.24 113 SER C N 1
ATOM 4437 C CA . SER C 1 117 ? 11.615 -1.778 52.298 1.00 33.66 113 SER C CA 1
ATOM 4438 C C . SER C 1 117 ? 12.403 -1.724 51.001 1.00 35.13 113 SER C C 1
ATOM 4439 O O . SER C 1 117 ? 11.915 -2.158 49.957 1.00 37.32 113 SER C O 1
ATOM 4442 N N . LEU C 1 118 ? 13.605 -1.162 51.063 1.00 33.18 114 LEU C N 1
ATOM 4443 C CA . LEU C 1 118 ? 14.494 -1.138 49.910 1.00 34.19 114 LEU C CA 1
ATOM 4444 C C . LEU C 1 118 ? 14.616 -2.540 49.327 1.00 36.64 114 LEU C C 1
ATOM 4445 O O . LEU C 1 118 ? 14.607 -2.722 48.110 1.00 37.38 114 LEU C O 1
ATOM 4450 N N . GLN C 1 119 ? 14.717 -3.532 50.205 1.00 36.80 115 GLN C N 1
ATOM 4451 C CA . GLN C 1 119 ? 14.878 -4.918 49.779 1.00 40.37 115 GLN C CA 1
ATOM 4452 C C . GLN C 1 119 ? 13.649 -5.413 49.011 1.00 40.77 115 GLN C C 1
ATOM 4453 O O . GLN C 1 119 ? 13.774 -5.970 47.920 1.00 41.99 115 GLN C O 1
ATOM 4459 N N . GLU C 1 120 ? 12.464 -5.198 49.575 1.00 41.19 116 GLU C N 1
ATOM 4460 C CA . GLU C 1 120 ? 11.225 -5.604 48.918 1.00 41.25 116 GLU C CA 1
ATOM 4461 C C . GLU C 1 120 ? 11.098 -4.974 47.534 1.00 41.19 116 GLU C C 1
ATOM 4462 O O . GLU C 1 120 ? 10.808 -5.660 46.556 1.00 43.44 116 GLU C O 1
ATOM 4468 N N . VAL C 1 121 ? 11.326 -3.667 47.453 1.00 39.91 117 VAL C N 1
ATOM 4469 C CA . VAL C 1 121 ? 11.208 -2.958 46.184 1.00 41.14 117 VAL C CA 1
ATOM 4470 C C . VAL C 1 121 ? 12.275 -3.401 45.189 1.00 43.30 117 VAL C C 1
ATOM 4471 O O . VAL C 1 121 ? 11.994 -3.564 44.002 1.00 45.54 117 VAL C O 1
ATOM 4475 N N . ALA C 1 122 ? 13.496 -3.601 45.675 1.00 41.93 118 ALA C N 1
ATOM 4476 C CA . ALA C 1 122 ? 14.585 -4.071 44.824 1.00 43.21 118 ALA C CA 1
ATOM 4477 C C . ALA C 1 122 ? 14.247 -5.420 44.196 1.00 45.84 118 ALA C C 1
ATOM 4478 O O . ALA C 1 122 ? 14.657 -5.712 43.073 1.00 47.27 118 ALA C O 1
ATOM 4480 N N . ASP C 1 123 ? 13.490 -6.234 44.924 1.00 45.67 119 ASP C N 1
ATOM 4481 C CA . ASP C 1 123 ? 13.174 -7.588 44.484 1.00 48.64 119 ASP C CA 1
ATOM 4482 C C . ASP C 1 123 ? 12.092 -7.628 43.400 1.00 53.30 119 ASP C C 1
ATOM 4483 O O . ASP C 1 123 ? 11.830 -8.680 42.815 1.00 54.07 119 ASP C O 1
ATOM 4488 N N . THR C 1 124 ? 11.459 -6.487 43.142 1.00 51.26 120 THR C N 1
ATOM 4489 C CA . THR C 1 124 ? 10.438 -6.407 42.100 1.00 52.82 120 THR C CA 1
ATOM 4490 C C . THR C 1 124 ? 11.019 -5.926 40.771 1.00 54.75 120 THR C C 1
ATOM 4491 O O . THR C 1 124 ? 10.289 -5.726 39.800 1.00 56.09 120 THR C O 1
ATOM 4495 N N . SER C 1 125 ? 12.334 -5.730 40.743 1.00 54.04 121 SER C N 1
ATOM 4496 C CA . SER C 1 125 ? 13.030 -5.308 39.529 1.00 55.20 121 SER C CA 1
ATOM 4497 C C . SER C 1 125 ? 12.378 -4.086 38.895 1.00 55.49 121 SER C C 1
ATOM 4498 O O . SER C 1 125 ? 11.759 -4.180 37.833 1.00 54.17 121 SER C O 1
ATOM 4501 N N . PRO C 1 126 ? 12.514 -2.929 39.552 1.00 55.25 122 PRO C N 1
ATOM 4502 C CA . PRO C 1 126 ? 11.935 -1.676 39.061 1.00 53.54 122 PRO C CA 1
ATOM 4503 C C . PRO C 1 126 ? 12.631 -1.170 37.799 1.00 53.99 122 PRO C C 1
ATOM 4504 O O . PRO C 1 126 ? 13.774 -1.543 37.517 1.00 50.79 122 PRO C O 1
ATOM 4508 N N . SER C 1 127 ? 11.930 -0.331 37.044 1.00 53.19 123 SER C N 1
ATOM 4509 C CA . SER C 1 127 ? 12.522 0.343 35.899 1.00 56.49 123 SER C CA 1
ATOM 4510 C C . SER C 1 127 ? 13.772 1.093 36.341 1.00 52.81 123 SER C C 1
ATOM 4511 O O . SER C 1 127 ? 13.752 1.788 37.356 1.00 51.47 123 SER C O 1
ATOM 4514 N N . PRO C 1 128 ? 14.870 0.945 35.585 1.00 52.52 124 PRO C N 1
ATOM 4515 C CA . PRO C 1 128 ? 16.127 1.631 35.910 1.00 54.38 124 PRO C CA 1
ATOM 4516 C C . PRO C 1 128 ? 15.954 3.146 36.020 1.00 56.34 124 PRO C C 1
ATOM 4517 O O . PRO C 1 128 ? 16.626 3.785 36.830 1.00 56.61 124 PRO C O 1
ATOM 4521 N N . VAL C 1 129 ? 15.060 3.709 35.213 1.00 55.46 125 VAL C N 1
ATOM 4522 C CA . VAL C 1 129 ? 14.824 5.147 35.213 1.00 55.03 125 VAL C CA 1
ATOM 4523 C C . VAL C 1 129 ? 13.953 5.561 36.397 1.00 53.04 125 VAL C C 1
ATOM 4524 O O . VAL C 1 129 ? 14.104 6.655 36.945 1.00 48.67 125 VAL C O 1
ATOM 4528 N N . GLY C 1 130 ? 13.034 4.683 36.782 1.00 54.06 126 GLY C N 1
ATOM 4529 C CA . GLY C 1 130 ? 12.212 4.917 37.952 1.00 51.70 126 GLY C CA 1
ATOM 4530 C C . GLY C 1 130 ? 13.063 4.820 39.201 1.00 48.34 126 GLY C C 1
ATOM 4531 O O . GLY C 1 130 ? 12.823 5.520 40.184 1.00 45.02 126 GLY C O 1
ATOM 4532 N N . ALA C 1 131 ? 14.063 3.943 39.156 1.00 45.97 127 ALA C N 1
ATOM 4533 C CA . ALA C 1 131 ? 14.994 3.772 40.266 1.00 43.44 127 ALA C CA 1
ATOM 4534 C C . ALA C 1 131 ? 15.770 5.057 40.533 1.00 42.66 127 ALA C C 1
ATOM 4535 O O . ALA C 1 131 ? 15.749 5.585 41.643 1.00 39.97 127 ALA C O 1
ATOM 4537 N N . ILE C 1 132 ? 16.449 5.558 39.505 1.00 43.23 128 ILE C N 1
ATOM 4538 C CA . ILE C 1 132 ? 17.281 6.749 39.639 1.00 43.64 128 ILE C CA 1
ATOM 4539 C C . ILE C 1 132 ? 16.461 7.979 40.047 1.00 41.39 128 ILE C C 1
ATOM 4540 O O . ILE C 1 132 ? 16.924 8.800 40.835 1.00 41.26 128 ILE C O 1
ATOM 4545 N N . ARG C 1 133 ? 15.244 8.098 39.517 1.00 42.25 129 ARG C N 1
ATOM 4546 C CA . ARG C 1 133 ? 14.340 9.181 39.903 1.00 41.10 129 ARG C CA 1
ATOM 4547 C C . ARG C 1 133 ? 13.962 9.078 41.370 1.00 39.16 129 ARG C C 1
ATOM 4548 O O . ARG C 1 133 ? 13.937 10.074 42.092 1.00 37.24 129 ARG C O 1
ATOM 4556 N N . ALA C 1 134 ? 13.656 7.860 41.801 1.00 39.17 130 ALA C N 1
ATOM 4557 C CA . ALA C 1 134 ? 13.224 7.619 43.168 1.00 38.75 130 ALA C CA 1
ATOM 4558 C C . ALA C 1 134 ? 14.332 7.946 44.159 1.00 35.82 130 ALA C C 1
ATOM 4559 O O . ALA C 1 134 ? 14.062 8.417 45.264 1.00 34.73 130 ALA C O 1
ATOM 4561 N N . MET C 1 135 ? 15.576 7.702 43.752 1.00 35.70 131 MET C N 1
ATOM 4562 C CA . MET C 1 135 ? 16.737 7.890 44.622 1.00 35.48 131 MET C CA 1
ATOM 4563 C C . MET C 1 135 ? 16.992 9.352 44.953 1.00 34.28 131 MET C C 1
ATOM 4564 O O . MET C 1 135 ? 17.551 9.673 46.002 1.00 32.55 131 MET C O 1
ATOM 4569 N N . GLN C 1 136 ? 16.582 10.233 44.048 1.00 35.11 132 GLN C N 1
ATOM 4570 C CA . GLN C 1 136 ? 16.893 11.652 44.154 1.00 34.91 132 GLN C CA 1
ATOM 4571 C C . GLN C 1 136 ? 16.490 12.279 45.493 1.00 32.57 132 GLN C C 1
ATOM 4572 O O . GLN C 1 136 ? 17.214 13.115 46.032 1.00 30.83 132 GLN C O 1
ATOM 4578 N N . SER C 1 137 ? 15.346 11.869 46.031 1.00 31.69 133 SER C N 1
ATOM 4579 C CA . SER C 1 137 ? 14.890 12.377 47.322 1.00 30.14 133 SER C CA 1
ATOM 4580 C C . SER C 1 137 ? 15.891 12.070 48.434 1.00 29.21 133 SER C C 1
ATOM 4581 O O . SER C 1 137 ? 16.154 12.911 49.293 1.00 28.80 133 SER C O 1
ATOM 4584 N N . LEU C 1 138 ? 16.457 10.869 48.414 1.00 28.30 134 LEU C N 1
ATOM 4585 C CA . LEU C 1 138 ? 17.429 10.485 49.434 1.00 28.84 134 LEU C CA 1
ATOM 4586 C C . LEU C 1 138 ? 18.671 11.380 49.391 1.00 28.57 134 LEU C C 1
ATOM 4587 O O . LEU C 1 138 ? 19.173 11.806 50.432 1.00 28.03 134 LEU C O 1
ATOM 4592 N N . ALA C 1 139 ? 19.154 11.672 48.186 1.00 28.04 135 ALA C N 1
ATOM 4593 C CA . ALA C 1 139 ? 20.307 12.554 48.014 1.00 29.06 135 ALA C CA 1
ATOM 4594 C C . ALA C 1 139 ? 20.000 13.964 48.516 1.00 30.16 135 ALA C C 1
ATOM 4595 O O . ALA C 1 139 ? 20.801 14.567 49.234 1.00 29.41 135 ALA C O 1
ATOM 4597 N N . ALA C 1 140 ? 18.836 14.483 48.134 1.00 30.78 136 ALA C N 1
ATOM 4598 C CA . ALA C 1 140 ? 18.410 15.816 48.554 1.00 32.47 136 ALA C CA 1
ATOM 4599 C C . ALA C 1 140 ? 18.276 15.884 50.070 1.00 31.69 136 ALA C C 1
ATOM 4600 O O . ALA C 1 140 ? 18.722 16.840 50.700 1.00 31.91 136 ALA C O 1
ATOM 4602 N N . ALA C 1 141 ? 17.664 14.858 50.652 1.00 30.85 137 ALA C N 1
ATOM 4603 C CA . ALA C 1 141 ? 17.550 14.769 52.103 1.00 30.92 137 ALA C CA 1
ATOM 4604 C C . ALA C 1 141 ? 18.916 14.778 52.808 1.00 30.64 137 ALA C C 1
ATOM 4605 O O . ALA C 1 141 ? 19.095 15.477 53.806 1.00 31.52 137 ALA C O 1
ATOM 4607 N N . ALA C 1 142 ? 19.867 14.003 52.287 1.00 29.73 138 ALA C N 1
ATOM 4608 C CA . ALA C 1 142 ? 21.184 13.857 52.909 1.00 30.62 138 ALA C CA 1
ATOM 4609 C C . ALA C 1 142 ? 21.882 15.195 52.902 1.00 34.08 138 ALA C C 1
ATOM 4610 O O . ALA C 1 142 ? 22.567 15.580 53.851 1.00 35.10 138 ALA C O 1
ATOM 4612 N N . ASP C 1 143 ? 21.699 15.885 51.787 1.00 34.07 139 ASP C N 1
ATOM 4613 C CA . ASP C 1 143 ? 22.324 17.165 51.538 1.00 34.56 139 ASP C CA 1
ATOM 4614 C C . ASP C 1 143 ? 21.809 18.218 52.514 1.00 36.45 139 ASP C C 1
ATOM 4615 O O . ASP C 1 143 ? 22.591 19.006 53.045 1.00 38.13 139 ASP C O 1
ATOM 4620 N N . ALA C 1 144 ? 20.501 18.215 52.760 1.00 35.23 140 ALA C N 1
ATOM 4621 C CA . ALA C 1 144 ? 19.907 19.056 53.798 1.00 35.81 140 ALA C CA 1
ATOM 4622 C C . ALA C 1 144 ? 20.499 18.725 55.164 1.00 39.25 140 ALA C C 1
ATOM 4623 O O . ALA C 1 144 ? 20.788 19.617 55.962 1.00 40.92 140 ALA C O 1
ATOM 4625 N N . ALA C 1 145 ? 20.677 17.433 55.425 1.00 39.69 141 ALA C N 1
ATOM 4626 C CA . ALA C 1 145 ? 21.220 16.973 56.695 1.00 37.15 141 ALA C CA 1
ATOM 4627 C C . ALA C 1 145 ? 22.661 17.426 56.883 1.00 37.63 141 ALA C C 1
ATOM 4628 O O . ALA C 1 145 ? 23.048 17.857 57.968 1.00 38.71 141 ALA C O 1
ATOM 4630 N N . HIS C 1 146 ? 23.453 17.317 55.823 1.00 36.16 142 HIS C N 1
ATOM 4631 C CA . HIS C 1 146 ? 24.873 17.644 55.896 1.00 36.56 142 HIS C CA 1
ATOM 4632 C C . HIS C 1 146 ? 25.071 19.135 56.139 1.00 41.32 142 HIS C C 1
ATOM 4633 O O . HIS C 1 146 ? 25.988 19.553 56.850 1.00 42.12 142 HIS C O 1
ATOM 4640 N N . ARG C 1 147 ? 24.183 19.933 55.559 1.00 41.79 143 ARG C N 1
ATOM 4641 C CA . ARG C 1 147 ? 24.218 21.374 55.758 1.00 45.38 143 ARG C CA 1
ATOM 4642 C C . ARG C 1 147 ? 23.844 21.783 57.173 1.00 49.39 143 ARG C C 1
ATOM 4643 O O . ARG C 1 147 ? 24.246 22.845 57.650 1.00 57.17 143 ARG C O 1
ATOM 4651 N N . ALA C 1 148 ? 23.100 20.916 57.846 1.00 43.39 144 ALA C N 1
ATOM 4652 C CA . ALA C 1 148 ? 22.774 21.110 59.246 1.00 41.71 144 ALA C CA 1
ATOM 4653 C C . ALA C 1 148 ? 23.867 20.477 60.098 1.00 43.51 144 ALA C C 1
ATOM 4654 O O . ALA C 1 148 ? 23.774 20.445 61.323 1.00 45.47 144 ALA C O 1
ATOM 4656 N N . GLY C 1 149 ? 24.898 19.963 59.433 1.00 41.67 145 GLY C N 1
ATOM 4657 C CA . GLY C 1 149 ? 26.019 19.345 60.115 1.00 41.69 145 GLY C CA 1
ATOM 4658 C C . GLY C 1 149 ? 25.651 18.059 60.830 1.00 44.66 145 GLY C C 1
ATOM 4659 O O . GLY C 1 149 ? 25.999 17.869 61.996 1.00 55.14 145 GLY C O 1
ATOM 4660 N N . VAL C 1 150 ? 24.932 17.181 60.140 1.00 39.64 146 VAL C N 1
ATOM 4661 C CA . VAL C 1 150 ? 24.638 15.852 60.666 1.00 37.87 146 VAL C CA 1
ATOM 4662 C C . VAL C 1 150 ? 24.529 14.841 59.526 1.00 34.56 146 VAL C C 1
ATOM 4663 O O . VAL C 1 150 ? 23.999 15.150 58.460 1.00 33.84 146 VAL C O 1
ATOM 4667 N N . ALA C 1 151 ? 25.032 13.633 59.752 1.00 33.21 147 ALA C N 1
ATOM 4668 C CA . ALA C 1 151 ? 24.915 12.569 58.763 1.00 32.82 147 ALA C CA 1
ATOM 4669 C C . ALA C 1 151 ? 23.528 11.929 58.809 1.00 30.94 147 ALA C C 1
ATOM 4670 O O . ALA C 1 151 ? 22.879 11.912 59.858 1.00 31.96 147 ALA C O 1
ATOM 4672 N N . LEU C 1 152 ? 23.069 11.420 57.670 1.00 29.15 148 LEU C N 1
ATOM 4673 C CA . LEU C 1 152 ? 21.836 10.636 57.630 1.00 29.70 148 LEU C CA 1
ATOM 4674 C C . LEU C 1 152 ? 22.115 9.210 58.074 1.00 29.68 148 LEU C C 1
ATOM 4675 O O . LEU C 1 152 ? 21.203 8.477 58.467 1.00 28.74 148 LEU C O 1
ATOM 4680 N N . SER C 1 153 ? 23.389 8.831 58.030 1.00 29.96 149 SER C N 1
ATOM 4681 C CA . SER C 1 153 ? 23.792 7.490 58.418 1.00 29.55 149 SER C CA 1
ATOM 4682 C C . SER C 1 153 ? 23.107 6.389 57.608 1.00 29.46 149 SER C C 1
ATOM 4683 O O . SER C 1 153 ? 22.459 5.508 58.185 1.00 27.59 149 SER C O 1
ATOM 4686 N N . ILE C 1 154 ? 23.238 6.401 56.281 1.00 29.58 150 ILE C N 1
ATOM 4687 C CA . ILE C 1 154 ? 22.606 5.304 55.590 1.00 29.47 150 ILE C CA 1
ATOM 4688 C C . ILE C 1 154 ? 23.707 4.271 55.573 1.00 29.72 150 ILE C C 1
ATOM 4689 O O . ILE C 1 154 ? 24.560 4.237 54.688 1.00 28.89 150 ILE C O 1
ATOM 4694 N N . ASP C 1 155 ? 23.603 3.378 56.551 1.00 30.66 151 ASP C N 1
ATOM 4695 C CA . ASP C 1 155 ? 24.579 2.325 56.814 1.00 30.88 151 ASP C CA 1
ATOM 4696 C C . ASP C 1 155 ? 24.199 0.903 56.410 1.00 31.52 151 ASP C C 1
ATOM 4697 O O . ASP C 1 155 ? 24.976 -0.027 56.614 1.00 33.33 151 ASP C O 1
ATOM 4702 N N . HIS C 1 156 ? 23.000 0.729 55.867 1.00 31.05 152 HIS C N 1
ATOM 4703 C CA . HIS C 1 156 ? 22.382 -0.590 55.838 1.00 32.19 152 HIS C CA 1
ATOM 4704 C C . HIS C 1 156 ? 21.073 -0.531 55.076 1.00 32.66 152 HIS C C 1
ATOM 4705 O O . HIS C 1 156 ? 20.322 0.437 55.196 1.00 29.71 152 HIS C O 1
ATOM 4712 N N . PRO C 1 157 ? 20.800 -1.574 54.277 1.00 33.75 153 PRO C N 1
ATOM 4713 C CA . PRO C 1 157 ? 19.582 -1.648 53.464 1.00 32.83 153 PRO C CA 1
ATOM 4714 C C . PRO C 1 157 ? 18.326 -1.443 54.302 1.00 29.89 153 PRO C C 1
ATOM 4715 O O . PRO C 1 157 ? 17.394 -0.777 53.853 1.00 27.95 153 PRO C O 1
ATOM 4719 N N . SER C 1 158 ? 18.308 -1.995 55.511 1.00 29.65 154 SER C N 1
ATOM 4720 C CA . SER C 1 158 ? 17.124 -1.913 56.365 1.00 29.78 154 SER C CA 1
ATOM 4721 C C . SER C 1 158 ? 16.789 -0.504 56.866 1.00 27.31 154 SER C C 1
ATOM 4722 O O . SER C 1 158 ? 15.698 -0.280 57.385 1.00 26.02 154 SER C O 1
ATOM 4725 N N . ARG C 1 159 ? 17.722 0.435 56.722 1.00 26.67 155 ARG C N 1
ATOM 4726 C CA . ARG C 1 159 ? 17.456 1.832 57.061 1.00 26.00 155 ARG C CA 1
ATOM 4727 C C . ARG C 1 159 ? 16.450 2.420 56.077 1.00 24.52 155 ARG C C 1
ATOM 4728 O O . ARG C 1 159 ? 15.762 3.394 56.379 1.00 23.07 155 ARG C O 1
ATOM 4736 N N . VAL C 1 160 ? 16.370 1.813 54.897 1.00 22.20 156 VAL C N 1
ATOM 4737 C CA . VAL C 1 160 ? 15.727 2.451 53.756 1.00 25.12 156 VAL C CA 1
ATOM 4738 C C . VAL C 1 160 ? 14.366 1.858 53.381 1.00 25.48 156 VAL C C 1
ATOM 4739 O O . VAL C 1 160 ? 14.150 0.651 53.468 1.00 24.64 156 VAL C O 1
ATOM 4743 N N . ARG C 1 161 ? 13.455 2.735 52.971 1.00 26.21 157 ARG C N 1
ATOM 4744 C CA . ARG C 1 161 ? 12.164 2.329 52.438 1.00 28.41 157 ARG C CA 1
ATOM 4745 C C . ARG C 1 161 ? 11.866 3.140 51.184 1.00 30.34 157 ARG C C 1
ATOM 4746 O O . ARG C 1 161 ? 12.473 4.188 50.951 1.00 28.77 157 ARG C O 1
ATOM 4754 N N . VAL C 1 162 ? 10.944 2.639 50.369 1.00 31.40 158 VAL C N 1
ATOM 4755 C CA . VAL C 1 162 ? 10.482 3.365 49.195 1.00 32.38 158 VAL C CA 1
ATOM 4756 C C . VAL C 1 162 ? 8.990 3.617 49.358 1.00 32.76 158 VAL C C 1
ATOM 4757 O O . VAL C 1 162 ? 8.212 2.676 49.498 1.00 33.20 158 VAL C O 1
ATOM 4761 N N . SER C 1 163 ? 8.592 4.885 49.358 1.00 31.88 159 SER C N 1
ATOM 4762 C CA . SER 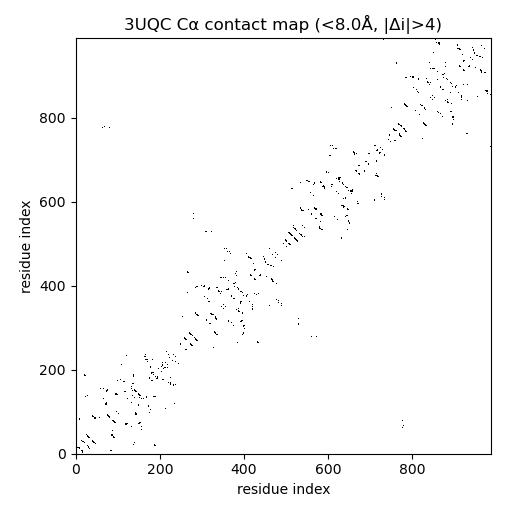C 1 163 ? 7.190 5.230 49.555 1.00 34.80 159 SER C CA 1
ATOM 4763 C C . SER C 1 163 ? 6.350 4.841 48.344 1.00 37.46 159 SER C C 1
ATOM 4764 O O . SER C 1 163 ? 6.872 4.664 47.242 1.00 37.42 159 SER C O 1
ATOM 4767 N N . ILE C 1 164 ? 5.046 4.703 48.561 1.00 38.10 160 ILE C N 1
ATOM 4768 C CA . ILE C 1 164 ? 4.103 4.438 47.480 1.00 42.38 160 ILE C CA 1
ATOM 4769 C C . ILE C 1 164 ? 4.213 5.510 46.397 1.00 45.85 160 ILE C C 1
ATOM 4770 O O . ILE C 1 164 ? 3.842 5.286 45.246 1.00 49.51 160 ILE C O 1
ATOM 4775 N N . ASP C 1 165 ? 4.726 6.675 46.783 1.00 44.26 161 ASP C N 1
ATOM 4776 C CA . ASP C 1 165 ? 4.871 7.808 45.875 1.00 43.36 161 ASP C CA 1
ATOM 4777 C C . ASP C 1 165 ? 6.220 7.810 45.158 1.00 43.08 161 ASP C C 1
ATOM 4778 O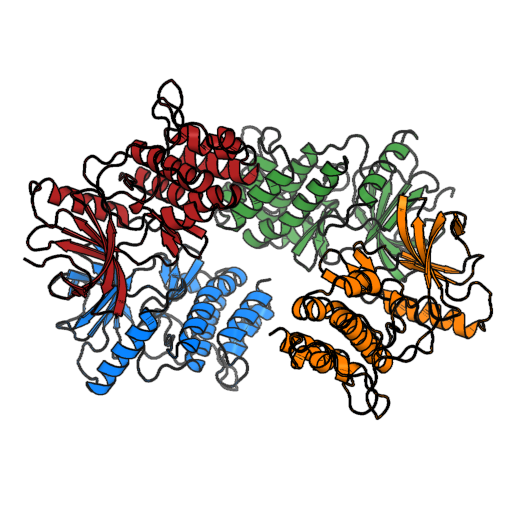 O . ASP C 1 165 ? 6.546 8.751 44.435 1.00 44.51 161 ASP C O 1
ATOM 4783 N N . GLY C 1 166 ? 7.010 6.765 45.384 1.00 42.35 162 GLY C N 1
ATOM 4784 C CA . GLY C 1 166 ? 8.243 6.568 44.644 1.00 41.48 162 GLY C CA 1
ATOM 4785 C C . GLY C 1 166 ? 9.418 7.379 45.153 1.00 39.59 162 GLY C C 1
ATOM 4786 O O . GLY C 1 166 ? 10.317 7.727 44.389 1.00 41.63 162 GLY C O 1
ATOM 4787 N N . ASP C 1 167 ? 9.412 7.682 46.446 1.00 37.19 163 ASP C N 1
ATOM 4788 C CA . ASP C 1 167 ? 10.548 8.340 47.078 1.00 35.72 163 ASP C CA 1
ATOM 4789 C C . ASP C 1 167 ? 11.330 7.366 47.945 1.00 33.10 163 ASP C C 1
ATOM 4790 O O . ASP C 1 167 ? 10.766 6.725 48.830 1.00 32.69 163 ASP C O 1
ATOM 4795 N N . VAL C 1 168 ? 12.626 7.251 47.681 1.00 32.75 164 VAL C N 1
ATOM 4796 C CA . VAL C 1 168 ? 13.515 6.522 48.574 1.00 31.57 164 VAL C CA 1
ATOM 4797 C C . VAL C 1 168 ? 13.726 7.383 49.813 1.00 28.42 164 VAL C C 1
ATOM 4798 O O . VAL C 1 168 ? 14.065 8.561 49.701 1.00 27.28 164 VAL C O 1
ATOM 4802 N N . VAL C 1 169 ? 13.516 6.799 50.988 1.00 26.32 165 VAL C N 1
ATOM 4803 C CA . VAL C 1 169 ? 13.520 7.559 52.236 1.00 27.26 165 VAL C CA 1
ATOM 4804 C C . VAL C 1 169 ? 14.358 6.860 53.299 1.00 25.81 165 VAL C C 1
ATOM 4805 O O . VAL C 1 169 ? 14.339 5.628 53.384 1.00 25.35 165 VAL C O 1
ATOM 4809 N N . LEU C 1 170 ? 15.071 7.619 54.133 1.00 25.62 166 LEU C N 1
ATOM 4810 C CA . LEU C 1 170 ? 15.661 6.977 55.295 1.00 24.46 166 LEU C CA 1
ATOM 4811 C C . LEU C 1 170 ? 14.520 6.851 56.290 1.00 23.29 166 LEU C C 1
ATOM 4812 O O . LEU C 1 170 ? 14.031 7.847 56.821 1.00 22.49 166 LEU C O 1
ATOM 4817 N N . ALA C 1 171 ? 14.142 5.610 56.571 1.00 23.53 167 ALA C N 1
ATOM 4818 C CA . ALA C 1 171 ? 12.967 5.315 57.388 1.00 23.44 167 ALA C CA 1
ATOM 4819 C C . ALA C 1 171 ? 13.204 5.344 58.892 1.00 22.21 167 ALA C C 1
ATOM 4820 O O . ALA C 1 171 ? 12.296 5.646 59.667 1.00 21.36 167 ALA C O 1
ATOM 4822 N N . TYR C 1 172 ? 14.419 4.995 59.301 1.00 21.63 168 TYR C N 1
ATOM 4823 C CA . TYR C 1 172 ? 14.712 4.805 60.717 1.00 22.53 168 TYR C CA 1
ATOM 4824 C C . TYR C 1 172 ? 15.883 5.667 61.170 1.00 24.13 168 TYR C C 1
ATOM 4825 O O . TYR C 1 172 ? 16.973 5.152 61.408 1.00 21.89 168 TYR C O 1
ATOM 4834 N N . PRO C 1 173 ? 15.671 6.991 61.262 1.00 24.22 169 PRO C N 1
ATOM 4835 C CA . PRO C 1 173 ? 16.816 7.833 61.619 1.00 25.57 169 PRO C CA 1
ATOM 4836 C C . PRO C 1 173 ? 17.330 7.540 63.020 1.00 24.87 169 PRO C C 1
ATOM 4837 O O . PRO C 1 173 ? 16.557 7.577 63.978 1.00 24.59 169 PRO C O 1
ATOM 4841 N N . ALA C 1 174 ? 18.614 7.225 63.136 1.00 25.47 170 ALA C N 1
ATOM 4842 C CA . ALA C 1 174 ? 19.392 7.479 64.335 1.00 25.75 170 ALA C CA 1
ATOM 4843 C C . ALA C 1 174 ? 20.813 7.755 63.856 1.00 27.22 170 ALA C C 1
ATOM 4844 O O . ALA C 1 174 ? 21.386 6.934 63.134 1.00 26.55 170 ALA C O 1
ATOM 4846 N N . THR C 1 175 ? 21.427 8.843 64.291 1.00 25.98 171 THR C N 1
ATOM 4847 C CA . THR C 1 175 ? 22.785 9.101 63.832 1.00 31.30 171 THR C CA 1
ATOM 4848 C C . THR C 1 175 ? 23.777 8.956 64.971 1.00 31.00 171 THR C C 1
ATOM 4849 O O . THR C 1 175 ? 23.808 9.768 65.894 1.00 29.30 171 THR C O 1
ATOM 4853 N N . MET C 1 176 ? 24.579 7.903 64.896 1.00 31.62 172 MET C N 1
ATOM 4854 C CA . MET C 1 176 ? 25.574 7.628 65.916 1.00 36.12 172 MET C CA 1
ATOM 4855 C C . MET C 1 176 ? 26.830 8.427 65.610 1.00 38.53 172 MET C C 1
ATOM 4856 O O . MET C 1 176 ? 27.072 8.786 64.457 1.00 38.03 172 MET C O 1
ATOM 4861 N N . PRO C 1 177 ? 27.627 8.717 66.647 1.00 41.89 173 PRO C N 1
ATOM 4862 C CA . PRO C 1 177 ? 28.800 9.595 66.553 1.00 44.36 173 PRO C CA 1
ATOM 4863 C C . PRO C 1 177 ? 29.767 9.208 65.431 1.00 44.37 173 PRO C C 1
ATOM 4864 O O . PRO C 1 177 ? 30.441 10.078 64.885 1.00 45.39 173 PRO C O 1
ATOM 4868 N N . ASP C 1 178 ? 29.826 7.925 65.090 1.00 44.30 174 ASP C N 1
ATOM 4869 C CA . ASP C 1 178 ? 30.800 7.436 64.116 1.00 46.56 174 ASP C CA 1
ATOM 4870 C C . ASP C 1 178 ? 30.371 7.632 62.660 1.00 46.72 174 ASP C C 1
ATOM 4871 O O . ASP C 1 178 ? 31.192 7.535 61.749 1.00 51.01 174 ASP C O 1
ATOM 4876 N N . ALA C 1 179 ? 29.089 7.899 62.437 1.00 44.46 175 ALA C N 1
ATOM 4877 C CA . ALA C 1 179 ? 28.595 8.086 61.078 1.00 45.84 175 ALA C CA 1
ATOM 4878 C C . ALA C 1 179 ? 29.104 9.403 60.515 1.00 45.65 175 ALA C C 1
ATOM 4879 O O . ALA C 1 179 ? 29.257 10.378 61.247 1.00 43.07 175 ALA C O 1
ATOM 4881 N N . ASN C 1 180 ? 29.366 9.431 59.213 1.00 48.98 176 ASN C N 1
ATOM 4882 C CA . ASN C 1 180 ? 29.840 10.649 58.565 1.00 48.30 176 ASN C CA 1
ATOM 4883 C C . ASN C 1 180 ? 29.221 10.870 57.189 1.00 43.85 176 ASN C C 1
ATOM 4884 O O . ASN C 1 180 ? 28.809 9.917 56.526 1.00 42.90 176 ASN C O 1
ATOM 4889 N N . PRO C 1 181 ? 29.161 12.138 56.757 1.00 42.84 177 PRO C N 1
ATOM 4890 C CA . PRO C 1 181 ? 28.569 12.566 55.487 1.00 42.18 177 PRO C CA 1
ATOM 4891 C C . PRO C 1 181 ? 29.036 11.768 54.271 1.00 42.67 177 PRO C C 1
ATOM 4892 O O . PRO C 1 181 ? 28.213 11.448 53.415 1.00 41.56 177 PRO C O 1
ATOM 4896 N N . GLN C 1 182 ? 30.323 11.452 54.188 1.00 42.77 178 GLN C N 1
ATOM 4897 C CA . GLN C 1 182 ? 30.841 10.779 53.001 1.00 42.65 178 GLN C CA 1
ATOM 4898 C C . GLN C 1 182 ? 30.299 9.360 52.856 1.00 39.18 178 GLN C C 1
ATOM 4899 O O . GLN C 1 182 ? 30.086 8.880 51.742 1.00 39.44 178 GLN C O 1
ATOM 4905 N N . ASP C 1 183 ? 30.075 8.690 53.981 1.00 37.94 179 ASP C N 1
ATOM 4906 C CA . ASP C 1 183 ? 29.523 7.342 53.953 1.00 37.43 179 ASP C CA 1
ATOM 4907 C C . ASP C 1 183 ? 28.048 7.345 53.545 1.00 34.11 179 ASP C C 1
ATOM 4908 O O . ASP C 1 183 ? 27.519 6.327 53.098 1.00 32.09 179 ASP C O 1
ATOM 4913 N N . ASP C 1 184 ? 27.389 8.491 53.692 1.00 32.87 180 ASP C N 1
ATOM 4914 C CA . ASP C 1 184 ? 26.030 8.643 53.179 1.00 32.03 180 ASP C CA 1
ATOM 4915 C C . ASP C 1 184 ? 26.045 8.601 51.656 1.00 31.97 180 ASP C C 1
ATOM 4916 O O . ASP C 1 184 ? 25.192 7.966 51.039 1.00 29.82 180 ASP C O 1
ATOM 4921 N N . ILE C 1 185 ? 27.018 9.283 51.056 1.00 32.26 181 ILE C N 1
ATOM 4922 C CA . ILE C 1 185 ? 27.173 9.273 49.605 1.00 34.26 181 ILE C CA 1
ATOM 4923 C C . ILE C 1 185 ? 27.298 7.837 49.103 1.00 34.48 181 ILE C C 1
ATOM 4924 O O . ILE C 1 185 ? 26.681 7.461 48.109 1.00 34.12 181 ILE C O 1
ATOM 4929 N N . ARG C 1 186 ? 28.090 7.034 49.806 1.00 33.80 182 ARG C N 1
ATOM 4930 C CA . ARG C 1 186 ? 28.265 5.631 49.446 1.00 36.55 182 ARG C CA 1
ATOM 4931 C C . ARG C 1 186 ? 26.989 4.834 49.698 1.00 33.51 182 ARG C C 1
ATOM 4932 O O . ARG C 1 186 ? 26.643 3.937 48.927 1.00 33.55 182 ARG C O 1
ATOM 4940 N N . GLY C 1 187 ? 26.293 5.164 50.782 1.00 32.31 183 GLY C N 1
ATOM 4941 C CA . GLY C 1 187 ? 25.056 4.490 51.127 1.00 32.29 183 GLY C CA 1
ATOM 4942 C C . GLY C 1 187 ? 23.995 4.704 50.066 1.00 32.70 183 GLY C C 1
ATOM 4943 O O . GLY C 1 187 ? 23.262 3.781 49.706 1.00 33.05 183 GLY C O 1
ATOM 4944 N N . ILE C 1 188 ? 23.918 5.931 49.562 1.00 31.44 184 ILE C N 1
ATOM 4945 C CA . ILE C 1 188 ? 22.955 6.281 48.522 1.00 31.84 184 ILE C CA 1
ATOM 4946 C C . ILE C 1 188 ? 23.240 5.520 47.230 1.00 33.12 184 ILE C C 1
ATOM 4947 O O . ILE C 1 188 ? 22.327 4.993 46.599 1.00 32.07 184 ILE C O 1
ATOM 4952 N N . GLY C 1 189 ? 24.511 5.465 46.843 1.00 32.98 185 GLY C N 1
ATOM 4953 C CA . GLY C 1 189 ? 24.918 4.710 45.672 1.00 35.02 185 GLY C CA 1
ATOM 4954 C C . GLY C 1 189 ? 24.587 3.243 45.845 1.00 35.79 185 GLY C C 1
ATOM 4955 O O . GLY C 1 189 ? 24.098 2.590 44.919 1.00 36.77 185 GLY C O 1
ATOM 4956 N N . ALA C 1 190 ? 24.849 2.726 47.042 1.00 35.32 186 ALA C N 1
ATOM 4957 C CA . ALA C 1 190 ? 24.551 1.335 47.360 1.00 35.87 186 ALA C CA 1
ATOM 4958 C C . ALA C 1 190 ? 23.067 1.048 47.178 1.00 35.28 186 ALA C C 1
ATOM 4959 O O . ALA C 1 190 ? 22.689 0.006 46.643 1.00 35.11 186 ALA C O 1
ATOM 4961 N N . SER C 1 191 ? 22.233 1.979 47.630 1.00 33.89 187 SER C N 1
ATOM 4962 C CA . SER C 1 191 ? 20.789 1.836 47.497 1.00 35.16 187 SER C CA 1
ATOM 4963 C C . SER C 1 191 ? 20.370 1.890 46.034 1.00 36.41 187 SER C C 1
ATOM 4964 O O . SER C 1 191 ? 19.517 1.122 45.598 1.00 37.81 187 SER C O 1
ATOM 4967 N N . LEU C 1 192 ? 20.968 2.804 45.277 1.00 36.71 188 LEU C N 1
ATOM 4968 C CA . LEU C 1 192 ? 20.726 2.863 43.841 1.00 37.78 188 LEU C CA 1
ATOM 4969 C C . LEU C 1 192 ? 21.111 1.532 43.195 1.00 39.39 188 LEU C C 1
ATOM 4970 O O . LEU C 1 192 ? 20.378 0.988 42.367 1.00 38.45 188 LEU C O 1
ATOM 4975 N N . TYR C 1 193 ? 22.271 1.016 43.591 1.00 39.37 189 TYR C N 1
ATOM 4976 C CA . TYR C 1 193 ? 22.769 -0.263 43.103 1.00 41.25 189 TYR C CA 1
ATOM 4977 C C . TYR C 1 193 ? 21.753 -1.366 43.382 1.00 41.29 189 TYR C C 1
ATOM 4978 O O . TYR C 1 193 ? 21.451 -2.180 42.513 1.00 42.36 189 TYR C O 1
ATOM 4987 N N . ALA C 1 194 ? 21.231 -1.376 44.605 1.00 40.51 190 ALA C N 1
ATOM 4988 C CA . ALA C 1 194 ? 20.256 -2.371 45.032 1.00 42.42 190 ALA C CA 1
ATOM 4989 C C . ALA C 1 194 ? 19.033 -2.385 44.126 1.00 43.93 190 ALA C C 1
ATOM 4990 O O . ALA C 1 194 ? 18.529 -3.447 43.770 1.00 44.93 190 ALA C O 1
ATOM 4992 N N . LEU C 1 195 ? 18.550 -1.202 43.762 1.00 42.53 191 LEU C N 1
ATOM 4993 C CA . LEU C 1 195 ? 17.361 -1.099 42.920 1.00 44.69 191 LEU C CA 1
ATOM 4994 C C . LEU C 1 195 ? 17.635 -1.530 41.481 1.00 45.82 191 LEU C C 1
ATOM 4995 O O . LEU C 1 195 ? 16.821 -2.212 40.860 1.00 46.46 191 LEU C O 1
ATOM 5000 N N . LEU C 1 196 ? 18.786 -1.130 40.952 1.00 46.96 192 LEU C N 1
ATOM 5001 C CA . LEU C 1 196 ? 19.169 -1.525 39.603 1.00 49.51 192 LEU C CA 1
ATOM 5002 C C . LEU C 1 196 ? 19.413 -3.026 39.508 1.00 50.22 192 LEU C C 1
ATOM 5003 O O . LEU C 1 196 ? 18.788 -3.721 38.710 1.00 47.71 192 LEU C O 1
ATOM 5008 N N . VAL C 1 197 ? 20.343 -3.507 40.331 1.00 52.18 193 VAL C N 1
ATOM 5009 C CA . VAL C 1 197 ? 20.830 -4.889 40.259 1.00 49.95 193 VAL C CA 1
ATOM 5010 C C . VAL C 1 197 ? 20.210 -5.905 41.252 1.00 50.31 193 VAL C C 1
ATOM 5011 O O . VAL C 1 197 ? 20.457 -7.106 41.140 1.00 49.45 193 VAL C O 1
ATOM 5015 N N . ASN C 1 198 ? 19.372 -5.450 42.182 1.00 48.38 194 ASN C N 1
ATOM 5016 C CA . ASN C 1 198 ? 18.908 -6.312 43.285 1.00 46.84 194 ASN C CA 1
ATOM 5017 C C . ASN C 1 198 ? 20.044 -6.940 44.121 1.00 47.86 194 ASN C C 1
ATOM 5018 O O . ASN C 1 198 ? 19.925 -8.074 44.584 1.00 45.37 194 ASN C O 1
ATOM 5023 N N . ARG C 1 199 ? 21.135 -6.197 44.312 1.00 49.91 195 ARG C N 1
ATOM 5024 C CA . ARG C 1 199 ? 22.260 -6.646 45.139 1.00 50.56 195 ARG C CA 1
ATOM 5025 C C . ARG C 1 199 ? 22.838 -5.483 45.952 1.00 49.40 195 ARG C C 1
ATOM 5026 O O . ARG C 1 199 ? 22.819 -4.334 45.506 1.00 44.37 195 ARG C O 1
ATOM 5034 N N . TRP C 1 200 ? 23.369 -5.784 47.135 1.00 48.59 196 TRP C N 1
ATOM 5035 C CA . TRP C 1 200 ? 23.945 -4.753 47.999 1.00 43.62 196 TRP C CA 1
ATOM 5036 C C . TRP C 1 200 ? 25.476 -4.762 47.945 1.00 44.35 196 TRP C C 1
ATOM 5037 O O . TRP C 1 200 ? 26.115 -5.725 48.370 1.00 43.71 196 TRP C O 1
ATOM 5048 N N . PRO C 1 201 ? 26.057 -3.674 47.415 1.00 44.09 197 PRO C N 1
ATOM 5049 C CA . PRO C 1 201 ? 27.474 -3.430 47.104 1.00 46.73 197 PRO C CA 1
ATOM 5050 C C . PRO C 1 201 ? 28.410 -3.275 48.304 1.00 47.03 197 PRO C C 1
ATOM 5051 O O . PRO C 1 201 ? 29.624 -3.321 48.114 1.00 51.96 197 PRO C O 1
ATOM 5055 N N . LEU C 1 202 ? 27.873 -3.063 49.501 1.00 45.08 198 LEU C N 1
ATOM 5056 C CA . LEU C 1 202 ? 28.707 -2.723 50.654 1.00 46.14 198 LEU C CA 1
ATOM 5057 C C . LEU C 1 202 ? 28.664 -3.787 51.750 1.00 48.54 198 LEU C C 1
ATOM 5058 O O . LEU C 1 202 ? 27.716 -4.570 51.823 1.00 48.82 198 LEU C O 1
ATOM 5063 N N . PRO C 1 203 ? 29.705 -3.828 52.600 1.00 52.28 199 PRO C N 1
ATOM 5064 C CA . PRO C 1 203 ? 29.748 -4.787 53.711 1.00 58.64 199 PRO C CA 1
ATOM 5065 C C . PRO C 1 203 ? 28.540 -4.609 54.627 1.00 59.01 199 PRO C C 1
ATOM 5066 O O . PRO C 1 203 ? 28.261 -3.490 55.060 1.00 55.76 199 PRO C O 1
ATOM 5070 N N . GLU C 1 204 ? 27.849 -5.703 54.935 1.00 55.19 200 GLU C N 1
ATOM 5071 C CA . GLU C 1 204 ? 26.580 -5.622 55.654 1.00 56.66 200 GLU C CA 1
ATOM 5072 C C . GLU C 1 204 ? 26.659 -6.208 57.062 1.00 55.99 200 GLU C C 1
ATOM 5073 O O . GLU C 1 204 ? 27.119 -7.334 57.257 1.00 58.66 200 GLU C O 1
ATOM 5079 N N . ALA C 1 205 ? 26.199 -5.430 58.037 1.00 54.01 201 ALA C N 1
ATOM 5080 C CA . ALA C 1 205 ? 26.238 -5.829 59.440 1.00 55.05 201 ALA C CA 1
ATOM 5081 C C . ALA C 1 205 ? 24.869 -6.253 59.976 1.00 57.16 201 ALA C C 1
ATOM 5082 O O . ALA C 1 205 ? 23.888 -6.326 59.231 1.00 54.48 201 ALA C O 1
ATOM 5084 N N . GLY C 1 206 ? 24.826 -6.555 61.271 1.00 58.49 202 GLY C N 1
ATOM 5085 C CA . GLY C 1 206 ? 23.585 -6.845 61.969 1.00 58.50 202 GLY C CA 1
ATOM 5086 C C . GLY C 1 206 ? 22.715 -7.901 61.314 1.00 59.39 202 GLY C C 1
ATOM 5087 O O . GLY C 1 206 ? 23.216 -8.885 60.769 1.00 63.83 202 GLY C O 1
ATOM 5088 N N . VAL C 1 207 ? 21.403 -7.689 61.367 1.00 55.87 203 VAL C N 1
ATOM 5089 C CA . VAL C 1 207 ? 20.447 -8.620 60.778 1.00 51.39 203 VAL C CA 1
ATOM 5090 C C . VAL C 1 207 ? 20.514 -8.568 59.256 1.00 56.62 203 VAL C C 1
ATOM 5091 O O . VAL C 1 207 ? 20.620 -7.492 58.667 1.00 53.56 203 VAL C O 1
ATOM 5095 N N . ARG C 1 208 ? 20.459 -9.738 58.626 1.00 62.48 204 ARG C N 1
ATOM 5096 C CA . ARG C 1 208 ? 20.509 -9.825 57.170 1.00 65.77 204 ARG C CA 1
ATOM 5097 C C . ARG C 1 208 ? 19.330 -9.097 56.526 1.00 57.65 204 ARG C C 1
ATOM 5098 O O . ARG C 1 208 ? 18.185 -9.245 56.953 1.00 55.19 204 ARG C O 1
ATOM 5106 N N . SER C 1 209 ? 19.630 -8.300 55.506 1.00 57.33 205 SER C N 1
ATOM 5107 C CA . SER C 1 209 ? 18.633 -7.462 54.846 1.00 57.19 205 SER C CA 1
ATOM 5108 C C . SER C 1 209 ? 17.758 -8.237 53.864 1.00 58.90 205 SER C C 1
ATOM 5109 O O . SER C 1 209 ? 16.614 -7.858 53.604 1.00 60.08 205 SER C O 1
ATOM 5112 N N . GLY C 1 210 ? 18.298 -9.322 53.322 1.00 55.27 206 GLY C N 1
ATOM 5113 C CA . GLY C 1 210 ? 17.613 -10.076 52.290 1.00 53.48 206 GLY C CA 1
ATOM 5114 C C . GLY C 1 210 ? 18.240 -9.772 50.946 1.00 51.45 206 GLY C C 1
ATOM 5115 O O . GLY C 1 210 ? 17.958 -10.434 49.947 1.00 57.24 206 GLY C O 1
ATOM 5116 N N . LEU C 1 211 ? 19.095 -8.755 50.927 1.00 47.11 207 LEU C N 1
ATOM 5117 C CA . LEU C 1 211 ? 19.858 -8.428 49.732 1.00 48.97 207 LEU C CA 1
ATOM 5118 C C . LEU C 1 211 ? 21.139 -9.246 49.694 1.00 51.95 207 LEU C C 1
ATOM 5119 O O . LEU C 1 211 ? 21.976 -9.154 50.596 1.00 51.05 207 LEU C O 1
ATOM 5124 N N . ALA C 1 212 ? 21.282 -10.056 48.652 1.00 49.35 208 ALA C N 1
ATOM 5125 C CA . ALA C 1 212 ? 22.507 -10.812 48.449 1.00 52.66 208 ALA C CA 1
ATOM 5126 C C . ALA C 1 212 ? 23.619 -9.840 48.082 1.00 52.50 208 ALA C C 1
ATOM 5127 O O . ALA C 1 212 ? 23.383 -8.869 47.362 1.00 50.58 208 ALA C O 1
ATOM 5129 N N . PRO C 1 213 ? 24.836 -10.085 48.592 1.00 54.52 209 PRO C N 1
ATOM 5130 C CA . PRO C 1 213 ? 25.963 -9.194 48.295 1.00 52.73 209 PRO C CA 1
ATOM 5131 C C . PRO C 1 213 ? 26.201 -9.113 46.794 1.00 52.95 209 PRO C C 1
ATOM 5132 O O . PRO C 1 213 ? 25.947 -10.081 46.082 1.00 56.52 209 PRO C O 1
ATOM 5136 N N . ALA C 1 214 ? 26.678 -7.969 46.319 1.00 52.95 210 ALA C N 1
ATOM 5137 C CA . ALA C 1 214 ? 26.939 -7.790 44.897 1.00 53.76 210 ALA C CA 1
ATOM 5138 C C . ALA C 1 214 ? 28.111 -8.652 44.447 1.00 55.08 210 ALA C C 1
ATOM 5139 O O . ALA C 1 214 ? 28.927 -9.082 45.262 1.00 52.88 210 ALA C O 1
ATOM 5141 N N . GLU C 1 215 ? 28.178 -8.915 43.146 1.00 58.19 211 GLU C N 1
ATOM 5142 C CA . GLU C 1 215 ? 29.306 -9.630 42.570 1.00 59.96 211 GLU C CA 1
ATOM 5143 C C . GLU C 1 215 ? 30.487 -8.681 42.453 1.00 63.21 211 GLU C C 1
ATOM 5144 O O . GLU C 1 215 ? 30.332 -7.535 42.026 1.00 60.32 211 GLU C O 1
ATOM 5150 N N . ARG C 1 216 ? 31.665 -9.159 42.838 1.00 63.12 212 ARG C N 1
ATOM 5151 C CA . ARG C 1 216 ? 32.868 -8.337 42.826 1.00 66.35 212 ARG C CA 1
ATOM 5152 C C . ARG C 1 216 ? 33.859 -8.828 41.773 1.00 73.95 212 ARG C C 1
ATOM 5153 O O . ARG C 1 216 ? 33.939 -10.026 41.491 1.00 69.20 212 ARG C O 1
ATOM 5161 N N . ASP C 1 217 ? 34.608 -7.895 41.194 1.00 74.39 213 ASP C N 1
ATOM 5162 C CA . ASP C 1 217 ? 35.615 -8.235 40.196 1.00 77.52 213 ASP C CA 1
ATOM 5163 C C . ASP C 1 217 ? 36.920 -8.687 40.849 1.00 83.95 213 ASP C C 1
ATOM 5164 O O . ASP C 1 217 ? 36.984 -8.902 42.060 1.00 79.77 213 ASP C O 1
ATOM 5169 N N . THR C 1 218 ? 37.956 -8.832 40.030 1.00 91.47 214 THR C N 1
ATOM 5170 C CA . THR C 1 218 ? 39.269 -9.261 40.499 1.00 93.25 214 THR C CA 1
ATOM 5171 C C . THR C 1 218 ? 39.829 -8.380 41.618 1.00 86.64 214 THR C C 1
ATOM 5172 O O . THR C 1 218 ? 40.478 -8.875 42.541 1.00 80.91 214 THR C O 1
ATOM 5176 N N . ALA C 1 219 ? 39.575 -7.078 41.535 1.00 83.81 215 ALA C N 1
ATOM 5177 C CA . ALA C 1 219 ? 40.113 -6.133 42.509 1.00 77.87 215 ALA C CA 1
ATOM 5178 C C . ALA C 1 219 ? 39.249 -6.050 43.763 1.00 76.04 215 ALA C C 1
ATOM 5179 O O . ALA C 1 219 ? 39.595 -5.357 44.720 1.00 72.51 215 ALA C O 1
ATOM 5181 N N . GLY C 1 220 ? 38.128 -6.764 43.756 1.00 77.60 216 GLY C N 1
ATOM 5182 C CA . GLY C 1 220 ? 37.211 -6.750 44.881 1.00 73.25 216 GLY C CA 1
ATOM 5183 C C . GLY C 1 220 ? 36.237 -5.589 44.820 1.00 66.96 216 GLY C C 1
ATOM 5184 O O . GLY C 1 220 ? 35.549 -5.287 45.792 1.00 65.86 216 GLY C O 1
ATOM 5185 N N . GLN C 1 221 ? 36.188 -4.920 43.675 1.00 65.79 217 GLN C N 1
ATOM 5186 C CA . GLN C 1 221 ? 35.228 -3.844 43.472 1.00 66.42 217 GLN C CA 1
ATOM 5187 C C . GLN C 1 221 ? 33.930 -4.385 42.870 1.00 66.00 217 GLN C C 1
ATOM 5188 O O . GLN C 1 221 ? 33.959 -5.255 41.998 1.00 63.91 217 GLN C O 1
ATOM 5194 N N . PRO C 1 222 ? 32.782 -3.882 43.348 1.00 66.32 218 PRO C N 1
ATOM 5195 C CA . PRO C 1 222 ? 31.496 -4.344 42.817 1.00 61.64 218 PRO C CA 1
ATOM 5196 C C . PRO C 1 222 ? 31.398 -4.113 41.314 1.00 56.75 218 PRO C C 1
ATOM 5197 O O . PRO C 1 222 ? 31.670 -3.012 40.837 1.00 57.14 218 PRO C O 1
ATOM 5201 N N . ILE C 1 223 ? 31.008 -5.149 40.581 1.00 55.16 219 ILE C N 1
ATOM 5202 C CA . ILE C 1 223 ? 30.843 -5.049 39.138 1.00 58.73 219 ILE C CA 1
ATOM 5203 C C . ILE C 1 223 ? 29.741 -4.055 38.800 1.00 59.68 219 ILE C C 1
ATOM 5204 O O . ILE C 1 223 ? 28.663 -4.087 39.392 1.00 56.30 219 ILE C O 1
ATOM 5209 N N . GLU C 1 224 ? 30.017 -3.172 37.847 1.00 59.08 220 GLU C N 1
ATOM 5210 C CA . GLU C 1 224 ? 29.074 -2.121 37.496 1.00 60.01 220 GLU C CA 1
ATOM 5211 C C . GLU C 1 224 ? 27.719 -2.686 37.090 1.00 63.55 220 GLU C C 1
ATOM 5212 O O . GLU C 1 224 ? 27.637 -3.765 36.504 1.00 65.66 220 GLU C O 1
ATOM 5218 N N . PRO C 1 225 ? 26.650 -1.951 37.420 1.00 61.70 221 PRO C N 1
ATOM 5219 C CA . PRO C 1 225 ? 25.261 -2.323 37.138 1.00 66.89 221 PRO C CA 1
ATOM 5220 C C . PRO C 1 225 ? 25.013 -2.699 35.672 1.00 69.76 221 PRO C C 1
ATOM 5221 O O . PRO C 1 225 ? 24.297 -3.668 35.412 1.00 68.57 221 PRO C O 1
ATOM 5225 N N . ALA C 1 226 ? 25.589 -1.949 34.735 1.00 67.86 222 ALA C N 1
ATOM 5226 C CA . ALA C 1 226 ? 25.376 -2.213 33.312 1.00 66.32 222 ALA C CA 1
ATOM 5227 C C . ALA C 1 226 ? 26.070 -3.497 32.864 1.00 74.76 222 ALA C C 1
ATOM 5228 O O . ALA C 1 226 ? 25.567 -4.215 31.999 1.00 75.77 222 ALA C O 1
ATOM 5230 N N . ASP C 1 227 ? 27.227 -3.780 33.456 1.00 71.23 223 ASP C N 1
ATOM 5231 C CA . ASP C 1 227 ? 27.963 -5.004 33.157 1.00 68.52 223 ASP C CA 1
ATOM 5232 C C . ASP C 1 227 ? 27.207 -6.231 33.653 1.00 71.00 223 ASP C C 1
ATOM 5233 O O . ASP C 1 227 ? 27.546 -7.364 33.314 1.00 76.95 223 ASP C O 1
ATOM 5238 N N . ILE C 1 228 ? 26.184 -5.993 34.466 1.00 70.70 224 ILE C N 1
ATOM 5239 C CA . ILE C 1 228 ? 25.320 -7.059 34.956 1.00 66.10 224 ILE C CA 1
ATOM 5240 C C . ILE C 1 228 ? 24.079 -7.175 34.066 1.00 74.34 224 ILE C C 1
ATOM 5241 O O . ILE C 1 228 ? 23.865 -8.204 33.423 1.00 73.88 224 ILE C O 1
ATOM 5246 N N . ASP C 1 229 ? 23.263 -6.124 34.042 1.00 74.10 225 ASP C N 1
ATOM 5247 C CA . ASP C 1 229 ? 22.156 -6.018 33.090 1.00 73.71 225 ASP C CA 1
ATOM 5248 C C . ASP C 1 229 ? 22.403 -4.842 32.144 1.00 75.51 225 ASP C C 1
ATOM 5249 O O . ASP C 1 229 ? 22.395 -3.684 32.563 1.00 70.96 225 ASP C O 1
ATOM 5254 N N . ARG C 1 230 ? 22.611 -5.147 30.866 1.00 78.76 226 ARG C N 1
ATOM 5255 C CA . ARG C 1 230 ? 23.041 -4.144 29.893 1.00 82.99 226 ARG C CA 1
ATOM 5256 C C . ARG C 1 230 ? 21.938 -3.175 29.468 1.00 78.58 226 ARG C C 1
ATOM 5257 O O . ARG C 1 230 ? 22.213 -2.172 28.810 1.00 70.27 226 ARG C O 1
ATOM 5265 N N . ASP C 1 231 ? 20.695 -3.475 29.836 1.00 77.13 227 ASP C N 1
ATOM 5266 C CA . ASP C 1 231 ? 19.571 -2.616 29.473 1.00 75.00 227 ASP C CA 1
ATOM 5267 C C . ASP C 1 231 ? 19.592 -1.313 30.255 1.00 76.02 227 ASP C C 1
ATOM 5268 O O . ASP C 1 231 ? 18.819 -0.394 29.975 1.00 68.25 227 ASP C O 1
ATOM 5273 N N . ILE C 1 232 ? 20.474 -1.234 31.242 1.00 70.02 228 ILE C N 1
ATOM 5274 C CA . ILE C 1 232 ? 20.510 -0.054 32.086 1.00 64.18 228 ILE C CA 1
ATOM 5275 C C . ILE C 1 232 ? 21.487 0.985 31.536 1.00 62.35 228 ILE C C 1
ATOM 5276 O O . ILE C 1 232 ? 22.671 0.707 31.340 1.00 61.99 228 ILE C O 1
ATOM 5281 N N . PRO C 1 233 ? 20.972 2.193 31.280 1.00 59.12 229 PRO C N 1
ATOM 5282 C CA . PRO C 1 233 ? 21.636 3.298 30.580 1.00 64.09 229 PRO C CA 1
ATOM 5283 C C . PRO C 1 233 ? 22.990 3.618 31.203 1.00 67.35 229 PRO C C 1
ATOM 5284 O O . PRO C 1 233 ? 23.184 3.379 32.395 1.00 66.16 229 PRO C O 1
ATOM 5288 N N . PHE C 1 234 ? 23.915 4.146 30.406 1.00 68.00 230 PHE C N 1
ATOM 5289 C CA . PHE C 1 234 ? 25.314 4.204 30.826 1.00 71.97 230 PHE C CA 1
ATOM 5290 C C . PHE C 1 234 ? 25.630 5.221 31.927 1.00 68.63 230 PHE C C 1
ATOM 5291 O O . PHE C 1 234 ? 26.546 5.003 32.720 1.00 64.93 230 PHE C O 1
ATOM 5299 N N . GLN C 1 235 ? 24.877 6.315 31.996 1.00 67.27 231 GLN C N 1
ATOM 5300 C CA . GLN C 1 235 ? 25.084 7.269 33.083 1.00 70.97 231 GLN C CA 1
ATOM 5301 C C . GLN C 1 235 ? 24.461 6.755 34.378 1.00 65.37 231 GLN C C 1
ATOM 5302 O O . GLN C 1 235 ? 25.039 6.906 35.454 1.00 59.89 231 GLN C O 1
ATOM 5308 N N . ILE C 1 236 ? 23.278 6.158 34.269 1.00 62.14 232 ILE C N 1
ATOM 5309 C CA . ILE C 1 236 ? 22.595 5.596 35.430 1.00 58.18 232 ILE C CA 1
ATOM 5310 C C . ILE C 1 236 ? 23.479 4.566 36.128 1.00 57.37 232 ILE C C 1
ATOM 5311 O O . ILE C 1 236 ? 23.518 4.495 37.358 1.00 51.76 232 ILE C O 1
ATOM 5316 N N . SER C 1 237 ? 24.194 3.773 35.337 1.00 58.22 233 SER C N 1
ATOM 5317 C CA . SER C 1 237 ? 25.138 2.812 35.888 1.00 53.32 233 SER C CA 1
ATOM 5318 C C . SER C 1 237 ? 26.328 3.532 36.515 1.00 52.68 233 SER C C 1
ATOM 5319 O O . SER C 1 237 ? 26.733 3.224 37.636 1.00 50.48 233 SER C O 1
ATOM 5322 N N . ALA C 1 238 ? 26.879 4.498 35.785 1.00 56.30 234 ALA C N 1
ATOM 5323 C CA . ALA C 1 238 ? 28.059 5.235 36.234 1.00 57.62 234 ALA C CA 1
ATOM 5324 C C . ALA C 1 238 ? 27.829 5.958 37.558 1.00 54.01 234 ALA C C 1
ATOM 5325 O O . ALA C 1 238 ? 28.679 5.916 38.449 1.00 52.06 234 ALA C O 1
ATOM 5327 N N . VAL C 1 239 ? 26.682 6.624 37.677 1.00 51.58 235 VAL C N 1
ATOM 5328 C CA . VAL C 1 239 ? 26.311 7.307 38.911 1.00 48.27 235 VAL C CA 1
ATOM 5329 C C . VAL C 1 239 ? 26.393 6.352 40.096 1.00 47.29 235 VAL C C 1
ATOM 5330 O O . VAL C 1 239 ? 26.926 6.698 41.148 1.00 45.94 235 VAL C O 1
ATOM 5334 N N . ALA C 1 240 ? 25.865 5.146 39.917 1.00 46.59 236 ALA C N 1
ATOM 5335 C CA . ALA C 1 240 ? 25.892 4.141 40.971 1.00 46.42 236 ALA C CA 1
ATOM 5336 C C . ALA C 1 240 ? 27.323 3.767 41.355 1.00 48.89 236 ALA C C 1
ATOM 5337 O O . ALA C 1 240 ? 27.680 3.775 42.535 1.00 45.93 236 ALA C O 1
ATOM 5339 N N . ALA C 1 241 ? 28.137 3.448 40.352 1.00 50.77 237 ALA C N 1
ATOM 5340 C CA . ALA C 1 241 ? 29.508 2.993 40.579 1.00 47.89 237 ALA C CA 1
ATOM 5341 C C . ALA C 1 241 ? 30.397 4.049 41.241 1.00 47.14 237 ALA C C 1
ATOM 5342 O O . ALA C 1 241 ? 31.009 3.788 42.275 1.00 47.65 237 ALA C O 1
ATOM 5344 N N . ARG C 1 242 ? 30.471 5.235 40.642 1.00 47.83 238 ARG C N 1
ATOM 5345 C CA . ARG C 1 242 ? 31.279 6.321 41.194 1.00 51.14 238 ARG C CA 1
ATOM 5346 C C . ARG C 1 242 ? 30.848 6.666 42.614 1.00 50.52 238 ARG C C 1
ATOM 5347 O O . ARG C 1 242 ? 31.652 7.126 43.426 1.00 51.00 238 ARG C O 1
ATOM 5355 N N . SER C 1 243 ? 29.570 6.446 42.898 1.00 46.51 239 SER C N 1
ATOM 5356 C CA . SER C 1 243 ? 28.994 6.776 44.196 1.00 47.31 239 SER C CA 1
ATOM 5357 C C . SER C 1 243 ? 29.367 5.746 45.265 1.00 45.96 239 SER C C 1
ATOM 5358 O O . SER C 1 243 ? 29.704 6.104 46.395 1.00 44.55 239 SER C O 1
ATOM 5361 N N . VAL C 1 244 ? 29.310 4.468 44.900 1.00 45.88 240 VAL C N 1
ATOM 5362 C CA . VAL C 1 244 ? 29.617 3.390 45.834 1.00 46.79 240 VAL C CA 1
ATOM 5363 C C . VAL C 1 244 ? 31.107 3.329 46.167 1.00 51.20 240 VAL C C 1
ATOM 5364 O O . VAL C 1 244 ? 31.488 3.047 47.303 1.00 51.69 240 VAL C O 1
ATOM 5368 N N . GLN C 1 245 ? 31.945 3.598 45.172 1.00 52.28 241 GLN C N 1
ATOM 5369 C CA . GLN C 1 245 ? 33.389 3.551 45.360 1.00 60.37 241 GLN C CA 1
ATOM 5370 C C . GLN C 1 245 ? 33.842 4.572 46.401 1.00 61.52 241 GLN C C 1
ATOM 5371 O O . GLN C 1 245 ? 33.328 5.690 46.450 1.00 62.97 241 GLN C O 1
ATOM 5377 N N . GLY C 1 246 ? 34.800 4.180 47.234 1.00 64.37 242 GLY C N 1
ATOM 5378 C CA . GLY C 1 246 ? 35.317 5.054 48.272 1.00 70.25 242 GLY C CA 1
ATOM 5379 C C . GLY C 1 246 ? 36.113 6.218 47.711 1.00 74.54 242 GLY C C 1
ATOM 5380 O O . GLY C 1 246 ? 36.068 7.329 48.239 1.00 75.58 242 GLY C O 1
ATOM 5381 N N . ASP C 1 247 ? 36.851 5.954 46.638 1.00 74.90 243 ASP C N 1
ATOM 5382 C CA . ASP C 1 247 ? 37.641 6.980 45.965 1.00 76.22 243 ASP C CA 1
ATOM 5383 C C . ASP C 1 247 ? 36.883 7.613 44.797 1.00 75.89 243 ASP C C 1
ATOM 5384 O O . ASP C 1 247 ? 37.434 8.435 44.066 1.00 79.08 243 ASP C O 1
ATOM 5389 N N . GLY C 1 248 ? 35.620 7.227 44.632 1.00 74.21 244 GLY C N 1
ATOM 5390 C CA . GLY C 1 248 ? 34.862 7.543 43.433 1.00 68.33 244 GLY C CA 1
ATOM 5391 C C . GLY C 1 248 ? 34.907 8.995 42.996 1.00 71.04 244 GLY C C 1
ATOM 5392 O O . GLY C 1 248 ? 34.856 9.286 41.800 1.00 70.01 244 GLY C O 1
ATOM 5393 N N . GLY C 1 249 ? 34.996 9.911 43.953 1.00 70.72 245 GLY C N 1
ATOM 5394 C CA . GLY C 1 249 ? 35.197 11.310 43.625 1.00 59.55 245 GLY C CA 1
ATOM 5395 C C . GLY C 1 249 ? 33.981 12.210 43.735 1.00 58.80 245 GLY C C 1
ATOM 5396 O O . GLY C 1 249 ? 34.074 13.402 43.445 1.00 58.99 245 GLY C O 1
ATOM 5397 N N . ILE C 1 250 ? 32.841 11.664 44.151 1.00 57.81 246 ILE C N 1
ATOM 5398 C CA . ILE C 1 250 ? 31.681 12.515 44.386 1.00 52.65 246 ILE C CA 1
ATOM 5399 C C . ILE C 1 250 ? 31.691 12.881 45.860 1.00 50.68 246 ILE C C 1
ATOM 5400 O O . ILE C 1 250 ? 31.425 12.047 46.727 1.00 50.37 246 ILE C O 1
ATOM 5405 N N . ARG C 1 251 ? 32.004 14.143 46.128 1.00 49.80 247 ARG C N 1
ATOM 5406 C CA . ARG C 1 251 ? 32.265 14.597 47.489 1.00 52.01 247 ARG C CA 1
ATOM 5407 C C . ARG C 1 251 ? 31.130 15.314 48.214 1.00 49.18 247 ARG C C 1
ATOM 5408 O O . ARG C 1 251 ? 31.289 15.713 49.368 1.00 48.13 247 ARG C O 1
ATOM 5416 N N . SER C 1 252 ? 29.996 15.496 47.547 1.00 47.66 248 SER C N 1
ATOM 5417 C CA . SER C 1 252 ? 28.861 16.141 48.199 1.00 47.57 248 SER C CA 1
ATOM 5418 C C . SER C 1 252 ? 27.525 15.557 47.752 1.00 44.48 248 SER C C 1
ATOM 5419 O O . SER C 1 252 ? 27.383 15.088 46.622 1.00 43.14 248 SER C O 1
ATOM 5422 N N . ALA C 1 253 ? 26.551 15.582 48.654 1.00 41.31 249 ALA C N 1
ATOM 5423 C CA . ALA C 1 253 ? 25.214 15.098 48.348 1.00 37.78 249 ALA C CA 1
ATOM 5424 C C . ALA C 1 253 ? 24.564 15.966 47.274 1.00 38.84 249 ALA C C 1
ATOM 5425 O O . ALA C 1 253 ? 23.843 15.467 46.410 1.00 35.78 249 ALA C O 1
ATOM 5427 N N . SER C 1 254 ? 24.827 17.268 47.331 1.00 41.60 250 SER C N 1
ATOM 5428 C CA . SER C 1 254 ? 24.305 18.201 46.336 1.00 43.27 250 SER C CA 1
ATOM 5429 C C . SER C 1 254 ? 24.802 17.828 44.943 1.00 42.12 250 SER C C 1
ATOM 5430 O O . SER C 1 254 ? 24.035 17.809 43.979 1.00 40.21 250 SER C O 1
ATOM 5433 N N . THR C 1 255 ? 26.093 17.530 44.852 1.00 40.91 251 THR C N 1
ATOM 5434 C CA . THR C 1 255 ? 26.705 17.120 43.596 1.00 41.79 251 THR C CA 1
ATOM 5435 C C . THR C 1 255 ? 26.111 15.805 43.109 1.00 40.98 251 THR C C 1
ATOM 5436 O O . THR C 1 255 ? 25.847 15.634 41.921 1.00 40.24 251 THR C O 1
ATOM 5440 N N . LEU C 1 256 ? 25.890 14.882 44.039 1.00 40.19 252 LEU C N 1
ATOM 5441 C CA . LEU C 1 256 ? 25.333 13.575 43.706 1.00 38.06 252 LEU C CA 1
ATOM 5442 C C . LEU C 1 256 ? 23.923 13.685 43.124 1.00 37.18 252 LEU C C 1
ATOM 5443 O O . LEU C 1 256 ? 23.601 13.024 42.136 1.00 37.27 252 LEU C O 1
ATOM 5448 N N . LEU C 1 257 ? 23.085 14.515 43.740 1.00 36.97 253 LEU C N 1
ATOM 5449 C CA . LEU C 1 257 ? 21.725 14.719 43.249 1.00 36.36 253 LEU C CA 1
ATOM 5450 C C . LEU C 1 257 ? 21.746 15.285 41.834 1.00 39.35 253 LEU C C 1
ATOM 5451 O O . LEU C 1 257 ? 21.030 14.808 40.955 1.00 39.76 253 LEU C O 1
ATOM 5456 N N . ASN C 1 258 ? 22.574 16.302 41.619 1.00 40.55 254 ASN C N 1
ATOM 5457 C CA . ASN C 1 258 ? 22.716 16.890 40.293 1.00 43.97 254 ASN C CA 1
ATOM 5458 C C . ASN C 1 258 ? 23.153 15.857 39.258 1.00 43.63 254 ASN C C 1
ATOM 5459 O O . ASN C 1 258 ? 22.591 15.788 38.167 1.00 44.71 254 ASN C O 1
ATOM 5464 N N . LEU C 1 259 ? 24.147 15.047 39.607 1.00 41.64 255 LEU C N 1
ATOM 5465 C CA . LEU C 1 259 ? 24.593 13.974 38.723 1.00 43.83 255 LEU C CA 1
ATOM 5466 C C . LEU C 1 259 ? 23.441 13.025 38.406 1.00 43.43 255 LEU C C 1
ATOM 5467 O O . LEU C 1 259 ? 23.264 12.605 37.263 1.00 44.12 255 LEU C O 1
ATOM 5472 N N . MET C 1 260 ? 22.663 12.690 39.430 1.00 42.30 256 MET C N 1
ATOM 5473 C CA . MET C 1 260 ? 21.496 11.834 39.261 1.00 43.00 256 MET C CA 1
ATOM 5474 C C . MET C 1 260 ? 20.504 12.443 38.282 1.00 45.15 256 MET C C 1
ATOM 5475 O O . MET C 1 260 ? 20.025 11.769 37.371 1.00 48.55 256 MET C O 1
ATOM 5480 N N . GLN C 1 261 ? 20.196 13.720 38.482 1.00 44.50 257 GLN C N 1
ATOM 5481 C CA . GLN C 1 261 ? 19.254 14.433 37.626 1.00 46.41 257 GLN C CA 1
ATOM 5482 C C . GLN C 1 261 ? 19.752 14.527 36.187 1.00 51.25 257 GLN C C 1
ATOM 5483 O O . GLN C 1 261 ? 18.968 14.426 35.242 1.00 57.33 257 GLN C O 1
ATOM 5489 N N . GLN C 1 262 ? 21.057 14.719 36.026 1.00 47.58 258 GLN C N 1
ATOM 5490 C CA . GLN C 1 262 ? 21.661 14.815 34.702 1.00 51.72 258 GLN C CA 1
ATOM 5491 C C . GLN C 1 262 ? 21.628 13.470 33.977 1.00 55.50 258 GLN C C 1
ATOM 5492 O O . GLN C 1 262 ? 21.601 13.420 32.746 1.00 60.29 258 GLN C O 1
ATOM 5498 N N . ALA C 1 263 ? 21.634 12.383 34.744 1.00 56.44 259 ALA C N 1
ATOM 5499 C CA . ALA C 1 263 ? 21.537 11.040 34.176 1.00 58.75 259 ALA C CA 1
ATOM 5500 C C . ALA C 1 263 ? 20.097 10.682 33.819 1.00 60.41 259 ALA C C 1
ATOM 5501 O O . ALA C 1 263 ? 19.846 9.966 32.849 1.00 65.36 259 ALA C O 1
ATOM 5503 N N . THR C 1 264 ? 19.155 11.180 34.614 1.00 59.39 260 THR C N 1
ATOM 5504 C CA . THR C 1 264 ? 17.738 10.935 34.371 1.00 63.47 260 THR C CA 1
ATOM 5505 C C . THR C 1 264 ? 17.281 11.669 33.117 1.00 68.24 260 THR C C 1
ATOM 5506 O O . THR C 1 264 ? 16.495 11.143 32.328 1.00 72.83 260 THR C O 1
ATOM 5510 N N . ALA C 1 265 ? 17.786 12.887 32.940 1.00 66.61 261 ALA C N 1
ATOM 5511 C CA . ALA C 1 265 ? 17.432 13.717 31.793 1.00 71.02 261 ALA C CA 1
ATOM 5512 C C . ALA C 1 265 ? 17.690 13.000 30.470 1.00 77.62 261 ALA C C 1
ATOM 5513 O O . ALA C 1 265 ? 16.911 13.126 29.525 1.00 83.80 261 ALA C O 1
ATOM 5515 N N . VAL C 1 266 ? 18.785 12.249 30.406 1.00 76.05 262 VAL C N 1
ATOM 5516 C CA . VAL C 1 266 ? 19.129 11.505 29.200 1.00 75.93 262 VAL C CA 1
ATOM 5517 C C . VAL C 1 266 ? 18.136 10.376 28.946 1.00 82.58 262 VAL C C 1
ATOM 5518 O O . VAL C 1 266 ? 17.320 10.449 28.026 1.00 84.78 262 VAL C O 1
ATOM 5522 N N . ASP D 1 19 ? 21.751 35.027 -12.779 1.00 45.09 15 ASP D N 1
ATOM 5523 C CA . ASP D 1 19 ? 22.052 34.525 -11.443 1.00 41.45 15 ASP D CA 1
ATOM 5524 C C . ASP D 1 19 ? 21.248 35.292 -10.381 1.00 51.12 15 ASP D C 1
ATOM 5525 O O . ASP D 1 19 ? 21.295 36.527 -10.314 1.00 57.89 15 ASP D O 1
ATOM 5530 N N . VAL D 1 20 ? 20.510 34.549 -9.562 1.00 55.71 16 VAL D N 1
ATOM 5531 C CA . VAL D 1 20 ? 19.662 35.127 -8.525 1.00 66.78 16 VAL D CA 1
ATOM 5532 C C . VAL D 1 20 ? 20.445 35.931 -7.497 1.00 71.66 16 VAL D C 1
ATOM 5533 O O . VAL D 1 20 ? 21.454 35.469 -6.959 1.00 71.71 16 VAL D O 1
ATOM 5537 N N . GLN D 1 21 ? 19.974 37.140 -7.223 1.00 70.56 17 GLN D N 1
ATOM 5538 C CA . GLN D 1 21 ? 20.561 37.938 -6.161 1.00 65.65 17 GLN D CA 1
ATOM 5539 C C . GLN D 1 21 ? 19.895 37.603 -4.835 1.00 58.07 17 GLN D C 1
ATOM 5540 O O . GLN D 1 21 ? 18.668 37.511 -4.755 1.00 54.68 17 GLN D O 1
ATOM 5546 N N . LEU D 1 22 ? 20.694 37.442 -3.784 1.00 54.54 18 LEU D N 1
ATOM 5547 C CA . LEU D 1 22 ? 20.140 36.925 -2.548 1.00 44.35 18 LEU D CA 1
ATOM 5548 C C . LEU D 1 22 ? 19.691 38.108 -1.725 1.00 41.08 18 LEU D C 1
ATOM 5549 O O . LEU D 1 22 ? 20.498 38.857 -1.171 1.00 41.07 18 LEU D O 1
ATOM 5554 N N . VAL D 1 23 ? 18.375 38.240 -1.635 1.00 38.46 19 VAL D N 1
ATOM 5555 C CA . VAL D 1 23 ? 17.740 39.328 -0.922 1.00 38.13 19 VAL D CA 1
ATOM 5556 C C . VAL D 1 23 ? 16.465 38.757 -0.340 1.00 33.79 19 VAL D C 1
ATOM 5557 O O . VAL D 1 23 ? 15.913 37.803 -0.886 1.00 32.22 19 VAL D O 1
ATOM 5561 N N . PRO D 1 24 ? 15.987 39.332 0.766 1.00 32.14 20 PRO D N 1
ATOM 5562 C CA . PRO D 1 24 ? 14.727 38.845 1.327 1.00 31.45 20 PRO D CA 1
ATOM 5563 C C . PRO D 1 24 ? 13.644 38.793 0.253 1.00 32.96 20 PRO D C 1
ATOM 5564 O O . PRO D 1 24 ? 13.571 39.688 -0.590 1.00 33.68 20 PRO D O 1
ATOM 5568 N N . GLY D 1 25 ? 12.835 37.737 0.270 1.00 30.42 21 GLY D N 1
ATOM 5569 C CA . GLY D 1 25 ? 11.734 37.590 -0.666 1.00 31.02 21 GLY D CA 1
ATOM 5570 C C . GLY D 1 25 ? 12.077 36.839 -1.940 1.00 32.28 21 GLY D C 1
ATOM 5571 O O . GLY D 1 25 ? 11.192 36.309 -2.613 1.00 35.12 21 GLY D O 1
ATOM 5572 N N . ALA D 1 26 ? 13.360 36.784 -2.271 1.00 29.36 22 ALA D N 1
ATOM 5573 C CA . ALA D 1 26 ? 13.810 36.086 -3.471 1.00 31.20 22 ALA D CA 1
ATOM 5574 C C . ALA D 1 26 ? 13.555 34.574 -3.404 1.00 32.34 22 ALA D C 1
ATOM 5575 O O . ALA D 1 26 ? 13.548 33.970 -2.325 1.00 29.87 22 ALA D O 1
ATOM 5577 N N . ARG D 1 27 ? 13.346 33.964 -4.564 1.00 32.99 23 ARG D N 1
ATOM 5578 C CA . ARG D 1 27 ? 13.205 32.516 -4.641 1.00 33.65 23 ARG D CA 1
ATOM 5579 C C . ARG D 1 27 ? 14.410 31.916 -5.345 1.00 34.30 23 ARG D C 1
ATOM 5580 O O . ARG D 1 27 ? 14.779 32.342 -6.440 1.00 35.52 23 ARG D O 1
ATOM 5588 N N . ILE D 1 28 ? 15.012 30.917 -4.707 1.00 31.55 24 ILE D N 1
ATOM 5589 C CA . ILE D 1 28 ? 16.274 30.350 -5.164 1.00 33.76 24 ILE D CA 1
ATOM 5590 C C . ILE D 1 28 ? 16.178 28.832 -5.228 1.00 34.09 24 ILE D C 1
ATOM 5591 O O . ILE D 1 28 ? 15.219 28.247 -4.727 1.00 32.93 24 ILE D O 1
ATOM 5596 N N . ALA D 1 29 ? 17.163 28.203 -5.860 1.00 33.78 25 ALA D N 1
ATOM 5597 C CA . ALA D 1 29 ? 17.120 26.764 -6.103 1.00 39.57 25 ALA D CA 1
ATOM 5598 C C . ALA D 1 29 ? 15.881 26.410 -6.918 1.00 41.80 25 ALA D C 1
ATOM 5599 O O . ALA D 1 29 ? 15.120 25.512 -6.557 1.00 40.47 25 ALA D O 1
ATOM 5601 N N . ASN D 1 30 ? 15.688 27.133 -8.018 1.00 46.24 26 ASN D N 1
ATOM 5602 C CA . ASN D 1 30 ? 14.526 26.944 -8.877 1.00 45.80 26 ASN D CA 1
ATOM 5603 C C . ASN D 1 30 ? 13.227 27.212 -8.130 1.00 46.35 26 ASN D C 1
ATOM 5604 O O . ASN D 1 30 ? 12.224 26.529 -8.339 1.00 55.70 26 ASN D O 1
ATOM 5609 N N . GLY D 1 31 ? 13.255 28.206 -7.249 1.00 40.63 27 GLY D N 1
ATOM 5610 C CA . GLY D 1 31 ? 12.068 28.613 -6.520 1.00 38.47 27 GLY D CA 1
ATOM 5611 C C . GLY D 1 31 ? 11.625 27.652 -5.433 1.00 36.16 27 GLY D C 1
ATOM 5612 O O . GLY D 1 31 ? 10.483 27.711 -4.978 1.00 36.04 27 GLY D O 1
ATOM 5613 N N . ARG D 1 32 ? 12.517 26.760 -5.014 1.00 33.78 28 ARG D N 1
ATOM 5614 C CA . ARG D 1 32 ? 12.180 25.800 -3.966 1.00 31.40 28 ARG D CA 1
ATOM 5615 C C . ARG D 1 32 ? 12.288 26.425 -2.573 1.00 27.93 28 ARG D C 1
ATOM 5616 O O . ARG D 1 32 ? 11.670 25.948 -1.623 1.00 27.11 28 ARG D O 1
ATOM 5624 N N . TYR D 1 33 ? 13.053 27.507 -2.458 1.00 26.19 29 TYR D N 1
ATOM 5625 C CA . TYR D 1 33 ? 13.193 28.195 -1.175 1.00 25.97 29 TYR D CA 1
ATOM 5626 C C . TYR D 1 33 ? 13.031 29.706 -1.326 1.00 26.09 29 TYR D C 1
ATOM 5627 O O . TYR D 1 33 ? 13.587 30.309 -2.241 1.00 26.80 29 TYR D O 1
ATOM 5636 N N . ARG D 1 34 ? 12.260 30.308 -0.426 1.00 24.36 30 ARG D N 1
ATOM 5637 C CA . ARG D 1 34 ? 12.094 31.756 -0.407 1.00 27.11 30 ARG D CA 1
ATOM 5638 C C . ARG D 1 34 ? 12.845 32.364 0.774 1.00 24.71 30 ARG D C 1
ATOM 5639 O O . ARG D 1 34 ? 12.529 32.087 1.931 1.00 23.53 30 ARG D O 1
ATOM 5647 N N . LEU D 1 35 ? 13.837 33.197 0.474 1.00 25.26 31 LEU D N 1
ATOM 5648 C CA . LEU D 1 35 ? 14.650 33.826 1.511 1.00 26.37 31 LEU D CA 1
ATOM 5649 C C . LEU D 1 35 ? 13.810 34.726 2.406 1.00 26.27 31 LEU D C 1
ATOM 5650 O O . LEU D 1 35 ? 12.957 35.466 1.924 1.00 26.81 31 LEU D O 1
ATOM 5655 N N . LEU D 1 36 ? 14.049 34.650 3.712 1.00 24.97 32 LEU D N 1
ATOM 5656 C CA . LEU D 1 36 ? 13.336 35.488 4.672 1.00 25.94 32 LEU D CA 1
ATOM 5657 C C . LEU D 1 36 ? 14.255 36.520 5.329 1.00 29.63 32 LEU D C 1
ATOM 5658 O O . LEU D 1 36 ? 14.054 37.727 5.178 1.00 30.13 32 LEU D O 1
ATOM 5663 N N . ILE D 1 37 ? 15.246 36.040 6.076 1.00 28.93 33 ILE D N 1
ATOM 5664 C CA . ILE D 1 37 ? 16.132 36.923 6.831 1.00 30.60 33 ILE D CA 1
ATOM 5665 C C . ILE D 1 37 ? 17.601 36.510 6.718 1.00 31.09 33 ILE D C 1
ATOM 5666 O O . ILE D 1 37 ? 17.937 35.336 6.874 1.00 28.75 33 ILE D O 1
ATOM 5671 N N . PHE D 1 38 ? 18.475 37.481 6.453 1.00 32.87 34 PHE D N 1
ATOM 5672 C CA . PHE D 1 38 ? 19.910 37.211 6.359 1.00 31.47 34 PHE D CA 1
ATOM 5673 C C . PHE D 1 38 ? 20.544 37.191 7.742 1.00 31.96 34 PHE D C 1
ATOM 5674 O O . PHE D 1 38 ? 20.438 38.153 8.499 1.00 32.17 34 PHE D O 1
ATOM 5682 N N . HIS D 1 39 ? 21.146 36.061 8.086 1.00 32.55 35 HIS D N 1
ATOM 5683 C CA . HIS D 1 39 ? 21.800 35.892 9.382 1.00 32.68 35 HIS D CA 1
ATOM 5684 C C . HIS D 1 39 ? 23.323 36.066 9.441 1.00 33.00 35 HIS D C 1
ATOM 5685 O O . HIS D 1 39 ? 23.938 35.837 10.483 1.00 32.78 35 HIS D O 1
ATOM 5692 N N . GLY D 1 40 ? 23.929 36.451 8.324 1.00 33.24 36 GLY D N 1
ATOM 5693 C CA . GLY D 1 40 ? 25.355 36.714 8.306 1.00 34.72 36 GLY D CA 1
ATOM 5694 C C . GLY D 1 40 ? 26.238 35.536 7.956 1.00 35.86 36 GLY D C 1
ATOM 5695 O O . GLY D 1 40 ? 25.858 34.674 7.166 1.00 35.82 36 GLY D O 1
ATOM 5696 N N . GLY D 1 41 ? 27.438 35.523 8.526 1.00 36.84 37 GLY D N 1
ATOM 5697 C CA . GLY D 1 41 ? 28.439 34.525 8.200 1.00 37.14 37 GLY D CA 1
ATOM 5698 C C . GLY D 1 41 ? 29.609 35.083 7.409 1.00 40.48 37 GLY D C 1
ATOM 5699 O O . GLY D 1 41 ? 29.572 36.212 6.917 1.00 43.65 37 GLY D O 1
ATOM 5700 N N . VAL D 1 42 ? 30.667 34.285 7.313 1.00 39.57 38 VAL D N 1
ATOM 5701 C CA . VAL D 1 42 ? 31.901 34.705 6.665 1.00 40.69 38 VAL D CA 1
ATOM 5702 C C . VAL D 1 42 ? 32.071 34.028 5.316 1.00 36.98 38 VAL D C 1
ATOM 5703 O O . VAL D 1 42 ? 32.018 32.799 5.232 1.00 34.78 38 VAL D O 1
ATOM 5707 N N . PRO D 1 43 ? 32.293 34.824 4.256 1.00 36.21 39 PRO D N 1
ATOM 5708 C CA . PRO D 1 43 ? 32.529 34.230 2.940 1.00 35.73 39 PRO D CA 1
ATOM 5709 C C . PRO D 1 43 ? 33.569 33.130 3.075 1.00 35.83 39 PRO D C 1
ATOM 5710 O O . PRO D 1 43 ? 34.517 33.283 3.846 1.00 33.96 39 PRO D O 1
ATOM 5714 N N . PRO D 1 44 ? 33.399 32.019 2.348 1.00 35.78 40 PRO D N 1
ATOM 5715 C CA . PRO D 1 44 ? 32.404 31.707 1.311 1.00 37.12 40 PRO D CA 1
ATOM 5716 C C . PRO D 1 44 ? 30.941 31.580 1.782 1.00 36.47 40 PRO D C 1
ATOM 5717 O O . PRO D 1 44 ? 30.046 31.544 0.940 1.00 36.94 40 PRO D O 1
ATOM 5721 N N . LEU D 1 45 ? 30.712 31.476 3.087 1.00 34.96 41 LEU D N 1
ATOM 5722 C CA . LEU D 1 45 ? 29.390 31.139 3.623 1.00 33.51 41 LEU D CA 1
ATOM 5723 C C . LEU D 1 45 ? 28.406 32.292 3.817 1.00 33.82 41 LEU D C 1
ATOM 5724 O O . LEU D 1 45 ? 28.791 33.399 4.194 1.00 34.44 41 LEU D O 1
ATOM 5729 N N . GLN D 1 46 ? 27.129 32.008 3.556 1.00 32.47 42 GLN D N 1
ATOM 5730 C CA . GLN D 1 46 ? 26.026 32.903 3.920 1.00 33.38 42 GLN D CA 1
ATOM 5731 C C . GLN D 1 46 ? 24.935 32.146 4.681 1.00 31.13 42 GLN D C 1
ATOM 5732 O O . GLN D 1 46 ? 24.486 31.089 4.245 1.00 29.25 42 GLN D O 1
ATOM 5738 N N . PHE D 1 47 ? 24.509 32.696 5.814 1.00 30.40 43 PHE D N 1
ATOM 5739 C CA . PHE D 1 47 ? 23.494 32.056 6.645 1.00 29.46 43 PHE D CA 1
ATOM 5740 C C . PHE D 1 47 ? 22.143 32.741 6.455 1.00 28.56 43 PHE D C 1
ATOM 5741 O O . PHE D 1 47 ? 22.020 33.954 6.645 1.00 28.39 43 PHE D O 1
ATOM 5749 N N . TRP D 1 48 ? 21.130 31.964 6.085 1.00 27.38 44 TRP D N 1
ATOM 5750 C CA . TRP D 1 48 ? 19.800 32.520 5.850 1.00 26.78 44 TRP D CA 1
ATOM 5751 C C . TRP D 1 48 ? 18.688 31.740 6.537 1.00 25.92 44 TRP D C 1
ATOM 5752 O O . TRP D 1 48 ? 18.745 30.516 6.674 1.00 23.44 44 TRP D O 1
ATOM 5763 N N . GLN D 1 49 ? 17.676 32.478 6.969 1.00 26.64 45 GLN D N 1
ATOM 5764 C CA . GLN D 1 49 ? 16.410 31.902 7.374 1.00 25.90 45 GLN D CA 1
ATOM 5765 C C . GLN D 1 49 ? 15.521 31.976 6.140 1.00 25.81 45 GLN D C 1
ATOM 5766 O O . GLN D 1 49 ? 15.421 33.027 5.508 1.00 25.34 45 GLN D O 1
ATOM 5772 N N . ALA D 1 50 ? 14.902 30.862 5.769 1.00 24.00 46 ALA D N 1
ATOM 5773 C CA . ALA D 1 50 ? 14.110 30.832 4.545 1.00 23.08 46 ALA D CA 1
ATOM 5774 C C . ALA D 1 50 ? 12.848 29.984 4.672 1.00 23.10 46 ALA D C 1
ATOM 5775 O O . ALA D 1 50 ? 12.586 29.385 5.714 1.00 22.89 46 ALA D O 1
ATOM 5777 N N . LEU D 1 51 ? 12.074 29.932 3.594 1.00 22.97 47 LEU D N 1
ATOM 5778 C CA . LEU D 1 51 ? 10.826 29.179 3.578 1.00 23.96 47 LEU D CA 1
ATOM 5779 C C . LEU D 1 51 ? 10.838 28.133 2.470 1.00 23.30 47 LEU D C 1
ATOM 5780 O O . LEU D 1 51 ? 11.072 28.452 1.304 1.00 23.36 47 LEU D O 1
ATOM 5785 N N . ASP D 1 52 ? 10.578 26.882 2.835 1.00 24.34 48 ASP D N 1
ATOM 5786 C CA . ASP D 1 52 ? 10.468 25.820 1.849 1.00 25.13 48 ASP D CA 1
ATOM 5787 C C . ASP D 1 52 ? 9.111 25.986 1.172 1.00 26.26 48 ASP D C 1
ATOM 5788 O O . ASP D 1 52 ? 8.073 25.930 1.827 1.00 26.56 48 ASP D O 1
ATOM 5793 N N . THR D 1 53 ? 9.117 26.182 -0.142 1.00 26.48 49 THR D N 1
ATOM 5794 C CA . THR D 1 53 ? 7.888 26.520 -0.853 1.00 30.04 49 THR D CA 1
ATOM 5795 C C . THR D 1 53 ? 7.025 25.301 -1.155 1.00 32.86 49 THR D C 1
ATOM 5796 O O . THR D 1 53 ? 5.822 25.426 -1.378 1.00 36.82 49 THR D O 1
ATOM 5800 N N . ALA D 1 54 ? 7.641 24.124 -1.172 1.00 31.10 50 ALA D N 1
ATOM 5801 C CA . ALA D 1 54 ? 6.895 22.890 -1.377 1.00 33.05 50 ALA D CA 1
ATOM 5802 C C . ALA D 1 54 ? 6.224 22.419 -0.091 1.00 31.02 50 ALA D C 1
ATOM 5803 O O . ALA D 1 54 ? 5.081 21.968 -0.108 1.00 34.48 50 ALA D O 1
ATOM 5805 N N . LEU D 1 55 ? 6.953 22.505 1.018 1.00 30.26 51 LEU D N 1
ATOM 5806 C CA . LEU D 1 55 ? 6.461 22.024 2.307 1.00 30.57 51 LEU D CA 1
ATOM 5807 C C . LEU D 1 55 ? 5.859 23.121 3.190 1.00 30.54 51 LEU D C 1
ATOM 5808 O O . LEU D 1 55 ? 5.335 22.835 4.265 1.00 32.28 51 LEU D O 1
ATOM 5813 N N . ASP D 1 56 ? 5.939 24.367 2.732 1.00 30.36 52 ASP D N 1
ATOM 5814 C CA . ASP D 1 56 ? 5.496 25.527 3.516 1.00 30.11 52 ASP D CA 1
ATOM 5815 C C . ASP D 1 56 ? 5.967 25.506 4.971 1.00 29.81 52 ASP D C 1
ATOM 5816 O O . ASP D 1 56 ? 5.164 25.667 5.891 1.00 30.33 52 ASP D O 1
ATOM 5821 N N . ARG D 1 57 ? 7.264 25.296 5.175 1.00 28.88 53 ARG D N 1
ATOM 5822 C CA . ARG D 1 57 ? 7.856 25.394 6.507 1.00 29.19 53 ARG D CA 1
ATOM 5823 C C . ARG D 1 57 ? 9.208 26.086 6.417 1.00 25.75 53 ARG D C 1
ATOM 5824 O O . ARG D 1 57 ? 9.828 26.116 5.357 1.00 24.37 53 ARG D O 1
ATOM 5832 N N . GLN D 1 58 ? 9.665 26.642 7.530 1.00 26.03 54 GLN D N 1
ATOM 5833 C CA . GLN D 1 58 ? 10.942 27.344 7.547 1.00 26.36 54 GLN D CA 1
ATOM 5834 C C . GLN D 1 58 ? 12.125 26.385 7.593 1.00 25.71 54 GLN D C 1
ATOM 5835 O O . GLN D 1 58 ? 12.024 25.273 8.119 1.00 25.33 54 GLN D O 1
ATOM 5841 N N . VAL D 1 59 ? 13.240 26.827 7.020 1.00 24.91 55 VAL D N 1
ATOM 5842 C CA . VAL D 1 59 ? 14.487 26.075 7.039 1.00 24.88 55 VAL D CA 1
ATOM 5843 C C . VAL D 1 59 ? 15.667 27.026 7.221 1.00 24.46 55 VAL D C 1
ATOM 5844 O O . VAL D 1 59 ? 15.561 28.220 6.932 1.00 23.32 55 VAL D O 1
ATOM 5848 N N . ALA D 1 60 ? 16.783 26.500 7.717 1.00 24.39 56 ALA D N 1
ATOM 5849 C CA . ALA D 1 60 ? 18.032 27.255 7.751 1.00 25.30 56 ALA D CA 1
ATOM 5850 C C . ALA D 1 60 ? 18.824 26.931 6.494 1.00 24.94 56 ALA D C 1
ATOM 5851 O O . ALA D 1 60 ? 18.981 25.763 6.139 1.00 25.09 56 ALA D O 1
ATOM 5853 N N . LEU D 1 61 ? 19.297 27.959 5.802 1.00 23.51 57 LEU D N 1
ATOM 5854 C CA . LEU D 1 61 ? 20.095 27.745 4.600 1.00 24.26 57 LEU D CA 1
ATOM 5855 C C . LEU D 1 61 ? 21.533 28.187 4.814 1.00 25.87 57 LEU D C 1
ATOM 5856 O O . LEU D 1 61 ? 21.789 29.299 5.277 1.00 25.96 57 LEU D O 1
ATOM 5861 N N . THR D 1 62 ? 22.472 27.312 4.483 1.00 26.45 58 THR D N 1
ATOM 5862 C CA . THR D 1 62 ? 23.858 27.732 4.376 1.00 28.91 58 THR D CA 1
ATOM 5863 C C . THR D 1 62 ? 24.272 27.716 2.915 1.00 29.93 58 THR D C 1
ATOM 5864 O O . THR D 1 62 ? 24.407 26.655 2.310 1.00 29.37 58 THR D O 1
ATOM 5868 N N . PHE D 1 63 ? 24.470 28.902 2.353 1.00 30.16 59 PHE D N 1
ATOM 5869 C CA . PHE D 1 63 ? 24.960 29.025 0.991 1.00 32.07 59 PHE D CA 1
ATOM 5870 C C . PHE D 1 63 ? 26.464 28.836 0.986 1.00 34.47 59 PHE D C 1
ATOM 5871 O O . PHE D 1 63 ? 27.184 29.527 1.704 1.00 34.10 59 PHE D O 1
ATOM 5879 N N . VAL D 1 64 ? 26.942 27.896 0.181 1.00 35.63 60 VAL D N 1
ATOM 5880 C CA . VAL D 1 64 ? 28.375 27.709 0.042 1.00 37.76 60 VAL D CA 1
ATOM 5881 C C . VAL D 1 64 ? 28.849 28.342 -1.263 1.00 40.23 60 VAL D C 1
ATOM 5882 O O . VAL D 1 64 ? 28.568 27.839 -2.348 1.00 42.55 60 VAL D O 1
ATOM 5886 N N . ASP D 1 65 ? 29.579 29.446 -1.142 1.00 41.90 61 ASP D N 1
ATOM 5887 C CA . ASP D 1 65 ? 30.124 30.152 -2.297 1.00 41.73 61 ASP D CA 1
ATOM 5888 C C . ASP D 1 65 ? 29.077 30.432 -3.376 1.00 43.79 61 ASP D C 1
ATOM 5889 O O . ASP D 1 65 ? 29.133 29.856 -4.462 1.00 46.05 61 ASP D O 1
ATOM 5894 N N . PRO D 1 66 ? 28.122 31.327 -3.082 1.00 42.61 62 PRO D N 1
ATOM 5895 C CA . PRO D 1 66 ? 27.066 31.685 -4.035 1.00 45.45 62 PRO D CA 1
ATOM 5896 C C . PRO D 1 66 ? 27.620 32.419 -5.253 1.00 50.53 62 PRO D C 1
ATOM 5897 O O . PRO D 1 66 ? 27.121 32.227 -6.362 1.00 52.45 62 PRO D O 1
ATOM 5901 N N . GLN D 1 67 ? 28.633 33.255 -5.042 1.00 48.35 63 GLN D N 1
ATOM 5902 C CA . GLN D 1 67 ? 29.256 33.991 -6.138 1.00 48.53 63 GLN D CA 1
ATOM 5903 C C . GLN D 1 67 ? 30.119 33.063 -6.989 1.00 48.78 63 GLN D C 1
ATOM 5904 O O . GLN D 1 67 ? 30.449 33.376 -8.133 1.00 48.18 63 GLN D O 1
ATOM 5910 N N . GLY D 1 68 ? 30.478 31.916 -6.422 1.00 46.72 64 GLY D N 1
ATOM 5911 C CA . GLY D 1 68 ? 31.239 30.919 -7.149 1.00 45.95 64 GLY D CA 1
ATOM 5912 C C . GLY D 1 68 ? 32.681 31.330 -7.361 1.00 47.79 64 GLY D C 1
ATOM 5913 O O . GLY D 1 68 ? 33.269 31.031 -8.399 1.00 51.12 64 GLY D O 1
ATOM 5914 N N . VAL D 1 69 ? 33.252 32.013 -6.373 1.00 45.95 65 VAL D N 1
ATOM 5915 C CA . VAL D 1 69 ? 34.636 32.468 -6.453 1.00 46.48 65 VAL D CA 1
ATOM 5916 C C . VAL D 1 69 ? 35.635 31.396 -6.004 1.00 44.69 65 VAL D C 1
ATOM 5917 O O . VAL D 1 69 ? 36.842 31.560 -6.170 1.00 45.51 65 VAL D O 1
ATOM 5921 N N . LEU D 1 70 ? 35.132 30.302 -5.439 1.00 46.79 66 LEU D N 1
ATOM 5922 C CA . LEU D 1 70 ? 35.991 29.217 -4.968 1.00 46.72 66 LEU D CA 1
ATOM 5923 C C . LEU D 1 70 ? 36.351 28.254 -6.090 1.00 46.49 66 LEU D C 1
ATOM 5924 O O . LEU D 1 70 ? 35.607 28.119 -7.063 1.00 47.19 66 LEU D O 1
ATOM 5929 N N . PRO D 1 71 ? 37.503 27.582 -5.958 1.00 46.95 67 PRO D N 1
ATOM 5930 C CA . PRO D 1 71 ? 37.848 26.472 -6.849 1.00 51.88 67 PRO D CA 1
ATOM 5931 C C . PRO D 1 71 ? 36.849 25.342 -6.640 1.00 50.21 67 PRO D C 1
ATOM 5932 O O . PRO D 1 71 ? 36.543 25.011 -5.496 1.00 49.50 67 PRO D O 1
ATOM 5936 N N . ASP D 1 72 ? 36.347 24.768 -7.729 1.00 52.83 68 ASP D N 1
ATOM 5937 C CA . ASP D 1 72 ? 35.343 23.711 -7.639 1.00 53.96 68 ASP D CA 1
ATOM 5938 C C . ASP D 1 72 ? 35.758 22.586 -6.703 1.00 53.10 68 ASP D C 1
ATOM 5939 O O . ASP D 1 72 ? 34.920 22.007 -6.013 1.00 53.46 68 ASP D O 1
ATOM 5944 N N . ASP D 1 73 ? 37.044 22.264 -6.689 1.00 51.41 69 ASP D N 1
ATOM 5945 C CA A ASP D 1 73 ? 37.535 21.260 -5.755 0.45 52.57 69 ASP D CA 1
ATOM 5946 C CA B ASP D 1 73 ? 37.564 21.276 -5.763 0.55 52.74 69 ASP D CA 1
ATOM 5947 C C . ASP D 1 73 ? 37.147 21.684 -4.349 1.00 50.03 69 ASP D C 1
ATOM 5948 O O . ASP D 1 73 ? 36.591 20.889 -3.593 1.00 49.71 69 ASP D O 1
ATOM 5957 N N . VAL D 1 74 ? 37.422 22.943 -4.007 1.00 50.42 70 VAL D N 1
ATOM 5958 C CA . VAL D 1 74 ? 37.089 23.473 -2.685 1.00 48.19 70 VAL D CA 1
ATOM 5959 C C . VAL D 1 74 ? 35.591 23.439 -2.390 1.00 47.80 70 VAL D C 1
ATOM 5960 O O . VAL D 1 74 ? 35.178 23.083 -1.285 1.00 46.38 70 VAL D O 1
ATOM 5964 N N . LEU D 1 75 ? 34.780 23.805 -3.377 1.00 48.91 71 LEU D N 1
ATOM 5965 C CA . LEU D 1 75 ? 33.335 23.709 -3.222 1.00 48.66 71 LEU D CA 1
ATOM 5966 C C . LEU D 1 75 ? 32.945 22.257 -3.009 1.00 48.41 71 LEU D C 1
ATOM 5967 O O . LEU D 1 75 ? 32.190 21.937 -2.095 1.00 46.85 71 LEU D O 1
ATOM 5972 N N . GLN D 1 76 ? 33.472 21.383 -3.860 1.00 49.42 72 GLN D N 1
ATOM 5973 C CA . GLN D 1 76 ? 33.142 19.964 -3.811 1.00 50.63 72 GLN D CA 1
ATOM 5974 C C . GLN D 1 76 ? 33.347 19.324 -2.452 1.00 46.75 72 GLN D C 1
ATOM 5975 O O . GLN D 1 76 ? 32.430 18.713 -1.908 1.00 45.99 72 GLN D O 1
ATOM 5981 N N . GLU D 1 77 ? 34.550 19.447 -1.907 1.00 45.42 73 GLU D N 1
ATOM 5982 C CA . GLU D 1 77 ? 34.868 18.727 -0.683 1.00 43.32 73 GLU D CA 1
ATOM 5983 C C . GLU D 1 77 ? 34.105 19.286 0.513 1.00 42.74 73 GLU D C 1
ATOM 5984 O O . GLU D 1 77 ? 33.827 18.562 1.468 1.00 41.70 73 GLU D O 1
ATOM 5990 N N . THR D 1 78 ? 33.773 20.575 0.464 1.00 43.18 74 THR D N 1
ATOM 5991 C CA . THR D 1 78 ? 32.963 21.181 1.516 1.00 42.50 74 THR D CA 1
ATOM 5992 C C . THR D 1 78 ? 31.618 20.467 1.625 1.00 42.54 74 THR D C 1
ATOM 5993 O O . THR D 1 78 ? 31.161 20.149 2.723 1.00 42.85 74 THR D O 1
ATOM 5997 N N . LEU D 1 79 ? 30.986 20.220 0.479 1.00 42.68 75 LEU D N 1
ATOM 5998 C CA . LEU D 1 79 ? 29.687 19.556 0.446 1.00 43.83 75 LEU D CA 1
ATOM 5999 C C . LEU D 1 79 ? 29.807 18.108 0.909 1.00 44.51 75 LEU D C 1
ATOM 6000 O O . LEU D 1 79 ? 28.940 17.597 1.619 1.00 44.63 75 LEU D O 1
ATOM 6005 N N . SER D 1 80 ? 30.892 17.453 0.506 1.00 42.98 76 SER D N 1
ATOM 6006 C CA . SER D 1 80 ? 31.121 16.059 0.865 1.00 44.91 76 SER D CA 1
ATOM 6007 C C . SER D 1 80 ? 31.262 15.907 2.376 1.00 46.02 76 SER D C 1
ATOM 6008 O O . SER D 1 80 ? 30.654 15.020 2.979 1.00 45.37 76 SER D O 1
ATOM 6011 N N . ARG D 1 81 ? 32.061 16.781 2.982 1.00 46.93 77 ARG D N 1
ATOM 6012 C CA . ARG D 1 81 ? 32.275 16.758 4.426 1.00 48.18 77 ARG D CA 1
ATOM 6013 C C . ARG D 1 81 ? 30.980 16.988 5.194 1.00 46.45 77 ARG D C 1
ATOM 6014 O O . ARG D 1 81 ? 30.686 16.287 6.161 1.00 45.91 77 ARG D O 1
ATOM 6022 N N . THR D 1 82 ? 30.210 17.980 4.763 1.00 46.65 78 THR D N 1
ATOM 6023 C CA . THR D 1 82 ? 28.959 18.311 5.433 1.00 45.73 78 THR D CA 1
ATOM 6024 C C . THR D 1 82 ? 27.990 17.129 5.404 1.00 44.52 78 THR D C 1
ATOM 6025 O O . THR D 1 82 ? 27.305 16.851 6.392 1.00 43.38 78 THR D O 1
ATOM 6029 N N . LEU D 1 83 ? 27.943 16.430 4.272 1.00 43.76 79 LEU D N 1
ATOM 6030 C CA . LEU D 1 83 ? 27.157 15.204 4.175 1.00 46.35 79 LEU D CA 1
ATOM 6031 C C . LEU D 1 83 ? 27.523 14.244 5.300 1.00 46.70 79 LEU D C 1
ATOM 6032 O O . LEU D 1 83 ? 26.648 13.658 5.933 1.00 47.47 79 LEU D O 1
ATOM 6037 N N . ARG D 1 84 ? 28.822 14.087 5.543 1.00 47.44 80 ARG D N 1
ATOM 6038 C CA . ARG D 1 84 ? 29.308 13.232 6.623 1.00 45.66 80 ARG D CA 1
ATOM 6039 C C . ARG D 1 84 ? 28.718 13.649 7.966 1.00 46.17 80 ARG D C 1
ATOM 6040 O O . ARG D 1 84 ? 28.311 12.815 8.773 1.00 45.21 80 ARG D O 1
ATOM 6048 N N . LEU D 1 85 ? 28.695 14.955 8.203 1.00 49.52 81 LEU D N 1
ATOM 6049 C CA . LEU D 1 85 ? 28.235 15.503 9.471 1.00 55.51 81 LEU D CA 1
ATOM 6050 C C . LEU D 1 85 ? 26.790 15.105 9.762 1.00 54.50 81 LEU D C 1
ATOM 6051 O O . LEU D 1 85 ? 26.450 14.734 10.887 1.00 58.77 81 LEU D O 1
ATOM 6056 N N . SER D 1 86 ? 25.951 15.174 8.734 1.00 50.20 82 SER D N 1
ATOM 6057 C CA . SER D 1 86 ? 24.518 14.944 8.877 1.00 48.86 82 SER D CA 1
ATOM 6058 C C . SER D 1 86 ? 24.167 13.567 9.431 1.00 57.24 82 SER D C 1
ATOM 6059 O O . SER D 1 86 ? 23.169 13.416 10.130 1.00 58.95 82 SER D O 1
ATOM 6062 N N . ARG D 1 87 ? 24.980 12.562 9.121 1.00 61.16 83 ARG D N 1
ATOM 6063 C CA . ARG D 1 87 ? 24.686 11.201 9.563 1.00 65.19 83 ARG D CA 1
ATOM 6064 C C . ARG D 1 87 ? 24.606 11.129 11.084 1.00 67.39 83 ARG D C 1
ATOM 6065 O O . ARG D 1 87 ? 24.059 10.179 11.645 1.00 68.25 83 ARG D O 1
ATOM 6073 N N . ILE D 1 88 ? 25.167 12.137 11.744 1.00 63.40 84 ILE D N 1
ATOM 6074 C CA . ILE D 1 88 ? 24.972 12.320 13.172 1.00 64.97 84 ILE D CA 1
ATOM 6075 C C . ILE D 1 88 ? 23.520 12.701 13.423 1.00 63.74 84 ILE D C 1
ATOM 6076 O O . ILE D 1 88 ? 22.952 13.504 12.684 1.00 69.74 84 ILE D O 1
ATOM 6081 N N . ASP D 1 89 ? 22.901 12.120 14.444 1.00 57.43 85 ASP D N 1
ATOM 6082 C CA . ASP D 1 89 ? 21.624 12.650 14.894 1.00 54.11 85 ASP D CA 1
ATOM 6083 C C . ASP D 1 89 ? 21.803 13.077 16.342 1.00 51.74 85 ASP D C 1
ATOM 6084 O O . ASP D 1 89 ? 21.872 12.239 17.240 1.00 52.05 85 ASP D O 1
ATOM 6089 N N . LYS D 1 90 ? 21.858 14.391 16.556 1.00 52.00 86 LYS D N 1
ATOM 6090 C CA . LYS D 1 90 ? 22.049 14.962 17.885 1.00 44.69 86 LYS D CA 1
ATOM 6091 C C . LYS D 1 90 ? 21.352 16.315 18.000 1.00 41.23 86 LYS D C 1
ATOM 6092 O O . LYS D 1 90 ? 21.259 17.051 17.016 1.00 41.47 86 LYS D O 1
ATOM 6098 N N . PRO D 1 91 ? 20.882 16.661 19.207 1.00 39.27 87 PRO D N 1
ATOM 6099 C CA . PRO D 1 91 ? 20.242 17.962 19.431 1.00 40.46 87 PRO D CA 1
ATOM 6100 C C . PRO D 1 91 ? 21.179 19.133 19.142 1.00 39.30 87 PRO D C 1
ATOM 6101 O O . PRO D 1 91 ? 20.709 20.218 18.798 1.00 37.87 87 PRO D O 1
ATOM 6105 N N . GLY D 1 92 ? 22.485 18.912 19.279 1.00 36.75 88 GLY D N 1
ATOM 6106 C CA . GLY D 1 92 ? 23.466 19.971 19.110 1.00 33.70 88 GLY D CA 1
ATOM 6107 C C . GLY D 1 92 ? 23.715 20.395 17.671 1.00 31.61 88 GLY D C 1
ATOM 6108 O O . GLY D 1 92 ? 24.362 21.411 17.423 1.00 30.38 88 GLY D O 1
ATOM 6109 N N . VAL D 1 93 ? 23.212 19.614 16.721 1.00 33.03 89 VAL D N 1
ATOM 6110 C CA . VAL D 1 93 ? 23.348 19.940 15.307 1.00 32.69 89 VAL D CA 1
ATOM 6111 C C . VAL D 1 93 ? 21.993 19.856 14.625 1.00 32.57 89 VAL D C 1
ATOM 6112 O O . VAL D 1 93 ? 21.303 18.837 14.717 1.00 32.21 89 VAL D O 1
ATOM 6116 N N . ALA D 1 94 ? 21.609 20.931 13.946 1.00 33.02 90 ALA D N 1
ATOM 6117 C CA . ALA D 1 94 ? 20.371 20.934 13.181 1.00 31.52 90 ALA D CA 1
ATOM 6118 C C . ALA D 1 94 ? 20.436 19.835 12.136 1.00 31.58 90 ALA D C 1
ATOM 6119 O O . ALA D 1 94 ? 21.473 19.635 11.500 1.00 29.55 90 ALA D O 1
ATOM 6121 N N . ARG D 1 95 ? 19.325 19.120 11.971 1.00 32.44 91 ARG D N 1
ATOM 6122 C CA . ARG D 1 95 ? 19.236 18.034 11.005 1.00 33.39 91 ARG D CA 1
ATOM 6123 C C . ARG D 1 95 ? 19.363 18.576 9.586 1.00 32.29 91 ARG D C 1
ATOM 6124 O O . ARG D 1 95 ? 18.707 19.554 9.224 1.00 32.19 91 ARG D O 1
ATOM 6132 N N . VAL D 1 96 ? 20.212 17.946 8.782 1.00 30.95 92 VAL D N 1
ATOM 6133 C CA . VAL D 1 96 ? 20.341 18.325 7.382 1.00 32.75 92 VAL D CA 1
ATOM 6134 C C . VAL D 1 96 ? 19.221 17.709 6.547 1.00 32.80 92 VAL D C 1
ATOM 6135 O O . VAL D 1 96 ? 19.077 16.491 6.483 1.00 34.01 92 VAL D O 1
ATOM 6139 N N . LEU D 1 97 ? 18.423 18.569 5.923 1.00 31.69 93 LEU D N 1
ATOM 6140 C CA . LEU D 1 97 ? 17.331 18.146 5.056 1.00 32.25 93 LEU D CA 1
ATOM 6141 C C . LEU D 1 97 ? 17.811 17.778 3.676 1.00 33.65 93 LEU D C 1
ATOM 6142 O O . LEU D 1 97 ? 17.379 16.785 3.095 1.00 34.40 93 LEU D O 1
ATOM 6147 N N . ASP D 1 98 ? 18.707 18.597 3.147 1.00 33.79 94 ASP D N 1
ATOM 6148 C CA . ASP D 1 98 ? 19.169 18.396 1.793 1.00 35.47 94 ASP D CA 1
ATOM 6149 C C . ASP D 1 98 ? 20.535 19.038 1.587 1.00 35.58 94 ASP D C 1
ATOM 6150 O O . ASP D 1 98 ? 20.941 19.930 2.331 1.00 33.49 94 ASP D O 1
ATOM 6155 N N . VAL D 1 99 ? 21.247 18.567 0.575 1.00 38.50 95 VAL D N 1
ATOM 6156 C CA . VAL D 1 99 ? 22.469 19.220 0.142 1.00 40.18 95 VAL D CA 1
ATOM 6157 C C . VAL D 1 99 ? 22.461 19.294 -1.376 1.00 45.39 95 VAL D C 1
ATOM 6158 O O . VAL D 1 99 ? 22.417 18.263 -2.038 1.00 50.43 95 VAL D O 1
ATOM 6162 N N . VAL D 1 100 ? 22.506 20.502 -1.931 1.00 44.10 96 VAL D N 1
ATOM 6163 C CA . VAL D 1 100 ? 22.315 20.664 -3.367 1.00 45.23 96 VAL D CA 1
ATOM 6164 C C . VAL D 1 100 ? 23.333 21.587 -4.022 1.00 46.12 96 VAL D C 1
ATOM 6165 O O . VAL D 1 100 ? 23.845 22.534 -3.405 1.00 43.73 96 VAL D O 1
ATOM 6169 N N . HIS D 1 101 ? 23.633 21.302 -5.281 1.00 51.09 97 HIS D N 1
ATOM 6170 C CA . HIS D 1 101 ? 24.380 22.252 -6.086 1.00 50.61 97 HIS D CA 1
ATOM 6171 C C . HIS D 1 101 ? 23.443 23.311 -6.631 1.00 49.83 97 HIS D C 1
ATOM 6172 O O . HIS D 1 101 ? 22.279 23.022 -6.938 1.00 55.73 97 HIS D O 1
ATOM 6179 N N . THR D 1 102 ? 23.964 24.526 -6.763 1.00 50.11 98 THR D N 1
ATOM 6180 C CA . THR D 1 102 ? 23.261 25.597 -7.436 1.00 50.01 98 THR D CA 1
ATOM 6181 C C . THR D 1 102 ? 24.101 25.794 -8.690 1.00 53.53 98 THR D C 1
ATOM 6182 O O . THR D 1 102 ? 25.086 25.082 -8.856 1.00 53.86 98 THR D O 1
ATOM 6186 N N . ARG D 1 103 ? 23.742 26.715 -9.578 1.00 54.79 99 ARG D N 1
ATOM 6187 C CA . ARG D 1 103 ? 24.529 26.849 -10.795 1.00 61.61 99 ARG D CA 1
ATOM 6188 C C . ARG D 1 103 ? 25.968 27.170 -10.412 1.00 65.81 99 ARG D C 1
ATOM 6189 O O . ARG D 1 103 ? 26.924 26.676 -11.022 1.00 71.54 99 ARG D O 1
ATOM 6197 N N . ALA D 1 104 ? 26.103 27.986 -9.370 1.00 64.14 100 ALA D N 1
ATOM 6198 C CA . ALA D 1 104 ? 27.391 28.544 -8.946 1.00 64.20 100 ALA D CA 1
ATOM 6199 C C . ALA D 1 104 ? 28.021 27.812 -7.769 1.00 59.89 100 ALA D C 1
ATOM 6200 O O . ALA D 1 104 ? 29.102 27.217 -7.876 1.00 65.38 100 ALA D O 1
ATOM 6202 N N . GLY D 1 105 ? 27.318 27.879 -6.646 1.00 54.35 101 GLY D N 1
ATOM 6203 C CA . GLY D 1 105 ? 27.777 27.392 -5.359 1.00 48.94 101 GLY D CA 1
ATOM 6204 C C . GLY D 1 105 ? 27.278 26.019 -4.977 1.00 47.85 101 GLY D C 1
ATOM 6205 O O . GLY D 1 105 ? 27.163 25.104 -5.795 1.00 51.82 101 GLY D O 1
ATOM 6206 N N . GLY D 1 106 ? 26.997 25.882 -3.690 1.00 39.90 102 GLY D N 1
ATOM 6207 C CA . GLY D 1 106 ? 26.328 24.707 -3.179 1.00 38.43 102 GLY D CA 1
ATOM 6208 C C . GLY D 1 106 ? 25.446 25.199 -2.051 1.00 34.90 102 GLY D C 1
ATOM 6209 O O . GLY D 1 106 ? 25.587 26.333 -1.599 1.00 35.72 102 GLY D O 1
ATOM 6210 N N . LEU D 1 107 ? 24.494 24.380 -1.629 1.00 35.23 103 LEU D N 1
ATOM 6211 C CA . LEU D 1 107 ? 23.501 24.819 -0.657 1.00 32.48 103 LEU D CA 1
ATOM 6212 C C . LEU D 1 107 ? 23.233 23.715 0.345 1.00 31.71 103 LEU D C 1
ATOM 6213 O O . LEU D 1 107 ? 23.046 22.566 -0.033 1.00 32.52 103 LEU D O 1
ATOM 6218 N N . VAL D 1 108 ? 23.217 24.066 1.624 1.00 29.68 104 VAL D N 1
ATOM 6219 C CA . VAL D 1 108 ? 22.922 23.098 2.667 1.00 29.68 104 VAL D CA 1
ATOM 6220 C C . VAL D 1 108 ? 21.623 23.496 3.356 1.00 27.97 104 VAL D C 1
ATOM 6221 O O . VAL D 1 108 ? 21.513 24.588 3.914 1.00 26.29 104 VAL D O 1
ATOM 6225 N N . VAL D 1 109 ? 20.635 22.612 3.292 1.00 28.40 105 VAL D N 1
ATOM 6226 C CA . VAL D 1 109 ? 19.323 22.885 3.859 1.00 27.91 105 VAL D CA 1
ATOM 6227 C C . VAL D 1 109 ? 19.146 22.115 5.156 1.00 27.55 105 VAL D C 1
ATOM 6228 O O . VAL D 1 109 ? 19.255 20.892 5.181 1.00 29.32 105 VAL D O 1
ATOM 6232 N N . ALA D 1 110 ? 18.872 22.834 6.235 1.00 25.34 106 ALA D N 1
ATOM 6233 C CA . ALA D 1 110 ? 18.701 22.211 7.539 1.00 27.18 106 ALA D CA 1
ATOM 6234 C C . ALA D 1 110 ? 17.375 22.638 8.156 1.00 27.83 106 ALA D C 1
ATOM 6235 O O . ALA D 1 110 ? 16.793 23.642 7.746 1.00 27.05 106 ALA D O 1
ATOM 6237 N N . GLU D 1 111 ? 16.903 21.887 9.148 1.00 30.25 107 GLU D N 1
ATOM 6238 C CA . GLU D 1 111 ? 15.689 22.265 9.857 1.00 33.75 107 GLU D CA 1
ATOM 6239 C C . GLU D 1 111 ? 15.879 23.607 10.512 1.00 29.51 107 GLU D C 1
ATOM 6240 O O . GLU D 1 111 ? 16.988 23.969 10.895 1.00 26.92 107 GLU D O 1
ATOM 6246 N N . TRP D 1 112 ? 14.786 24.339 10.662 1.00 28.63 108 TRP D N 1
ATOM 6247 C CA . TRP D 1 112 ? 14.859 25.610 11.353 1.00 29.05 108 TRP D CA 1
ATOM 6248 C C . TRP D 1 112 ? 14.679 25.409 12.847 1.00 29.33 108 TRP D C 1
ATOM 6249 O O . TRP D 1 112 ? 13.737 24.753 13.285 1.00 30.17 108 TRP D O 1
ATOM 6260 N N . ILE D 1 113 ? 15.594 25.978 13.624 1.00 29.67 109 ILE D N 1
ATOM 6261 C CA . ILE D 1 113 ? 15.550 25.862 15.074 1.00 31.02 109 ILE D CA 1
ATOM 6262 C C . ILE D 1 113 ? 14.830 27.059 15.687 1.00 31.74 109 ILE D C 1
ATOM 6263 O O . ILE D 1 113 ? 15.327 28.186 15.630 1.00 31.84 109 ILE D O 1
ATOM 6268 N N . ARG D 1 114 ? 13.666 26.809 16.280 1.00 33.28 110 ARG D N 1
ATOM 6269 C CA . ARG D 1 114 ? 12.916 27.855 16.969 1.00 35.36 110 ARG D CA 1
ATOM 6270 C C . ARG D 1 114 ? 13.646 28.253 18.243 1.00 36.14 110 ARG D C 1
ATOM 6271 O O . ARG D 1 114 ? 14.035 27.400 19.037 1.00 35.06 110 ARG D O 1
ATOM 6279 N N . GLY D 1 115 ? 13.827 29.554 18.438 1.00 35.14 111 GLY D N 1
ATOM 6280 C CA . GLY D 1 115 ? 14.796 30.023 19.406 1.00 36.03 111 GLY D CA 1
ATOM 6281 C C . GLY D 1 115 ? 15.277 31.395 19.002 1.00 36.83 111 GLY D C 1
ATOM 6282 O O . GLY D 1 115 ? 14.552 32.165 18.379 1.00 36.77 111 GLY D O 1
ATOM 6283 N N . GLY D 1 116 ? 16.507 31.711 19.380 1.00 40.35 112 GLY D N 1
ATOM 6284 C CA . GLY D 1 116 ? 17.130 32.939 18.935 1.00 36.78 112 GLY D CA 1
ATOM 6285 C C . GLY D 1 116 ? 18.607 32.691 18.730 1.00 35.24 112 GLY D C 1
ATOM 6286 O O . GLY D 1 116 ? 19.123 31.639 19.104 1.00 34.60 112 GLY D O 1
ATOM 6287 N N . SER D 1 117 ? 19.281 33.650 18.109 1.00 35.20 113 SER D N 1
ATOM 6288 C CA . SER D 1 117 ? 20.694 33.517 17.803 1.00 34.70 113 SER D CA 1
ATOM 6289 C C . SER D 1 117 ? 21.500 33.503 19.093 1.00 34.86 113 SER D C 1
ATOM 6290 O O . SER D 1 117 ? 21.009 33.917 20.142 1.00 35.42 113 SER D O 1
ATOM 6293 N N . LEU D 1 118 ? 22.724 32.995 19.024 1.00 32.97 114 LEU D N 1
ATOM 6294 C CA . LEU D 1 118 ? 23.615 33.034 20.176 1.00 33.69 114 LEU D CA 1
ATOM 6295 C C . LEU D 1 118 ? 23.725 34.467 20.682 1.00 35.24 114 LEU D C 1
ATOM 6296 O O . LEU D 1 118 ? 23.715 34.715 21.888 1.00 35.11 114 LEU D O 1
ATOM 6301 N N . GLN D 1 119 ? 23.814 35.405 19.746 1.00 36.17 115 GLN D N 1
ATOM 6302 C CA . GLN D 1 119 ? 23.961 36.818 20.073 1.00 38.44 115 GLN D CA 1
ATOM 6303 C C . GLN D 1 119 ? 22.730 37.364 20.793 1.00 40.96 115 GLN D C 1
ATOM 6304 O O . GLN D 1 119 ? 22.850 38.139 21.741 1.00 42.41 115 GLN D O 1
ATOM 6310 N N . GLU D 1 120 ? 21.549 36.953 20.341 1.00 40.68 116 GLU D N 1
ATOM 6311 C CA . GLU D 1 120 ? 20.301 37.409 20.943 1.00 41.00 116 GLU D CA 1
ATOM 6312 C C . GLU D 1 120 ? 20.158 36.914 22.377 1.00 40.24 116 GLU D C 1
ATOM 6313 O O . GLU D 1 120 ? 19.777 37.672 23.268 1.00 42.39 116 GLU D O 1
ATOM 6319 N N . VAL D 1 121 ? 20.468 35.642 22.597 1.00 37.07 117 VAL D N 1
ATOM 6320 C CA . VAL D 1 121 ? 20.382 35.064 23.932 1.00 38.12 117 VAL D CA 1
ATOM 6321 C C . VAL D 1 121 ? 21.458 35.647 24.838 1.00 40.60 117 VAL D C 1
ATOM 6322 O O . VAL D 1 121 ? 21.190 36.001 25.987 1.00 41.52 117 VAL D O 1
ATOM 6326 N N . ALA D 1 122 ? 22.677 35.742 24.314 1.00 40.62 118 ALA D N 1
ATOM 6327 C CA . ALA D 1 122 ? 23.785 36.344 25.046 1.00 39.43 118 ALA D CA 1
ATOM 6328 C C . ALA D 1 122 ? 23.403 37.741 25.529 1.00 41.13 118 ALA D C 1
ATOM 6329 O O . ALA D 1 122 ? 23.771 38.157 26.629 1.00 40.70 118 ALA D O 1
ATOM 6331 N N . ASP D 1 123 ? 22.646 38.455 24.704 1.00 42.73 119 ASP D N 1
ATOM 6332 C CA . ASP D 1 123 ? 22.276 39.833 24.997 1.00 45.04 119 ASP D CA 1
ATOM 6333 C C . ASP D 1 123 ? 21.265 39.948 26.145 1.00 47.35 119 ASP D C 1
ATOM 6334 O O . ASP D 1 123 ? 21.063 41.033 26.690 1.00 48.74 119 ASP D O 1
ATOM 6339 N N . THR D 1 124 ? 20.634 38.835 26.512 1.00 44.24 120 THR D N 1
ATOM 6340 C CA . THR D 1 124 ? 19.664 38.843 27.608 1.00 44.20 120 THR D CA 1
ATOM 6341 C C . THR D 1 124 ? 20.279 38.472 28.962 1.00 46.56 120 THR D C 1
ATOM 6342 O O . THR D 1 124 ? 19.575 38.392 29.968 1.00 48.02 120 THR D O 1
ATOM 6346 N N . SER D 1 125 ? 21.590 38.249 28.978 1.00 45.93 121 SER D N 1
ATOM 6347 C CA . SER D 1 125 ? 22.312 37.915 30.208 1.00 50.40 121 SER D CA 1
ATOM 6348 C C . SER D 1 125 ? 21.704 36.738 30.973 1.00 47.97 121 SER D C 1
ATOM 6349 O O . SER D 1 125 ? 21.134 36.919 32.048 1.00 52.45 121 SER D O 1
ATOM 6352 N N . PRO D 1 126 ? 21.834 35.525 30.417 1.00 45.33 122 PRO D N 1
ATOM 6353 C CA . PRO D 1 126 ? 21.324 34.291 31.030 1.00 44.20 122 PRO D CA 1
ATOM 6354 C C . PRO D 1 126 ? 22.118 33.889 32.269 1.00 44.17 122 PRO D C 1
ATOM 6355 O O . PRO D 1 126 ? 23.278 34.279 32.409 1.00 42.89 122 PRO D O 1
ATOM 6359 N N . SER D 1 127 ? 21.502 33.106 33.150 1.00 42.69 123 SER D N 1
ATOM 6360 C CA . SER D 1 127 ? 22.205 32.578 34.313 1.00 40.89 123 SER D CA 1
ATOM 6361 C C . SER D 1 127 ? 23.356 31.681 33.860 1.00 40.51 123 SER D C 1
ATOM 6362 O O . SER D 1 127 ? 23.233 30.957 32.871 1.00 39.37 123 SER D O 1
ATOM 6365 N N . PRO D 1 128 ? 24.484 31.732 34.583 1.00 42.01 124 PRO D N 1
ATOM 6366 C CA . PRO D 1 128 ? 25.672 30.955 34.222 1.00 39.96 124 PRO D CA 1
ATOM 6367 C C . PRO D 1 128 ? 25.385 29.459 34.168 1.00 39.19 124 PRO D C 1
ATOM 6368 O O . PRO D 1 128 ? 25.829 28.788 33.237 1.00 38.71 124 PRO D O 1
ATOM 6372 N N . VAL D 1 129 ? 24.649 28.947 35.148 1.00 39.01 125 VAL D N 1
ATOM 6373 C CA . VAL D 1 129 ? 24.360 27.516 35.210 1.00 42.62 125 VAL D CA 1
ATOM 6374 C C . VAL D 1 129 ? 23.459 27.077 34.057 1.00 41.31 125 VAL D C 1
ATOM 6375 O O . VAL D 1 129 ? 23.647 26.003 33.481 1.00 40.16 125 VAL D O 1
ATOM 6379 N N . GLY D 1 130 ? 22.483 27.914 33.724 1.00 42.25 126 GLY D N 1
ATOM 6380 C CA . GLY D 1 130 ? 21.649 27.670 32.565 1.00 39.61 126 GLY D CA 1
ATOM 6381 C C . GLY D 1 130 ? 22.503 27.659 31.313 1.00 37.57 126 GLY D C 1
ATOM 6382 O O . GLY D 1 130 ? 22.311 26.833 30.422 1.00 38.57 126 GLY D O 1
ATOM 6383 N N . ALA D 1 131 ? 23.463 28.576 31.256 1.00 37.13 127 ALA D N 1
ATOM 6384 C CA . ALA D 1 131 ? 24.337 28.706 30.095 1.00 36.96 127 ALA D CA 1
ATOM 6385 C C . ALA D 1 131 ? 25.145 27.436 29.849 1.00 35.77 127 ALA D C 1
ATOM 6386 O O . ALA D 1 131 ? 25.080 26.854 28.764 1.00 32.97 127 ALA D O 1
ATOM 6388 N N . ILE D 1 132 ? 25.900 27.006 30.858 1.00 36.94 128 ILE D N 1
ATOM 6389 C CA . ILE D 1 132 ? 26.728 25.811 30.729 1.00 36.87 128 ILE D CA 1
ATOM 6390 C C . ILE D 1 132 ? 25.862 24.591 30.431 1.00 37.12 128 ILE D C 1
ATOM 6391 O O . ILE D 1 132 ? 26.212 23.758 29.598 1.00 36.50 128 ILE D O 1
ATOM 6396 N N . ARG D 1 133 ? 24.721 24.499 31.105 1.00 38.46 129 ARG D N 1
ATOM 6397 C CA . ARG D 1 133 ? 23.804 23.386 30.901 1.00 39.69 129 ARG D CA 1
ATOM 6398 C C . ARG D 1 133 ? 23.392 23.302 29.435 1.00 37.65 129 ARG D C 1
ATOM 6399 O O . ARG D 1 133 ? 23.475 22.242 28.814 1.00 36.81 129 ARG D O 1
ATOM 6407 N N . ALA D 1 134 ? 22.958 24.433 28.886 1.00 36.79 130 ALA D N 1
ATOM 6408 C CA . ALA D 1 134 ? 22.542 24.507 27.491 1.00 36.12 130 ALA D CA 1
ATOM 6409 C C . ALA D 1 134 ? 23.680 24.173 26.528 1.00 34.48 130 ALA D C 1
ATOM 6410 O O . ALA D 1 134 ? 23.444 23.637 25.447 1.00 34.49 130 ALA D O 1
ATOM 6412 N N . MET D 1 135 ? 24.912 24.491 26.920 1.00 33.62 131 MET D N 1
ATOM 6413 C CA . MET D 1 135 ? 26.061 24.282 26.043 1.00 34.10 131 MET D CA 1
ATOM 6414 C C . MET D 1 135 ? 26.343 22.809 25.794 1.00 34.95 131 MET D C 1
ATOM 6415 O O . MET D 1 135 ? 26.921 22.447 24.770 1.00 34.03 131 MET D O 1
ATOM 6420 N N . GLN D 1 136 ? 25.932 21.961 26.729 1.00 35.69 132 GLN D N 1
ATOM 6421 C CA . GLN D 1 136 ? 26.302 20.550 26.684 1.00 37.04 132 GLN D CA 1
ATOM 6422 C C . GLN D 1 136 ? 25.936 19.857 25.378 1.00 35.47 132 GLN D C 1
ATOM 6423 O O . GLN D 1 136 ? 26.693 19.017 24.889 1.00 35.51 132 GLN D O 1
ATOM 6429 N N . SER D 1 137 ? 24.787 20.213 24.809 1.00 34.54 133 SER D N 1
ATOM 6430 C CA . SER D 1 137 ? 24.314 19.563 23.587 1.00 33.85 133 SER D CA 1
ATOM 6431 C C . SER D 1 137 ? 25.274 19.792 22.425 1.00 33.31 133 SER D C 1
ATOM 6432 O O . SER D 1 137 ? 25.492 18.902 21.602 1.00 31.96 133 SER D O 1
ATOM 6435 N N . LEU D 1 138 ? 25.845 20.991 22.360 1.00 32.48 134 LEU D N 1
ATOM 6436 C CA . LEU D 1 138 ? 26.778 21.326 21.295 1.00 32.24 134 LEU D CA 1
ATOM 6437 C C . LEU D 1 138 ? 28.076 20.548 21.472 1.00 31.94 134 LEU D C 1
ATOM 6438 O O . LEU D 1 138 ? 28.674 20.088 20.500 1.00 31.54 134 LEU D O 1
ATOM 6443 N N . ALA D 1 139 ? 28.507 20.408 22.722 1.00 32.16 135 ALA D N 1
ATOM 6444 C CA . ALA D 1 139 ? 29.707 19.644 23.038 1.00 35.22 135 ALA D CA 1
ATOM 6445 C C . ALA D 1 139 ? 29.509 18.170 22.697 1.00 38.20 135 ALA D C 1
ATOM 6446 O O . ALA D 1 139 ? 30.362 17.550 22.061 1.00 39.95 135 ALA D O 1
ATOM 6448 N N . ALA D 1 140 ? 28.378 17.617 23.124 1.00 37.63 136 ALA D N 1
ATOM 6449 C CA . ALA D 1 140 ? 28.034 16.234 22.816 1.00 38.00 136 ALA D CA 1
ATOM 6450 C C . ALA D 1 140 ? 28.044 16.004 21.312 1.00 39.86 136 ALA D C 1
ATOM 6451 O O . ALA D 1 140 ? 28.607 15.022 20.828 1.00 44.68 136 ALA D O 1
ATOM 6453 N N . ALA D 1 141 ? 27.415 16.916 20.578 1.00 37.67 137 ALA D N 1
ATOM 6454 C CA . ALA D 1 141 ? 27.360 16.822 19.126 1.00 39.47 137 ALA D CA 1
ATOM 6455 C C . ALA D 1 141 ? 28.760 16.903 18.518 1.00 42.76 137 ALA D C 1
ATOM 6456 O O . ALA D 1 141 ? 29.062 16.223 17.538 1.00 45.55 137 ALA D O 1
ATOM 6458 N N . ALA D 1 142 ? 29.612 17.737 19.106 1.00 40.62 138 ALA D N 1
ATOM 6459 C CA . ALA D 1 142 ? 30.990 17.863 18.651 1.00 43.17 138 ALA D CA 1
ATOM 6460 C C . ALA D 1 142 ? 31.757 16.571 18.920 1.00 49.04 138 ALA D C 1
ATOM 6461 O O . ALA D 1 142 ? 32.561 16.125 18.101 1.00 50.40 138 ALA D O 1
ATOM 6463 N N . ASP D 1 143 ? 31.496 15.977 20.079 1.00 49.31 139 ASP D N 1
ATOM 6464 C CA . ASP D 1 143 ? 32.117 14.717 20.466 1.00 52.22 139 ASP D CA 1
ATOM 6465 C C . ASP D 1 143 ? 31.804 13.622 19.447 1.00 57.72 139 ASP D C 1
ATOM 6466 O O . ASP D 1 143 ? 32.710 12.978 18.917 1.00 61.53 139 ASP D O 1
ATOM 6471 N N . ALA D 1 144 ? 30.520 13.424 19.170 1.00 54.22 140 ALA D N 1
ATOM 6472 C CA . ALA D 1 144 ? 30.090 12.404 18.220 1.00 56.64 140 ALA D CA 1
ATOM 6473 C C . ALA D 1 144 ? 30.644 12.661 16.821 1.00 60.65 140 ALA D C 1
ATOM 6474 O O . ALA D 1 144 ? 31.176 11.753 16.181 1.00 67.13 140 ALA D O 1
ATOM 6476 N N . ALA D 1 145 ? 30.517 13.899 16.352 1.00 56.23 141 ALA D N 1
ATOM 6477 C CA . ALA D 1 145 ? 30.973 14.264 15.015 1.00 56.62 141 ALA D CA 1
ATOM 6478 C C . ALA D 1 145 ? 32.474 14.057 14.851 1.00 60.33 141 ALA D C 1
ATOM 6479 O O . ALA D 1 145 ? 32.947 13.716 13.768 1.00 62.10 141 ALA D O 1
ATOM 6481 N N . HIS D 1 146 ? 33.219 14.269 15.929 1.00 60.26 142 HIS D N 1
ATOM 6482 C CA . HIS D 1 146 ? 34.666 14.095 15.902 1.00 61.38 142 HIS D CA 1
ATOM 6483 C C . HIS D 1 146 ? 35.057 12.626 15.750 1.00 70.35 142 HIS D C 1
ATOM 6484 O O . HIS D 1 146 ? 35.923 12.286 14.943 1.00 75.02 142 HIS D O 1
ATOM 6491 N N . ARG D 1 147 ? 34.417 11.760 16.529 1.00 69.54 143 ARG D N 1
ATOM 6492 C CA . ARG D 1 147 ? 34.652 10.323 16.427 1.00 75.17 143 ARG D CA 1
ATOM 6493 C C . ARG D 1 147 ? 34.236 9.805 15.054 1.00 73.89 143 ARG D C 1
ATOM 6494 O O . ARG D 1 147 ? 34.779 8.818 14.558 1.00 75.19 143 ARG D O 1
ATOM 6502 N N . ALA D 1 148 ? 33.278 10.490 14.438 1.00 68.85 144 ALA D N 1
ATOM 6503 C CA . ALA D 1 148 ? 32.817 10.132 13.104 1.00 64.76 144 ALA D CA 1
ATOM 6504 C C . ALA D 1 148 ? 33.724 10.768 12.057 1.00 71.57 144 ALA D C 1
ATOM 6505 O O . ALA D 1 148 ? 33.498 10.628 10.855 1.00 69.67 144 ALA D O 1
ATOM 6507 N N . GLY D 1 149 ? 34.740 11.483 12.530 1.00 72.51 145 GLY D N 1
ATOM 6508 C CA . GLY D 1 149 ? 35.769 12.035 11.667 1.00 69.92 145 GLY D CA 1
ATOM 6509 C C . GLY D 1 149 ? 35.384 13.272 10.877 1.00 67.98 145 GLY D C 1
ATOM 6510 O O . GLY D 1 149 ? 35.768 13.410 9.715 1.00 69.00 145 GLY D O 1
ATOM 6511 N N . VAL D 1 150 ? 34.632 14.175 11.501 1.00 62.26 146 VAL D N 1
ATOM 6512 C CA . VAL D 1 150 ? 34.271 15.437 10.859 1.00 53.73 146 VAL D CA 1
ATOM 6513 C C . VAL D 1 150 ? 34.068 16.553 11.889 1.00 51.85 146 VAL D C 1
ATOM 6514 O O . VAL D 1 150 ? 33.645 16.302 13.017 1.00 56.44 146 VAL D O 1
ATOM 6518 N N . ALA D 1 151 ? 34.384 17.783 11.497 1.00 48.05 147 ALA D N 1
ATOM 6519 C CA . ALA D 1 151 ? 34.219 18.939 12.376 1.00 45.20 147 ALA D CA 1
ATOM 6520 C C . ALA D 1 151 ? 32.834 19.587 12.267 1.00 42.65 147 ALA D C 1
ATOM 6521 O O . ALA D 1 151 ? 32.241 19.627 11.189 1.00 42.66 147 ALA D O 1
ATOM 6523 N N . LEU D 1 152 ? 32.319 20.072 13.394 1.00 39.98 148 LEU D N 1
ATOM 6524 C CA . LEU D 1 152 ? 31.131 20.920 13.397 1.00 37.79 148 LEU D CA 1
ATOM 6525 C C . LEU D 1 152 ? 31.480 22.258 12.761 1.00 37.66 148 LEU D C 1
ATOM 6526 O O . LEU D 1 152 ? 30.630 22.940 12.181 1.00 35.22 148 LEU D O 1
ATOM 6531 N N . SER D 1 153 ? 32.749 22.623 12.887 1.00 36.98 149 SER D N 1
ATOM 6532 C CA . SER D 1 153 ? 33.243 23.892 12.388 1.00 34.14 149 SER D CA 1
ATOM 6533 C C . SER D 1 153 ? 32.513 25.063 13.028 1.00 31.90 149 SER D C 1
ATOM 6534 O O . SER D 1 153 ? 31.831 25.819 12.331 1.00 32.40 149 SER D O 1
ATOM 6537 N N . ILE D 1 154 ? 32.674 25.273 14.334 1.00 30.44 150 ILE D N 1
ATOM 6538 C CA . ILE D 1 154 ? 32.026 26.446 14.867 1.00 31.27 150 ILE D CA 1
ATOM 6539 C C . ILE D 1 154 ? 33.111 27.497 14.749 1.00 31.86 150 ILE D C 1
ATOM 6540 O O . ILE D 1 154 ? 33.956 27.661 15.628 1.00 30.47 150 ILE D O 1
ATOM 6545 N N . ASP D 1 155 ? 33.008 28.267 13.672 1.00 32.11 151 ASP D N 1
ATOM 6546 C CA . ASP D 1 155 ? 33.969 29.310 13.334 1.00 32.20 151 ASP D CA 1
ATOM 6547 C C . ASP D 1 155 ? 33.527 30.746 13.594 1.00 31.45 151 ASP D C 1
ATOM 6548 O O . ASP D 1 155 ? 34.260 31.687 13.295 1.00 31.42 151 ASP D O 1
ATOM 6553 N N . HIS D 1 156 ? 32.324 30.918 14.124 1.00 30.65 152 HIS D N 1
ATOM 6554 C CA . HIS D 1 156 ? 31.679 32.218 14.055 1.00 30.67 152 HIS D CA 1
ATOM 6555 C C . HIS D 1 156 ? 30.356 32.191 14.804 1.00 30.11 152 HIS D C 1
ATOM 6556 O O . HIS D 1 156 ? 29.603 31.223 14.712 1.00 29.27 152 HIS D O 1
ATOM 6563 N N . PRO D 1 157 ? 30.067 33.271 15.547 1.00 30.02 153 PRO D N 1
ATOM 6564 C CA . PRO D 1 157 ? 28.900 33.358 16.431 1.00 30.92 153 PRO D CA 1
ATOM 6565 C C . PRO D 1 157 ? 27.587 33.074 15.705 1.00 29.47 153 PRO D C 1
ATOM 6566 O O . PRO D 1 157 ? 26.673 32.498 16.294 1.00 29.25 153 PRO D O 1
ATOM 6570 N N . SER D 1 158 ? 27.499 33.475 14.441 1.00 29.51 154 SER D N 1
ATOM 6571 C CA . SER D 1 158 ? 26.267 33.313 13.674 1.00 30.23 154 SER D CA 1
ATOM 6572 C C . SER D 1 158 ? 25.967 31.855 13.313 1.00 29.23 154 SER D C 1
ATOM 6573 O O . SER D 1 158 ? 24.866 31.540 12.866 1.00 28.05 154 SER D O 1
ATOM 6576 N N . ARG D 1 159 ? 26.947 30.973 13.498 1.00 28.23 155 ARG D N 1
ATOM 6577 C CA . ARG D 1 159 ? 26.737 29.544 13.271 1.00 28.34 155 ARG D CA 1
ATOM 6578 C C . ARG D 1 159 ? 25.729 28.998 14.273 1.00 28.54 155 ARG D C 1
ATOM 6579 O O . ARG D 1 159 ? 25.029 28.022 14.005 1.00 26.46 155 ARG D O 1
ATOM 6587 N N . VAL D 1 160 ? 25.656 29.651 15.425 1.00 28.50 156 VAL D N 1
ATOM 6588 C CA . VAL D 1 160 ? 25.020 29.072 16.599 1.00 29.33 156 VAL D CA 1
ATOM 6589 C C . VAL D 1 160 ? 23.677 29.714 16.948 1.00 28.70 156 VAL D C 1
ATOM 6590 O O . VAL D 1 160 ? 23.492 30.922 16.800 1.00 28.70 156 VAL D O 1
ATOM 6594 N N . ARG D 1 161 ? 22.744 28.885 17.407 1.00 28.45 157 ARG D N 1
ATOM 6595 C CA . ARG D 1 161 ? 21.459 29.359 17.909 1.00 31.14 157 ARG D CA 1
ATOM 6596 C C . ARG D 1 161 ? 21.122 28.627 19.201 1.00 32.56 157 ARG D C 1
ATOM 6597 O O . ARG D 1 161 ? 21.742 27.614 19.527 1.00 31.39 157 ARG D O 1
ATOM 6605 N N . VAL D 1 162 ? 20.144 29.145 19.935 1.00 33.70 158 VAL D N 1
ATOM 6606 C CA . VAL D 1 162 ? 19.679 28.497 21.155 1.00 35.50 158 VAL D CA 1
ATOM 6607 C C . VAL D 1 162 ? 18.186 28.193 21.046 1.00 36.24 158 VAL D C 1
ATOM 6608 O O . VAL D 1 162 ? 17.364 29.100 20.929 1.00 38.00 158 VAL D O 1
ATOM 6612 N N . SER D 1 163 ? 17.844 26.911 21.088 1.00 36.36 159 SER D N 1
ATOM 6613 C CA . SER D 1 163 ? 16.463 26.479 20.920 1.00 37.83 159 SER D CA 1
ATOM 6614 C C . SER D 1 163 ? 15.585 26.921 22.082 1.00 39.92 159 SER D C 1
ATOM 6615 O O . SER D 1 163 ? 16.078 27.242 23.165 1.00 39.68 159 SER D O 1
ATOM 6618 N N . ILE D 1 164 ? 14.278 26.948 21.840 1.00 42.32 160 ILE D N 1
ATOM 6619 C CA . ILE D 1 164 ? 13.300 27.217 22.887 1.00 42.07 160 ILE D CA 1
ATOM 6620 C C . ILE D 1 164 ? 13.347 26.140 23.970 1.00 43.31 160 ILE D C 1
ATOM 6621 O O . ILE D 1 164 ? 12.913 26.360 25.099 1.00 45.92 160 ILE D O 1
ATOM 6626 N N . ASP D 1 165 ? 13.890 24.978 23.621 1.00 44.19 161 ASP D N 1
ATOM 6627 C CA . ASP D 1 165 ? 14.006 23.867 24.560 1.00 44.99 161 ASP D CA 1
ATOM 6628 C C . ASP D 1 165 ? 15.277 23.950 25.407 1.00 47.80 161 ASP D C 1
ATOM 6629 O O . ASP D 1 165 ? 15.533 23.075 26.234 1.00 53.73 161 ASP D O 1
ATOM 6634 N N . GLY D 1 166 ? 16.071 24.998 25.194 1.00 42.27 162 GLY D N 1
ATOM 6635 C CA . GLY D 1 166 ? 17.276 25.221 25.979 1.00 44.39 162 GLY D CA 1
ATOM 6636 C C . GLY D 1 166 ? 18.526 24.472 25.538 1.00 44.68 162 GLY D C 1
ATOM 6637 O O . GLY D 1 166 ? 19.374 24.126 26.361 1.00 44.51 162 GLY D O 1
ATOM 6638 N N . ASP D 1 167 ? 18.645 24.212 24.240 1.00 40.30 163 ASP D N 1
ATOM 6639 C CA . ASP D 1 167 ? 19.856 23.607 23.699 1.00 38.73 163 ASP D CA 1
ATOM 6640 C C . ASP D 1 167 ? 20.605 24.569 22.785 1.00 37.17 163 ASP D C 1
ATOM 6641 O O . ASP D 1 167 ? 19.997 25.287 21.990 1.00 36.16 163 ASP D O 1
ATOM 6646 N N . VAL D 1 168 ? 21.929 24.583 22.902 1.00 35.48 164 VAL D N 1
ATOM 6647 C CA . VAL D 1 168 ? 22.757 25.326 21.963 1.00 33.77 164 VAL D CA 1
ATOM 6648 C C . VAL D 1 168 ? 23.040 24.421 20.772 1.00 31.03 164 VAL D C 1
ATOM 6649 O O . VAL D 1 168 ? 23.466 23.281 20.940 1.00 31.13 164 VAL D O 1
ATOM 6653 N N . VAL D 1 169 ? 22.788 24.925 19.570 1.00 29.09 165 VAL D N 1
ATOM 6654 C CA . VAL D 1 169 ? 22.765 24.079 18.384 1.00 30.65 165 VAL D CA 1
ATOM 6655 C C . VAL D 1 169 ? 23.567 24.683 17.243 1.00 28.82 165 VAL D C 1
ATOM 6656 O O . VAL D 1 169 ? 23.578 25.902 17.073 1.00 28.84 165 VAL D O 1
ATOM 6660 N N . LEU D 1 170 ? 24.224 23.848 16.441 1.00 29.04 166 LEU D N 1
ATOM 6661 C CA . LEU D 1 170 ? 24.823 24.393 15.239 1.00 29.28 166 LEU D CA 1
ATOM 6662 C C . LEU D 1 170 ? 23.657 24.503 14.271 1.00 28.81 166 LEU D C 1
ATOM 6663 O O . LEU D 1 170 ? 23.097 23.496 13.841 1.00 28.62 166 LEU D O 1
ATOM 6668 N N . ALA D 1 171 ? 23.310 25.737 13.923 1.00 28.24 167 ALA D N 1
ATOM 6669 C CA . ALA D 1 171 ? 22.129 26.010 13.108 1.00 27.20 167 ALA D CA 1
ATOM 6670 C C . ALA D 1 171 ? 22.362 25.933 11.609 1.00 26.05 167 ALA D C 1
ATOM 6671 O O . ALA D 1 171 ? 21.430 25.715 10.833 1.00 24.20 167 ALA D O 1
ATOM 6673 N N . TYR D 1 172 ? 23.617 26.099 11.209 1.00 25.87 168 TYR D N 1
ATOM 6674 C CA . TYR D 1 172 ? 23.950 26.279 9.804 1.00 25.91 168 TYR D CA 1
ATOM 6675 C C . TYR D 1 172 ? 25.146 25.424 9.444 1.00 28.67 168 TYR D C 1
ATOM 6676 O O . TYR D 1 172 ? 26.254 25.942 9.297 1.00 28.26 168 TYR D O 1
ATOM 6685 N N . PRO D 1 173 ? 24.942 24.104 9.341 1.00 28.23 169 PRO D N 1
ATOM 6686 C CA . PRO D 1 173 ? 26.106 23.279 9.019 1.00 29.75 169 PRO D CA 1
ATOM 6687 C C . PRO D 1 173 ? 26.652 23.580 7.627 1.00 30.25 169 PRO D C 1
ATOM 6688 O O . PRO D 1 173 ? 25.892 23.576 6.661 1.00 29.67 169 PRO D O 1
ATOM 6692 N N . ALA D 1 174 ? 27.940 23.887 7.531 1.00 30.89 170 ALA D N 1
ATOM 6693 C CA . ALA D 1 174 ? 28.747 23.542 6.371 1.00 32.27 170 ALA D CA 1
ATOM 6694 C C . ALA D 1 174 ? 30.155 23.323 6.905 1.00 36.62 170 ALA D C 1
ATOM 6695 O O . ALA D 1 174 ? 30.675 24.182 7.623 1.00 34.84 170 ALA D O 1
ATOM 6697 N N . THR D 1 175 ? 30.808 22.235 6.525 1.00 37.57 171 THR D N 1
ATOM 6698 C CA . THR D 1 175 ? 32.161 22.011 7.022 1.00 41.79 171 THR D CA 1
ATOM 6699 C C . THR D 1 175 ? 33.181 22.034 5.896 1.00 43.10 171 THR D C 1
ATOM 6700 O O . THR D 1 175 ? 33.255 21.110 5.088 1.00 44.73 171 THR D O 1
ATOM 6704 N N . MET D 1 176 ? 33.986 23.086 5.861 1.00 44.47 172 MET D N 1
ATOM 6705 C CA . MET D 1 176 ? 35.029 23.187 4.855 1.00 51.59 172 MET D CA 1
ATOM 6706 C C . MET D 1 176 ? 36.177 22.250 5.227 1.00 50.17 172 MET D C 1
ATOM 6707 O O . MET D 1 176 ? 36.312 21.861 6.385 1.00 48.76 172 MET D O 1
ATOM 6712 N N . PRO D 1 177 ? 36.998 21.877 4.238 1.00 52.43 173 PRO D N 1
ATOM 6713 C CA . PRO D 1 177 ? 38.033 20.841 4.362 1.00 58.69 173 PRO D CA 1
ATOM 6714 C C . PRO D 1 177 ? 39.104 21.184 5.387 1.00 55.92 173 PRO D C 1
ATOM 6715 O O . PRO D 1 177 ? 39.815 20.295 5.854 1.00 62.18 173 PRO D O 1
ATOM 6719 N N . ASP D 1 178 ? 39.236 22.463 5.708 1.00 54.66 174 ASP D N 1
ATOM 6720 C CA . ASP D 1 178 ? 40.266 22.897 6.639 1.00 57.85 174 ASP D CA 1
ATOM 6721 C C . ASP D 1 178 ? 39.763 22.900 8.077 1.00 53.95 174 ASP D C 1
ATOM 6722 O O . ASP D 1 178 ? 40.546 23.067 9.010 1.00 54.10 174 ASP D O 1
ATOM 6727 N N . ALA D 1 179 ? 38.460 22.710 8.256 1.00 52.71 175 ALA D N 1
ATOM 6728 C CA . ALA D 1 179 ? 37.879 22.718 9.591 1.00 51.75 175 ALA D CA 1
ATOM 6729 C C . ALA D 1 179 ? 38.545 21.650 10.438 1.00 53.70 175 ALA D C 1
ATOM 6730 O O . ALA D 1 179 ? 38.731 20.517 9.992 1.00 49.77 175 ALA D O 1
ATOM 6732 N N . ASN D 1 180 ? 38.903 22.012 11.664 1.00 54.00 176 ASN D N 1
ATOM 6733 C CA . ASN D 1 180 ? 39.632 21.099 12.531 1.00 57.56 176 ASN D CA 1
ATOM 6734 C C . ASN D 1 180 ? 38.924 20.885 13.872 1.00 53.52 176 ASN D C 1
ATOM 6735 O O . ASN D 1 180 ? 38.388 21.827 14.458 1.00 51.95 176 ASN D O 1
ATOM 6740 N N . PRO D 1 181 ? 38.928 19.635 14.362 1.00 54.32 177 PRO D N 1
ATOM 6741 C CA . PRO D 1 181 ? 38.279 19.221 15.612 1.00 54.29 177 PRO D CA 1
ATOM 6742 C C . PRO D 1 181 ? 38.678 20.075 16.810 1.00 52.15 177 PRO D C 1
ATOM 6743 O O . PRO D 1 181 ? 37.831 20.405 17.638 1.00 52.45 177 PRO D O 1
ATOM 6747 N N . GLN D 1 182 ? 39.954 20.425 16.899 1.00 53.27 178 GLN D N 1
ATOM 6748 C CA . GLN D 1 182 ? 40.432 21.292 17.966 1.00 53.53 178 GLN D CA 1
ATOM 6749 C C . GLN D 1 182 ? 39.776 22.669 17.894 1.00 49.05 178 GLN D C 1
ATOM 6750 O O . GLN D 1 182 ? 39.475 23.277 18.921 1.00 47.25 178 GLN D O 1
ATOM 6756 N N . ASP D 1 183 ? 39.551 23.158 16.678 1.00 48.18 179 ASP D N 1
ATOM 6757 C CA . ASP D 1 183 ? 38.913 24.457 16.497 1.00 45.57 179 ASP D CA 1
ATOM 6758 C C . ASP D 1 183 ? 37.491 24.468 17.048 1.00 38.16 179 ASP D C 1
ATOM 6759 O O . ASP D 1 183 ? 37.007 25.497 17.528 1.00 35.00 179 ASP D O 1
ATOM 6764 N N . ASP D 1 184 ? 36.820 23.323 16.972 1.00 37.58 180 ASP D N 1
ATOM 6765 C CA . ASP D 1 184 ? 35.465 23.216 17.501 1.00 35.12 180 ASP D CA 1
ATOM 6766 C C . ASP D 1 184 ? 35.446 23.486 18.999 1.00 33.74 180 ASP D C 1
ATOM 6767 O O . ASP D 1 184 ? 34.501 24.076 19.521 1.00 29.76 180 ASP D O 1
ATOM 6772 N N . ILE D 1 185 ? 36.497 23.053 19.687 1.00 35.59 181 ILE D N 1
ATOM 6773 C CA . ILE D 1 185 ? 36.589 23.243 21.126 1.00 34.37 181 ILE D CA 1
ATOM 6774 C C . ILE D 1 185 ? 36.676 24.730 21.469 1.00 32.65 181 ILE D C 1
ATOM 6775 O O . ILE D 1 185 ? 35.983 25.205 22.370 1.00 31.13 181 ILE D O 1
ATOM 6780 N N . ARG D 1 186 ? 37.510 25.464 20.737 1.00 34.56 182 ARG D N 1
ATOM 6781 C CA . ARG D 1 186 ? 37.616 26.912 20.919 1.00 35.45 182 ARG D CA 1
ATOM 6782 C C . ARG D 1 186 ? 36.282 27.589 20.627 1.00 31.51 182 ARG D C 1
ATOM 6783 O O . ARG D 1 186 ? 35.862 28.492 21.351 1.00 30.67 182 ARG D O 1
ATOM 6791 N N . GLY D 1 187 ? 35.626 27.152 19.555 1.00 30.31 183 GLY D N 1
ATOM 6792 C CA . GLY D 1 187 ? 34.348 27.715 19.157 1.00 29.99 183 GLY D CA 1
ATOM 6793 C C . GLY D 1 187 ? 33.273 27.489 20.203 1.00 27.50 183 GLY D C 1
ATOM 6794 O O . GLY D 1 187 ? 32.456 28.369 20.473 1.00 24.44 183 GLY D O 1
ATOM 6795 N N . ILE D 1 188 ? 33.276 26.300 20.796 1.00 27.10 184 ILE D N 1
ATOM 6796 C CA . ILE D 1 188 ? 32.315 25.968 21.841 1.00 27.30 184 ILE D CA 1
ATOM 6797 C C . ILE D 1 188 ? 32.591 26.766 23.113 1.00 26.73 184 ILE D C 1
ATOM 6798 O O . ILE D 1 188 ? 31.667 27.260 23.764 1.00 26.44 184 ILE D O 1
ATOM 6803 N N . GLY D 1 189 ? 33.868 26.900 23.457 1.00 27.39 185 GLY D N 1
ATOM 6804 C CA . GLY D 1 189 ? 34.263 27.708 24.593 1.00 29.78 185 GLY D CA 1
ATOM 6805 C C . GLY D 1 189 ? 33.888 29.161 24.385 1.00 28.68 185 GLY D C 1
ATOM 6806 O O . GLY D 1 189 ? 33.460 29.839 25.318 1.00 28.92 185 GLY D O 1
ATOM 6807 N N . ALA D 1 190 ? 34.048 29.634 23.153 1.00 26.56 186 ALA D N 1
ATOM 6808 C CA . ALA D 1 190 ? 33.723 31.014 22.799 1.00 28.69 186 ALA D CA 1
ATOM 6809 C C . ALA D 1 190 ? 32.228 31.285 22.927 1.00 28.47 186 ALA D C 1
ATOM 6810 O O . ALA D 1 190 ? 31.815 32.358 23.364 1.00 27.83 186 ALA D O 1
ATOM 6812 N N . SER D 1 191 ? 31.421 30.305 22.536 1.00 27.38 187 SER D N 1
ATOM 6813 C CA . SER D 1 191 ? 29.973 30.435 22.615 1.00 28.07 187 SER D CA 1
ATOM 6814 C C . SER D 1 191 ? 29.518 30.475 24.067 1.00 29.54 187 SER D C 1
ATOM 6815 O O . SER D 1 191 ? 28.572 31.188 24.411 1.00 30.07 187 SER D O 1
ATOM 6818 N N . LEU D 1 192 ? 30.190 29.702 24.915 1.00 29.78 188 LEU D N 1
ATOM 6819 C CA . LEU D 1 192 ? 29.923 29.733 26.347 1.00 31.65 188 LEU D CA 1
ATOM 6820 C C . LEU D 1 192 ? 30.340 31.089 26.894 1.00 31.38 188 LEU D C 1
ATOM 6821 O O . LEU D 1 192 ? 29.622 31.710 27.677 1.00 29.68 188 LEU D O 1
ATOM 6826 N N . TYR D 1 193 ? 31.514 31.539 26.468 1.00 31.75 189 TYR D N 1
ATOM 6827 C CA . TYR D 1 193 ? 32.014 32.858 26.818 1.00 32.46 189 TYR D CA 1
ATOM 6828 C C . TYR D 1 193 ? 30.953 33.905 26.485 1.00 32.04 189 TYR D C 1
ATOM 6829 O O . TYR D 1 193 ? 30.600 34.736 27.320 1.00 31.20 189 TYR D O 1
ATOM 6838 N N . ALA D 1 194 ? 30.439 33.844 25.259 1.00 31.11 190 ALA D N 1
ATOM 6839 C CA . ALA D 1 194 ? 29.417 34.778 24.794 1.00 31.81 190 ALA D CA 1
ATOM 6840 C C . ALA D 1 194 ? 28.192 34.809 25.702 1.00 32.02 190 ALA D C 1
ATOM 6841 O O . ALA D 1 194 ? 27.656 35.875 25.997 1.00 32.89 190 ALA D O 1
ATOM 6843 N N . LEU D 1 195 ? 27.737 33.639 26.135 1.00 30.94 191 LEU D N 1
ATOM 6844 C CA . LEU D 1 195 ? 26.543 33.565 26.969 1.00 32.34 191 LEU D CA 1
ATOM 6845 C C . LEU D 1 195 ? 26.785 34.135 28.364 1.00 32.76 191 LEU D C 1
ATOM 6846 O O . LEU D 1 195 ? 25.884 34.721 28.964 1.00 34.37 191 LEU D O 1
ATOM 6851 N N . LEU D 1 196 ? 27.985 33.928 28.900 1.00 32.77 192 LEU D N 1
ATOM 6852 C CA . LEU D 1 196 ? 28.300 34.451 30.226 1.00 34.60 192 LEU D CA 1
ATOM 6853 C C . LEU D 1 196 ? 28.503 35.971 30.273 1.00 36.12 192 LEU D C 1
ATOM 6854 O O . LEU D 1 196 ? 27.823 36.669 31.024 1.00 38.84 192 LEU D O 1
ATOM 6859 N N . VAL D 1 197 ? 29.454 36.471 29.486 1.00 35.94 193 VAL D N 1
ATOM 6860 C CA . VAL D 1 197 ? 29.768 37.906 29.466 1.00 38.15 193 VAL D CA 1
ATOM 6861 C C . VAL D 1 197 ? 29.222 38.764 28.312 1.00 37.75 193 VAL D C 1
ATOM 6862 O O . VAL D 1 197 ? 29.433 39.975 28.289 1.00 37.42 193 VAL D O 1
ATOM 6866 N N . ASN D 1 198 ? 28.538 38.140 27.359 1.00 36.54 194 ASN D N 1
ATOM 6867 C CA . ASN D 1 198 ? 28.022 38.852 26.187 1.00 35.45 194 ASN D CA 1
ATOM 6868 C C . ASN D 1 198 ? 29.102 39.482 25.302 1.00 34.82 194 ASN D C 1
ATOM 6869 O O . ASN D 1 198 ? 28.934 40.594 24.801 1.00 34.42 194 ASN D O 1
ATOM 6874 N N . ARG D 1 199 ? 30.202 38.760 25.113 1.00 34.39 195 ARG D N 1
ATOM 6875 C CA . ARG D 1 199 ? 31.294 39.194 24.245 1.00 36.32 195 ARG D CA 1
ATOM 6876 C C . ARG D 1 199 ? 31.836 37.979 23.504 1.00 35.66 195 ARG D C 1
ATOM 6877 O O . ARG D 1 199 ? 31.695 36.853 23.974 1.00 35.27 195 ARG D O 1
ATOM 6885 N N . TRP D 1 200 ? 32.465 38.201 22.355 1.00 36.15 196 TRP D N 1
ATOM 6886 C CA . TRP D 1 200 ? 33.060 37.103 21.598 1.00 34.81 196 TRP D CA 1
ATOM 6887 C C . TRP D 1 200 ? 34.588 37.171 21.688 1.00 37.86 196 TRP D C 1
ATOM 6888 O O . TRP D 1 200 ? 35.203 38.098 21.167 1.00 37.25 196 TRP D O 1
ATOM 6899 N N . PRO D 1 201 ? 35.193 36.185 22.372 1.00 37.94 197 PRO D N 1
ATOM 6900 C CA . PRO D 1 201 ? 36.617 36.033 22.711 1.00 37.62 197 PRO D CA 1
ATOM 6901 C C . PRO D 1 201 ? 37.544 35.780 21.521 1.00 40.60 197 PRO D C 1
ATOM 6902 O O . PRO D 1 201 ? 38.759 35.862 21.681 1.00 45.63 197 PRO D O 1
ATOM 6906 N N . LEU D 1 202 ? 36.995 35.450 20.358 1.00 39.93 198 LEU D N 1
ATOM 6907 C CA . LEU D 1 202 ? 37.828 35.052 19.230 1.00 41.45 198 LEU D CA 1
ATOM 6908 C C . LEU D 1 202 ? 37.777 36.102 18.131 1.00 43.33 198 LEU D C 1
ATOM 6909 O O . LEU D 1 202 ? 36.800 36.841 18.020 1.00 43.36 198 LEU D O 1
ATOM 6914 N N . PRO D 1 203 ? 38.844 36.182 17.322 1.00 45.91 199 PRO D N 1
ATOM 6915 C CA . PRO D 1 203 ? 38.864 37.115 16.192 1.00 54.12 199 PRO D CA 1
ATOM 6916 C C . PRO D 1 203 ? 37.702 36.814 15.256 1.00 51.80 199 PRO D C 1
ATOM 6917 O O . PRO D 1 203 ? 37.506 35.659 14.880 1.00 50.75 199 PRO D O 1
ATOM 6921 N N . GLU D 1 204 ? 36.947 37.840 14.881 1.00 55.90 200 GLU D N 1
ATOM 6922 C CA . GLU D 1 204 ? 35.766 37.640 14.051 1.00 52.52 200 GLU D CA 1
ATOM 6923 C C . GLU D 1 204 ? 35.921 38.278 12.673 1.00 53.14 200 GLU D C 1
ATOM 6924 O O . GLU D 1 204 ? 36.248 39.460 12.555 1.00 46.96 200 GLU D O 1
ATOM 6930 N N . ALA D 1 205 ? 35.699 37.477 11.635 1.00 52.21 201 ALA D N 1
ATOM 6931 C CA . ALA D 1 205 ? 35.690 37.969 10.262 1.00 54.39 201 ALA D CA 1
ATOM 6932 C C . ALA D 1 205 ? 34.261 38.054 9.725 1.00 55.26 201 ALA D C 1
ATOM 6933 O O . ALA D 1 205 ? 33.300 37.768 10.444 1.00 50.02 201 ALA D O 1
ATOM 6935 N N . GLY D 1 206 ? 34.130 38.451 8.462 1.00 58.72 202 GLY D N 1
ATOM 6936 C CA . GLY D 1 206 ? 32.841 38.488 7.791 1.00 54.13 202 GLY D CA 1
ATOM 6937 C C . GLY D 1 206 ? 31.866 39.492 8.376 1.00 61.31 202 GLY D C 1
ATOM 6938 O O . GLY D 1 206 ? 32.262 40.441 9.054 1.00 62.16 202 GLY D O 1
ATOM 6939 N N . VAL D 1 207 ? 30.582 39.287 8.097 1.00 58.85 203 VAL D N 1
ATOM 6940 C CA . VAL D 1 207 ? 29.529 40.112 8.669 1.00 61.57 203 VAL D CA 1
ATOM 6941 C C . VAL D 1 207 ? 29.675 40.096 10.185 1.00 59.39 203 VAL D C 1
ATOM 6942 O O . VAL D 1 207 ? 29.800 39.028 10.786 1.00 56.81 203 VAL D O 1
ATOM 6946 N N . ARG D 1 208 ? 29.681 41.274 10.804 1.00 61.90 204 ARG D N 1
ATOM 6947 C CA . ARG D 1 208 ? 29.767 41.344 12.259 1.00 58.99 204 ARG D CA 1
ATOM 6948 C C . ARG D 1 208 ? 28.574 40.606 12.860 1.00 56.21 204 ARG D C 1
ATOM 6949 O O . ARG D 1 208 ? 27.475 40.631 12.302 1.00 56.10 204 ARG D O 1
ATOM 6957 N N . SER D 1 209 ? 28.796 39.934 13.984 1.00 50.72 205 SER D N 1
ATOM 6958 C CA . SER D 1 209 ? 27.748 39.142 14.614 1.00 48.56 205 SER D CA 1
ATOM 6959 C C . SER D 1 209 ? 26.864 39.986 15.520 1.00 48.16 205 SER D C 1
ATOM 6960 O O . SER D 1 209 ? 25.773 39.565 15.903 1.00 46.13 205 SER D O 1
ATOM 6963 N N . GLY D 1 210 ? 27.333 41.185 15.853 1.00 46.56 206 GLY D N 1
ATOM 6964 C CA . GLY D 1 210 ? 26.656 42.010 16.835 1.00 47.47 206 GLY D CA 1
ATOM 6965 C C . GLY D 1 210 ? 27.243 41.785 18.217 1.00 49.35 206 GLY D C 1
ATOM 6966 O O . GLY D 1 210 ? 26.948 42.522 19.158 1.00 54.06 206 GLY D O 1
ATOM 6967 N N . LEU D 1 211 ? 28.072 40.751 18.338 1.00 48.30 207 LEU D N 1
ATOM 6968 C CA . LEU D 1 211 ? 28.809 40.488 19.570 1.00 42.73 207 LEU D CA 1
ATOM 6969 C C . LEU D 1 211 ? 30.117 41.265 19.575 1.00 41.08 207 LEU D C 1
ATOM 6970 O O . LEU D 1 211 ? 30.959 41.080 18.698 1.00 40.39 207 LEU D O 1
ATOM 6975 N N . ALA D 1 212 ? 30.286 42.136 20.564 1.00 41.79 208 ALA D N 1
ATOM 6976 C CA . ALA D 1 212 ? 31.503 42.931 20.661 1.00 42.40 208 ALA D CA 1
ATOM 6977 C C . ALA D 1 212 ? 32.682 42.054 21.061 1.00 40.85 208 ALA D C 1
ATOM 6978 O O . ALA D 1 212 ? 32.505 41.044 21.743 1.00 38.83 208 ALA D O 1
ATOM 6980 N N . PRO D 1 213 ? 33.891 42.432 20.621 1.00 41.64 209 PRO D N 1
ATOM 6981 C CA . PRO D 1 213 ? 35.119 41.731 21.006 1.00 40.38 209 PRO D CA 1
ATOM 6982 C C . PRO D 1 213 ? 35.255 41.659 22.521 1.00 41.37 209 PRO D C 1
ATOM 6983 O O . PRO D 1 213 ? 34.853 42.589 23.220 1.00 43.09 209 PRO D O 1
ATOM 6987 N N . ALA D 1 214 ? 35.809 40.559 23.017 1.00 42.45 210 ALA D N 1
ATOM 6988 C CA . ALA D 1 214 ? 36.015 40.387 24.448 1.00 43.94 210 ALA D CA 1
ATOM 6989 C C . ALA D 1 214 ? 37.021 41.397 24.976 1.00 48.72 210 ALA D C 1
ATOM 6990 O O . ALA D 1 214 ? 37.890 41.865 24.240 1.00 48.95 210 ALA D O 1
ATOM 6992 N N . GLU D 1 215 ? 36.895 41.736 26.254 1.00 52.56 211 GLU D N 1
ATOM 6993 C CA . GLU D 1 215 ? 37.924 42.518 26.925 1.00 56.15 211 GLU D CA 1
ATOM 6994 C C . GLU D 1 215 ? 39.195 41.684 26.966 1.00 50.77 211 GLU D C 1
ATOM 6995 O O . GLU D 1 215 ? 39.142 40.478 27.206 1.00 49.37 211 GLU D O 1
ATOM 7001 N N . ARG D 1 216 ? 40.335 42.321 26.726 1.00 50.49 212 ARG D N 1
ATOM 7002 C CA . ARG D 1 216 ? 41.603 41.602 26.667 1.00 52.44 212 ARG D CA 1
ATOM 7003 C C . ARG D 1 216 ? 42.544 42.008 27.799 1.00 56.19 212 ARG D C 1
ATOM 7004 O O . ARG D 1 216 ? 42.446 43.114 28.337 1.00 54.89 212 ARG D O 1
ATOM 7012 N N . ASP D 1 217 ? 43.443 41.097 28.167 1.00 58.18 213 ASP D N 1
ATOM 7013 C CA . ASP D 1 217 ? 44.493 41.400 29.136 1.00 61.13 213 ASP D CA 1
ATOM 7014 C C . ASP D 1 217 ? 45.768 41.878 28.441 1.00 69.23 213 ASP D C 1
ATOM 7015 O O . ASP D 1 217 ? 45.774 42.130 27.235 1.00 70.26 213 ASP D O 1
ATOM 7020 N N . THR D 1 218 ? 46.842 41.993 29.216 1.00 71.06 214 THR D N 1
ATOM 7021 C CA . THR D 1 218 ? 48.126 42.483 28.719 1.00 76.29 214 THR D CA 1
ATOM 7022 C C . THR D 1 218 ? 48.743 41.632 27.599 1.00 76.58 214 THR D C 1
ATOM 7023 O O . THR D 1 218 ? 49.216 42.169 26.596 1.00 79.41 214 THR D O 1
ATOM 7027 N N . ALA D 1 219 ? 48.744 40.314 27.773 1.00 72.85 215 ALA D N 1
ATOM 7028 C CA . ALA D 1 219 ? 49.221 39.402 26.733 1.00 77.60 215 ALA D CA 1
ATOM 7029 C C . ALA D 1 219 ? 48.293 39.411 25.518 1.00 73.35 215 ALA D C 1
ATOM 7030 O O . ALA D 1 219 ? 48.606 38.827 24.478 1.00 72.29 215 ALA D O 1
ATOM 7032 N N . GLY D 1 220 ? 47.150 40.072 25.659 1.00 68.62 216 GLY D N 1
ATOM 7033 C CA . GLY D 1 220 ? 46.143 40.086 24.615 1.00 66.94 216 GLY D CA 1
ATOM 7034 C C . GLY D 1 220 ? 45.261 38.861 24.730 1.00 66.38 216 GLY D C 1
ATOM 7035 O O . GLY D 1 220 ? 44.612 38.459 23.769 1.00 64.90 216 GLY D O 1
ATOM 7036 N N . GLN D 1 221 ? 45.255 38.262 25.917 1.00 64.33 217 GLN D N 1
ATOM 7037 C CA . GLN D 1 221 ? 44.427 37.098 26.207 1.00 55.72 217 GLN D CA 1
ATOM 7038 C C . GLN D 1 221 ? 43.039 37.536 26.645 1.00 52.82 217 GLN D C 1
ATOM 7039 O O . GLN D 1 221 ? 42.895 38.562 27.308 1.00 53.02 217 GLN D O 1
ATOM 7045 N N . PRO D 1 222 ? 42.005 36.761 26.278 1.00 48.74 218 PRO D N 1
ATOM 7046 C CA . PRO D 1 222 ? 40.662 37.139 26.722 1.00 44.26 218 PRO D CA 1
ATOM 7047 C C . PRO D 1 222 ? 40.581 37.116 28.244 1.00 41.35 218 PRO D C 1
ATOM 7048 O O . PRO D 1 222 ? 40.965 36.128 28.871 1.00 38.74 218 PRO D O 1
ATOM 7052 N N . ILE D 1 223 ? 40.078 38.195 28.830 1.00 40.98 219 ILE D N 1
ATOM 7053 C CA . ILE D 1 223 ? 39.833 38.235 30.263 1.00 41.47 219 ILE D CA 1
ATOM 7054 C C . ILE D 1 223 ? 38.823 37.153 30.620 1.00 40.67 219 ILE D C 1
ATOM 7055 O O . ILE D 1 223 ? 37.824 36.981 29.927 1.00 41.00 219 ILE D O 1
ATOM 7060 N N . GLU D 1 224 ? 39.077 36.418 31.696 1.00 38.58 220 GLU D N 1
ATOM 7061 C CA . GLU D 1 224 ? 38.183 35.328 32.074 1.00 40.74 220 GLU D CA 1
ATOM 7062 C C . GLU D 1 224 ? 36.823 35.843 32.541 1.00 40.89 220 GLU D C 1
ATOM 7063 O O . GLU D 1 224 ? 36.731 36.913 33.143 1.00 41.03 220 GLU D O 1
ATOM 7069 N N . PRO D 1 225 ? 35.758 35.082 32.248 1.00 39.66 221 PRO D N 1
ATOM 7070 C CA . PRO D 1 225 ? 34.384 35.477 32.577 1.00 40.02 221 PRO D CA 1
ATOM 7071 C C . PRO D 1 225 ? 34.200 35.840 34.053 1.00 42.61 221 PRO D C 1
ATOM 7072 O O . PRO D 1 225 ? 33.482 36.794 34.358 1.00 43.58 221 PRO D O 1
ATOM 7076 N N . ALA D 1 226 ? 34.842 35.096 34.950 1.00 43.04 222 ALA D N 1
ATOM 7077 C CA . ALA D 1 226 ? 34.707 35.348 36.384 1.00 45.83 222 ALA D CA 1
ATOM 7078 C C . ALA D 1 226 ? 35.527 36.553 36.847 1.00 45.63 222 ALA D C 1
ATOM 7079 O O . ALA D 1 226 ? 35.343 37.048 37.959 1.00 47.84 222 ALA D O 1
ATOM 7081 N N . ASP D 1 227 ? 36.436 37.016 35.995 1.00 43.87 223 ASP D N 1
ATOM 7082 C CA . ASP D 1 227 ? 37.158 38.257 36.250 1.00 45.02 223 ASP D CA 1
ATOM 7083 C C . ASP D 1 227 ? 36.220 39.425 35.962 1.00 46.31 223 ASP D C 1
ATOM 7084 O O . ASP D 1 227 ? 36.157 40.396 36.718 1.00 48.81 223 ASP D O 1
ATOM 7089 N N . ILE D 1 228 ? 35.487 39.313 34.860 1.00 44.89 224 ILE D N 1
ATOM 7090 C CA . ILE D 1 228 ? 34.523 40.326 34.457 1.00 43.23 224 ILE D CA 1
ATOM 7091 C C . ILE D 1 228 ? 33.326 40.357 35.408 1.00 44.91 224 ILE D C 1
ATOM 7092 O O . ILE D 1 228 ? 32.839 41.428 35.772 1.00 43.90 224 ILE D O 1
ATOM 7097 N N . ASP D 1 229 ? 32.854 39.178 35.803 1.00 46.74 225 ASP D N 1
ATOM 7098 C CA . ASP D 1 229 ? 31.712 39.072 36.708 1.00 49.06 225 ASP D CA 1
ATOM 7099 C C . ASP D 1 229 ? 31.957 38.015 37.781 1.00 51.97 225 ASP D C 1
ATOM 7100 O O . ASP D 1 229 ? 32.213 36.852 37.469 1.00 51.42 225 ASP D O 1
ATOM 7105 N N . ARG D 1 230 ? 31.860 38.422 39.044 1.00 56.13 226 ARG D N 1
ATOM 7106 C CA . ARG D 1 230 ? 32.211 37.553 40.167 1.00 57.24 226 ARG D CA 1
ATOM 7107 C C . ARG D 1 230 ? 31.147 36.501 40.474 1.00 58.26 226 ARG D C 1
ATOM 7108 O O . ARG D 1 230 ? 31.452 35.447 41.032 1.00 59.10 226 ARG D O 1
ATOM 7116 N N . ASP D 1 231 ? 29.902 36.789 40.109 1.00 56.11 227 ASP D N 1
ATOM 7117 C CA . ASP D 1 231 ? 28.799 35.866 40.369 1.00 58.06 227 ASP D CA 1
ATOM 7118 C C . ASP D 1 231 ? 28.901 34.581 39.547 1.00 53.55 227 ASP D C 1
ATOM 7119 O O . ASP D 1 231 ? 28.165 33.622 39.783 1.00 49.56 227 ASP D O 1
ATOM 7124 N N . ILE D 1 232 ? 29.815 34.563 38.583 1.00 50.42 228 ILE D N 1
ATOM 7125 C CA . ILE D 1 232 ? 30.003 33.389 37.741 1.00 45.62 228 ILE D CA 1
ATOM 7126 C C . ILE D 1 232 ? 30.891 32.363 38.435 1.00 44.96 228 ILE D C 1
ATOM 7127 O O . ILE D 1 232 ? 32.067 32.626 38.690 1.00 43.36 228 ILE D O 1
ATOM 7132 N N . PRO D 1 233 ? 30.324 31.188 38.748 1.00 43.62 229 PRO D N 1
ATOM 7133 C CA . PRO D 1 233 ? 31.058 30.114 39.426 1.00 42.75 229 PRO D CA 1
ATOM 7134 C C . PRO D 1 233 ? 32.366 29.818 38.703 1.00 43.25 229 PRO D C 1
ATOM 7135 O O . PRO D 1 233 ? 32.385 29.794 37.472 1.00 42.21 229 PRO D O 1
ATOM 7139 N N . PHE D 1 234 ? 33.440 29.596 39.455 1.00 43.06 230 PHE D N 1
ATOM 7140 C CA . PHE D 1 234 ? 34.760 29.464 38.848 1.00 45.36 230 PHE D CA 1
ATOM 7141 C C . PHE D 1 234 ? 34.877 28.246 37.937 1.00 42.28 230 PHE D C 1
ATOM 7142 O O . PHE D 1 234 ? 35.515 28.317 36.888 1.00 42.33 230 PHE D O 1
ATOM 7150 N N . GLN D 1 235 ? 34.261 27.135 38.326 1.00 41.71 231 GLN D N 1
ATOM 7151 C CA . GLN D 1 235 ? 34.295 25.942 37.486 1.00 42.90 231 GLN D CA 1
ATOM 7152 C C . GLN D 1 235 ? 33.705 26.258 36.117 1.00 40.68 231 GLN D C 1
ATOM 7153 O O . GLN D 1 235 ? 34.264 25.883 35.086 1.00 39.05 231 GLN D O 1
ATOM 7159 N N . ILE D 1 236 ? 32.575 26.957 36.113 1.00 39.98 232 ILE D N 1
ATOM 7160 C CA . ILE D 1 236 ? 31.932 27.352 34.865 1.00 41.16 232 ILE D CA 1
ATOM 7161 C C . ILE D 1 236 ? 32.822 28.312 34.080 1.00 39.12 232 ILE D C 1
ATOM 7162 O O . ILE D 1 236 ? 33.123 28.077 32.909 1.00 37.29 232 ILE D O 1
ATOM 7167 N N . SER D 1 237 ? 33.248 29.387 34.733 1.00 38.73 233 SER D N 1
ATOM 7168 C CA . SER D 1 237 ? 34.114 30.369 34.096 1.00 38.67 233 SER D CA 1
ATOM 7169 C C . SER D 1 237 ? 35.355 29.711 33.502 1.00 38.63 233 SER D C 1
ATOM 7170 O O . SER D 1 237 ? 35.796 30.071 32.410 1.00 38.50 233 SER D O 1
ATOM 7173 N N . ALA D 1 238 ? 35.905 28.737 34.222 1.00 38.25 234 ALA D N 1
ATOM 7174 C CA . ALA D 1 238 ? 37.141 28.078 33.811 1.00 38.33 234 ALA D CA 1
ATOM 7175 C C . ALA D 1 238 ? 36.934 27.193 32.588 1.00 38.79 234 ALA D C 1
ATOM 7176 O O . ALA D 1 238 ? 37.844 27.025 31.779 1.00 40.85 234 ALA D O 1
ATOM 7178 N N . VAL D 1 239 ? 35.741 26.622 32.459 1.00 38.33 235 VAL D N 1
ATOM 7179 C CA . VAL D 1 239 ? 35.423 25.800 31.297 1.00 37.59 235 VAL D CA 1
ATOM 7180 C C . VAL D 1 239 ? 35.614 26.608 30.020 1.00 36.60 235 VAL D C 1
ATOM 7181 O O . VAL D 1 239 ? 36.248 26.147 29.073 1.00 36.40 235 VAL D O 1
ATOM 7185 N N . ALA D 1 240 ? 35.066 27.820 30.011 1.00 36.40 236 ALA D N 1
ATOM 7186 C CA . ALA D 1 240 ? 35.165 28.711 28.858 1.00 35.86 236 ALA D CA 1
ATOM 7187 C C . ALA D 1 240 ? 36.585 29.239 28.629 1.00 38.82 236 ALA D C 1
ATOM 7188 O O . ALA D 1 240 ? 37.090 29.207 27.507 1.00 40.15 236 ALA D O 1
ATOM 7190 N N . ALA D 1 241 ? 37.223 29.725 29.691 1.00 38.72 237 ALA D N 1
ATOM 7191 C CA . ALA D 1 241 ? 38.565 30.289 29.580 1.00 39.38 237 ALA D CA 1
ATOM 7192 C C . ALA D 1 241 ? 39.549 29.267 29.026 1.00 41.33 237 ALA D C 1
ATOM 7193 O O . ALA D 1 241 ? 40.353 29.576 28.149 1.00 43.75 237 ALA D O 1
ATOM 7195 N N . ARG D 1 242 ? 39.473 28.045 29.539 1.00 40.97 238 ARG D N 1
ATOM 7196 C CA . ARG D 1 242 ? 40.401 26.990 29.151 1.00 45.69 238 ARG D CA 1
ATOM 7197 C C . ARG D 1 242 ? 40.107 26.426 27.761 1.00 47.68 238 ARG D C 1
ATOM 7198 O O . ARG D 1 242 ? 40.997 25.885 27.101 1.00 47.79 238 ARG D O 1
ATOM 7206 N N . SER D 1 243 ? 38.857 26.545 27.323 1.00 42.98 239 SER D N 1
ATOM 7207 C CA . SER D 1 243 ? 38.475 26.082 25.993 1.00 42.22 239 SER D CA 1
ATOM 7208 C C . SER D 1 243 ? 38.958 27.030 24.901 1.00 42.30 239 SER D C 1
ATOM 7209 O O . SER D 1 243 ? 39.444 26.587 23.860 1.00 42.56 239 SER D O 1
ATOM 7212 N N . VAL D 1 244 ? 38.820 28.331 25.140 1.00 43.03 240 VAL D N 1
ATOM 7213 C CA . VAL D 1 244 ? 39.154 29.324 24.121 1.00 47.04 240 VAL D CA 1
ATOM 7214 C C . VAL D 1 244 ? 40.658 29.536 23.972 1.00 53.54 240 VAL D C 1
ATOM 7215 O O . VAL D 1 244 ? 41.139 29.823 22.876 1.00 54.97 240 VAL D O 1
ATOM 7219 N N . GLN D 1 245 ? 41.402 29.395 25.065 1.00 56.15 241 GLN D N 1
ATOM 7220 C CA . GLN D 1 245 ? 42.851 29.517 24.978 1.00 64.77 241 GLN D CA 1
ATOM 7221 C C . GLN D 1 245 ? 43.415 28.373 24.141 1.00 65.98 241 GLN D C 1
ATOM 7222 O O . GLN D 1 245 ? 43.126 27.202 24.390 1.00 65.14 241 GLN D O 1
ATOM 7228 N N . GLY D 1 246 ? 44.205 28.724 23.133 1.00 70.23 242 GLY D N 1
ATOM 7229 C CA . GLY D 1 246 ? 44.846 27.732 22.293 1.00 79.79 242 GLY D CA 1
ATOM 7230 C C . GLY D 1 246 ? 46.167 27.323 22.907 1.00 87.54 242 GLY D C 1
ATOM 7231 O O . GLY D 1 246 ? 46.768 26.324 22.511 1.00 93.02 242 GLY D O 1
ATOM 7232 N N . ASP D 1 247 ? 46.607 28.100 23.893 1.00 83.08 243 ASP D N 1
ATOM 7233 C CA . ASP D 1 247 ? 47.883 27.867 24.561 1.00 83.33 243 ASP D CA 1
ATOM 7234 C C . ASP D 1 247 ? 47.975 26.477 25.186 1.00 86.96 243 ASP D C 1
ATOM 7235 O O . ASP D 1 247 ? 49.067 25.994 25.480 1.00 94.03 243 ASP D O 1
ATOM 7240 N N . GLY D 1 248 ? 46.828 25.841 25.395 1.00 84.51 244 GLY D N 1
ATOM 7241 C CA . GLY D 1 248 ? 46.803 24.502 25.951 1.00 85.85 244 GLY D CA 1
ATOM 7242 C C . GLY D 1 248 ? 45.466 24.161 26.574 1.00 80.91 244 GLY D C 1
ATOM 7243 O O . GLY D 1 248 ? 44.465 24.829 26.323 1.00 74.24 244 GLY D O 1
ATOM 7244 N N . GLY D 1 249 ? 45.450 23.134 27.415 1.00 81.56 245 GLY D N 1
ATOM 7245 C CA . GLY D 1 249 ? 44.212 22.692 28.030 1.00 71.75 245 GLY D CA 1
ATOM 7246 C C . GLY D 1 249 ? 43.408 21.730 27.174 1.00 70.31 245 GLY D C 1
ATOM 7247 O O . GLY D 1 249 ? 43.987 20.920 26.452 1.00 73.36 245 GLY D O 1
ATOM 7248 N N . ILE D 1 250 ? 42.080 21.824 27.243 1.00 67.84 246 ILE D N 1
ATOM 7249 C CA . ILE D 1 250 ? 41.222 20.747 26.769 1.00 61.02 246 ILE D CA 1
ATOM 7250 C C . ILE D 1 250 ? 41.457 20.424 25.291 1.00 60.38 246 ILE D C 1
ATOM 7251 O O . ILE D 1 250 ? 41.297 21.273 24.415 1.00 64.41 246 ILE D O 1
ATOM 7256 N N . ARG D 1 251 ? 41.841 19.177 25.031 1.00 60.31 247 ARG D N 1
ATOM 7257 C CA . ARG D 1 251 ? 42.083 18.689 23.670 1.00 63.49 247 ARG D CA 1
ATOM 7258 C C . ARG D 1 251 ? 41.001 17.818 23.025 1.00 60.67 247 ARG D C 1
ATOM 7259 O O . ARG D 1 251 ? 41.168 17.375 21.887 1.00 64.90 247 ARG D O 1
ATOM 7267 N N . SER D 1 252 ? 39.927 17.520 23.753 1.00 59.89 248 SER D N 1
ATOM 7268 C CA . SER D 1 252 ? 38.896 16.624 23.222 1.00 56.28 248 SER D CA 1
ATOM 7269 C C . SER D 1 252 ? 37.486 17.069 23.590 1.00 48.10 248 SER D C 1
ATOM 7270 O O . SER D 1 252 ? 37.261 17.646 24.652 1.00 47.88 248 SER D O 1
ATOM 7273 N N . ALA D 1 253 ? 36.535 16.782 22.710 1.00 45.39 249 ALA D N 1
ATOM 7274 C CA . ALA D 1 253 ? 35.145 17.152 22.953 1.00 47.69 249 ALA D CA 1
ATOM 7275 C C . ALA D 1 253 ? 34.563 16.378 24.130 1.00 48.82 249 ALA D C 1
ATOM 7276 O O . ALA D 1 253 ? 33.713 16.889 24.861 1.00 46.57 249 ALA D O 1
ATOM 7278 N N . SER D 1 254 ? 35.024 15.145 24.313 1.00 52.50 250 SER D N 1
ATOM 7279 C CA . SER D 1 254 ? 34.576 14.333 25.439 1.00 55.46 250 SER D CA 1
ATOM 7280 C C . SER D 1 254 ? 35.076 14.920 26.758 1.00 51.03 250 SER D C 1
ATOM 7281 O O . SER D 1 254 ? 34.342 14.958 27.745 1.00 51.52 250 SER D O 1
ATOM 7284 N N . THR D 1 255 ? 36.324 15.378 26.766 1.00 49.02 251 THR D N 1
ATOM 7285 C CA . THR D 1 255 ? 36.900 16.018 27.942 1.00 48.20 251 THR D CA 1
ATOM 7286 C C . THR D 1 255 ? 36.145 17.298 28.270 1.00 46.97 251 THR D C 1
ATOM 7287 O O . THR D 1 255 ? 35.768 17.534 29.419 1.00 45.32 251 THR D O 1
ATOM 7291 N N . LEU D 1 256 ? 35.933 18.124 27.251 1.00 47.42 252 LEU D N 1
ATOM 7292 C CA . LEU D 1 256 ? 35.146 19.343 27.393 1.00 43.68 252 LEU D CA 1
ATOM 7293 C C . LEU D 1 256 ? 33.766 19.011 27.941 1.00 41.79 252 LEU D C 1
ATOM 7294 O O . LEU D 1 256 ? 33.281 19.662 28.867 1.00 39.16 252 LEU D O 1
ATOM 7299 N N . LEU D 1 257 ? 33.144 17.992 27.356 1.00 43.87 253 LEU D N 1
ATOM 7300 C CA . LEU D 1 257 ? 31.821 17.542 27.772 1.00 44.95 253 LEU D CA 1
ATOM 7301 C C . LEU D 1 257 ? 31.820 17.166 29.249 1.00 45.50 253 LEU D C 1
ATOM 7302 O O . LEU D 1 257 ? 30.975 17.629 30.019 1.00 43.56 253 LEU D O 1
ATOM 7307 N N . ASN D 1 258 ? 32.772 16.322 29.638 1.00 47.51 254 ASN D N 1
ATOM 7308 C CA . ASN D 1 258 ? 32.928 15.936 31.035 1.00 48.67 254 ASN D CA 1
ATOM 7309 C C . ASN D 1 258 ? 33.047 17.150 31.943 1.00 45.42 254 ASN D C 1
ATOM 7310 O O . ASN D 1 258 ? 32.294 17.292 32.907 1.00 45.78 254 ASN D O 1
ATOM 7315 N N . LEU D 1 259 ? 33.992 18.029 31.627 1.00 43.43 255 LEU D N 1
ATOM 7316 C CA . LEU D 1 259 ? 34.183 19.250 32.402 1.00 42.39 255 LEU D CA 1
ATOM 7317 C C . LEU D 1 259 ? 32.895 20.057 32.531 1.00 41.46 255 LEU D C 1
ATOM 7318 O O . LEU D 1 259 ? 32.567 20.528 33.618 1.00 40.77 255 LEU D O 1
ATOM 7323 N N . MET D 1 260 ? 32.169 20.216 31.427 1.00 41.83 256 MET D N 1
ATOM 7324 C CA . MET D 1 260 ? 30.891 20.929 31.458 1.00 43.53 256 MET D CA 1
ATOM 7325 C C . MET D 1 260 ? 29.924 20.277 32.438 1.00 42.70 256 MET D C 1
ATOM 7326 O O . MET D 1 260 ? 29.297 20.955 33.252 1.00 40.70 256 MET D O 1
ATOM 7331 N N . GLN D 1 261 ? 29.810 18.955 32.348 1.00 43.62 257 GLN D N 1
ATOM 7332 C CA . GLN D 1 261 ? 28.921 18.195 33.220 1.00 45.29 257 GLN D CA 1
ATOM 7333 C C . GLN D 1 261 ? 29.338 18.308 34.681 1.00 44.08 257 GLN D C 1
ATOM 7334 O O . GLN D 1 261 ? 28.516 18.619 35.542 1.00 44.33 257 GLN D O 1
ATOM 7340 N N . GLN D 1 262 ? 30.616 18.058 34.955 1.00 42.21 258 GLN D N 1
ATOM 7341 C CA . GLN D 1 262 ? 31.142 18.188 36.309 1.00 42.28 258 GLN D CA 1
ATOM 7342 C C . GLN D 1 262 ? 30.858 19.588 36.835 1.00 43.35 258 GLN D C 1
ATOM 7343 O O . GLN D 1 262 ? 30.465 19.762 37.987 1.00 44.96 258 GLN D O 1
ATOM 7349 N N . ALA D 1 263 ? 31.064 20.583 35.977 1.00 42.29 259 ALA D N 1
ATOM 7350 C CA . ALA D 1 263 ? 30.868 21.977 36.348 1.00 43.60 259 ALA D CA 1
ATOM 7351 C C . ALA D 1 263 ? 29.406 22.252 36.663 1.00 43.67 259 ALA D C 1
ATOM 7352 O O . ALA D 1 263 ? 29.088 22.981 37.601 1.00 43.06 259 ALA D O 1
ATOM 7354 N N . THR D 1 264 ? 28.520 21.661 35.871 1.00 44.68 260 THR D N 1
ATOM 7355 C CA . THR D 1 264 ? 27.087 21.843 36.060 1.00 46.40 260 THR D CA 1
ATOM 7356 C C . THR D 1 264 ? 26.626 21.211 37.366 1.00 48.22 260 THR D C 1
ATOM 7357 O O . THR D 1 264 ? 25.816 21.785 38.095 1.00 51.11 260 THR D O 1
ATOM 7361 N N . ALA D 1 265 ? 27.152 20.025 37.657 1.00 47.26 261 ALA D N 1
ATOM 7362 C CA . ALA D 1 265 ? 26.766 19.282 38.851 1.00 48.73 261 ALA D CA 1
ATOM 7363 C C . ALA D 1 265 ? 27.304 19.932 40.119 1.00 51.60 261 ALA D C 1
ATOM 7364 O O . ALA D 1 265 ? 26.592 20.059 41.116 1.00 50.54 261 ALA D O 1
ATOM 7366 N N . VAL D 1 266 ? 28.570 20.337 40.075 1.00 52.17 262 VAL D N 1
ATOM 7367 C CA . VAL D 1 266 ? 29.228 20.950 41.224 1.00 55.49 262 VAL D CA 1
ATOM 7368 C C . VAL D 1 266 ? 28.617 22.299 41.589 1.00 55.39 262 VAL D C 1
ATOM 7369 O O . VAL D 1 266 ? 28.543 22.658 42.765 1.00 56.46 262 VAL D O 1
ATOM 7373 N N . ALA D 1 267 ? 28.180 23.044 40.579 1.00 56.52 263 ALA D N 1
ATOM 7374 C CA . ALA D 1 267 ? 27.613 24.371 40.799 1.00 63.81 263 ALA D CA 1
ATOM 7375 C C . ALA D 1 267 ? 26.238 24.297 41.460 1.00 62.55 263 ALA D C 1
ATOM 7376 O O . ALA D 1 267 ? 25.265 23.855 40.847 1.00 67.67 263 ALA D O 1
#

GO terms:
  GO:0005576 extracellular region (C, HDA)
  GO:0005886 plasma membrane (C, HDA)

Sequence (989 aa):
VQLVPGARIANGRYRLLIFHGGVPPLQFWQALDTALDRQVALTFVDPQGVLPDDVLQETLSRTLRLSRIDKPGVARVLDVVHTRAGGLVVAEWIRGGSLQEVADTSPSPVGAIRAMQSLAAAADAAHRAGVALSIDHPSRVRVSIDGDVVLAYPATMPDANPQDDIRGIGASLYALLVNRWPLPEAGVRSGLAPAERDTAGQPIEPADIDRDIPFQISAVAARSVQGDGGIRSASTLLNLMQQATALVPGARIANGRYRLLIFHGGVPPLQFWQALDTALDRQVALTFVDPQGVLPDDVLQETLSRTLRLSRIDKPGVARVLDVVHTRAGGLVVAEWIRGGSLQEVADTSPSPVGAIRAMMQSLAAAADAAHRAGVALSIDHPSRVRVSIDGDVVLAYPATMPDANPQDDIRGIGASLYALLVNRWPLPEAGVRSGLAPAERDTAGQPIEPADIDRDIPFQISAVAARSVQGDGGIRSASTLLNLMQQATAPDDVQLVPGARIANGRYRLLIFHGGVPPLQFWQALDTALDRQVALTFVDPQGVLPDDDVLQETLSSRTLRLSRIDKPGVARVLDVVHTRAGGLVVAEWIRGGSLQEVADTSPSPVGAIRAMQSLAAAADAAHRAGVALSIDHPSRVRVSIDGDVVLAYPATMPDANPQDDIRGIGASLYALLVNRWPLPEAGVRSGLAPAERDTAGQPIEPADIDRDIPFQISAVAARSVQGDGGIRSASTLLNLMQQATAVDVQLVPGARIANGRYRLLIFHGGVPPLQFWQALDTALDRQVALTFVDPQGVLPDDDVLQETLSRTLRLSRIDKPGVARVLDVVHTRAGGLVVAEWIRGGSLQEVADTSPSPVGAIRAMQSLAAAADAAHRAGVALSIDHPSRVRVSIDGDVVLAYPATMPDANPQDDIRGIGASLYALLVNRWPLPEAGVRSGLAPAERDTAGQPIEPADIDRDIPFQISAVAARSVQGDGGIRSASTLLNLMQQATAVA

Secondary structure (DSSP, 8-state):
----TT-EETTTTEEEEEEEEBSTT-EEEEEEETTTTEEEEEEES-TT--S-HHHHHHHHHHHHHHHT---TTB--EEEEEEETTEEEEEEE---EEEHHHHHTT---HHHHHHHHHHHHHHHHHHHHTT------SGGGEEEETTS-EEE-S----TT--HHHHHHHHHHHHHHHHHSEE-S---SB---SEEPPB-TTSPBPPHHHH-TTS-HHHHHHHHHHH-TTSS---HHHHHHHHHHHH-/--TT-EETTTTEEEEEE--BSTT-EEEEEEETTTTEEEEEEES-TT--S-HHHHHHHHHHHHHHHT---TTBPPEEEEEEETTEEEEEEE---EEEHHHHHTT---HHHHHHHHHHHHHHHHHHHHTT------SGGGEEEETTS-EEE-S----TT--HHHHHHHHHHHHHHHHHSSB-S---SB----PBPPB-TTSPBPPHHHH-TTS-HHHHHHHHHHH-TTT----HHHHHHHHHHHH-/--SPP--TT-EETTTTEEEEEEEE--TTEEEEEEEETTTTEEEEEEEE-TT--S-HHHHHHHHHHHHHGGG--BTTBPPEEEEEE-SSSEEEEEE---EEEHHHHHTT---HHHHHHHHHHHHHHHHHHHHTT------SGGGEEEETTS-EEE-S----TT--HHHHHHHHHHHHHHHHHSSB-S---SS--SPPBPPB-TTSPBPPHHHH-TTS-HHHHHHHHHHHSSSS----HHHHHHHHHHHHH-/-----TT-EETTTTEEEEEEEE--TTEEEEEEEETTTTEEEEEEEE-SS--S-HHHHHHHHHHHHHHHT---TTBPPEEEEEE-SSSEEEEEE--SEEEHHHHHTT---HHHHHHHHHHHHHHHHHHHHTT------SGGGEEEETTS-EEE-S----TT--HHHHHHHHHHHHHHHHHSSB-S---SS--SPPBPPB-TTSPBPPHHHH-TTS-HHHHHHHHHHH-SSSS---HHHHHHHHHHHHHH-

Organism: Mycobacterium tuberculosis (strain ATCC 25618 / H37Rv) (NCBI:txid83332)

B-factor: mean 41.77, std 16.44, range [15.99, 116.3]

Foldseek 3Di:
DDDDAQDAKDVRQKGFHDWQFWAPVWTWTWIAGNVVGAIKIKIQHGQPPPDDVVQVVVFVVLLVLLQPQDFPQAFHWDDWDQIPSGIMTIGHAAAAFFLLVLLVVQDDLLLLLVQLLRNLVSLQVQVVSPHGQCLPARRQWGQHPVSHIHRRYGTGTPPGDSLVSLQSSLQSSLCNQNVAGADPHPGPNRNGHHADADPVRAGDFSCVVPVVNDPLSSCLSRLRNDSVDDDDHSVVSSVSSVVSSD/DDAQDAWDVRQKGFHDWQFDFPPWTWTWIARNVVRAIKIKIAHHQPPPDDVVQLVVQLVLLVLLQPQDFPQAFHWPDFDQTPSGTMTIGHDAAAAFLLVLLVVQDDLLLLLVQLLRNLVSQQSSVVSVHGQCLPASRQWGAHPVSHIHRRYGTGTPVGDSLVSLQSSLQSSVCNNNVAGQDPDGGPNRNTHHADADPVRGHDQSCVVPVPNPVLSSVLSRQSNDPPPHDDGSVVSSVSSVVVSD/DQADDDDAQDAFDVRQKGFHDWLWDFPVWTWTWIAGPVVRAIKIKIWHRSPQPDDPVQQVQFLVLLVLLQVDDFPAEFHFPDKAQGRRGIMTIGHAAAFAFLLVLLVVQDDLLLLLVQLLRNLVSQQSSVVSVHGQPLPASSLWGAHPVSHIYRRYGTGTPPDDSLVSLLSSLQSSLCNLPVAGQDDHHTDDNNHHHADADPVRGGDFSCVRPVVNDDLSRLLSRLRNDSVSPDDGSVSSSVSSVVRSVD/DDDDDAQDAFPVRQKGFHDWLWDFPVWTWTWIAGPVVGAIKIKIWGNPVQPDDVVQLVVQLVQLVLLQVDDFPQEFHWPDWADGPRGIMTIGHAAAFFFLLVLLVVQDDLLLLLVQLLRNLVSLQVSVVSPGGQQLPARSQWGAHPVSHIHRRYGTGTPPRDSLVSLLSSLQSSVCNLNVAGDDDDDTDDNNHHHADADPVRHHDFSCNVPVSNDPLSSVLSSQRNDPVDHDDHSVVSSVSSVVSSVVD

Radius of gyration: 33.36 Å; Cα contacts (8 Å, |Δi|>4): 2315; chains: 4; bounding box: 77×60×98 Å

Nearest PDB structures (foldseek):
  3uqc-assembly1_C  TM=9.821E-01  e=1.147E-44  Mycobacterium tuberculosis
  5m06-assembly1_B  TM=6.998E-01  e=5.407E-12  Mycobacterium tuberculosis H37Rv
  6b2q-assembly2_B  TM=6.968E-01  e=5.407E-12  Mycobacterium tuberculosis
  8zu2-assembly1_A  TM=6.963E-01  e=1.137E-07  Homo sapiens
  6p5p-assembly6_B  TM=6.010E-01  e=2.743E-06  Homo sapiens